Protein AF-0000000084469486 (afdb_homodimer)

Nearest PDB structures (foldseek):
  6xfi-assembly1_A-2  TM=5.204E-01  e=1.294E-11  Homo sapiens
  3rpe-assembly1_B  TM=4.777E-01  e=3.610E-02  Yersinia pestis
  2b3d-assembly1_B  TM=4.548E-01  e=1.950E-01  Escherichia coli
  2b3d-assembly1_A  TM=4.695E-01  e=5.114E-01  Escherichia coli
  2yv9-assembly1_A  TM=3.597E-01  e=1.341E+00  Caenorhabditis elegans

Solvent-accessible surface area (backbone atoms only — not comparable to full-atom values): 50622 Å² total; per-residue (Å²): 135,86,76,80,78,75,83,77,78,76,76,76,74,76,73,74,74,72,72,70,74,71,71,78,64,79,74,72,64,74,75,65,77,67,75,57,82,61,76,72,52,87,58,62,38,79,34,49,42,68,82,29,52,46,33,41,79,71,34,70,34,32,8,26,32,34,30,32,28,37,28,39,40,60,83,29,36,37,42,39,24,76,50,52,62,39,53,53,63,51,62,32,41,35,46,26,63,62,80,68,64,73,84,54,67,49,89,57,72,31,60,43,42,39,18,38,32,51,71,66,74,36,67,53,54,43,65,90,65,44,68,51,46,77,34,46,64,71,55,46,31,54,53,52,68,68,35,45,76,48,76,56,35,24,37,33,40,52,43,38,63,56,39,27,33,62,51,47,27,56,61,36,50,46,42,30,39,50,41,44,53,40,22,41,23,28,40,69,27,35,57,79,74,64,49,42,27,41,31,32,52,56,16,25,43,84,90,70,47,55,87,90,54,60,71,61,43,18,46,58,24,91,87,41,54,51,56,51,51,50,45,47,62,19,76,82,44,42,78,39,32,19,67,60,47,47,54,48,30,73,67,59,48,48,32,28,29,54,32,31,36,42,27,12,56,70,6,3,51,66,29,44,32,8,68,92,34,35,38,29,43,33,71,14,47,69,56,56,90,54,65,58,54,55,48,47,46,48,58,48,72,80,62,80,68,87,66,72,71,68,86,55,67,41,55,26,36,34,37,44,59,40,78,89,51,67,44,19,50,27,70,68,33,46,51,49,34,52,50,52,46,48,50,42,27,73,71,64,63,33,43,64,45,85,40,70,89,49,96,80,65,49,68,57,51,55,46,42,48,28,45,45,33,29,30,41,35,34,54,72,52,73,77,52,49,51,39,42,40,28,54,58,45,77,53,27,33,36,41,36,37,35,38,75,64,38,37,75,64,81,51,43,54,35,22,46,74,24,44,21,49,39,32,46,32,26,38,88,49,73,34,38,52,61,68,42,68,74,73,39,31,80,78,46,89,57,54,74,64,36,54,68,25,51,53,49,44,60,66,55,54,52,49,51,49,52,38,40,70,64,11,47,53,96,48,36,78,40,129,143,81,79,82,74,74,83,76,77,75,74,75,74,77,74,74,73,73,73,71,76,69,72,78,65,76,74,72,63,73,72,63,74,68,75,57,82,60,75,70,53,88,59,62,38,79,33,49,43,69,81,28,52,45,32,42,81,71,36,71,33,31,7,26,32,34,31,33,29,38,29,39,41,60,85,29,36,35,42,39,24,75,51,52,62,40,54,52,63,54,62,32,42,36,48,27,64,62,79,68,63,74,85,54,68,48,90,56,71,31,58,44,45,38,18,38,33,51,73,65,72,35,66,52,54,43,66,91,65,44,68,51,45,77,34,45,65,71,57,45,31,55,53,51,68,67,34,46,77,48,74,55,34,24,39,33,40,51,45,42,62,57,38,27,32,62,52,46,26,56,61,35,50,46,43,29,39,51,40,44,53,39,23,43,23,28,40,70,28,35,56,79,74,64,49,42,27,40,31,31,51,55,17,25,44,83,90,70,48,56,88,90,55,60,72,61,43,20,45,58,22,91,86,42,54,51,57,51,49,51,44,47,62,19,76,82,45,41,78,39,31,19,68,61,48,49,54,46,30,73,67,59,50,48,32,28,30,54,32,31,37,41,27,11,56,71,6,2,51,68,29,44,32,9,67,92,35,34,36,30,43,34,71,16,48,68,56,56,91,54,65,59,53,54,49,47,45,49,58,48,71,81,62,79,68,86,67,71,69,68,88,55,65,39,53,27,35,34,37,45,58,40,77,89,51,68,44,20,49,26,70,68,34,47,51,49,35,50,51,53,46,49,50,42,26,71,71,63,63,33,45,65,45,84,40,68,89,50,96,78,64,49,69,57,52,55,46,42,48,27,45,47,32,28,30,41,34,33,54,74,52,74,78,51,49,50,39,42,41,27,54,57,44,78,54,27,34,36,41,36,38,37,40,75,63,38,35,76,65,81,52,43,53,36,21,46,74,24,44,21,48,38,33,47,31,28,39,88,49,73,34,38,54,62,68,41,68,73,73,40,32,81,79,46,88,57,54,75,64,36,54,67,26,52,52,51,46,59,67,54,54,52,50,52,50,52,38,38,70,65,12,47,54,97,47,37,80,42,128

pLDDT: mean 86.16, std 20.12, range [18.64, 98.81]

Secondary structure (DSSP, 8-state):
-----------------------------------------S--PPPSHHHHT--EEEEEETTEEEEEEEEEETTEEEEEES-GGGSPPHHHH-B---SSSSS---SSBSEEEEEE-PPPSSS---GGG-SSEEE-HHHHHHHHHTPEEPPSSEEEE---SSTTSHHHIIIIIIHHHHHHHHHHHHHHT---PPPSEEE-TT-B-TTT--TTS-GGGBSS-TTSHHHHHHHHHSTT-EEE-HHHHHHHHHHT--EEEEEEEEE-HHHHTTSTT-TTSTTTTGGGS---TTHHHHHHHHHHTT--SS---SPPSS-EEEEE--TTSSS-B-HHHHHHHHHHHHHHHHTTS-EEEEE---TT--HHHHHHHHHT-SEEEEESSGGGGGGGGSPPSTT-EEEEEE-TT----SSHHHHHHTT-EEEEEEBTEEE-TTTS-SS--TT-TTTT--S-B-B-HHHHHHHHHHHHHHHEETTEE--/-----------------------------------------S--PPPSHHHHT--EEEEEETTEEEEEEEEEETTEEEEEES-GGGSPPHHHH-B---SSSSS---SSBSEEEEEE-PPPSSS---GGG-SSEEE-HHHHHHHHHTPEEPPSSEEEE---SSTTSHHHIIIIIIHHHHHHHHHHHHHHT---PPPSEEE-TT-B-TTT--TTS-GGGBSS-TTSHHHHHHHHHSTT-EEE-HHHHHHHHHHT--EEEEEEEEE-HHHHTTSTT-TTSTTTTGGGS---TTHHHHHHHHHHTT--SS---SPPSS-EEEEE--TTSSS-B-HHHHHHHHHHHHHHHHTTS-EEEEE---TT--HHHHHHHHHT-SEEEEESSGGGGGGGGSPPSTT-EEEEEE-TT----SSHHHHHHTT-EEEEEEBTEEE-TTTS-SS--TT-TTTT--S-B-B-HHHHHHHHHHHHHHHEETTEE--

Radius of gyration: 36.8 Å; Cα contacts (8 Å, |Δi|>4): 2001; chains: 2; bounding box: 169×109×74 Å

Foldseek 3Di:
DDCPVPDPPPPPPPPPVPPPPPVPPDPPDPPPPPPPVPPPDVDDDDDCCVLLQAKDFLFDDQQKTKIAWWKDFLQAIEHEEQCLVPDPDQLSHAFAPPLPQPPDTDPDGRYAYAHADDDDPDPDDDPVPDRGHYDHSVVSSVVSVQAAEDDPPEEEERDQFDLQPPCCNVVAQVLLHLLRLQLSCVVVVHDRDAGQEYEDQSADDPVPDDPVDDPGRHNHYPLRVRVVLSCLQHPNHHYHYNVNNVVRNVVRGMHIYRIYMGGYFSRLCVGPQCLVGSRRGSLPRDGDLCSLVSSLCSLCVPPPDDQDLDAWLAAAEEEAADLVDQQHADPVQVVQLVVVVVVCVVVVRYHYDYDYDDRPDDPSVLLSVQCRHQEYEYEDDPSLLSLLSYAADQLHEYEYEFEPPADACSNQSSNVSNNGWYWYFAAEDIDGPVGRDRGFRVPDPCTRRHNHGHHDSCVVVVVSVVSCVVAPDSSDGHD/DDDCVPDPPPPPPPPPVPPPPPVPPDPPDPPPPPPPVPPPDVDDDDDCCVLLQAKDFLFDDQQKTKIAWWKDFLQAIEHEEQCLVPDPDQLSHAFAPPLPQPPDTDPDGRYAYAHADDDDPDPDDDPVPDRGHYDHSVVSSVVSVQAAEDDPPEEEERDQFDLQPCCCNVVAQVLLHLLRLQLSCVVVVHDRDAGQEYEDQSADDPVPDDPVDDPGRHNHYPLRVVVVLSCLQHPNHHYHYNVNNVVRNVVRGMHIYRIYMGGHFSRLCVGPQCLVGSRRGSLPRDGDLCSLVSSLCSLCVPPPDDQDLDAWLAAEEEEAADLVDQQHADPVQVVQLVVVVVVCVVVVRYHYDYDYDDRPDDPSVLLSVQCRHQEYEYEDDDSLLSLLSYAADQLHEYEYEFEPPADACSNQSSNVSNNGWYWYFAAEDIDGPVGRDRGFRVPDPCTRRHNHGHHDSCVVVVVSVVSCVVAPDSSDGHD

Structure (mmCIF, N/CA/C/O backbone):
data_AF-0000000084469486-model_v1
#
loop_
_entity.id
_entity.type
_entity.pdbx_description
1 polymer 'Glycosyltransferase 61 catalytic domain-containing protein'
#
loop_
_atom_site.group_PDB
_atom_site.id
_atom_site.type_symbol
_atom_site.label_atom_id
_atom_site.label_alt_id
_atom_site.label_comp_id
_atom_site.label_asym_id
_atom_site.label_entity_id
_atom_site.label_seq_id
_atom_site.pdbx_PDB_ins_code
_atom_site.Cartn_x
_atom_site.Cartn_y
_atom_site.Cartn_z
_atom_site.occupancy
_atom_site.B_iso_or_equiv
_atom_site.auth_seq_id
_atom_site.auth_comp_id
_atom_site.auth_asym_id
_atom_site.auth_atom_id
_atom_site.pdbx_PDB_model_num
ATOM 1 N N . MET A 1 1 ? 83.688 1.933 -2.605 1 21.02 1 MET A N 1
ATOM 2 C CA . MET A 1 1 ? 83.625 2.994 -1.604 1 21.02 1 MET A CA 1
ATOM 3 C C . MET A 1 1 ? 82.812 4.164 -2.076 1 21.02 1 MET A C 1
ATOM 5 O O . MET A 1 1 ? 82.125 4.84 -1.268 1 21.02 1 MET A O 1
ATOM 9 N N . THR A 1 2 ? 83.125 4.688 -3.246 1 20.38 2 THR A N 1
ATOM 10 C CA . THR A 1 2 ? 83 5.965 -3.939 1 20.38 2 THR A CA 1
ATOM 11 C C . THR A 1 2 ? 81.562 6.266 -4.281 1 20.38 2 THR A C 1
ATOM 13 O O . THR A 1 2 ? 80.938 5.527 -5.043 1 20.38 2 THR A O 1
ATOM 16 N N . ARG A 1 3 ? 80.938 7.043 -3.34 1 19.44 3 ARG A N 1
ATOM 17 C CA . ARG A 1 3 ? 79.625 7.492 -2.824 1 19.44 3 ARG A CA 1
ATOM 18 C C . ARG A 1 3 ? 79 8.5 -3.77 1 19.44 3 ARG A C 1
ATOM 20 O O . ARG A 1 3 ? 79.375 9.664 -3.809 1 19.44 3 ARG A O 1
ATOM 27 N N . ARG A 1 4 ? 78.75 8.078 -5.039 1 19.72 4 ARG A N 1
ATOM 28 C CA . ARG A 1 4 ? 78.375 8.773 -6.266 1 19.72 4 ARG A CA 1
ATOM 29 C C . ARG A 1 4 ? 77.125 9.602 -6.062 1 19.72 4 ARG A C 1
ATOM 31 O O . ARG A 1 4 ? 76 9.055 -5.945 1 19.72 4 ARG A O 1
ATOM 38 N N . LEU A 1 5 ? 77.25 10.695 -5.188 1 20.83 5 LEU A N 1
ATOM 39 C CA . LEU A 1 5 ? 76.25 11.602 -4.578 1 20.83 5 LEU A CA 1
ATOM 40 C C . LEU A 1 5 ? 75.5 12.375 -5.645 1 20.83 5 LEU A C 1
ATOM 42 O O . LEU A 1 5 ? 76.062 13.133 -6.418 1 20.83 5 LEU A O 1
ATOM 46 N N . SER A 1 6 ? 74.625 11.602 -6.379 1 20.61 6 SER A N 1
ATOM 47 C CA . SER A 1 6 ? 73.812 12.031 -7.496 1 20.61 6 SER A CA 1
ATOM 48 C C . SER A 1 6 ? 73.125 13.344 -7.18 1 20.61 6 SER A C 1
ATOM 50 O O . SER A 1 6 ? 72.75 13.602 -6.027 1 20.61 6 SER A O 1
ATOM 52 N N . ARG A 1 7 ? 73.375 14.328 -8.141 1 18.64 7 ARG A N 1
ATOM 53 C CA . ARG A 1 7 ? 73.062 15.742 -8.391 1 18.64 7 ARG A CA 1
ATOM 54 C C . ARG A 1 7 ? 71.625 16.062 -8.18 1 18.64 7 ARG A C 1
ATOM 56 O O . ARG A 1 7 ? 70.75 15.375 -8.719 1 18.64 7 ARG A O 1
ATOM 63 N N . ARG A 1 8 ? 71.25 16.859 -7.141 1 20.81 8 ARG A N 1
ATOM 64 C CA . ARG A 1 8 ? 70.188 17.484 -6.348 1 20.81 8 ARG A CA 1
ATOM 65 C C . ARG A 1 8 ? 69.438 18.469 -7.191 1 20.81 8 ARG A C 1
ATOM 67 O O . ARG A 1 8 ? 69.812 19.641 -7.312 1 20.81 8 ARG A O 1
ATOM 74 N N . GLN A 1 9 ? 69.312 18.141 -8.625 1 18.92 9 GLN A N 1
ATOM 75 C CA . GLN A 1 9 ? 68.75 19.297 -9.359 1 18.92 9 GLN A CA 1
ATOM 76 C C . GLN A 1 9 ? 67.562 19.859 -8.688 1 18.92 9 GLN A C 1
ATOM 78 O O . GLN A 1 9 ? 66.688 19.125 -8.227 1 18.92 9 GLN A O 1
ATOM 83 N N . PHE A 1 10 ? 67.625 21.078 -8.109 1 20.77 10 PHE A N 1
ATOM 84 C CA . PHE A 1 10 ? 66.812 22.094 -7.43 1 20.77 10 PHE A CA 1
ATOM 85 C C . PHE A 1 10 ? 65.625 22.5 -8.289 1 20.77 10 PHE A C 1
ATOM 87 O O . PHE A 1 10 ? 65.812 23.188 -9.297 1 20.77 10 PHE A O 1
ATOM 94 N N . CYS A 1 11 ? 64.75 21.516 -8.773 1 19.42 11 CYS A N 1
ATOM 95 C CA . CYS A 1 11 ? 63.656 21.922 -9.617 1 19.42 11 CYS A CA 1
ATOM 96 C C . CYS A 1 11 ? 62.844 23.016 -8.961 1 19.42 11 CYS A C 1
ATOM 98 O O . CYS A 1 11 ? 62.406 22.875 -7.82 1 19.42 11 CYS A O 1
ATOM 100 N N . TYR A 1 12 ? 63.219 24.312 -9.281 1 19.83 12 TYR A N 1
ATOM 101 C CA . TYR A 1 12 ? 62.594 25.578 -8.922 1 19.83 12 TYR A CA 1
ATOM 102 C C . TYR A 1 12 ? 61.094 25.547 -9.203 1 19.83 12 TYR A C 1
ATOM 104 O O . TYR A 1 12 ? 60.688 25.312 -10.336 1 19.83 12 TYR A O 1
ATOM 112 N N . VAL A 1 13 ? 60.344 24.844 -8.406 1 20.67 13 VAL A N 1
ATOM 113 C CA . VAL A 1 13 ? 58.906 24.75 -8.5 1 20.67 13 VAL A CA 1
ATOM 114 C C . VAL A 1 13 ? 58.281 26.141 -8.445 1 20.67 13 VAL A C 1
ATOM 116 O O . VAL A 1 13 ? 58.438 26.859 -7.445 1 20.67 13 VAL A O 1
ATOM 119 N N . PHE A 1 14 ? 58.469 26.922 -9.625 1 20.75 14 PHE A N 1
ATOM 120 C CA . PHE A 1 14 ? 57.812 28.219 -9.758 1 20.75 14 PHE A CA 1
ATOM 121 C C . PHE A 1 14 ? 56.344 28.141 -9.32 1 20.75 14 PHE A C 1
ATOM 123 O O . PHE A 1 14 ? 55.594 27.281 -9.797 1 20.75 14 PHE A O 1
ATOM 130 N N . VAL A 1 15 ? 56.094 28.406 -8.062 1 21.11 15 VAL A N 1
ATOM 131 C CA . VAL A 1 15 ? 54.812 28.531 -7.379 1 21.11 15 VAL A CA 1
ATOM 132 C C . VAL A 1 15 ? 53.969 29.609 -8.047 1 21.11 15 VAL A C 1
ATOM 134 O O . VAL A 1 15 ? 54.281 30.797 -7.949 1 21.11 15 VAL A O 1
ATOM 137 N N . VAL A 1 16 ? 53.812 29.531 -9.414 1 21.81 16 VAL A N 1
ATOM 138 C CA . VAL A 1 16 ? 52.938 30.562 -9.961 1 21.81 16 VAL A CA 1
ATOM 139 C C . VAL A 1 16 ? 51.656 30.641 -9.133 1 21.81 16 VAL A C 1
ATOM 141 O O . VAL A 1 16 ? 50.906 29.656 -9.023 1 21.81 16 VAL A O 1
ATOM 144 N N . VAL A 1 17 ? 51.719 31.406 -8.055 1 21.36 17 VAL A N 1
ATOM 145 C CA . VAL A 1 17 ? 50.594 31.781 -7.234 1 21.36 17 VAL A CA 1
ATOM 146 C C . VAL A 1 17 ? 49.5 32.406 -8.109 1 21.36 17 VAL A C 1
ATOM 148 O O . VAL A 1 17 ? 49.688 33.5 -8.633 1 21.36 17 VAL A O 1
ATOM 151 N N . LEU A 1 18 ? 49.094 31.672 -9.156 1 21.58 18 LEU A N 1
ATOM 152 C CA . LEU A 1 18 ? 47.938 32.219 -9.883 1 21.58 18 LEU A CA 1
ATOM 153 C C . LEU A 1 18 ? 46.875 32.719 -8.906 1 21.58 18 LEU A C 1
ATOM 155 O O . LEU A 1 18 ? 46.312 31.922 -8.148 1 21.58 18 LEU A O 1
ATOM 159 N N . VAL A 1 19 ? 47.094 33.938 -8.391 1 22.92 19 VAL A N 1
ATOM 160 C CA . VAL A 1 19 ? 46.094 34.719 -7.676 1 22.92 19 VAL A CA 1
ATOM 161 C C . VAL A 1 19 ? 44.781 34.719 -8.484 1 22.92 19 VAL A C 1
ATOM 163 O O . VAL A 1 19 ? 44.719 35.312 -9.555 1 22.92 19 VAL A O 1
ATOM 166 N N . LEU A 1 20 ? 44.281 33.531 -8.742 1 22.45 20 LEU A N 1
ATOM 167 C CA . LEU A 1 20 ? 42.938 33.531 -9.32 1 22.45 20 LEU A CA 1
ATOM 168 C C . LEU A 1 20 ? 42.062 34.562 -8.609 1 22.45 20 LEU A C 1
ATOM 170 O O . LEU A 1 20 ? 41.906 34.5 -7.387 1 22.45 20 LEU A O 1
ATOM 174 N N . PHE A 1 21 ? 42.156 35.844 -9.109 1 24.22 21 PHE A N 1
ATOM 175 C CA . PHE A 1 21 ? 41.156 36.844 -8.836 1 24.22 21 PHE A CA 1
ATOM 176 C C . PHE A 1 21 ? 39.75 36.25 -8.852 1 24.22 21 PHE A C 1
ATOM 178 O O . PHE A 1 21 ? 39.25 35.844 -9.906 1 24.22 21 PHE A O 1
ATOM 185 N N . LEU A 1 22 ? 39.469 35.438 -7.844 1 23.91 22 LEU A N 1
ATOM 186 C CA . LEU A 1 22 ? 38.062 35.094 -7.648 1 23.91 22 LEU A CA 1
ATOM 187 C C . LEU A 1 22 ? 37.188 36.375 -7.707 1 23.91 22 LEU A C 1
ATOM 189 O O . LEU A 1 22 ? 37.344 37.281 -6.879 1 23.91 22 LEU A O 1
ATOM 193 N N . THR A 1 23 ? 37.125 36.938 -8.938 1 25.34 23 THR A N 1
ATOM 194 C CA . THR A 1 23 ? 36.094 37.969 -9.047 1 25.34 23 THR A CA 1
ATOM 195 C C . THR A 1 23 ? 34.844 37.594 -8.258 1 25.34 23 THR A C 1
ATOM 197 O O . THR A 1 23 ? 34.312 36.5 -8.453 1 25.34 23 THR A O 1
ATOM 200 N N . PHE A 1 24 ? 34.875 38 -6.984 1 26.05 24 PHE A N 1
ATOM 201 C CA . PHE A 1 24 ? 33.688 38 -6.148 1 26.05 24 PHE A CA 1
ATOM 202 C C . PHE A 1 24 ? 32.469 38.531 -6.926 1 26.05 24 PHE A C 1
ATOM 204 O O . PHE A 1 24 ? 32.344 39.719 -7.188 1 26.05 24 PHE A O 1
ATOM 211 N N . GLU A 1 25 ? 32.188 37.938 -8.109 1 24.92 25 GLU A N 1
ATOM 212 C CA . GLU A 1 25 ? 30.938 38.375 -8.758 1 24.92 25 GLU A CA 1
ATOM 213 C C . GLU A 1 25 ? 29.875 38.719 -7.723 1 24.92 25 GLU A C 1
ATOM 215 O O . GLU A 1 25 ? 29.953 38.312 -6.566 1 24.92 25 GLU A O 1
ATOM 220 N N . THR A 1 26 ? 28.781 39.344 -8.375 1 26.55 26 THR A N 1
ATOM 221 C CA . THR A 1 26 ? 27.625 40.156 -7.977 1 26.55 26 THR A CA 1
ATOM 222 C C . THR A 1 26 ? 26.812 39.438 -6.898 1 26.55 26 THR A C 1
ATOM 224 O O . THR A 1 26 ? 26.516 38.25 -7.023 1 26.55 26 THR A O 1
ATOM 227 N N . LEU A 1 27 ? 27.109 39.812 -5.707 1 26.25 27 LEU A N 1
ATOM 228 C CA . LEU A 1 27 ? 26.156 39.625 -4.617 1 26.25 27 LEU A CA 1
ATOM 229 C C . LEU A 1 27 ? 24.719 39.656 -5.137 1 26.25 27 LEU A C 1
ATOM 231 O O . LEU A 1 27 ? 24.297 40.625 -5.766 1 26.25 27 LEU A O 1
ATOM 235 N N . ALA A 1 28 ? 24.297 38.5 -5.602 1 29.25 28 ALA A N 1
ATOM 236 C CA . ALA A 1 28 ? 22.891 38.344 -5.914 1 29.25 28 ALA A CA 1
ATOM 237 C C . ALA A 1 28 ? 22.016 39.188 -4.957 1 29.25 28 ALA A C 1
ATOM 239 O O . ALA A 1 28 ? 22.203 39.094 -3.738 1 29.25 28 ALA A O 1
ATOM 240 N N . THR A 1 29 ? 21.734 40.344 -5.438 1 28.62 29 THR A N 1
ATOM 241 C CA . THR A 1 29 ? 20.688 41.125 -4.797 1 28.62 29 THR A CA 1
ATOM 242 C C . THR A 1 29 ? 19.641 40.219 -4.156 1 28.62 29 THR A C 1
ATOM 244 O O . THR A 1 29 ? 19.297 39.188 -4.703 1 28.62 29 THR A O 1
ATOM 247 N N . PRO A 1 30 ? 19.562 40.469 -2.891 1 26.59 30 PRO A N 1
ATOM 248 C CA . PRO A 1 30 ? 18.547 39.656 -2.209 1 26.59 30 PRO A CA 1
ATOM 249 C C . PRO A 1 30 ? 17.266 39.531 -3.021 1 26.59 30 PRO A C 1
ATOM 251 O O . PRO A 1 30 ? 16.75 40.5 -3.535 1 26.59 30 PRO A O 1
ATOM 254 N N . ARG A 1 31 ? 17.188 38.469 -3.793 1 32.09 31 ARG A N 1
ATOM 255 C CA . ARG A 1 31 ? 15.883 38.219 -4.406 1 32.09 31 ARG A CA 1
ATOM 256 C C . ARG A 1 31 ? 14.75 38.625 -3.477 1 32.09 31 ARG A C 1
ATOM 258 O O . ARG A 1 31 ? 14.57 38.062 -2.406 1 32.09 31 ARG A O 1
ATOM 265 N N . THR A 1 32 ? 14.617 39.969 -3.441 1 25.72 32 THR A N 1
ATOM 266 C CA . THR A 1 32 ? 13.359 40.375 -2.84 1 25.72 32 THR A CA 1
ATOM 267 C C . THR A 1 32 ? 12.234 39.438 -3.217 1 25.72 32 THR A C 1
ATOM 269 O O . THR A 1 32 ? 12.039 39.125 -4.395 1 25.72 32 THR A O 1
ATOM 272 N N . LEU A 1 33 ? 12.062 38.594 -2.33 1 28.5 33 LEU A N 1
ATOM 273 C CA . LEU A 1 33 ? 10.812 37.875 -2.533 1 28.5 33 LEU A CA 1
ATOM 274 C C . LEU A 1 33 ? 9.688 38.844 -2.902 1 28.5 33 LEU A C 1
ATOM 276 O O . LEU A 1 33 ? 9.266 39.656 -2.08 1 28.5 33 LEU A O 1
ATOM 280 N N . ASP A 1 34 ? 9.805 39.562 -4.047 1 29.48 34 ASP A N 1
ATOM 281 C CA . ASP A 1 34 ? 8.617 40.25 -4.551 1 29.48 34 ASP A CA 1
ATOM 282 C C . ASP A 1 34 ? 7.363 39.406 -4.344 1 29.48 34 ASP A C 1
ATOM 284 O O . ASP A 1 34 ? 7.223 38.344 -4.941 1 29.48 34 ASP A O 1
ATOM 288 N N . VAL A 1 35 ? 6.898 39.531 -3.184 1 28.77 35 VAL A N 1
ATOM 289 C CA . VAL A 1 35 ? 5.555 39 -2.961 1 28.77 35 VAL A CA 1
ATOM 290 C C . VAL A 1 35 ? 4.59 39.594 -3.979 1 28.77 35 VAL A C 1
ATOM 292 O O . VAL A 1 35 ? 3.887 40.562 -3.678 1 28.77 35 VAL A O 1
ATOM 295 N N . ARG A 1 36 ? 5.082 40.312 -5.133 1 36.56 36 ARG A N 1
ATOM 296 C CA . ARG A 1 36 ? 4.07 40.5 -6.168 1 36.56 36 ARG A CA 1
ATOM 297 C C . ARG A 1 36 ? 3.029 39.406 -6.141 1 36.56 36 ARG A C 1
ATOM 299 O O . ARG A 1 36 ? 3.352 38.25 -5.836 1 36.56 36 ARG A O 1
ATOM 306 N N . PHE A 1 37 ? 1.698 39.906 -5.879 1 34.34 37 PHE A N 1
ATOM 307 C CA . PHE A 1 37 ? 0.485 39.125 -6.074 1 34.34 37 PHE A CA 1
ATOM 308 C C . PHE A 1 37 ? 0.713 38 -7.102 1 34.34 37 PHE A C 1
ATOM 310 O O . PHE A 1 37 ? 0.821 38.281 -8.297 1 34.34 37 PHE A O 1
ATOM 317 N N . LEU A 1 38 ? 1.526 37.281 -6.754 1 33.5 38 LEU A N 1
ATOM 318 C CA . LEU A 1 38 ? 1.678 36.094 -7.609 1 33.5 38 LEU A CA 1
ATOM 319 C C . LEU A 1 38 ? 0.32 35.594 -8.094 1 33.5 38 LEU A C 1
ATOM 321 O O . LEU A 1 38 ? -0.535 35.25 -7.285 1 33.5 38 LEU A O 1
ATOM 325 N N . ARG A 1 39 ? -0.292 36.312 -9.055 1 36.72 39 ARG A N 1
ATOM 326 C CA . ARG A 1 39 ? -1.325 35.531 -9.742 1 36.72 39 ARG A CA 1
ATOM 327 C C . ARG A 1 39 ? -1.043 34.031 -9.656 1 36.72 39 ARG A C 1
ATOM 329 O O . ARG A 1 39 ? -0.2 33.531 -10.391 1 36.72 39 ARG A O 1
ATOM 336 N N . LEU A 1 40 ? -1.128 33.594 -8.484 1 40.16 40 LEU A N 1
ATOM 337 C CA .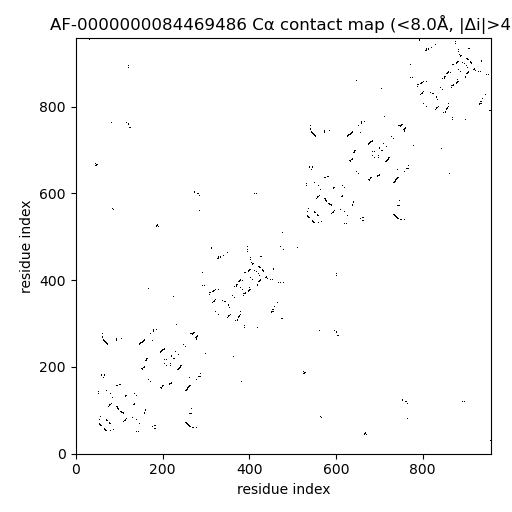 LEU A 1 40 ? -0.973 32.156 -8.367 1 40.16 40 LEU A CA 1
ATOM 338 C C . LEU A 1 40 ? -1.84 31.422 -9.391 1 40.16 40 LEU A C 1
ATOM 340 O O . LEU A 1 40 ? -3.062 31.359 -9.234 1 40.16 40 LEU A O 1
ATOM 344 N N . ARG A 1 41 ? -1.636 31.734 -10.602 1 42.12 41 ARG A N 1
ATOM 345 C CA . ARG A 1 41 ? -2.104 30.734 -11.555 1 42.12 41 ARG A CA 1
ATOM 346 C C . ARG A 1 41 ? -2.08 29.344 -10.945 1 42.12 41 ARG A C 1
ATOM 348 O O . ARG A 1 41 ? -1.251 29.047 -10.078 1 42.12 41 ARG A O 1
ATOM 355 N N . GLU A 1 42 ? -3.15 28.656 -11.055 1 52.53 42 GLU A N 1
ATOM 356 C CA . GLU A 1 42 ? -3.203 27.234 -10.758 1 52.53 42 GLU A CA 1
ATOM 357 C C . GLU A 1 42 ? -1.864 26.562 -11.039 1 52.53 42 GLU A C 1
ATOM 359 O O . GLU A 1 42 ? -1.512 26.328 -12.195 1 52.53 42 GLU A O 1
ATOM 364 N N . THR A 1 43 ? -0.856 27.031 -10.258 1 53.78 43 THR A N 1
ATOM 365 C CA . THR A 1 43 ? 0.54 26.656 -10.469 1 53.78 43 THR A CA 1
ATOM 366 C C . THR A 1 43 ? 0.712 25.141 -10.453 1 53.78 43 THR A C 1
ATOM 368 O O . THR A 1 43 ? 0.25 24.469 -9.531 1 53.78 43 THR A O 1
ATOM 371 N N . GLN A 1 44 ? 0.724 24.625 -11.609 1 67.5 44 GLN A N 1
ATOM 372 C CA . GLN A 1 44 ? 1.206 23.266 -11.727 1 67.5 44 GLN A CA 1
ATOM 373 C C . GLN A 1 44 ? 2.551 23.078 -11.023 1 67.5 44 GLN A C 1
ATOM 375 O O . GLN A 1 44 ? 3.518 23.781 -11.344 1 67.5 44 GLN A O 1
ATOM 380 N N . TRP A 1 45 ? 2.42 22.438 -9.875 1 75.44 45 TRP A N 1
ATOM 381 C CA . TRP A 1 45 ? 3.656 22.141 -9.164 1 75.44 45 TRP A CA 1
ATOM 382 C C . TRP A 1 45 ? 4.488 21.109 -9.93 1 75.44 45 TRP A C 1
ATOM 384 O O . TRP A 1 45 ? 3.947 20.297 -10.688 1 75.44 45 TRP A O 1
ATOM 394 N N . THR A 1 46 ? 5.762 21.281 -9.883 1 72.56 46 THR A N 1
ATOM 395 C CA . THR A 1 46 ? 6.625 20.203 -10.352 1 72.56 46 THR A CA 1
ATOM 396 C C . THR A 1 46 ? 6.652 19.062 -9.336 1 72.56 46 THR A C 1
ATOM 398 O O . THR A 1 46 ? 6.988 19.266 -8.172 1 72.56 46 THR A O 1
ATOM 401 N N . GLY A 1 47 ? 6.211 17.922 -9.797 1 78.56 47 GLY A N 1
ATOM 402 C CA . GLY A 1 47 ? 6.199 16.766 -8.914 1 78.56 47 GLY A CA 1
ATOM 403 C C . GLY A 1 47 ? 7.59 16.297 -8.539 1 78.56 47 GLY A C 1
ATOM 404 O O . GLY A 1 47 ? 8.508 16.328 -9.359 1 78.56 47 GLY A O 1
ATOM 405 N N . TYR A 1 48 ? 7.723 15.906 -7.27 1 80.19 48 TYR A N 1
ATOM 406 C CA . TYR A 1 48 ? 9.062 15.492 -6.852 1 80.19 48 TYR A CA 1
ATOM 407 C C . TYR A 1 48 ? 9.242 13.984 -6.992 1 80.19 48 TYR A C 1
ATOM 409 O O . TYR A 1 48 ? 10.359 13.484 -6.934 1 80.19 48 TYR A O 1
ATOM 417 N N . ALA A 1 49 ? 8.117 13.227 -7.117 1 75.44 49 ALA A N 1
ATOM 418 C CA . ALA A 1 49 ? 8.234 11.773 -7.031 1 75.44 49 ALA A CA 1
ATOM 419 C C . ALA A 1 49 ? 9.078 11.227 -8.18 1 75.44 49 ALA A C 1
ATOM 421 O O . ALA A 1 49 ? 9.891 10.312 -7.984 1 75.44 49 ALA A O 1
ATOM 422 N N . GLY A 1 50 ? 8.859 11.711 -9.367 1 70.94 50 GLY A N 1
ATOM 423 C CA . GLY A 1 50 ? 9.625 11.281 -10.523 1 70.94 50 GLY A CA 1
ATOM 424 C C . GLY A 1 50 ? 11.117 11.555 -10.391 1 70.94 50 GLY A C 1
ATOM 425 O O . GLY A 1 50 ? 11.906 10.625 -10.219 1 70.94 50 GLY A O 1
ATOM 426 N N . PRO A 1 51 ? 11.391 12.758 -10.109 1 76.38 51 PRO A N 1
ATOM 427 C CA . PRO A 1 51 ? 12.797 13.117 -9.961 1 76.38 51 PRO A CA 1
ATOM 428 C C . PRO A 1 51 ? 13.453 12.445 -8.758 1 76.38 51 PRO A C 1
ATOM 430 O O . PRO A 1 51 ? 14.648 12.148 -8.781 1 76.38 51 PRO A O 1
ATOM 433 N N . ALA A 1 52 ? 12.633 12.102 -7.855 1 89.38 52 ALA A N 1
ATOM 434 C CA . ALA A 1 52 ? 13.188 11.477 -6.656 1 89.38 52 ALA A CA 1
ATOM 435 C C . ALA A 1 52 ? 13.328 9.969 -6.832 1 89.38 52 ALA A C 1
ATOM 437 O O . ALA A 1 52 ? 13.922 9.289 -5.988 1 89.38 52 ALA A O 1
ATOM 438 N N . ARG A 1 53 ? 12.789 9.375 -7.902 1 94.88 53 ARG A N 1
ATOM 439 C CA . ARG A 1 53 ? 12.906 7.945 -8.195 1 94.88 53 ARG A CA 1
ATOM 440 C C . ARG A 1 53 ? 12.523 7.105 -6.98 1 94.88 53 ARG A C 1
ATOM 442 O O . ARG A 1 53 ? 13.273 6.215 -6.574 1 94.88 53 ARG A O 1
ATOM 449 N N . LEU A 1 54 ? 11.391 7.41 -6.406 1 96.5 54 LEU A N 1
ATOM 450 C CA . LEU A 1 54 ? 10.938 6.746 -5.188 1 96.5 54 LEU A CA 1
ATOM 451 C C . LEU A 1 54 ? 10.523 5.309 -5.477 1 96.5 54 LEU A C 1
ATOM 453 O O . LEU A 1 54 ? 10.094 4.992 -6.586 1 96.5 54 LEU A O 1
ATOM 457 N N . THR A 1 55 ? 10.703 4.453 -4.484 1 97.81 55 THR A N 1
ATOM 458 C CA . THR A 1 55 ? 10.305 3.055 -4.594 1 97.81 55 THR A CA 1
ATOM 459 C C . THR A 1 55 ? 8.781 2.928 -4.59 1 97.81 55 THR A C 1
ATOM 461 O O . THR A 1 55 ? 8.102 3.572 -3.787 1 97.81 55 THR A O 1
ATOM 464 N N . THR A 1 56 ? 8.266 2.174 -5.5 1 95.81 56 THR A N 1
ATOM 465 C CA . THR A 1 56 ? 6.844 1.851 -5.562 1 95.81 56 THR A CA 1
ATOM 466 C C . THR A 1 56 ? 6.637 0.341 -5.656 1 95.81 56 THR A C 1
ATOM 468 O O . THR A 1 56 ? 7.352 -0.346 -6.387 1 95.81 56 THR A O 1
ATOM 471 N N . VAL A 1 57 ? 5.746 -0.174 -4.836 1 97.31 57 VAL A N 1
ATOM 472 C CA . VAL A 1 57 ? 5.32 -1.563 -4.969 1 97.31 57 VAL A CA 1
ATOM 473 C C . VAL A 1 57 ? 4.238 -1.673 -6.039 1 97.31 57 VAL A C 1
ATOM 475 O O . VAL A 1 57 ? 3.113 -1.209 -5.844 1 97.31 57 VAL A O 1
ATOM 478 N N . LEU A 1 58 ? 4.543 -2.271 -7.109 1 95.81 58 LEU A N 1
ATOM 479 C CA . LEU A 1 58 ? 3.637 -2.328 -8.25 1 95.81 58 LEU A CA 1
ATOM 480 C C . LEU A 1 58 ? 2.67 -3.5 -8.117 1 95.81 58 LEU A C 1
ATOM 482 O O . LEU A 1 58 ? 1.511 -3.404 -8.523 1 95.81 58 LEU A O 1
ATOM 486 N N . ALA A 1 59 ? 3.121 -4.59 -7.562 1 96.94 59 ALA A N 1
ATOM 487 C CA . ALA A 1 59 ? 2.332 -5.781 -7.266 1 96.94 59 ALA A CA 1
ATOM 488 C C . ALA A 1 59 ? 2.998 -6.621 -6.18 1 96.94 59 ALA A C 1
ATOM 490 O O . ALA A 1 59 ? 4.227 -6.68 -6.098 1 96.94 59 ALA A O 1
ATOM 491 N N . HIS A 1 60 ? 2.15 -7.23 -5.344 1 98 60 HIS A N 1
ATOM 492 C CA . HIS A 1 60 ? 2.732 -7.992 -4.246 1 98 60 HIS A CA 1
ATOM 493 C C . HIS A 1 60 ? 1.811 -9.133 -3.818 1 98 60 HIS A C 1
ATOM 495 O O . HIS A 1 60 ? 0.594 -8.945 -3.729 1 98 60 HIS A O 1
ATOM 501 N N . GLN A 1 61 ? 2.318 -10.219 -3.658 1 97.56 61 GLN A N 1
ATOM 502 C CA . GLN A 1 61 ? 1.858 -11.352 -2.865 1 97.56 61 GLN A CA 1
ATOM 503 C C . GLN A 1 61 ? 2.996 -11.945 -2.037 1 97.56 61 GLN A C 1
ATOM 505 O O . GLN A 1 61 ? 4.168 -11.797 -2.393 1 97.56 61 GLN A O 1
ATOM 510 N N . PRO A 1 62 ? 2.701 -12.555 -0.947 1 96.88 62 PRO A N 1
ATOM 511 C CA . PRO A 1 62 ? 3.791 -13.109 -0.135 1 96.88 62 PRO A CA 1
ATOM 512 C C . PRO A 1 62 ? 4.801 -13.898 -0.961 1 96.88 62 PRO A C 1
ATOM 514 O O . PRO A 1 62 ? 4.418 -14.828 -1.68 1 96.88 62 PRO A O 1
ATOM 517 N N . GLY A 1 63 ? 6.043 -13.414 -0.901 1 97.06 63 GLY A N 1
ATOM 518 C CA . GLY A 1 63 ? 7.148 -14.102 -1.545 1 97.06 63 GLY A CA 1
ATOM 519 C C . GLY A 1 63 ? 7.438 -13.594 -2.945 1 97.06 63 GLY A C 1
ATOM 520 O O . GLY A 1 63 ? 8.492 -13.891 -3.516 1 97.06 63 GLY A O 1
ATOM 521 N N . PHE A 1 64 ? 6.508 -12.852 -3.518 1 98.44 64 PHE A N 1
ATOM 522 C CA . PHE A 1 64 ? 6.656 -12.383 -4.887 1 98.44 64 PHE A CA 1
ATOM 523 C C . PHE A 1 64 ? 6.23 -10.922 -5.008 1 98.44 64 PHE A C 1
ATOM 525 O O . PHE A 1 64 ? 5.059 -10.594 -4.809 1 98.44 64 PHE A O 1
ATOM 532 N N . THR A 1 65 ? 7.164 -10.047 -5.344 1 98.69 65 THR A N 1
ATOM 533 C CA . THR A 1 65 ? 6.891 -8.617 -5.352 1 98.69 65 THR A CA 1
ATOM 534 C C . THR A 1 65 ? 7.504 -7.957 -6.586 1 98.69 65 THR A C 1
ATOM 536 O O . THR A 1 65 ? 8.648 -8.25 -6.949 1 98.69 65 THR A O 1
ATOM 539 N N . VAL A 1 66 ? 6.77 -7.141 -7.262 1 98.44 66 VAL A N 1
ATOM 540 C CA . VAL A 1 66 ? 7.262 -6.281 -8.336 1 98.44 66 VAL A CA 1
ATOM 541 C C . VAL A 1 66 ? 7.5 -4.871 -7.801 1 98.44 66 VAL A C 1
ATOM 543 O O . VAL A 1 66 ? 6.578 -4.23 -7.289 1 98.44 66 VAL A O 1
ATOM 546 N N . PHE A 1 67 ? 8.742 -4.41 -7.906 1 98.25 67 PHE A N 1
ATOM 547 C CA . PHE A 1 67 ? 9.094 -3.068 -7.465 1 98.25 67 PHE A CA 1
ATOM 548 C C . PHE A 1 67 ? 9.469 -2.189 -8.656 1 98.25 67 PHE A C 1
ATOM 550 O O . PHE A 1 67 ? 10.008 -2.676 -9.648 1 98.25 67 PHE A O 1
ATOM 557 N N . GLU A 1 68 ? 9.18 -0.971 -8.516 1 97.25 68 GLU A N 1
ATOM 558 C CA . GLU A 1 68 ? 9.836 0.089 -9.273 1 97.25 68 GLU A CA 1
ATOM 559 C C . GLU A 1 68 ? 10.836 0.852 -8.406 1 97.25 68 GLU A C 1
ATOM 561 O O . GLU A 1 68 ? 10.516 1.249 -7.285 1 97.25 68 GLU A O 1
ATOM 566 N N . ASN A 1 69 ? 12.055 0.974 -8.82 1 98.19 69 ASN A N 1
ATOM 567 C CA . ASN A 1 69 ? 13.125 1.702 -8.148 1 98.19 69 ASN A CA 1
ATOM 568 C C . ASN A 1 69 ? 13.43 1.106 -6.777 1 98.19 69 ASN A C 1
ATOM 570 O O . ASN A 1 69 ? 13.391 1.812 -5.766 1 98.19 69 ASN A O 1
ATOM 574 N N . LEU A 1 70 ? 13.766 -0.142 -6.703 1 98.75 70 LEU A N 1
ATOM 575 C CA . LEU A 1 70 ? 14.281 -0.749 -5.48 1 98.75 70 LEU A CA 1
ATOM 576 C C . LEU A 1 70 ? 15.789 -0.563 -5.375 1 98.75 70 LEU A C 1
ATOM 578 O O . LEU A 1 70 ? 16.516 -0.721 -6.367 1 98.75 70 LEU A O 1
ATOM 582 N N . TYR A 1 71 ? 16.234 -0.211 -4.246 1 98.81 71 TYR A N 1
ATOM 583 C CA . TYR A 1 71 ? 17.656 0.058 -4.066 1 98.81 71 TYR A CA 1
ATOM 584 C C . TYR A 1 71 ? 18.312 -1.054 -3.266 1 98.81 71 TYR A C 1
ATOM 586 O O . TYR A 1 71 ? 17.672 -1.713 -2.447 1 98.81 71 TYR A O 1
ATOM 594 N N . TRP A 1 72 ? 19.578 -1.297 -3.564 1 98.44 72 TRP A N 1
ATOM 595 C CA . TRP A 1 72 ? 20.312 -2.391 -2.932 1 98.44 72 TRP A CA 1
ATOM 596 C C . TRP A 1 72 ? 21.75 -1.994 -2.66 1 98.44 72 TRP A C 1
ATOM 598 O O . TRP A 1 72 ? 22.422 -1.415 -3.523 1 98.44 72 TRP A O 1
ATOM 608 N N . GLN A 1 73 ? 22.156 -2.211 -1.446 1 97.88 73 GLN A N 1
ATOM 609 C CA . GLN A 1 73 ? 23.531 -1.945 -1.034 1 97.88 73 GLN A CA 1
ATOM 610 C C . GLN A 1 73 ? 23.969 -2.916 0.054 1 97.88 73 GLN A C 1
ATOM 612 O O . GLN A 1 73 ? 23.281 -3.088 1.062 1 97.88 73 GLN A O 1
ATOM 617 N N . ASN A 1 74 ? 25.109 -3.611 -0.18 1 94.44 74 ASN A N 1
ATOM 618 C CA . ASN A 1 74 ? 25.719 -4.492 0.812 1 94.44 74 ASN A CA 1
ATOM 619 C C . ASN A 1 74 ? 24.703 -5.508 1.352 1 94.44 74 ASN A C 1
ATOM 621 O O . ASN A 1 74 ? 24.516 -5.605 2.562 1 94.44 74 ASN A O 1
ATOM 625 N N . ASP A 1 75 ? 23.953 -6.102 0.462 1 91.25 75 ASP A N 1
ATOM 626 C CA . ASP A 1 75 ? 23.031 -7.211 0.698 1 91.25 75 ASP A CA 1
ATOM 627 C C . ASP A 1 75 ? 21.797 -6.746 1.477 1 91.25 75 ASP A C 1
ATOM 629 O O . ASP A 1 75 ? 21.203 -7.527 2.221 1 91.25 75 ASP A O 1
ATOM 633 N N . THR A 1 76 ? 21.516 -5.508 1.363 1 95.62 76 THR A N 1
ATOM 634 C CA . THR A 1 76 ? 20.312 -4.945 1.963 1 95.62 76 THR A CA 1
ATOM 635 C C . THR A 1 76 ? 19.484 -4.195 0.92 1 95.62 76 THR A C 1
ATOM 637 O O . THR A 1 76 ? 20.031 -3.424 0.127 1 95.62 76 THR A O 1
ATOM 640 N N . PHE A 1 77 ? 18.25 -4.535 0.904 1 98.19 77 PHE A N 1
ATOM 641 C CA . PHE A 1 77 ? 17.328 -3.779 0.056 1 98.19 77 PHE A CA 1
ATOM 642 C C . PHE A 1 77 ? 16.828 -2.537 0.779 1 98.19 77 PHE A C 1
ATOM 644 O O . PHE A 1 77 ? 16.547 -2.582 1.979 1 98.19 77 PHE A O 1
ATOM 651 N N . TYR A 1 78 ? 16.688 -1.426 0.073 1 98.38 78 TYR A N 1
ATOM 652 C CA . TYR A 1 78 ? 16.141 -0.192 0.621 1 98.38 78 TYR A CA 1
ATOM 653 C C . TYR A 1 78 ? 14.906 0.248 -0.163 1 98.38 78 TYR A C 1
ATOM 655 O O . TYR A 1 78 ? 14.977 0.425 -1.382 1 98.38 78 TYR A O 1
ATOM 663 N N . VAL A 1 79 ? 13.828 0.34 0.52 1 98.5 79 VAL A N 1
ATOM 664 C CA . VAL A 1 79 ? 12.617 0.98 0.009 1 98.5 79 VAL A CA 1
ATOM 665 C C . VAL A 1 79 ? 12.625 2.463 0.376 1 98.5 79 VAL A C 1
ATOM 667 O O . VAL A 1 79 ? 12.531 2.816 1.554 1 98.5 79 VAL A O 1
ATOM 670 N N . VAL A 1 80 ? 12.82 3.311 -0.585 1 98.12 80 VAL A N 1
ATOM 671 C CA . VAL A 1 80 ? 12.789 4.754 -0.371 1 98.12 80 VAL A CA 1
ATOM 672 C C . VAL A 1 80 ? 11.445 5.316 -0.822 1 98.12 80 VAL A C 1
ATOM 674 O O . VAL A 1 80 ? 11.148 5.352 -2.02 1 98.12 80 VAL A O 1
ATOM 677 N N . THR A 1 81 ? 10.633 5.762 0.153 1 97.44 81 THR A N 1
ATOM 678 C CA . THR A 1 81 ? 9.266 6.082 -0.235 1 97.44 81 THR A CA 1
ATOM 679 C C . THR A 1 81 ? 8.672 7.141 0.693 1 97.44 81 THR A C 1
ATOM 681 O O . THR A 1 81 ? 9.109 7.281 1.838 1 97.44 81 THR A O 1
ATOM 684 N N . ASP A 1 82 ? 7.738 7.918 0.171 1 96.12 82 ASP A N 1
ATOM 685 C CA . ASP A 1 82 ? 6.926 8.828 0.967 1 96.12 82 ASP A CA 1
ATOM 686 C C . ASP A 1 82 ? 5.594 8.188 1.351 1 96.12 82 ASP A C 1
ATOM 688 O O . ASP A 1 82 ? 4.711 8.852 1.896 1 96.12 82 ASP A O 1
ATOM 692 N N . GLN A 1 83 ? 5.43 6.93 1.036 1 94.75 83 GLN A N 1
ATOM 693 C CA . GLN A 1 83 ? 4.203 6.191 1.331 1 94.75 83 GLN A CA 1
ATOM 694 C C . GLN A 1 83 ? 4.508 4.887 2.061 1 94.75 83 GLN A C 1
ATOM 696 O O . GLN A 1 83 ? 4.133 3.809 1.599 1 94.75 83 GLN A O 1
ATOM 701 N N . PRO A 1 84 ? 5.09 5.02 3.207 1 96.19 84 PRO A N 1
ATOM 702 C CA . PRO A 1 84 ? 5.508 3.799 3.9 1 96.19 84 PRO A CA 1
ATOM 703 C C . PRO A 1 84 ? 4.328 2.922 4.32 1 96.19 84 PRO A C 1
ATOM 705 O O . PRO A 1 84 ? 4.477 1.704 4.449 1 96.19 84 PRO A O 1
ATOM 708 N N . TRP A 1 85 ? 3.162 3.5 4.465 1 95.31 85 TRP A N 1
ATOM 709 C CA . TRP A 1 85 ? 1.983 2.781 4.934 1 95.31 85 TRP A CA 1
ATOM 710 C C . TRP A 1 85 ? 1.445 1.849 3.855 1 95.31 85 TRP A C 1
ATOM 712 O O . TRP A 1 85 ? 0.605 0.988 4.129 1 95.31 85 TRP A O 1
ATOM 722 N N . THR A 1 86 ? 1.886 1.994 2.623 1 94.31 86 THR A N 1
ATOM 723 C CA . THR A 1 86 ? 1.408 1.159 1.526 1 94.31 86 THR A CA 1
ATOM 724 C C . THR A 1 86 ? 2.418 0.063 1.202 1 94.31 86 THR A C 1
ATOM 726 O O . THR A 1 86 ? 2.203 -0.735 0.288 1 94.31 86 THR A O 1
ATOM 729 N N . VAL A 1 87 ? 3.518 0.014 1.903 1 96.81 87 VAL A N 1
ATOM 730 C CA . VAL A 1 87 ? 4.504 -1.048 1.732 1 96.81 87 VAL A CA 1
ATOM 731 C C . VAL A 1 87 ? 4.074 -2.283 2.523 1 96.81 87 VAL A C 1
ATOM 733 O O . VAL A 1 87 ? 3.844 -2.205 3.732 1 96.81 87 VAL A O 1
ATOM 736 N N . PRO A 1 88 ? 3.924 -3.383 1.853 1 96.06 88 PRO A N 1
ATOM 737 C CA . PRO A 1 88 ? 3.588 -4.602 2.594 1 96.06 88 PRO A CA 1
ATOM 738 C C . PRO A 1 88 ? 4.613 -4.934 3.674 1 96.06 88 PRO A C 1
ATOM 740 O O . PRO A 1 88 ? 5.73 -4.418 3.65 1 96.06 88 PRO A O 1
ATOM 743 N N . ASN A 1 89 ? 4.184 -5.738 4.66 1 94.25 89 ASN A N 1
ATOM 744 C CA . ASN A 1 89 ? 5.141 -6.258 5.633 1 94.25 89 ASN A CA 1
ATOM 745 C C . ASN A 1 89 ? 6.379 -6.824 4.949 1 94.25 89 ASN A C 1
ATOM 747 O O . ASN A 1 89 ? 6.273 -7.691 4.082 1 94.25 89 ASN A O 1
ATOM 751 N N . VAL A 1 90 ? 7.469 -6.418 5.375 1 95.75 90 VAL A N 1
ATOM 752 C CA . VAL A 1 90 ? 8.719 -6.723 4.68 1 95.75 90 VAL A CA 1
ATOM 753 C C . VAL A 1 90 ? 9.016 -8.219 4.789 1 95.75 90 VAL A C 1
ATOM 755 O O . VAL A 1 90 ? 9.656 -8.797 3.906 1 95.75 90 VAL A O 1
ATOM 758 N N . ASP A 1 91 ? 8.5 -8.875 5.832 1 93.31 91 ASP A N 1
ATOM 759 C CA . ASP A 1 91 ? 8.719 -10.312 6.012 1 93.31 91 ASP A CA 1
ATOM 760 C C . ASP A 1 91 ? 7.906 -11.125 5.008 1 93.31 91 ASP A C 1
ATOM 762 O O . ASP A 1 91 ? 8.156 -12.312 4.816 1 93.31 91 ASP A O 1
ATOM 766 N N . HIS A 1 92 ? 6.91 -10.508 4.406 1 95.25 92 HIS A N 1
ATOM 767 C CA . HIS A 1 92 ? 6.152 -11.164 3.344 1 95.25 92 HIS A CA 1
ATOM 768 C C . HIS A 1 92 ? 6.762 -10.875 1.976 1 95.25 92 HIS A C 1
ATOM 770 O O . HIS A 1 92 ? 6.375 -11.492 0.979 1 95.25 92 HIS A O 1
ATOM 776 N N . ILE A 1 93 ? 7.688 -9.93 1.959 1 97.06 93 ILE A N 1
ATOM 777 C CA . ILE A 1 93 ? 8.375 -9.641 0.708 1 97.06 93 ILE A CA 1
ATOM 778 C C . ILE A 1 93 ? 9.586 -10.562 0.562 1 97.06 93 ILE A C 1
ATOM 780 O O . ILE A 1 93 ? 9.688 -11.312 -0.407 1 97.06 93 ILE A O 1
ATOM 784 N N . ALA A 1 94 ? 10.438 -10.492 1.565 1 96.06 94 ALA A N 1
ATOM 785 C CA . ALA A 1 94 ? 11.641 -11.32 1.513 1 96.06 94 ALA A CA 1
ATOM 786 C C . ALA A 1 94 ? 12.203 -11.555 2.912 1 96.06 94 ALA A C 1
ATOM 788 O O . ALA A 1 94 ? 12.227 -10.641 3.74 1 96.06 94 ALA A O 1
ATOM 789 N N . ILE A 1 95 ? 12.57 -12.695 3.123 1 92.75 95 ILE A N 1
ATOM 790 C CA . ILE A 1 95 ? 13.32 -13.109 4.305 1 92.75 95 ILE A CA 1
ATOM 791 C C . ILE A 1 95 ? 14.758 -13.453 3.912 1 92.75 95 ILE A C 1
ATOM 793 O O . ILE A 1 95 ? 14.977 -14.211 2.959 1 92.75 95 ILE A O 1
ATOM 797 N N . LYS A 1 96 ? 15.672 -12.906 4.594 1 89.56 96 LYS A N 1
ATOM 798 C CA . LYS A 1 96 ? 17.078 -13.086 4.258 1 89.56 96 LYS A CA 1
ATOM 799 C C . LYS A 1 96 ? 17.516 -14.523 4.496 1 89.56 96 LYS A C 1
ATOM 801 O O . LYS A 1 96 ? 17.344 -15.062 5.594 1 89.56 96 LYS A O 1
ATOM 806 N N . PRO A 1 97 ? 18.109 -15.117 3.48 1 85.06 97 PRO A N 1
ATOM 807 C CA . PRO A 1 97 ? 18.625 -16.484 3.67 1 85.06 97 PRO A CA 1
ATOM 808 C C . PRO A 1 97 ? 19.906 -16.531 4.492 1 85.06 97 PRO A C 1
ATOM 810 O O . PRO A 1 97 ? 20.594 -15.516 4.609 1 85.06 97 PRO A O 1
ATOM 813 N N . THR A 1 98 ? 20.25 -17.594 5.262 1 75.44 98 THR A N 1
ATOM 814 C CA . THR A 1 98 ? 21.453 -17.734 6.09 1 75.44 98 THR A CA 1
ATOM 815 C C . THR A 1 98 ? 22.656 -18.109 5.238 1 75.44 98 THR A C 1
ATOM 817 O O . THR A 1 98 ? 23.797 -18.047 5.703 1 75.44 98 THR A O 1
ATOM 820 N N . ASP A 1 99 ? 22.484 -18.406 3.975 1 65.12 99 ASP A N 1
ATOM 821 C CA . ASP A 1 99 ? 23.516 -18.906 3.066 1 65.12 99 ASP A CA 1
ATOM 822 C C . ASP A 1 99 ? 24.062 -20.25 3.545 1 65.12 99 ASP A C 1
ATOM 824 O O . ASP A 1 99 ? 25.109 -20.703 3.082 1 65.12 99 ASP A O 1
ATOM 828 N N . LYS A 1 100 ? 23.438 -20.812 4.641 1 62.31 100 LYS A N 1
ATOM 829 C CA . LYS A 1 100 ? 23.875 -22.109 5.125 1 62.31 100 LYS A CA 1
ATOM 830 C C . LYS A 1 100 ? 23.109 -23.234 4.438 1 62.31 100 LYS A C 1
ATOM 832 O O . LYS A 1 100 ? 23.438 -24.406 4.602 1 62.31 100 LYS A O 1
ATOM 837 N N . HIS A 1 101 ? 22.25 -22.797 3.658 1 57.44 101 HIS A N 1
ATOM 838 C CA . HIS A 1 101 ? 21.453 -23.75 2.898 1 57.44 101 HIS A CA 1
ATOM 839 C C . HIS A 1 101 ? 20.734 -24.734 3.824 1 57.44 101 HIS A C 1
ATOM 841 O O . HIS A 1 101 ? 20.641 -25.922 3.521 1 57.44 101 HIS A O 1
ATOM 847 N N . ASP A 1 102 ? 20.391 -24.219 5.102 1 56.81 102 ASP A N 1
ATOM 848 C CA . ASP A 1 102 ? 19.797 -25.109 6.098 1 56.81 102 ASP A CA 1
ATOM 849 C C . ASP A 1 102 ? 18.328 -24.781 6.301 1 56.81 102 ASP A C 1
ATOM 851 O O . ASP A 1 102 ? 17.656 -25.406 7.133 1 56.81 102 ASP A O 1
ATOM 855 N N . GLY A 1 103 ? 17.828 -23.891 5.566 1 58.62 103 GLY A N 1
ATOM 856 C CA . GLY A 1 103 ? 16.406 -23.562 5.582 1 58.62 103 GLY A CA 1
ATOM 857 C C . GLY A 1 103 ? 16.016 -22.656 6.734 1 58.62 103 GLY A C 1
ATOM 858 O O . GLY A 1 103 ? 14.828 -22.5 7.035 1 58.62 103 GLY A O 1
ATOM 859 N N . VAL A 1 104 ? 16.984 -22.078 7.496 1 63.38 104 VAL A N 1
ATOM 860 C CA . VAL A 1 104 ? 16.641 -21.234 8.633 1 63.38 104 VAL A CA 1
ATOM 861 C C . VAL A 1 104 ? 16.922 -19.766 8.289 1 63.38 104 VAL A C 1
ATOM 863 O O . VAL A 1 104 ? 18.062 -19.406 7.992 1 63.38 104 VAL A O 1
ATOM 866 N N . PRO A 1 105 ? 15.852 -18.969 8.312 1 66.5 105 PRO A N 1
ATOM 867 C CA . PRO A 1 105 ? 16.094 -17.562 8 1 66.5 105 PRO A CA 1
ATOM 868 C C . PRO A 1 105 ? 16.781 -16.812 9.141 1 66.5 105 PRO A C 1
ATOM 870 O O . PRO A 1 105 ? 16.75 -17.25 10.289 1 66.5 105 PRO A O 1
ATOM 873 N N . THR A 1 106 ? 17.562 -15.734 8.688 1 70.44 106 THR A N 1
ATOM 874 C CA . THR A 1 106 ? 18.203 -14.867 9.664 1 70.44 106 THR A CA 1
ATOM 875 C C . THR A 1 106 ? 17.188 -13.938 10.328 1 70.44 106 THR A C 1
ATOM 877 O O . THR A 1 106 ? 16.062 -13.797 9.844 1 70.44 106 THR A O 1
ATOM 880 N N . ALA A 1 107 ? 17.625 -13.43 11.383 1 67.06 107 ALA A N 1
ATOM 881 C CA . ALA A 1 107 ? 16.828 -12.43 12.086 1 67.06 107 ALA A CA 1
ATOM 882 C C . ALA A 1 107 ? 16.922 -11.07 11.398 1 67.06 107 ALA A C 1
ATOM 884 O O . ALA A 1 107 ? 16.047 -10.219 11.578 1 67.06 107 ALA A O 1
ATOM 885 N N . ASP A 1 108 ? 17.984 -10.961 10.594 1 77.25 108 ASP A N 1
ATOM 886 C CA . ASP A 1 108 ? 18.188 -9.68 9.93 1 77.25 108 ASP A CA 1
ATOM 887 C C . ASP A 1 108 ? 17.156 -9.453 8.836 1 77.25 108 ASP A C 1
ATOM 889 O O . ASP A 1 108 ? 16.828 -10.375 8.086 1 77.25 108 ASP A O 1
ATOM 893 N N . LYS A 1 109 ? 16.703 -8.25 8.828 1 85.94 109 LYS A N 1
ATOM 894 C CA . LYS A 1 109 ? 15.734 -7.918 7.789 1 85.94 109 LYS A CA 1
ATOM 895 C C . LYS A 1 109 ? 16.422 -7.75 6.438 1 85.94 109 LYS A C 1
ATOM 897 O O . LYS A 1 109 ? 17.516 -7.18 6.348 1 85.94 109 LYS A O 1
ATOM 902 N N . ALA A 1 110 ? 15.883 -8.328 5.488 1 92.38 110 ALA A N 1
ATOM 903 C CA . ALA A 1 110 ? 16.375 -8.203 4.117 1 92.38 110 ALA A CA 1
ATOM 904 C C . ALA A 1 110 ? 16.094 -6.809 3.559 1 92.38 110 ALA A C 1
ATOM 906 O O . ALA A 1 110 ? 16.828 -6.32 2.691 1 92.38 110 ALA A O 1
ATOM 907 N N . ILE A 1 111 ? 15.086 -6.148 4.125 1 96.75 111 ILE A N 1
ATOM 908 C CA . ILE A 1 111 ? 14.594 -4.902 3.549 1 96.75 111 ILE A CA 1
ATOM 909 C C . ILE A 1 111 ? 14.5 -3.834 4.637 1 96.75 111 ILE A C 1
ATOM 911 O O . ILE A 1 111 ? 13.961 -4.086 5.719 1 96.75 111 ILE A O 1
ATOM 915 N N . LYS A 1 112 ? 15.023 -2.707 4.379 1 97.12 112 LYS A N 1
ATOM 916 C CA . LYS A 1 112 ? 14.875 -1.515 5.207 1 97.12 112 LYS A CA 1
ATOM 917 C C . LYS A 1 112 ? 14.062 -0.444 4.488 1 97.12 112 LYS A C 1
ATOM 919 O O . LYS A 1 112 ? 14.227 -0.239 3.283 1 97.12 112 LYS A O 1
ATOM 924 N N . ILE A 1 113 ? 13.172 0.182 5.207 1 97.81 113 ILE A N 1
ATOM 925 C CA . ILE A 1 113 ? 12.352 1.251 4.645 1 97.81 113 ILE A CA 1
ATOM 926 C C . ILE A 1 113 ? 12.914 2.607 5.062 1 97.81 113 ILE A C 1
ATOM 928 O O . ILE A 1 113 ? 13.109 2.863 6.254 1 97.81 113 ILE A O 1
ATOM 932 N N . LEU A 1 114 ? 13.297 3.404 4.164 1 97.94 114 LEU A N 1
ATOM 933 C CA . LEU A 1 114 ? 13.562 4.824 4.363 1 97.94 114 LEU A CA 1
ATOM 934 C C . LEU A 1 114 ? 12.336 5.66 4.02 1 97.94 114 LEU A C 1
ATOM 936 O O . LEU A 1 114 ? 11.992 5.824 2.848 1 97.94 114 LEU A O 1
ATOM 940 N N . ALA A 1 115 ? 11.648 6.113 5.035 1 97.44 115 ALA A N 1
ATOM 941 C CA . ALA A 1 115 ? 10.383 6.828 4.887 1 97.44 115 ALA A CA 1
ATOM 942 C C . ALA A 1 115 ? 10.602 8.336 4.852 1 97.44 115 ALA A C 1
ATOM 944 O O . ALA A 1 115 ? 11.18 8.906 5.781 1 97.44 115 ALA A O 1
ATOM 945 N N . ILE A 1 116 ? 10.156 8.945 3.838 1 96.81 116 ILE A N 1
ATOM 946 C CA . ILE A 1 116 ? 10.305 10.383 3.682 1 96.81 116 ILE A CA 1
ATOM 947 C C . ILE A 1 116 ? 9.281 11.102 4.555 1 96.81 116 ILE A C 1
ATOM 949 O O . ILE A 1 116 ? 8.07 11.016 4.309 1 96.81 116 ILE A O 1
ATOM 953 N N . ARG A 1 117 ? 9.703 11.781 5.531 1 95 117 ARG A N 1
ATOM 954 C CA . ARG A 1 117 ? 8.859 12.602 6.391 1 95 117 ARG A CA 1
ATOM 955 C C . ARG A 1 117 ? 9.68 13.656 7.121 1 95 117 ARG A C 1
ATOM 957 O O . ARG A 1 117 ? 10.859 13.445 7.41 1 95 117 ARG A O 1
ATOM 964 N N . GLU A 1 118 ? 9.102 14.734 7.406 1 92.12 118 GLU A N 1
ATOM 965 C CA . GLU A 1 118 ? 9.688 15.812 8.203 1 92.12 118 GLU A CA 1
ATOM 966 C C . GLU A 1 118 ? 9.758 15.422 9.68 1 92.12 118 GLU A C 1
ATOM 968 O O . GLU A 1 118 ? 9.109 14.469 10.109 1 92.12 118 GLU A O 1
ATOM 973 N N . PRO A 1 119 ? 10.578 16.188 10.406 1 89.06 119 PRO A N 1
ATOM 974 C CA . PRO A 1 119 ? 10.625 15.922 11.844 1 89.06 119 PRO A CA 1
ATOM 975 C C . PRO A 1 119 ? 9.258 16.078 12.516 1 89.06 119 PRO A C 1
ATOM 977 O O . PRO A 1 119 ? 8.359 16.703 11.953 1 89.06 119 PRO A O 1
ATOM 980 N N . GLY A 1 120 ? 9.188 15.438 13.633 1 87.88 120 GLY A N 1
ATOM 981 C CA . GLY A 1 120 ? 7.965 15.602 14.398 1 87.88 120 GLY A CA 1
ATOM 982 C C . GLY A 1 120 ? 7.66 17.047 14.734 1 87.88 120 GLY A C 1
ATOM 983 O O . GLY A 1 120 ? 8.57 17.875 14.836 1 87.88 120 GLY A O 1
ATOM 984 N N . ILE A 1 121 ? 6.398 17.328 14.891 1 83.81 121 ILE A N 1
ATOM 985 C CA . ILE A 1 121 ? 5.957 18.688 15.227 1 83.81 121 ILE A CA 1
ATOM 986 C C . ILE A 1 121 ? 6.395 19.031 16.641 1 83.81 121 ILE A C 1
ATOM 988 O O . ILE A 1 121 ? 6.621 20.188 16.969 1 83.81 121 ILE A O 1
ATOM 992 N N . ASN A 1 122 ? 6.465 18.031 17.406 1 84.94 122 ASN A N 1
ATOM 993 C CA . ASN A 1 122 ? 6.996 18.125 18.766 1 84.94 122 ASN A CA 1
ATOM 994 C C . ASN A 1 122 ? 7.785 16.875 19.141 1 84.94 122 ASN A C 1
ATOM 996 O O . ASN A 1 122 ? 8.039 16.016 18.297 1 84.94 122 ASN A O 1
ATOM 1000 N N . GLY A 1 123 ? 8.227 16.875 20.375 1 81.06 123 GLY A N 1
ATOM 1001 C CA . GLY A 1 123 ? 9.109 15.789 20.781 1 81.06 123 GLY A CA 1
ATOM 1002 C C . GLY A 1 123 ? 8.383 14.5 21.078 1 81.06 123 GLY A C 1
ATOM 1003 O O . GLY A 1 123 ? 9.008 13.477 21.359 1 81.06 123 GLY A O 1
ATOM 1004 N N . PHE A 1 124 ? 7.082 14.516 20.922 1 83.94 124 PHE A N 1
ATOM 1005 C CA . PHE A 1 124 ? 6.316 13.328 21.266 1 83.94 124 PHE A CA 1
ATOM 1006 C C . PHE A 1 124 ? 6.055 12.461 20.047 1 83.94 124 PHE A C 1
ATOM 1008 O O . PHE A 1 124 ? 4.996 12.562 19.422 1 83.94 124 PHE A O 1
ATOM 1015 N N . VAL A 1 125 ? 7.008 11.695 19.688 1 87 125 VAL A N 1
ATOM 1016 C CA . VAL A 1 125 ? 6.949 10.773 18.562 1 87 125 VAL A CA 1
ATOM 1017 C C . VAL A 1 125 ? 7.23 9.352 19.031 1 87 125 VAL A C 1
ATOM 1019 O O . VAL A 1 125 ? 8.219 9.109 19.734 1 87 125 VAL A O 1
ATOM 1022 N N . ARG A 1 126 ? 6.297 8.5 18.75 1 88.19 126 ARG A N 1
ATOM 1023 C CA . ARG A 1 126 ? 6.52 7.086 19.062 1 88.19 126 ARG A CA 1
ATOM 1024 C C . ARG A 1 126 ? 7.375 6.422 17.984 1 88.19 126 ARG A C 1
ATOM 1026 O O . ARG A 1 126 ? 6.852 5.844 17.031 1 88.19 126 ARG A O 1
ATOM 1033 N N . GLU A 1 127 ? 8.578 6.402 18.203 1 82.56 127 GLU A N 1
ATOM 1034 C CA . GLU A 1 127 ? 9.547 5.914 17.234 1 82.56 127 GLU A CA 1
ATOM 1035 C C . GLU A 1 127 ? 9.375 4.418 16.984 1 82.56 127 GLU A C 1
ATOM 1037 O O . GLU A 1 127 ? 9.578 3.939 15.867 1 82.56 127 GLU A O 1
ATOM 1042 N N . ASP A 1 128 ? 9.023 3.744 18 1 85.75 128 ASP A N 1
ATOM 1043 C CA . ASP A 1 128 ? 8.891 2.291 17.922 1 85.75 128 ASP A CA 1
ATOM 1044 C C . ASP A 1 128 ? 7.73 1.888 17.016 1 85.75 128 ASP A C 1
ATOM 1046 O O . ASP A 1 128 ? 7.672 0.752 16.547 1 85.75 128 ASP A O 1
ATOM 1050 N N . ARG A 1 129 ? 6.891 2.834 16.703 1 87.5 129 ARG A N 1
ATOM 1051 C CA . ARG A 1 129 ? 5.703 2.525 15.922 1 87.5 129 ARG A CA 1
ATOM 1052 C C . ARG A 1 129 ? 5.801 3.137 14.523 1 87.5 129 ARG A C 1
ATOM 1054 O O . ARG A 1 129 ? 4.863 3.033 13.727 1 87.5 129 ARG A O 1
ATOM 1061 N N . GLN A 1 130 ? 7 3.715 14.352 1 88.75 130 GLN A N 1
ATOM 1062 C CA . GLN A 1 130 ? 7.191 4.309 13.031 1 88.75 130 GLN A CA 1
ATOM 1063 C C . GLN A 1 130 ? 7.496 3.24 11.984 1 88.75 130 GLN A C 1
ATOM 1065 O O . GLN A 1 130 ? 8.219 2.279 12.266 1 88.75 130 GLN A O 1
ATOM 1070 N N . LEU A 1 131 ? 6.91 3.396 10.891 1 93.06 131 LEU A N 1
ATOM 1071 C CA . LEU A 1 131 ? 7.27 2.537 9.766 1 93.06 131 LEU A CA 1
ATOM 1072 C C . LEU A 1 131 ? 8.531 3.041 9.078 1 93.06 131 LEU A C 1
ATOM 1074 O O . LEU A 1 131 ? 8.523 4.102 8.445 1 93.06 131 LEU A O 1
ATOM 1078 N N . GLY A 1 132 ? 9.578 2.24 9.273 1 94.62 132 GLY A N 1
ATOM 1079 C CA . GLY A 1 132 ? 10.844 2.607 8.656 1 94.62 132 GLY A CA 1
ATOM 1080 C C . GLY A 1 132 ? 11.57 3.715 9.391 1 94.62 132 GLY A C 1
ATOM 1081 O O . GLY A 1 132 ? 11.102 4.188 10.43 1 94.62 132 GLY A O 1
ATOM 1082 N N . THR A 1 133 ? 12.688 4.117 8.844 1 95.44 133 THR A N 1
ATOM 1083 C CA . THR A 1 133 ? 13.492 5.219 9.359 1 95.44 133 THR A CA 1
ATOM 1084 C C . THR A 1 133 ? 13.234 6.492 8.555 1 95.44 133 THR A C 1
ATOM 1086 O O . THR A 1 133 ? 13.148 6.453 7.328 1 95.44 133 THR A O 1
ATOM 1089 N N . SER A 1 134 ? 13.156 7.609 9.258 1 95.38 134 SER A N 1
ATOM 1090 C CA . SER A 1 134 ? 12.836 8.883 8.617 1 95.38 134 SER A CA 1
ATOM 1091 C C . SER A 1 134 ? 14.023 9.414 7.82 1 95.38 134 SER A C 1
ATOM 1093 O O . SER A 1 134 ? 15.172 9.32 8.266 1 95.38 134 SER A O 1
ATOM 1095 N N . ILE A 1 135 ? 13.781 9.898 6.656 1 96.12 135 ILE A N 1
ATOM 1096 C CA . ILE A 1 135 ? 14.75 10.602 5.824 1 96.12 135 ILE A CA 1
ATOM 1097 C C . ILE A 1 135 ? 14.102 11.852 5.223 1 96.12 135 ILE A C 1
ATOM 1099 O O . ILE A 1 135 ? 12.922 11.82 4.844 1 96.12 135 ILE A O 1
ATOM 1103 N N . LEU A 1 136 ? 14.781 12.953 5.105 1 95.38 136 LEU A N 1
ATOM 1104 C CA . LEU A 1 136 ? 14.25 14.164 4.488 1 95.38 136 LEU A CA 1
ATOM 1105 C C . LEU A 1 136 ? 14.172 14.008 2.973 1 95.38 136 LEU A C 1
ATOM 1107 O O . LEU A 1 136 ? 14.945 13.25 2.381 1 95.38 136 LEU A O 1
ATOM 1111 N N . LEU A 1 137 ? 13.25 14.68 2.389 1 94.62 137 LEU A N 1
ATOM 1112 C CA . LEU A 1 137 ? 13.055 14.609 0.944 1 94.62 137 LEU A CA 1
ATOM 1113 C C . LEU A 1 137 ? 14.352 14.945 0.207 1 94.62 137 LEU A C 1
ATOM 1115 O O . LEU A 1 137 ? 14.734 14.234 -0.727 1 94.62 137 LEU A O 1
ATOM 1119 N N . GLU A 1 138 ? 15.07 15.992 0.635 1 93 138 GLU A N 1
ATOM 1120 C CA . GLU A 1 138 ? 16.297 16.406 -0.032 1 93 138 GLU A CA 1
ATOM 1121 C C . GLU A 1 138 ? 17.359 15.32 0.054 1 93 138 GLU A C 1
ATOM 1123 O O . GLU A 1 138 ? 18.094 15.078 -0.913 1 93 138 GLU A O 1
ATOM 1128 N N . ASP A 1 139 ? 17.438 14.664 1.2 1 95.88 139 ASP A N 1
ATOM 1129 C CA . ASP A 1 139 ? 18.406 13.586 1.391 1 95.88 139 ASP A CA 1
ATOM 1130 C C . ASP A 1 139 ? 18.031 12.367 0.552 1 95.88 139 ASP A C 1
ATOM 1132 O O . ASP A 1 139 ? 18.906 11.688 0.014 1 95.88 139 ASP A O 1
ATOM 1136 N N . ALA A 1 140 ? 16.75 12.086 0.494 1 96.38 140 ALA A N 1
ATOM 1137 C CA . ALA A 1 140 ? 16.281 10.969 -0.325 1 96.38 140 ALA A CA 1
ATOM 1138 C C . ALA A 1 140 ? 16.641 11.18 -1.795 1 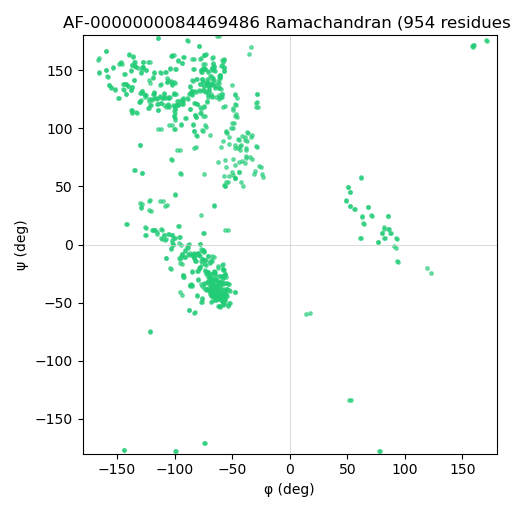96.38 140 ALA A C 1
ATOM 1140 O O . ALA A 1 140 ? 17.109 10.258 -2.469 1 96.38 140 ALA A O 1
ATOM 1141 N N . VAL A 1 141 ? 16.406 12.391 -2.279 1 95.12 141 VAL A N 1
ATOM 1142 C CA . VAL A 1 141 ? 16.719 12.727 -3.666 1 95.12 141 VAL A CA 1
ATOM 1143 C C . VAL A 1 141 ? 18.219 12.562 -3.922 1 95.12 141 VAL A C 1
ATOM 1145 O O . VAL A 1 141 ? 18.609 12 -4.945 1 95.12 141 VAL A O 1
ATOM 1148 N N . GLU A 1 142 ? 18.984 13.055 -3.014 1 95.62 142 GLU A N 1
ATOM 1149 C CA . GLU A 1 142 ? 20.422 12.906 -3.139 1 95.62 142 GLU A CA 1
ATOM 1150 C C . GLU A 1 142 ? 20.828 11.43 -3.162 1 95.62 142 GLU A C 1
ATOM 1152 O O . GLU A 1 142 ? 21.625 11.016 -3.996 1 95.62 142 GLU A O 1
ATOM 1157 N N . LEU A 1 143 ? 20.25 10.695 -2.285 1 96.44 143 LEU A N 1
ATOM 1158 C CA . LEU A 1 143 ? 20.547 9.266 -2.182 1 96.44 143 LEU A CA 1
ATOM 1159 C C . LEU A 1 143 ? 20.172 8.539 -3.473 1 96.44 143 LEU A C 1
ATOM 1161 O O . LEU A 1 143 ? 21 7.836 -4.051 1 96.44 143 LEU A O 1
ATOM 1165 N N . THR A 1 144 ? 18.953 8.703 -3.926 1 97.06 144 THR A N 1
ATOM 1166 C CA . THR A 1 144 ? 18.453 7.965 -5.086 1 97.06 144 THR A CA 1
ATOM 1167 C C . THR A 1 144 ? 19.188 8.391 -6.352 1 97.06 144 THR A C 1
ATOM 1169 O O . THR A 1 144 ? 19.422 7.574 -7.25 1 97.06 144 THR A O 1
ATOM 1172 N N . SER A 1 145 ? 19.625 9.617 -6.422 1 95.25 145 SER A N 1
ATOM 1173 C CA . SER A 1 145 ? 20.328 10.125 -7.594 1 95.25 145 SER A CA 1
ATOM 1174 C C . SER A 1 145 ? 21.75 9.555 -7.68 1 95.25 145 SER A C 1
ATOM 1176 O O . SER A 1 145 ? 22.328 9.508 -8.758 1 95.25 145 SER A O 1
ATOM 1178 N N . SER A 1 146 ? 22.297 9.18 -6.613 1 96.31 146 SER A N 1
ATOM 1179 C CA . SER A 1 146 ? 23.672 8.688 -6.57 1 96.31 146 SER A CA 1
ATOM 1180 C C . SER A 1 146 ? 23.75 7.211 -6.938 1 96.31 146 SER A C 1
ATOM 1182 O O . SER A 1 146 ? 24.828 6.676 -7.152 1 96.31 146 SER A O 1
ATOM 1184 N N . ALA A 1 147 ? 22.641 6.551 -7.055 1 98.19 147 ALA A N 1
ATOM 1185 C CA . ALA A 1 147 ? 22.609 5.105 -7.25 1 98.19 147 ALA A CA 1
ATOM 1186 C C . ALA A 1 147 ? 22.969 4.738 -8.688 1 98.19 147 ALA A C 1
ATOM 1188 O O . ALA A 1 147 ? 22.578 5.43 -9.633 1 98.19 147 ALA A O 1
ATOM 1189 N N . GLU A 1 148 ? 23.703 3.646 -8.891 1 98.31 148 GLU A N 1
ATOM 1190 C CA . GLU A 1 148 ? 24 3.088 -10.203 1 98.31 148 GLU A CA 1
ATOM 1191 C C . GLU A 1 148 ? 22.875 2.174 -10.68 1 98.31 148 GLU A C 1
ATOM 1193 O O . GLU A 1 148 ? 22.438 1.287 -9.945 1 98.31 148 GLU A O 1
ATOM 1198 N N . ASP A 1 149 ? 22.406 2.311 -11.875 1 98.19 149 ASP A N 1
ATOM 1199 C CA . ASP A 1 149 ? 21.281 1.542 -12.406 1 98.19 149 ASP A CA 1
ATOM 1200 C C . ASP A 1 149 ? 21.719 0.138 -12.812 1 98.19 149 ASP A C 1
ATOM 1202 O O . ASP A 1 149 ? 22.75 -0.027 -13.477 1 98.19 149 ASP A O 1
ATOM 1206 N N . LEU A 1 150 ? 21.016 -0.83 -12.43 1 98.31 150 LEU A N 1
ATOM 1207 C CA . LEU A 1 150 ? 21.172 -2.189 -12.938 1 98.31 150 LEU A CA 1
ATOM 1208 C C . LEU A 1 150 ? 20.266 -2.439 -14.133 1 98.31 150 LEU A C 1
ATOM 1210 O O . LEU A 1 150 ? 19.281 -1.715 -14.336 1 98.31 150 LEU A O 1
ATOM 1214 N N . PRO A 1 151 ? 20.594 -3.475 -14.906 1 96.69 151 PRO A N 1
ATOM 1215 C CA . PRO A 1 151 ? 19.703 -3.812 -16.016 1 96.69 151 PRO A CA 1
ATOM 1216 C C . PRO A 1 151 ? 18.297 -4.172 -15.555 1 96.69 151 PRO A C 1
ATOM 1218 O O . PRO A 1 151 ? 18.125 -4.766 -14.492 1 96.69 151 PRO A O 1
ATOM 1221 N N . SER A 1 152 ? 17.344 -3.857 -16.281 1 96.06 152 SER A N 1
ATOM 1222 C CA . SER A 1 152 ? 15.93 -3.975 -15.945 1 96.06 152 SER A CA 1
ATOM 1223 C C . SER A 1 152 ? 15.102 -4.363 -17.172 1 96.06 152 SER A C 1
ATOM 1225 O O . SER A 1 152 ? 15.414 -3.965 -18.297 1 96.06 152 SER A O 1
ATOM 1227 N N . PRO A 1 153 ? 14.008 -5.148 -17 1 97.56 153 PRO A N 1
ATOM 1228 C CA . PRO A 1 153 ? 13.508 -5.746 -15.758 1 97.56 153 PRO A CA 1
ATOM 1229 C C . PRO A 1 153 ? 14.398 -6.875 -15.242 1 97.56 153 PRO A C 1
ATOM 1231 O O . PRO A 1 153 ? 14.938 -7.645 -16.031 1 97.56 153 PRO A O 1
ATOM 1234 N N . LEU A 1 154 ? 14.547 -6.941 -13.961 1 98.62 154 LEU A N 1
ATOM 1235 C CA . LEU A 1 154 ? 15.367 -7.934 -13.273 1 98.62 154 LEU A CA 1
ATOM 1236 C C . LEU A 1 154 ? 14.5 -8.914 -12.5 1 98.62 154 LEU A C 1
ATOM 1238 O O . LEU A 1 154 ? 13.57 -8.516 -11.797 1 98.62 154 LEU A O 1
ATOM 1242 N N . LEU A 1 155 ? 14.664 -10.219 -12.727 1 98.69 155 LEU A N 1
ATOM 1243 C CA . LEU A 1 155 ? 14.109 -11.25 -11.859 1 98.69 155 LEU A CA 1
ATOM 1244 C C . LEU A 1 155 ? 15.156 -11.75 -10.867 1 98.69 155 LEU A C 1
ATOM 1246 O O . LEU A 1 155 ? 16.188 -12.297 -11.266 1 98.69 155 LEU A O 1
ATOM 1250 N N . MET A 1 156 ? 14.867 -11.594 -9.625 1 98.31 156 MET A N 1
ATOM 1251 C CA . MET A 1 156 ? 15.844 -12.023 -8.625 1 98.31 156 MET A CA 1
ATOM 1252 C C . MET A 1 156 ? 15.305 -13.188 -7.809 1 98.31 156 MET A C 1
ATOM 1254 O O . MET A 1 156 ? 14.312 -13.039 -7.094 1 98.31 156 MET A O 1
ATOM 1258 N N . ASN A 1 157 ? 15.938 -14.289 -7.934 1 97.19 157 ASN A N 1
ATOM 1259 C CA . ASN A 1 157 ? 15.781 -15.352 -6.945 1 97.19 157 ASN A CA 1
ATOM 1260 C C . ASN A 1 157 ? 16.531 -15.039 -5.656 1 97.19 157 ASN A C 1
ATOM 1262 O O . ASN A 1 157 ? 17.75 -15.25 -5.582 1 97.19 157 ASN A O 1
ATOM 1266 N N . TYR A 1 158 ? 15.836 -14.547 -4.715 1 95.06 158 TYR A N 1
ATOM 1267 C CA . TYR A 1 158 ? 16.438 -14.227 -3.43 1 95.06 158 TYR A CA 1
ATOM 1268 C C . TYR A 1 158 ? 16.266 -15.375 -2.443 1 95.06 158 TYR A C 1
ATOM 1270 O O . TYR A 1 158 ? 15.578 -15.234 -1.43 1 95.06 158 TYR A O 1
ATOM 1278 N N . ASP A 1 159 ? 16.797 -16.484 -2.771 1 89.62 159 ASP A N 1
ATOM 1279 C CA . ASP A 1 159 ? 16.734 -17.75 -2.035 1 89.62 159 ASP A CA 1
ATOM 1280 C C . ASP A 1 159 ? 18.031 -18.547 -2.215 1 89.62 159 ASP A C 1
ATOM 1282 O O . ASP A 1 159 ? 18.734 -18.391 -3.211 1 89.62 159 ASP A O 1
ATOM 1286 N N . ASP A 1 160 ? 18.297 -19.453 -1.231 1 86 160 ASP A N 1
ATOM 1287 C CA . ASP A 1 160 ? 19.562 -20.188 -1.305 1 86 160 ASP A CA 1
ATOM 1288 C C . ASP A 1 160 ? 19.328 -21.688 -1.404 1 86 160 ASP A C 1
ATOM 1290 O O . ASP A 1 160 ? 20.25 -22.484 -1.233 1 86 160 ASP A O 1
ATOM 1294 N N . MET A 1 161 ? 18.016 -22 -1.683 1 80.81 161 MET A N 1
ATOM 1295 C CA . MET A 1 161 ? 17.781 -23.438 -1.651 1 80.81 161 MET A CA 1
ATOM 1296 C C . MET A 1 161 ? 16.891 -23.875 -2.812 1 80.81 161 MET A C 1
ATOM 1298 O O . MET A 1 161 ? 16.156 -23.062 -3.369 1 80.81 161 MET A O 1
ATOM 1302 N N . PHE A 1 162 ? 17.125 -25.109 -3.262 1 83.31 162 PHE A N 1
ATOM 1303 C CA . PHE A 1 162 ? 16.219 -25.953 -4.043 1 83.31 162 PHE A CA 1
ATOM 1304 C C . PHE A 1 162 ? 16.188 -25.5 -5.496 1 83.31 162 PHE A C 1
ATOM 1306 O O . PHE A 1 162 ? 15.539 -26.141 -6.332 1 83.31 162 PHE A O 1
ATOM 1313 N N . VAL A 1 163 ? 16.953 -24.516 -5.867 1 89.62 163 VAL A N 1
ATOM 1314 C CA . VAL A 1 163 ? 16.875 -23.953 -7.211 1 89.62 163 VAL A CA 1
ATOM 1315 C C . VAL A 1 163 ? 17.406 -24.969 -8.227 1 89.62 163 VAL A C 1
ATOM 1317 O O . VAL A 1 163 ? 16.984 -24.984 -9.375 1 89.62 163 VAL A O 1
ATOM 1320 N N . SER A 1 164 ? 18.312 -25.797 -7.789 1 90 164 SER A N 1
ATOM 1321 C CA . SER A 1 164 ? 18.984 -26.734 -8.688 1 90 164 SER A CA 1
ATOM 1322 C C . SER A 1 164 ? 18.062 -27.891 -9.086 1 90 164 SER A C 1
ATOM 1324 O O . SER A 1 164 ? 18.531 -28.875 -9.641 1 90 164 SER A O 1
ATOM 1326 N N . HIS A 1 165 ? 16.875 -27.797 -8.781 1 90.5 165 HIS A N 1
ATOM 1327 C CA . HIS A 1 165 ? 15.844 -28.766 -9.156 1 90.5 165 HIS A CA 1
ATOM 1328 C C . HIS A 1 165 ? 14.773 -28.125 -10.031 1 90.5 165 HIS A C 1
ATOM 1330 O O . HIS A 1 165 ? 14.227 -27.078 -9.688 1 90.5 165 HIS A O 1
ATOM 1336 N N . TYR A 1 166 ? 14.492 -28.781 -11.109 1 90.44 166 TYR A N 1
ATOM 1337 C CA . TYR A 1 166 ? 13.578 -28.281 -12.125 1 90.44 166 TYR A CA 1
ATOM 1338 C C . TYR A 1 166 ? 12.25 -27.875 -11.508 1 90.44 166 TYR A C 1
ATOM 1340 O O . TYR A 1 166 ? 11.781 -26.75 -11.703 1 90.44 166 TYR A O 1
ATOM 1348 N N . TYR A 1 167 ? 11.664 -28.719 -10.727 1 93 167 TYR A N 1
ATOM 1349 C CA . TYR A 1 167 ? 10.375 -28.453 -10.094 1 93 167 TYR A CA 1
ATOM 1350 C C . TYR A 1 167 ? 10.453 -27.219 -9.195 1 93 167 TYR A C 1
ATOM 1352 O O . TYR A 1 167 ? 9.578 -26.359 -9.242 1 93 167 TYR A O 1
ATOM 1360 N N . HIS A 1 168 ? 11.516 -27.109 -8.484 1 93.81 168 HIS A N 1
ATOM 1361 C CA . HIS A 1 168 ? 11.594 -26.031 -7.492 1 93.81 168 HIS A CA 1
ATOM 1362 C C . HIS A 1 168 ? 11.875 -24.688 -8.148 1 93.81 168 HIS A C 1
ATOM 1364 O O . HIS A 1 168 ? 11.367 -23.656 -7.699 1 93.81 168 HIS A O 1
ATOM 1370 N N . TRP A 1 169 ? 12.641 -24.672 -9.203 1 95.19 169 TRP A N 1
ATOM 1371 C CA . TRP A 1 169 ? 12.883 -23.391 -9.875 1 95.19 169 TRP A CA 1
ATOM 1372 C C . TRP A 1 169 ? 11.734 -23.062 -10.828 1 95.19 169 TRP A C 1
ATOM 1374 O O . TRP A 1 169 ? 11.008 -22.094 -10.617 1 95.19 169 TRP A O 1
ATOM 1384 N N . ILE A 1 170 ? 11.461 -23.922 -11.805 1 95.25 170 ILE A N 1
ATOM 1385 C CA . ILE A 1 170 ? 10.484 -23.609 -12.844 1 95.25 170 ILE A CA 1
ATOM 1386 C C . ILE A 1 170 ? 9.07 -23.75 -12.281 1 95.25 170 ILE A C 1
ATOM 1388 O O . ILE A 1 170 ? 8.234 -22.859 -12.469 1 95.25 170 ILE A O 1
ATOM 1392 N N . GLY A 1 171 ? 8.812 -24.797 -11.586 1 94.5 171 GLY A N 1
ATOM 1393 C CA . GLY A 1 171 ? 7.457 -25.109 -11.148 1 94.5 171 GLY A CA 1
ATOM 1394 C C . GLY A 1 171 ? 7.043 -24.359 -9.898 1 94.5 171 GLY A C 1
ATOM 1395 O O . GLY A 1 171 ? 5.863 -24.328 -9.555 1 94.5 171 GLY A O 1
ATOM 1396 N N . GLU A 1 172 ? 8.016 -23.781 -9.242 1 94.69 172 GLU A N 1
ATOM 1397 C CA . GLU A 1 172 ? 7.676 -23.109 -7.992 1 94.69 172 GLU A CA 1
ATOM 1398 C C . GLU A 1 172 ? 8.062 -21.641 -8.039 1 94.69 172 GLU A C 1
ATOM 1400 O O . GLU A 1 172 ? 7.215 -20.766 -8.25 1 94.69 172 GLU A O 1
ATOM 1405 N N . THR A 1 173 ? 9.383 -21.328 -7.922 1 96 173 THR A N 1
ATOM 1406 C CA . THR A 1 173 ? 9.844 -19.969 -7.75 1 96 173 THR A CA 1
ATOM 1407 C C . THR A 1 173 ? 9.594 -19.141 -9.016 1 96 173 THR A C 1
ATOM 1409 O O . THR A 1 173 ? 9.008 -18.062 -8.953 1 96 173 THR A O 1
ATOM 1412 N N . PHE A 1 174 ? 9.992 -19.688 -10.172 1 97.19 174 PHE A N 1
ATOM 1413 C CA . PHE A 1 174 ? 9.797 -18.953 -11.414 1 97.19 174 PHE A CA 1
ATOM 1414 C C . PHE A 1 174 ? 8.312 -18.797 -11.727 1 97.19 174 PHE A C 1
ATOM 1416 O O . PHE A 1 174 ? 7.863 -17.734 -12.141 1 97.19 174 PHE A O 1
ATOM 1423 N N . LEU A 1 175 ? 7.566 -19.875 -11.523 1 96.94 175 LEU A N 1
ATOM 1424 C CA . LEU A 1 175 ? 6.129 -19.797 -11.766 1 96.94 175 LEU A CA 1
ATOM 1425 C C . LEU A 1 175 ? 5.496 -18.672 -10.953 1 96.94 175 LEU A C 1
ATOM 1427 O O . LEU A 1 175 ? 4.699 -17.891 -11.477 1 96.94 175 LEU A O 1
ATOM 1431 N N . GLY A 1 176 ? 5.816 -18.609 -9.68 1 97.25 176 GLY A N 1
ATOM 1432 C CA . GLY A 1 176 ? 5.312 -17.531 -8.836 1 97.25 176 GLY A CA 1
ATOM 1433 C C . GLY A 1 176 ? 5.727 -16.156 -9.32 1 97.25 176 GLY A C 1
ATOM 1434 O O . GLY A 1 176 ? 4.91 -15.234 -9.359 1 97.25 176 GLY A O 1
ATOM 1435 N N . ALA A 1 177 ? 6.98 -16.016 -9.695 1 98.06 177 ALA A N 1
ATOM 1436 C CA . ALA A 1 177 ? 7.504 -14.75 -10.195 1 98.06 177 ALA A CA 1
ATOM 1437 C C . ALA A 1 177 ? 6.812 -14.352 -11.5 1 98.06 177 ALA A C 1
ATOM 1439 O O . ALA A 1 177 ? 6.434 -13.195 -11.68 1 98.06 177 ALA A O 1
ATOM 1440 N N . TRP A 1 178 ? 6.656 -15.344 -12.344 1 97.19 178 TRP A N 1
ATOM 1441 C CA . TRP A 1 178 ? 6.016 -15.086 -13.633 1 97.19 178 TRP A CA 1
ATOM 1442 C C . TRP A 1 178 ? 4.547 -14.719 -13.438 1 97.19 178 TRP A C 1
ATOM 1444 O O . TRP A 1 178 ? 4.008 -13.883 -14.172 1 97.19 178 TRP A O 1
ATOM 1454 N N . ARG A 1 179 ? 3.932 -15.344 -12.445 1 96.69 179 ARG A N 1
ATOM 1455 C CA . ARG A 1 179 ? 2.533 -15.055 -12.148 1 96.69 179 ARG A CA 1
ATOM 1456 C C . ARG A 1 179 ? 2.355 -13.609 -11.688 1 96.69 179 ARG A C 1
ATOM 1458 O O . ARG A 1 179 ? 1.502 -12.891 -12.211 1 96.69 179 ARG A O 1
ATOM 1465 N N . ILE A 1 180 ? 3.164 -13.156 -10.781 1 97.69 180 ILE A N 1
ATOM 1466 C CA . ILE A 1 180 ? 3.014 -11.805 -10.258 1 97.69 180 ILE A CA 1
ATOM 1467 C C . ILE A 1 180 ? 3.383 -10.789 -11.336 1 97.69 180 ILE A C 1
ATOM 1469 O O . ILE A 1 180 ? 2.758 -9.727 -11.438 1 97.69 180 ILE A O 1
ATOM 1473 N N . TRP A 1 181 ? 4.402 -11.078 -12.117 1 97 181 TRP A N 1
ATOM 1474 C CA . TRP A 1 181 ? 4.801 -10.227 -13.234 1 97 181 TRP A CA 1
ATOM 1475 C C . TRP A 1 181 ? 3.674 -10.109 -14.25 1 97 181 TRP A C 1
ATOM 1477 O O . TRP A 1 181 ? 3.334 -9 -14.68 1 97 181 TRP A O 1
ATOM 1487 N N . SER A 1 182 ? 3.039 -11.242 -14.562 1 95.12 182 SER A N 1
ATOM 1488 C CA . SER A 1 182 ? 1.928 -11.273 -15.508 1 95.12 182 SER A CA 1
ATOM 1489 C C . SER A 1 182 ? 0.714 -10.531 -14.953 1 95.12 182 SER A C 1
ATOM 1491 O O . SER A 1 182 ? 0.009 -9.844 -15.695 1 95.12 182 SER A O 1
ATOM 1493 N N . HIS A 1 183 ? 0.514 -10.75 -13.703 1 95.69 183 HIS A N 1
ATOM 1494 C CA . HIS A 1 183 ? -0.579 -10.039 -13.055 1 95.69 183 HIS A CA 1
ATOM 1495 C C . HIS A 1 183 ? -0.39 -8.523 -13.164 1 95.69 183 HIS A C 1
ATOM 1497 O O . HIS A 1 183 ? -1.309 -7.809 -13.562 1 95.69 183 HIS A O 1
ATOM 1503 N N . TYR A 1 184 ? 0.781 -8.023 -12.844 1 95.5 184 TYR A N 1
ATOM 1504 C CA . TYR A 1 184 ? 1.094 -6.602 -12.906 1 95.5 184 TYR A CA 1
ATOM 1505 C C . TYR A 1 184 ? 0.871 -6.059 -14.312 1 95.5 184 TYR A C 1
ATOM 1507 O O . TYR A 1 184 ? 0.219 -5.027 -14.492 1 95.5 184 TYR A O 1
ATOM 1515 N N . ARG A 1 185 ? 1.364 -6.734 -15.242 1 91.94 185 ARG A N 1
ATOM 1516 C CA . ARG A 1 185 ? 1.27 -6.277 -16.625 1 91.94 185 ARG A CA 1
ATOM 1517 C C . ARG A 1 185 ? -0.17 -6.332 -17.125 1 91.94 185 ARG A C 1
ATOM 1519 O O . ARG A 1 185 ? -0.614 -5.449 -17.859 1 91.94 185 ARG A O 1
ATOM 1526 N N . TYR A 1 186 ? -0.904 -7.391 -16.75 1 91.06 186 TYR A N 1
ATOM 1527 C CA . TYR A 1 186 ? -2.305 -7.539 -17.125 1 91.06 186 TYR A CA 1
ATOM 1528 C C . TYR A 1 186 ? -3.154 -6.426 -16.531 1 91.06 186 TYR A C 1
ATOM 1530 O O . TYR A 1 186 ? -3.977 -5.82 -17.219 1 91.06 186 TYR A O 1
ATOM 1538 N N . ARG A 1 187 ? -2.928 -6.121 -15.305 1 90.44 187 ARG A N 1
ATOM 1539 C CA . ARG A 1 187 ? -3.639 -5.059 -14.609 1 90.44 187 ARG A CA 1
ATOM 1540 C C . ARG A 1 187 ? -3.459 -3.721 -15.312 1 90.44 187 ARG A C 1
ATOM 1542 O O . ARG A 1 187 ? -4.418 -2.965 -15.477 1 90.44 187 ARG A O 1
ATOM 1549 N N . ALA A 1 188 ? -2.268 -3.457 -15.727 1 83 188 ALA A N 1
ATOM 1550 C CA . ALA A 1 188 ? -1.896 -2.17 -16.312 1 83 188 ALA A CA 1
ATOM 1551 C C . ALA A 1 188 ? -2.25 -2.117 -17.797 1 83 188 ALA A C 1
ATOM 1553 O O . ALA A 1 188 ? -2.254 -1.044 -18.391 1 83 188 ALA A O 1
ATOM 1554 N N . GLY A 1 189 ? -2.592 -3.275 -18.344 1 81.88 189 GLY A N 1
ATOM 1555 C CA . GLY A 1 189 ? -2.793 -3.348 -19.781 1 81.88 189 GLY A CA 1
ATOM 1556 C C . GLY A 1 189 ? -1.514 -3.164 -20.578 1 81.88 189 GLY A C 1
ATOM 1557 O O . GLY A 1 189 ? -1.517 -2.521 -21.625 1 81.88 189 GLY A O 1
ATOM 1558 N N . ALA A 1 190 ? -0.443 -3.621 -20 1 77.25 190 ALA A N 1
ATOM 1559 C CA . ALA A 1 190 ? 0.87 -3.432 -20.609 1 77.25 190 ALA A CA 1
ATOM 1560 C C . ALA A 1 190 ? 1.354 -4.719 -21.281 1 77.25 190 ALA A C 1
ATOM 1562 O O . ALA A 1 190 ? 0.78 -5.789 -21.062 1 77.25 190 ALA A O 1
ATOM 1563 N N . VAL A 1 191 ? 2.287 -4.5 -22.094 1 77.25 191 VAL A N 1
ATOM 1564 C CA . VAL A 1 191 ? 2.953 -5.637 -22.719 1 77.25 191 VAL A CA 1
ATOM 1565 C C . VAL A 1 191 ? 3.824 -6.359 -21.703 1 77.25 191 VAL A C 1
ATOM 1567 O O . VAL A 1 191 ? 4.457 -5.723 -20.859 1 77.25 191 VAL A O 1
ATOM 1570 N N . LEU A 1 192 ? 3.773 -7.594 -21.781 1 79.88 192 LEU A N 1
ATOM 1571 C CA . LEU A 1 192 ? 4.633 -8.406 -20.938 1 79.88 192 LEU A CA 1
ATOM 1572 C C . LEU A 1 192 ? 6.082 -8.344 -21.406 1 79.88 192 LEU A C 1
ATOM 1574 O O . LEU A 1 192 ? 6.473 -9.055 -22.328 1 79.88 192 LEU A O 1
ATOM 1578 N N . ASP A 1 193 ? 6.895 -7.562 -20.734 1 84.19 193 ASP A N 1
ATOM 1579 C CA . ASP A 1 193 ? 8.297 -7.387 -21.094 1 84.19 193 ASP A CA 1
ATOM 1580 C C . ASP A 1 193 ? 9.133 -8.602 -20.672 1 84.19 193 ASP A C 1
ATOM 1582 O O . ASP A 1 193 ? 8.82 -9.258 -19.672 1 84.19 193 ASP A O 1
ATOM 1586 N N . ASP A 1 194 ? 10.148 -8.812 -21.484 1 92.31 194 ASP A N 1
ATOM 1587 C CA . ASP A 1 194 ? 11.102 -9.859 -21.141 1 92.31 194 ASP A CA 1
ATOM 1588 C C . ASP A 1 194 ? 12.031 -9.406 -20.016 1 92.31 194 ASP A C 1
ATOM 1590 O O . ASP A 1 194 ? 12.469 -8.25 -20 1 92.31 194 ASP A O 1
ATOM 1594 N N . PHE A 1 195 ? 12.297 -10.352 -19.156 1 97.31 195 PHE A N 1
ATOM 1595 C CA . PHE A 1 195 ? 13.375 -10.078 -18.219 1 97.31 195 PHE A CA 1
ATOM 1596 C C . PHE A 1 195 ? 14.711 -9.961 -18.953 1 97.31 195 PHE A C 1
ATOM 1598 O O . PHE A 1 195 ? 14.984 -10.719 -19.875 1 97.31 195 PHE A O 1
ATOM 1605 N N . LYS A 1 196 ? 15.508 -8.992 -18.594 1 97.81 196 LYS A N 1
ATOM 1606 C CA . LYS A 1 196 ? 16.828 -8.805 -19.172 1 97.81 196 LYS A CA 1
ATOM 1607 C C . LYS A 1 196 ? 17.906 -9.516 -18.359 1 97.81 196 LYS A C 1
ATOM 1609 O O . LYS A 1 196 ? 18.969 -9.867 -18.875 1 97.81 196 LYS A O 1
ATOM 1614 N N . VAL A 1 197 ? 17.594 -9.672 -17.109 1 98.31 197 VAL A N 1
ATOM 1615 C CA . VAL A 1 197 ? 18.531 -10.305 -16.203 1 98.31 197 VAL A CA 1
ATOM 1616 C C . VAL A 1 197 ? 17.781 -11.219 -15.234 1 98.31 197 VAL A C 1
ATOM 1618 O O . VAL A 1 197 ? 16.688 -10.875 -14.773 1 98.31 197 VAL A O 1
ATOM 1621 N N . VAL A 1 198 ? 18.281 -12.367 -15 1 98.31 198 VAL A N 1
ATOM 1622 C CA . VAL A 1 198 ? 17.875 -13.211 -13.875 1 98.31 198 VAL A CA 1
ATOM 1623 C C . VAL A 1 198 ? 19.047 -13.383 -12.906 1 98.31 198 VAL A C 1
ATOM 1625 O O . VAL A 1 198 ? 20.156 -13.719 -13.32 1 98.31 198 VAL A O 1
ATOM 1628 N N . SER A 1 199 ? 18.781 -13.055 -11.68 1 97.81 199 SER A N 1
ATOM 1629 C CA . SER A 1 199 ? 19.812 -13.148 -10.648 1 97.81 199 SER A CA 1
ATOM 1630 C C . SER A 1 199 ? 19.531 -14.305 -9.695 1 97.81 199 SER A C 1
ATOM 1632 O O . SER A 1 199 ? 18.422 -14.445 -9.188 1 97.81 199 SER A O 1
ATOM 1634 N N . PHE A 1 200 ? 20.516 -15.141 -9.57 1 96.25 200 PHE A N 1
ATOM 1635 C CA . PHE A 1 200 ? 20.531 -16.141 -8.508 1 96.25 200 PHE A CA 1
ATOM 1636 C C . PHE A 1 200 ? 21.469 -15.719 -7.387 1 96.25 200 PHE A C 1
ATOM 1638 O O . PHE A 1 200 ? 22.516 -16.344 -7.164 1 96.25 200 PHE A O 1
ATOM 1645 N N . ARG A 1 201 ? 21.031 -14.766 -6.652 1 94.12 201 ARG A N 1
ATOM 1646 C CA . ARG A 1 201 ? 21.828 -13.961 -5.734 1 94.12 201 ARG A CA 1
ATOM 1647 C C . ARG A 1 201 ? 22.609 -14.852 -4.77 1 94.12 201 ARG A C 1
ATOM 1649 O O . ARG A 1 201 ? 23.734 -14.531 -4.395 1 94.12 201 ARG A O 1
ATOM 1656 N N . HIS A 1 202 ? 22.062 -15.977 -4.375 1 91.62 202 HIS A N 1
ATOM 1657 C CA . HIS A 1 202 ? 22.672 -16.781 -3.324 1 91.62 202 HIS A CA 1
ATOM 1658 C C . HIS A 1 202 ? 23.094 -18.156 -3.85 1 91.62 202 HIS A C 1
ATOM 1660 O O . HIS A 1 202 ? 23.328 -19.078 -3.068 1 91.62 202 HIS A O 1
ATOM 1666 N N . MET A 1 203 ? 23.078 -18.281 -5.172 1 92.62 203 MET A N 1
ATOM 1667 C CA . MET A 1 203 ? 23.438 -19.547 -5.789 1 92.62 203 MET A CA 1
ATOM 1668 C C . MET A 1 203 ? 24.672 -19.375 -6.676 1 92.62 203 MET A C 1
ATOM 1670 O O . MET A 1 203 ? 24.828 -18.375 -7.359 1 92.62 203 MET A O 1
ATOM 1674 N N . TYR A 1 204 ? 25.484 -20.406 -6.762 1 91.44 204 TYR A N 1
ATOM 1675 C CA . TYR A 1 204 ? 26.719 -20.375 -7.539 1 91.44 204 TYR A CA 1
ATOM 1676 C C . TYR A 1 204 ? 26.484 -20.906 -8.953 1 91.44 204 TYR A C 1
ATOM 1678 O O . TYR A 1 204 ? 25.531 -21.656 -9.195 1 91.44 204 TYR A O 1
ATOM 1686 N N . ASP A 1 205 ? 27.375 -20.469 -9.844 1 90.06 205 ASP A N 1
ATOM 1687 C CA . ASP A 1 205 ? 27.516 -21.141 -11.133 1 90.06 205 ASP A CA 1
ATOM 1688 C C . ASP A 1 205 ? 28.312 -22.438 -10.984 1 90.06 205 ASP A C 1
ATOM 1690 O O . ASP A 1 205 ? 29.062 -22.609 -10.023 1 90.06 205 ASP A O 1
ATOM 1694 N N . LEU A 1 206 ? 28.125 -23.25 -11.945 1 82.62 206 LEU A N 1
ATOM 1695 C CA . LEU A 1 206 ? 28.812 -24.531 -11.93 1 82.62 206 LEU A CA 1
ATOM 1696 C C . LEU A 1 206 ? 30.312 -24.328 -11.797 1 82.62 206 LEU A C 1
ATOM 1698 O O . LEU A 1 206 ? 30.969 -25.016 -11 1 82.62 206 LEU A O 1
ATOM 1702 N N . ASP A 1 207 ? 30.875 -23.375 -12.5 1 80.88 207 ASP A N 1
ATOM 1703 C CA . ASP A 1 207 ? 32.312 -23.188 -12.578 1 80.88 207 ASP A CA 1
ATOM 1704 C C . ASP A 1 207 ? 32.844 -22.484 -11.336 1 80.88 207 ASP A C 1
ATOM 1706 O O . ASP A 1 207 ? 34.031 -22.609 -11.008 1 80.88 207 ASP A O 1
ATOM 1710 N N . ASP A 1 208 ? 31.969 -21.812 -10.641 1 82.19 208 ASP A N 1
ATOM 1711 C CA . ASP A 1 208 ? 32.469 -21 -9.531 1 82.19 208 ASP A CA 1
ATOM 1712 C C . ASP A 1 208 ? 32.062 -21.609 -8.188 1 82.19 208 ASP A C 1
ATOM 1714 O O . ASP A 1 208 ? 32.219 -20.969 -7.141 1 82.19 208 ASP A O 1
ATOM 1718 N N . THR A 1 209 ? 31.516 -22.766 -8.203 1 82.31 209 THR A N 1
ATOM 1719 C CA . THR A 1 209 ? 31.094 -23.406 -6.961 1 82.31 209 THR A CA 1
ATOM 1720 C C . THR A 1 209 ? 32.312 -23.875 -6.152 1 82.31 209 THR A C 1
ATOM 1722 O O . THR A 1 209 ? 33.125 -24.625 -6.652 1 82.31 209 THR A O 1
ATOM 1725 N N . PRO A 1 210 ? 32.344 -23.375 -4.977 1 80.75 210 PRO A N 1
ATOM 1726 C CA . PRO A 1 210 ? 33.438 -23.859 -4.133 1 80.75 210 PRO A CA 1
ATOM 1727 C C . PRO A 1 210 ? 33.438 -25.375 -3.973 1 80.75 210 PRO A C 1
ATOM 1729 O O . PRO A 1 210 ? 32.375 -25.984 -3.908 1 80.75 210 PRO A O 1
ATOM 1732 N N . ALA A 1 211 ? 34.594 -25.906 -3.822 1 77.81 211 ALA A N 1
ATOM 1733 C CA . ALA A 1 211 ? 34.781 -27.359 -3.826 1 77.81 211 ALA A CA 1
ATOM 1734 C C . ALA A 1 211 ? 34.094 -28.016 -2.641 1 77.81 211 ALA A C 1
ATOM 1736 O O . ALA A 1 211 ? 33.688 -29.172 -2.721 1 77.81 211 ALA A O 1
ATOM 1737 N N . HIS A 1 212 ? 33.938 -27.188 -1.587 1 78.44 212 HIS A N 1
ATOM 1738 C CA . HIS A 1 212 ? 33.375 -27.781 -0.375 1 78.44 212 HIS A CA 1
ATOM 1739 C C . HIS A 1 212 ? 31.859 -27.812 -0.409 1 78.44 212 HIS A C 1
ATOM 1741 O O . HIS A 1 212 ? 31.219 -28.406 0.462 1 78.44 212 HIS A O 1
ATOM 1747 N N . LEU A 1 213 ? 31.312 -27.156 -1.419 1 77.06 213 LEU A N 1
ATOM 1748 C CA . LEU A 1 213 ? 29.859 -27.094 -1.496 1 77.06 213 LEU A CA 1
ATOM 1749 C C . LEU A 1 213 ? 29.312 -28.109 -2.48 1 77.06 213 LEU A C 1
ATOM 1751 O O . LEU A 1 213 ? 30.031 -28.594 -3.35 1 77.06 213 LEU A O 1
ATOM 1755 N N . ASN A 1 214 ? 28.047 -28.516 -2.117 1 75.75 214 ASN A N 1
ATOM 1756 C CA . ASN A 1 214 ? 27.406 -29.531 -2.936 1 75.75 214 ASN A CA 1
ATOM 1757 C C . ASN A 1 214 ? 26.625 -28.922 -4.094 1 75.75 214 ASN A C 1
ATOM 1759 O O . ASN A 1 214 ? 26.594 -27.703 -4.254 1 75.75 214 ASN A O 1
ATOM 1763 N N . TYR A 1 215 ? 26.141 -29.812 -4.875 1 75.06 215 TYR A N 1
ATOM 1764 C CA . TYR A 1 215 ? 25.391 -29.484 -6.086 1 75.06 215 TYR A CA 1
ATOM 1765 C C . TYR A 1 215 ? 24.188 -28.609 -5.762 1 75.06 215 TYR A C 1
ATOM 1767 O O . TYR A 1 215 ? 23.797 -27.75 -6.555 1 75.06 215 TYR A O 1
ATOM 1775 N N . ASP A 1 216 ? 23.781 -28.656 -4.574 1 80.06 216 ASP A N 1
ATOM 1776 C CA . ASP A 1 216 ? 22.578 -27.953 -4.168 1 80.06 216 ASP A CA 1
ATOM 1777 C C . ASP A 1 216 ? 22.828 -26.453 -4.023 1 80.06 216 ASP A C 1
ATOM 1779 O O . ASP A 1 216 ? 21.875 -25.672 -3.926 1 80.06 216 ASP A O 1
ATOM 1783 N N . SER A 1 217 ? 24.109 -26.078 -4.184 1 83.88 217 SER A N 1
ATOM 1784 C CA . SER A 1 217 ? 24.469 -24.672 -4.051 1 83.88 217 SER A CA 1
ATOM 1785 C C . SER A 1 217 ? 24.484 -23.984 -5.406 1 83.88 217 SER A C 1
ATOM 1787 O O . SER A 1 217 ? 24.703 -22.766 -5.488 1 83.88 217 SER A O 1
ATOM 1789 N N . GLN A 1 218 ? 24.188 -24.734 -6.422 1 89.5 218 GLN A N 1
ATOM 1790 C CA . GLN A 1 218 ? 24.219 -24.203 -7.781 1 89.5 218 GLN A CA 1
ATOM 1791 C C . GLN A 1 218 ? 22.812 -23.938 -8.305 1 89.5 218 GLN A C 1
ATOM 1793 O O . GLN A 1 218 ? 21.859 -24.609 -7.902 1 89.5 218 GLN A O 1
ATOM 1798 N N . TRP A 1 219 ? 22.75 -22.938 -9.234 1 92.94 219 TRP A N 1
ATOM 1799 C CA . TRP A 1 219 ? 21.422 -22.625 -9.758 1 92.94 219 TRP A CA 1
ATOM 1800 C C . TRP A 1 219 ? 21.062 -23.547 -10.914 1 92.94 219 TRP A C 1
ATOM 1802 O O . TRP A 1 219 ? 19.875 -23.75 -11.211 1 92.94 219 TRP A O 1
ATOM 1812 N N . GLU A 1 220 ? 22.047 -24.141 -11.602 1 92.12 220 GLU A N 1
ATOM 1813 C CA . GLU A 1 220 ? 21.766 -25.031 -12.727 1 92.12 220 GLU A CA 1
ATOM 1814 C C . GLU A 1 220 ? 21.422 -26.438 -12.242 1 92.12 220 GLU A C 1
ATOM 1816 O O . GLU A 1 220 ? 22.047 -26.953 -11.312 1 92.12 220 GLU A O 1
ATOM 1821 N N . ASP A 1 221 ? 20.391 -26.953 -12.75 1 88.5 221 ASP A N 1
ATOM 1822 C CA . ASP A 1 221 ? 20.031 -28.328 -12.445 1 88.5 221 ASP A CA 1
ATOM 1823 C C . ASP A 1 221 ? 20.875 -29.312 -13.273 1 88.5 221 ASP A C 1
ATOM 1825 O O . ASP A 1 221 ? 21.547 -28.906 -14.227 1 88.5 221 ASP A O 1
ATOM 1829 N N . HIS A 1 222 ? 20.781 -30.547 -12.961 1 84.19 222 HIS A N 1
ATOM 1830 C CA . HIS A 1 222 ? 21.594 -31.578 -13.586 1 84.19 222 HIS A CA 1
ATOM 1831 C C . HIS A 1 222 ? 21.219 -31.75 -15.055 1 84.19 222 HIS A C 1
ATOM 1833 O O . HIS A 1 222 ? 22.109 -31.969 -15.898 1 84.19 222 HIS A O 1
ATOM 1839 N N . ALA A 1 223 ? 20 -31.641 -15.375 1 86.69 223 ALA A N 1
ATOM 1840 C CA . ALA A 1 223 ? 19.516 -31.906 -16.734 1 86.69 223 ALA A CA 1
ATOM 1841 C C . ALA A 1 223 ? 19.703 -30.688 -17.625 1 86.69 223 ALA A C 1
ATOM 1843 O O . ALA A 1 223 ? 19.547 -30.781 -18.844 1 86.69 223 ALA A O 1
ATOM 1844 N N . GLY A 1 224 ? 20.047 -29.5 -17.016 1 90.56 224 GLY A N 1
ATOM 1845 C CA . GLY A 1 224 ? 20.234 -28.281 -17.781 1 90.56 224 GLY A CA 1
ATOM 1846 C C . GLY A 1 224 ? 18.938 -27.562 -18.109 1 90.56 224 GLY A C 1
ATOM 1847 O O . GLY A 1 224 ? 18.906 -26.719 -19.016 1 90.56 224 GLY A O 1
ATOM 1848 N N . ALA A 1 225 ? 17.859 -27.938 -17.469 1 92.81 225 ALA A N 1
ATOM 1849 C CA . ALA A 1 225 ? 16.547 -27.375 -17.75 1 92.81 225 ALA A CA 1
ATOM 1850 C C . ALA A 1 225 ? 16.484 -25.891 -17.391 1 92.81 225 ALA A C 1
ATOM 1852 O O . ALA A 1 225 ? 15.953 -25.078 -18.141 1 92.81 225 ALA A O 1
ATOM 1853 N N . ASN A 1 226 ? 17.078 -25.516 -16.266 1 94.88 226 ASN A N 1
ATOM 1854 C CA . ASN A 1 226 ? 17.016 -24.141 -15.812 1 94.88 226 ASN A CA 1
ATOM 1855 C C . ASN A 1 226 ? 17.594 -23.172 -16.859 1 94.88 226 ASN A C 1
ATOM 1857 O O . ASN A 1 226 ? 16.938 -22.203 -17.25 1 94.88 226 ASN A O 1
ATOM 1861 N N . ARG A 1 227 ? 18.781 -23.484 -17.297 1 94.75 227 ARG A N 1
ATOM 1862 C CA . ARG A 1 227 ? 19.422 -22.641 -18.312 1 94.75 227 ARG A CA 1
ATOM 1863 C C . ARG A 1 227 ? 18.641 -22.672 -19.625 1 94.75 227 ARG A C 1
ATOM 1865 O O . ARG A 1 227 ? 18.406 -21.625 -20.219 1 94.75 227 ARG A O 1
ATOM 1872 N N . PHE A 1 228 ? 18.266 -23.844 -20.047 1 95.38 228 PHE A N 1
ATOM 1873 C CA . PHE A 1 228 ? 17.531 -23.984 -21.312 1 95.38 228 PHE A CA 1
ATOM 1874 C C . PHE A 1 228 ? 16.297 -23.094 -21.328 1 95.38 228 PHE A C 1
ATOM 1876 O O . PHE A 1 228 ? 16.109 -22.312 -22.25 1 95.38 228 PHE A O 1
ATOM 1883 N N . PHE A 1 229 ? 15.477 -23.188 -20.328 1 96.62 229 PHE A N 1
ATOM 1884 C CA . PHE A 1 229 ? 14.211 -22.453 -20.312 1 96.62 229 PHE A CA 1
ATOM 1885 C C . PHE A 1 229 ? 14.445 -20.953 -20.172 1 96.62 229 PHE A C 1
ATOM 1887 O O . PHE A 1 229 ? 13.789 -20.156 -20.844 1 96.62 229 PHE A O 1
ATOM 1894 N N . MET A 1 230 ? 15.383 -20.531 -19.297 1 96.62 230 MET A N 1
ATOM 1895 C CA . MET A 1 230 ? 15.664 -19.094 -19.156 1 96.62 230 MET A CA 1
ATOM 1896 C C . MET A 1 230 ? 16.078 -18.5 -20.5 1 96.62 230 MET A C 1
ATOM 1898 O O . MET A 1 230 ? 15.578 -17.438 -20.891 1 96.62 230 MET A O 1
ATOM 1902 N N . GLU A 1 231 ? 16.922 -19.172 -21.203 1 96.25 231 GLU A N 1
ATOM 1903 C CA . GLU A 1 231 ? 17.453 -18.656 -22.453 1 96.25 231 GLU A CA 1
ATOM 1904 C C . GLU A 1 231 ? 16.422 -18.719 -23.562 1 96.25 231 GLU A C 1
ATOM 1906 O O . GLU A 1 231 ? 16.391 -17.859 -24.453 1 96.25 231 GLU A O 1
ATOM 1911 N N . LYS A 1 232 ? 15.586 -19.766 -23.516 1 96.06 232 LYS A N 1
ATOM 1912 C CA . LYS A 1 232 ? 14.531 -19.875 -24.516 1 96.06 232 LYS A CA 1
ATOM 1913 C C . LYS A 1 232 ? 13.422 -18.859 -24.281 1 96.06 232 LYS A C 1
ATOM 1915 O O . LYS A 1 232 ? 12.883 -18.281 -25.219 1 96.06 232 LYS A O 1
ATOM 1920 N N . TRP A 1 233 ? 13.102 -18.625 -23.047 1 96.56 233 TRP A N 1
ATOM 1921 C CA . TRP A 1 233 ? 12.031 -17.703 -22.688 1 96.56 233 TRP A CA 1
ATOM 1922 C C . TRP A 1 233 ? 12.461 -16.266 -22.891 1 96.56 233 TRP A C 1
ATOM 1924 O O . TRP A 1 233 ? 11.664 -15.414 -23.312 1 96.56 233 TRP A O 1
ATOM 1934 N N . PHE A 1 234 ? 13.711 -16 -22.594 1 96.81 234 PHE A N 1
ATOM 1935 C CA . PHE A 1 234 ? 14.234 -14.641 -22.656 1 96.81 234 PHE A CA 1
ATOM 1936 C C . PHE A 1 234 ? 15.531 -14.594 -23.453 1 96.81 234 PHE A C 1
ATOM 1938 O O . PHE A 1 234 ? 16.625 -14.562 -22.875 1 96.81 234 PHE A O 1
ATOM 1945 N N . PRO A 1 235 ? 15.406 -14.469 -24.766 1 94.38 235 PRO A N 1
ATOM 1946 C CA . PRO A 1 235 ? 16.625 -14.461 -25.578 1 94.38 235 PRO A CA 1
ATOM 1947 C C . PRO A 1 235 ? 17.578 -13.328 -25.203 1 94.38 235 PRO A C 1
ATOM 1949 O O . PRO A 1 235 ? 17.172 -12.164 -25.141 1 94.38 235 PRO A O 1
ATOM 1952 N N . GLY A 1 236 ? 18.812 -13.648 -24.922 1 95.19 236 GLY A N 1
ATOM 1953 C CA . GLY A 1 236 ? 19.828 -12.664 -24.562 1 95.19 236 GLY A CA 1
ATOM 1954 C C . GLY A 1 236 ? 19.859 -12.367 -23.078 1 95.19 236 GLY A C 1
ATOM 1955 O O . GLY A 1 236 ? 20.547 -11.445 -22.641 1 95.19 236 GLY A O 1
ATOM 1956 N N . ILE A 1 237 ? 19.141 -13.141 -22.312 1 97.44 237 ILE A N 1
ATOM 1957 C CA . ILE A 1 237 ? 19.078 -12.898 -20.875 1 97.44 237 ILE A CA 1
ATOM 1958 C C . ILE A 1 237 ? 20.469 -13.031 -20.266 1 97.44 237 ILE A C 1
ATOM 1960 O O . ILE A 1 237 ? 21.234 -13.914 -20.641 1 97.44 237 ILE A O 1
ATOM 1964 N N . ALA A 1 238 ? 20.766 -12.07 -19.406 1 97.88 238 ALA A N 1
ATOM 1965 C CA . ALA A 1 238 ? 21.953 -12.219 -18.562 1 97.88 238 ALA A CA 1
ATOM 1966 C C . ALA A 1 238 ? 21.641 -13.031 -17.312 1 97.88 238 ALA A C 1
ATOM 1968 O O . ALA A 1 238 ? 20.641 -12.789 -16.641 1 97.88 238 ALA A O 1
ATOM 1969 N N . ILE A 1 239 ? 22.438 -14.039 -17.047 1 96.94 239 ILE A N 1
ATOM 1970 C CA . ILE A 1 239 ? 22.297 -14.828 -15.836 1 96.94 239 ILE A CA 1
ATOM 1971 C C . ILE A 1 239 ? 23.391 -14.469 -14.844 1 96.94 239 ILE A C 1
ATOM 1973 O O . ILE A 1 239 ? 24.578 -14.648 -15.141 1 96.94 239 ILE A O 1
ATOM 1977 N N . GLU A 1 240 ? 22.984 -13.977 -13.695 1 97.06 240 GLU A N 1
ATOM 1978 C CA . GLU A 1 240 ? 23.953 -13.516 -12.703 1 97.06 240 GLU A CA 1
ATOM 1979 C C . GLU A 1 240 ? 23.953 -14.406 -11.469 1 97.06 240 GLU A C 1
ATOM 1981 O O . GLU A 1 240 ? 22.906 -14.609 -10.852 1 97.06 240 GLU A O 1
ATOM 1986 N N . SER A 1 241 ? 25.109 -14.883 -11.109 1 95.06 241 SER A N 1
ATOM 1987 C CA . SER A 1 241 ? 25.25 -15.797 -9.977 1 95.06 241 SER A CA 1
ATOM 1988 C C . SER A 1 241 ? 25.703 -15.055 -8.727 1 95.06 241 SER A C 1
ATOM 1990 O O . SER A 1 241 ? 25.844 -13.836 -8.742 1 95.06 241 SER A O 1
ATOM 1992 N N . ARG A 1 242 ? 25.891 -15.805 -7.691 1 94.12 242 ARG A N 1
ATOM 1993 C CA . ARG A 1 242 ? 26.344 -15.305 -6.395 1 94.12 242 ARG A CA 1
ATOM 1994 C C . ARG A 1 242 ? 27.641 -14.539 -6.516 1 94.12 242 ARG A C 1
ATOM 1996 O O . ARG A 1 242 ? 27.828 -13.508 -5.863 1 94.12 242 ARG A O 1
ATOM 2003 N N . ALA A 1 243 ? 28.547 -15 -7.34 1 93.56 243 ALA A N 1
ATOM 2004 C CA . ALA A 1 243 ? 29.859 -14.383 -7.473 1 93.56 243 ALA A CA 1
ATOM 2005 C C . ALA A 1 243 ? 29.734 -12.93 -7.934 1 93.56 243 ALA A C 1
ATOM 2007 O O . ALA A 1 243 ? 30.406 -12.047 -7.398 1 93.56 243 ALA A O 1
ATOM 2008 N N . ILE A 1 244 ? 28.906 -12.688 -8.867 1 95.75 244 ILE A N 1
ATOM 2009 C CA . ILE A 1 244 ? 28.703 -11.344 -9.398 1 95.75 244 ILE A CA 1
ATOM 2010 C C . ILE A 1 244 ? 28.109 -10.445 -8.32 1 95.75 244 ILE A C 1
ATOM 2012 O O . ILE A 1 244 ? 28.562 -9.32 -8.125 1 95.75 244 ILE A O 1
ATOM 2016 N N . TRP A 1 245 ? 27.234 -10.906 -7.586 1 96.06 245 TRP A N 1
ATOM 2017 C CA . TRP A 1 245 ? 26.531 -10.094 -6.598 1 96.06 245 TRP A CA 1
ATOM 2018 C C . TRP A 1 245 ? 27.375 -9.914 -5.34 1 96.06 245 TRP A C 1
ATOM 2020 O O . TRP A 1 245 ? 27.266 -8.891 -4.66 1 96.06 245 TRP A O 1
ATOM 2030 N N . ASP A 1 246 ? 28.188 -10.922 -5.066 1 95 246 ASP A N 1
ATOM 2031 C CA . ASP A 1 246 ? 29.156 -10.734 -3.992 1 95 246 ASP A CA 1
ATOM 2032 C C . ASP A 1 246 ? 30.125 -9.602 -4.32 1 95 246 ASP A C 1
ATOM 2034 O O . ASP A 1 246 ? 30.484 -8.805 -3.445 1 95 246 ASP A O 1
ATOM 2038 N N . ALA A 1 247 ? 30.594 -9.602 -5.516 1 96.44 247 ALA A N 1
ATOM 2039 C CA . ALA A 1 247 ? 31.484 -8.516 -5.941 1 96.44 247 ALA A CA 1
ATOM 2040 C C . ALA A 1 247 ? 30.781 -7.164 -5.824 1 96.44 247 ALA A C 1
ATOM 2042 O O . ALA A 1 247 ? 31.391 -6.184 -5.379 1 96.44 247 ALA A O 1
ATOM 2043 N N . ARG A 1 248 ? 29.531 -7.078 -6.195 1 97.12 248 ARG A N 1
ATOM 2044 C CA . ARG A 1 248 ? 28.75 -5.852 -6.047 1 97.12 248 ARG A CA 1
ATOM 2045 C C . ARG A 1 248 ? 28.625 -5.457 -4.578 1 97.12 248 ARG A C 1
ATOM 2047 O O . ARG A 1 248 ? 28.75 -4.285 -4.23 1 97.12 248 ARG A O 1
ATOM 2054 N N . ALA A 1 249 ? 28.344 -6.398 -3.762 1 96.06 249 ALA A N 1
ATOM 2055 C CA . ALA A 1 249 ? 28.234 -6.133 -2.328 1 96.06 249 ALA A CA 1
ATOM 2056 C C . ALA A 1 249 ? 29.531 -5.57 -1.776 1 96.06 249 ALA A C 1
ATOM 2058 O O . ALA A 1 249 ? 29.531 -4.625 -0.984 1 96.06 249 ALA A O 1
ATOM 2059 N N . ALA A 1 250 ? 30.641 -6.16 -2.207 1 96.5 250 ALA A N 1
ATOM 2060 C CA . ALA A 1 250 ? 31.953 -5.77 -1.725 1 96.5 250 ALA A CA 1
ATOM 2061 C C . ALA A 1 250 ? 32.281 -4.336 -2.129 1 96.5 250 ALA A C 1
ATOM 2063 O O . ALA A 1 250 ? 33.031 -3.639 -1.419 1 96.5 250 ALA A O 1
ATOM 2064 N N . SER A 1 251 ? 31.781 -3.881 -3.23 1 96.69 251 SER A N 1
ATOM 2065 C CA . SER A 1 251 ? 32.062 -2.531 -3.707 1 96.69 251 SER A CA 1
ATOM 2066 C C . SER A 1 251 ? 31.359 -1.485 -2.838 1 96.69 251 SER A C 1
ATOM 2068 O O . SER A 1 251 ? 31.688 -0.301 -2.898 1 96.69 251 SER A O 1
ATOM 2070 N N . ASN A 1 252 ? 30.297 -1.82 -2.141 1 96.44 252 ASN A N 1
ATOM 2071 C CA . ASN A 1 252 ? 29.484 -0.955 -1.297 1 96.44 252 ASN A CA 1
ATOM 2072 C C . ASN A 1 252 ? 28.781 0.125 -2.115 1 96.44 252 ASN A C 1
ATOM 2074 O O . ASN A 1 252 ? 28.391 1.164 -1.579 1 96.44 252 ASN A O 1
ATOM 2078 N N . THR A 1 253 ? 28.703 -0.092 -3.389 1 98 253 THR A N 1
ATOM 2079 C CA . THR A 1 253 ? 27.969 0.787 -4.289 1 98 253 THR A CA 1
ATOM 2080 C C . THR A 1 253 ? 26.469 0.644 -4.078 1 98 253 THR A C 1
ATOM 2082 O O . THR A 1 253 ? 25.969 -0.462 -3.855 1 98 253 THR A O 1
ATOM 2085 N N . LEU A 1 254 ? 25.75 1.795 -4.078 1 98.44 254 LEU A N 1
ATOM 2086 C CA . LEU A 1 254 ? 24.281 1.761 -4.082 1 98.44 254 LEU A CA 1
ATOM 2087 C C . LEU A 1 254 ? 23.75 1.519 -5.488 1 98.44 254 LEU A C 1
ATOM 2089 O O . LEU A 1 254 ? 24.047 2.281 -6.41 1 98.44 254 LEU A O 1
ATOM 2093 N N . TYR A 1 255 ? 23.016 0.466 -5.676 1 98.75 255 TYR A N 1
ATOM 2094 C CA . TYR A 1 255 ? 22.422 0.133 -6.973 1 98.75 255 TYR A CA 1
ATOM 2095 C C . TYR A 1 255 ? 20.922 0.387 -6.977 1 98.75 255 TYR A C 1
ATOM 2097 O O . TYR A 1 255 ? 20.25 0.167 -5.969 1 98.75 255 TYR A O 1
ATOM 2105 N N . ARG A 1 256 ? 20.438 0.9 -8.031 1 98.69 256 ARG A N 1
ATOM 2106 C CA . ARG A 1 256 ? 19 0.999 -8.273 1 98.69 256 ARG A CA 1
ATOM 2107 C C . ARG A 1 256 ? 18.531 -0.102 -9.219 1 98.69 256 ARG A C 1
ATOM 2109 O O . ARG A 1 256 ? 19.172 -0.364 -10.242 1 98.69 256 ARG A O 1
ATOM 2116 N N . MET A 1 257 ? 17.547 -0.771 -8.867 1 98.5 257 MET A N 1
ATOM 2117 C CA . MET A 1 257 ? 16.797 -1.673 -9.75 1 98.5 257 MET A CA 1
ATOM 2118 C C . MET A 1 257 ? 15.523 -1.015 -10.25 1 98.5 257 MET A C 1
ATOM 2120 O O . MET A 1 257 ? 14.516 -0.975 -9.531 1 98.5 257 MET A O 1
ATOM 2124 N N . PRO A 1 258 ? 15.539 -0.492 -11.453 1 97.81 258 PRO A N 1
ATOM 2125 C CA . PRO A 1 258 ? 14.391 0.281 -11.93 1 97.81 258 PRO A CA 1
ATOM 2126 C C . PRO A 1 258 ? 13.086 -0.514 -11.906 1 97.81 258 PRO A C 1
ATOM 2128 O O . PRO A 1 258 ? 12.055 0 -11.469 1 97.81 258 PRO A O 1
ATOM 2131 N N . ILE A 1 259 ? 13.07 -1.72 -12.445 1 98 259 ILE A N 1
ATOM 2132 C CA . ILE A 1 259 ? 11.984 -2.684 -12.336 1 98 259 ILE A CA 1
ATOM 2133 C C . ILE A 1 259 ? 12.539 -4.047 -11.93 1 98 259 ILE A C 1
ATOM 2135 O O . ILE A 1 259 ? 13.438 -4.578 -12.594 1 98 259 ILE A O 1
ATOM 2139 N N . VAL A 1 260 ? 12.062 -4.598 -10.82 1 98.56 260 VAL A N 1
ATOM 2140 C CA . VAL A 1 260 ? 12.602 -5.871 -10.352 1 98.56 260 VAL A CA 1
ATOM 2141 C C . VAL A 1 260 ? 11.477 -6.727 -9.773 1 98.56 260 VAL A C 1
ATOM 2143 O O . VAL A 1 260 ? 10.562 -6.207 -9.125 1 98.56 260 VAL A O 1
ATOM 2146 N N . VAL A 1 261 ? 11.477 -7.992 -10.062 1 98.75 261 VAL A N 1
ATOM 2147 C CA . VAL A 1 261 ? 10.672 -8.992 -9.367 1 98.75 261 VAL A CA 1
ATOM 2148 C C . VAL A 1 261 ? 11.523 -9.734 -8.344 1 98.75 261 VAL A C 1
ATOM 2150 O O . VAL A 1 261 ? 12.516 -10.375 -8.695 1 98.75 261 VAL A O 1
ATOM 2153 N N . ILE A 1 262 ? 11.188 -9.602 -7.086 1 98.56 262 ILE A N 1
ATOM 2154 C CA . ILE A 1 262 ? 11.828 -10.359 -6.02 1 98.56 262 ILE A CA 1
ATOM 2155 C C . ILE A 1 262 ? 11.031 -11.633 -5.742 1 98.56 262 ILE A C 1
ATOM 2157 O O . ILE A 1 262 ? 9.836 -11.578 -5.457 1 98.56 262 ILE A O 1
ATOM 2161 N N . ALA A 1 263 ? 11.656 -12.727 -5.883 1 98 263 ALA A N 1
ATOM 2162 C CA . ALA A 1 263 ? 11.07 -14.016 -5.547 1 98 263 ALA A CA 1
ATOM 2163 C C . ALA A 1 263 ? 11.758 -14.641 -4.34 1 98 263 ALA A C 1
ATOM 2165 O O . ALA A 1 263 ? 12.977 -14.844 -4.352 1 98 263 ALA A O 1
ATOM 2166 N N . ASN A 1 264 ? 11.023 -14.906 -3.332 1 95.94 264 ASN A N 1
ATOM 2167 C CA . ASN A 1 264 ? 11.531 -15.469 -2.084 1 95.94 264 ASN A CA 1
ATOM 2168 C C . ASN A 1 264 ? 10.625 -16.562 -1.553 1 95.94 264 ASN A C 1
ATOM 2170 O O . ASN A 1 264 ? 9.492 -16.297 -1.139 1 95.94 264 ASN A O 1
ATOM 2174 N N . ARG A 1 265 ? 11.102 -17.781 -1.527 1 93.31 265 ARG A N 1
ATOM 2175 C CA . ARG A 1 265 ? 10.297 -18.938 -1.151 1 93.31 265 ARG A CA 1
ATOM 2176 C C . ARG A 1 265 ? 9.891 -18.875 0.317 1 93.31 265 ARG A C 1
ATOM 2178 O O . ARG A 1 265 ? 8.766 -19.234 0.673 1 93.31 265 ARG A O 1
ATOM 2185 N N . TRP A 1 266 ? 10.781 -18.438 1.16 1 91.56 266 TRP A N 1
ATOM 2186 C CA . TRP A 1 266 ? 10.492 -18.375 2.59 1 91.56 266 TRP A CA 1
ATOM 2187 C C . TRP A 1 266 ? 9.32 -17.438 2.877 1 91.56 266 TRP A C 1
ATOM 2189 O O . TRP A 1 266 ? 8.406 -17.797 3.617 1 91.56 266 TRP A O 1
ATOM 2199 N N . ALA A 1 267 ? 9.391 -16.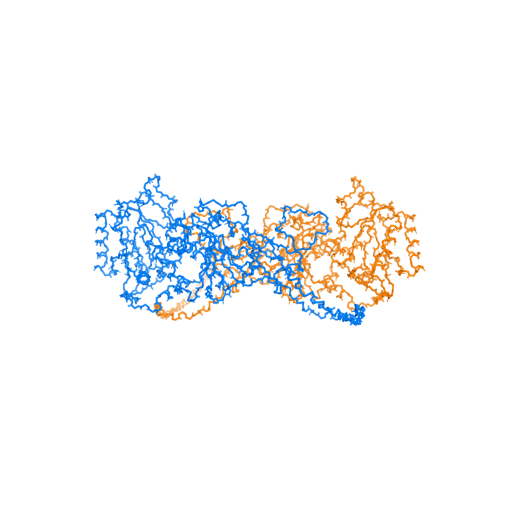297 2.275 1 94.38 267 ALA A N 1
ATOM 2200 C CA . ALA A 1 267 ? 8.305 -15.336 2.457 1 94.38 267 ALA A CA 1
ATOM 2201 C C . ALA A 1 267 ? 7 -15.867 1.861 1 94.38 267 ALA A C 1
ATOM 2203 O O . ALA A 1 267 ? 5.918 -15.617 2.4 1 94.38 267 ALA A O 1
ATOM 2204 N N . GLY A 1 268 ? 7.113 -16.594 0.738 1 94.38 268 GLY A N 1
ATOM 2205 C CA . GLY A 1 268 ? 5.934 -17.188 0.143 1 94.38 268 GLY A CA 1
ATOM 2206 C C . GLY A 1 268 ? 5.23 -18.172 1.072 1 94.38 268 GLY A C 1
ATOM 2207 O O . GLY A 1 268 ? 4 -18.203 1.131 1 94.38 268 GLY A O 1
ATOM 2208 N N . HIS A 1 269 ? 5.988 -18.891 1.812 1 92.56 269 HIS A N 1
ATOM 2209 C CA . HIS A 1 269 ? 5.441 -19.891 2.725 1 92.56 269 HIS A CA 1
ATOM 2210 C C . HIS A 1 269 ? 4.742 -19.234 3.91 1 92.56 269 HIS A C 1
ATOM 2212 O O . HIS A 1 269 ? 3.996 -19.891 4.637 1 92.56 269 HIS A O 1
ATOM 2218 N N . ARG A 1 270 ? 4.891 -18 4.051 1 91.44 270 ARG A N 1
ATOM 2219 C CA . ARG A 1 270 ? 4.297 -17.297 5.188 1 91.44 270 ARG A CA 1
ATOM 2220 C C . ARG A 1 270 ? 2.93 -16.734 4.82 1 91.44 270 ARG A C 1
ATOM 2222 O O . ARG A 1 270 ? 2.225 -16.203 5.68 1 91.44 270 ARG A O 1
ATOM 2229 N N . GLY A 1 271 ? 2.578 -16.797 3.574 1 93.06 271 GLY A N 1
ATOM 2230 C CA . GLY A 1 271 ? 1.282 -16.297 3.152 1 93.06 271 GLY A CA 1
ATOM 2231 C C . GLY A 1 271 ? 0.119 -17.094 3.701 1 93.06 271 GLY A C 1
ATOM 2232 O O . GLY A 1 271 ? 0.265 -18.281 4.008 1 93.06 271 GLY A O 1
ATOM 2233 N N . PRO A 1 272 ? -0.996 -16.5 3.799 1 93.5 272 PRO A N 1
ATOM 2234 C CA . PRO A 1 272 ? -2.168 -17.172 4.379 1 93.5 272 PRO A CA 1
ATOM 2235 C C . PRO A 1 272 ? -2.705 -18.297 3.5 1 93.5 272 PRO A C 1
ATOM 2237 O O . PRO A 1 272 ? -3.488 -19.125 3.967 1 93.5 272 PRO A O 1
ATOM 2240 N N . SER A 1 273 ? -2.266 -18.312 2.219 1 89.06 273 SER A N 1
ATOM 2241 C CA . SER A 1 273 ? -2.762 -19.344 1.319 1 89.06 273 SER A CA 1
ATOM 2242 C C . SER A 1 273 ? -1.636 -20.281 0.866 1 89.06 273 SER A C 1
ATOM 2244 O O . SER A 1 273 ? -1.771 -20.984 -0.134 1 89.06 273 SER A O 1
ATOM 2246 N N . ALA A 1 274 ? -0.51 -20.234 1.385 1 82.19 274 ALA A N 1
ATOM 2247 C CA . ALA A 1 274 ? 0.664 -20.969 0.932 1 82.19 274 ALA A CA 1
ATOM 2248 C C . ALA A 1 274 ? 0.352 -22.469 0.793 1 82.19 274 ALA A C 1
ATOM 2250 O O . ALA A 1 274 ? 0.594 -23.062 -0.26 1 82.19 274 ALA A O 1
ATOM 2251 N N . ALA A 1 275 ? -0.38 -23.078 1.665 1 75.62 275 ALA A N 1
ATOM 2252 C CA . ALA A 1 275 ? -0.737 -24.484 1.648 1 75.62 275 ALA A CA 1
ATOM 2253 C C . ALA A 1 275 ? 0.493 -25.359 1.416 1 75.62 275 ALA A C 1
ATOM 2255 O O . ALA A 1 275 ? 0.497 -26.219 0.526 1 75.62 275 ALA A O 1
ATOM 2256 N N . TRP A 1 276 ? 1.603 -25.047 1.961 1 80.19 276 TRP A N 1
ATOM 2257 C CA . TRP A 1 276 ? 2.842 -25.828 1.989 1 80.19 276 TRP A CA 1
ATOM 2258 C C . TRP A 1 276 ? 3.742 -25.453 0.815 1 80.19 276 TRP A C 1
ATOM 2260 O O . TRP A 1 276 ? 4.797 -26.062 0.616 1 80.19 276 TRP A O 1
ATOM 2270 N N . LYS A 1 277 ? 3.293 -24.609 -0.015 1 88.69 277 LYS A N 1
ATOM 2271 C CA . LYS A 1 277 ? 4.09 -24.156 -1.148 1 88.69 277 LYS A CA 1
ATOM 2272 C C . LYS A 1 277 ? 4.16 -22.625 -1.186 1 88.69 277 LYS A C 1
ATOM 2274 O O . LYS A 1 277 ? 3.207 -21.953 -0.796 1 88.69 277 LYS A O 1
ATOM 2279 N N . PRO A 1 278 ? 5.23 -22.078 -1.764 1 91.5 278 PRO A N 1
ATOM 2280 C CA . PRO A 1 278 ? 5.434 -20.625 -1.673 1 91.5 278 PRO A CA 1
ATOM 2281 C C . PRO A 1 278 ? 4.512 -19.844 -2.605 1 91.5 278 PRO A C 1
ATOM 2283 O O . PRO A 1 278 ? 4.375 -18.625 -2.463 1 91.5 278 PRO A O 1
ATOM 2286 N N . TRP A 1 279 ? 3.857 -20.484 -3.553 1 90.31 279 TRP A N 1
ATOM 2287 C CA . TRP A 1 279 ? 3.131 -19.719 -4.559 1 90.31 279 TRP A CA 1
ATOM 2288 C C . TRP A 1 279 ? 1.628 -19.766 -4.309 1 90.31 279 TRP A C 1
ATOM 2290 O O . TRP A 1 279 ? 0.834 -19.375 -5.164 1 90.31 279 TRP A O 1
ATOM 2300 N N . GLY A 1 280 ? 1.167 -20.297 -3.191 1 91.94 280 GLY A N 1
ATOM 2301 C CA . GLY A 1 280 ? -0.253 -20.438 -2.914 1 91.94 280 GLY A CA 1
ATOM 2302 C C . GLY A 1 280 ? -1.017 -19.125 -3.023 1 91.94 280 GLY A C 1
ATOM 2303 O O . GLY A 1 280 ? -2.125 -19.094 -3.564 1 91.94 280 GLY A O 1
ATOM 2304 N N . ASP A 1 281 ? -0.415 -18.062 -2.594 1 95 281 ASP A N 1
ATOM 2305 C CA . ASP A 1 281 ? -1.082 -16.766 -2.609 1 95 281 ASP A CA 1
ATOM 2306 C C . ASP A 1 281 ? -1.021 -16.125 -3.998 1 95 281 ASP A C 1
ATOM 2308 O O . ASP A 1 281 ? -2.027 -15.625 -4.5 1 95 281 ASP A O 1
ATOM 2312 N N . VAL A 1 282 ? 0.112 -16.203 -4.598 1 96.69 282 VAL A N 1
ATOM 2313 C CA . VAL A 1 282 ? 0.305 -15.492 -5.855 1 96.69 282 VAL A CA 1
ATOM 2314 C C . VAL A 1 282 ? -0.504 -16.156 -6.961 1 96.69 282 VAL A C 1
ATOM 2316 O O . VAL A 1 282 ? -0.972 -15.492 -7.887 1 96.69 282 VAL A O 1
ATOM 2319 N N . LEU A 1 283 ? -0.765 -17.406 -6.883 1 95.19 283 LEU A N 1
ATOM 2320 C CA . LEU A 1 283 ? -1.505 -18.109 -7.922 1 95.19 283 LEU A CA 1
ATOM 2321 C C . LEU A 1 283 ? -2.992 -17.781 -7.852 1 95.19 283 LEU A C 1
ATOM 2323 O O . LEU A 1 283 ? -3.758 -18.156 -8.75 1 95.19 283 LEU A O 1
ATOM 2327 N N . ARG A 1 284 ? -3.381 -17.031 -6.863 1 94.56 284 ARG A N 1
ATOM 2328 C CA . ARG A 1 284 ? -4.773 -16.625 -6.742 1 94.56 284 ARG A CA 1
ATOM 2329 C C . ARG A 1 284 ? -5.016 -15.289 -7.449 1 94.56 284 ARG A C 1
ATOM 2331 O O . ARG A 1 284 ? -6.156 -14.836 -7.559 1 94.56 284 ARG A O 1
ATOM 2338 N N . MET A 1 285 ? -3.961 -14.695 -7.938 1 95.19 285 MET A N 1
ATOM 2339 C CA . MET A 1 285 ? -4.098 -13.391 -8.586 1 95.19 285 MET A CA 1
ATOM 2340 C C . MET A 1 285 ? -4.582 -13.547 -10.023 1 95.19 285 MET A C 1
ATOM 2342 O O . MET A 1 285 ? -4.172 -14.477 -10.719 1 95.19 285 MET A O 1
ATOM 2346 N N . PRO A 1 286 ? -5.414 -12.648 -10.453 1 93.31 286 PRO A N 1
ATOM 2347 C CA . PRO A 1 286 ? -5.859 -12.711 -11.844 1 93.31 286 PRO A CA 1
ATOM 2348 C C . PRO A 1 286 ? -4.723 -12.477 -12.836 1 93.31 286 PRO A C 1
ATOM 2350 O O . PRO A 1 286 ? -3.861 -11.625 -12.602 1 93.31 286 PRO A O 1
ATOM 2353 N N . VAL A 1 287 ? -4.699 -13.258 -13.789 1 92.62 287 VAL A N 1
ATOM 2354 C CA . VAL A 1 287 ? -3.775 -13.094 -14.906 1 92.62 287 VAL A CA 1
ATOM 2355 C C . VAL A 1 287 ? -4.508 -13.328 -16.219 1 92.62 287 VAL A C 1
ATOM 2357 O O . VAL A 1 287 ? -5.621 -13.867 -16.234 1 92.62 287 VAL A O 1
ATOM 2360 N N . HIS A 1 288 ? -3.914 -12.852 -17.266 1 88.31 288 HIS A N 1
ATOM 2361 C CA . HIS A 1 288 ? -4.43 -13.211 -18.594 1 88.31 288 HIS A CA 1
ATOM 2362 C C . HIS A 1 288 ? -4.344 -14.719 -18.828 1 88.31 288 HIS A C 1
ATOM 2364 O O . HIS A 1 288 ? -3.344 -15.344 -18.469 1 88.31 288 HIS A O 1
ATOM 2370 N N . PRO A 1 289 ? -5.344 -15.289 -19.422 1 82 289 PRO A N 1
ATOM 2371 C CA . PRO A 1 289 ? -5.344 -16.734 -19.641 1 82 289 PRO A CA 1
ATOM 2372 C C . PRO A 1 289 ? -4.145 -17.219 -20.453 1 82 289 PRO A C 1
ATOM 2374 O O . PRO A 1 289 ? -3.752 -18.375 -20.359 1 82 289 PRO A O 1
ATOM 2377 N N . GLY A 1 290 ? -3.537 -16.391 -21.172 1 84.25 290 GLY A N 1
ATOM 2378 C CA . GLY A 1 290 ? -2.439 -16.797 -22.031 1 84.25 290 GLY A CA 1
ATOM 2379 C C . GLY A 1 290 ? -1.075 -16.562 -21.422 1 84.25 290 GLY A C 1
ATOM 2380 O O . GLY A 1 290 ? -0.053 -16.656 -22.094 1 84.25 290 GLY A O 1
ATOM 2381 N N . TYR A 1 291 ? -0.993 -16.344 -20.125 1 90.62 291 TYR A N 1
ATOM 2382 C CA . TYR A 1 291 ? 0.266 -15.914 -19.531 1 90.62 291 TYR A CA 1
ATOM 2383 C C . TYR A 1 291 ? 1.314 -17.016 -19.594 1 90.62 291 TYR A C 1
ATOM 2385 O O . TYR A 1 291 ? 2.498 -16.75 -19.812 1 90.62 291 TYR A O 1
ATOM 2393 N N . LEU A 1 292 ? 0.905 -18.344 -19.547 1 93.94 292 LEU A N 1
ATOM 2394 C CA . LEU A 1 292 ? 1.844 -19.453 -19.672 1 93.94 292 LEU A CA 1
ATOM 2395 C C . LEU A 1 292 ? 1.99 -19.891 -21.125 1 93.94 292 LEU A C 1
ATOM 2397 O O . LEU A 1 292 ? 3.047 -20.391 -21.516 1 93.94 292 LEU A O 1
ATOM 2401 N N . LEU A 1 293 ? 0.954 -19.688 -21.891 1 90.94 293 LEU A N 1
ATOM 2402 C CA . LEU A 1 293 ? 0.997 -20.047 -23.312 1 90.94 293 LEU A CA 1
ATOM 2403 C C . LEU A 1 293 ? 2.07 -19.25 -24.047 1 90.94 293 LEU A C 1
ATOM 2405 O O . LEU A 1 293 ? 2.695 -19.75 -24.984 1 90.94 293 LEU A O 1
ATOM 2409 N N . ASN A 1 294 ? 2.205 -18.062 -23.516 1 87.88 294 ASN A N 1
ATOM 2410 C CA . ASN A 1 294 ? 3.262 -17.234 -24.078 1 87.88 294 ASN A CA 1
ATOM 2411 C C . ASN A 1 294 ? 4.633 -17.891 -23.938 1 87.88 294 ASN A C 1
ATOM 2413 O O . ASN A 1 294 ? 5.41 -17.922 -24.891 1 87.88 294 ASN A O 1
ATOM 2417 N N . LEU A 1 295 ? 4.941 -18.422 -22.859 1 94.19 295 LEU A N 1
ATOM 2418 C CA . LEU A 1 295 ? 6.207 -19.094 -22.594 1 94.19 295 LEU A CA 1
ATOM 2419 C C . LEU A 1 295 ? 6.32 -20.375 -23.422 1 94.19 295 LEU A C 1
ATOM 2421 O O . LEU A 1 295 ? 7.375 -20.656 -24 1 94.19 295 LEU A O 1
ATOM 2425 N N . ARG A 1 296 ? 5.258 -21.078 -23.422 1 94.94 296 ARG A N 1
ATOM 2426 C CA . ARG A 1 296 ? 5.246 -22.312 -24.203 1 94.94 296 ARG A CA 1
ATOM 2427 C C . ARG A 1 296 ? 5.547 -22.047 -25.672 1 94.94 296 ARG A C 1
ATOM 2429 O O . ARG A 1 296 ? 6.332 -22.766 -26.297 1 94.94 296 ARG A O 1
ATOM 2436 N N . GLN A 1 297 ? 4.926 -21.078 -26.203 1 92.25 297 GLN A N 1
ATOM 2437 C CA . GLN A 1 297 ? 5.102 -20.734 -27.609 1 92.25 297 GLN A CA 1
ATOM 2438 C C . GLN A 1 297 ? 6.555 -20.375 -27.906 1 92.25 297 GLN A C 1
ATOM 2440 O O . GLN A 1 297 ? 7.062 -20.688 -28.984 1 92.25 297 GLN A O 1
ATOM 2445 N N . ARG A 1 298 ? 7.172 -19.797 -27.016 1 93.69 298 ARG A N 1
ATOM 2446 C CA . ARG A 1 298 ? 8.57 -19.438 -27.203 1 93.69 298 ARG A CA 1
ATOM 2447 C C . ARG A 1 298 ? 9.445 -20.688 -27.312 1 93.69 298 ARG A C 1
ATOM 2449 O O . ARG A 1 298 ? 10.438 -20.688 -28.047 1 93.69 298 ARG A O 1
ATOM 2456 N N . VAL A 1 299 ? 9.055 -21.672 -26.562 1 95.88 299 VAL A N 1
ATOM 2457 C CA . VAL A 1 299 ? 9.797 -22.922 -26.609 1 95.88 299 VAL A CA 1
ATOM 2458 C C . VAL A 1 299 ? 9.523 -23.641 -27.938 1 95.88 299 VAL A C 1
ATOM 2460 O O . VAL A 1 299 ? 10.43 -24.219 -28.531 1 95.88 299 VAL A O 1
ATOM 2463 N N . LEU A 1 300 ? 8.312 -23.484 -28.484 1 95 300 LEU A N 1
ATOM 2464 C CA . LEU A 1 300 ? 7.879 -24.312 -29.609 1 95 300 LEU A CA 1
ATOM 2465 C C . LEU A 1 300 ? 7.941 -23.547 -30.922 1 95 300 LEU A C 1
ATOM 2467 O O . LEU A 1 300 ? 7.598 -24.078 -31.969 1 95 300 LEU A O 1
ATOM 2471 N N . ARG A 1 301 ? 8.266 -22.297 -30.938 1 90.5 301 ARG A N 1
ATOM 2472 C CA . ARG A 1 301 ? 8.258 -21.422 -32.125 1 90.5 301 ARG A CA 1
ATOM 2473 C C . ARG A 1 301 ? 8.945 -22.094 -33.281 1 90.5 301 ARG A C 1
ATOM 2475 O O . ARG A 1 301 ? 8.461 -22.016 -34.438 1 90.5 301 ARG A O 1
ATOM 2482 N N . ASN A 1 302 ? 10.031 -22.797 -33.219 1 88.31 302 ASN A N 1
ATOM 2483 C CA . ASN A 1 302 ? 10.75 -23.453 -34.281 1 88.31 302 ASN A CA 1
ATOM 2484 C C . ASN A 1 302 ? 10.875 -24.953 -34.031 1 88.31 302 ASN A C 1
ATOM 2486 O O . ASN A 1 302 ? 11.914 -25.562 -34.344 1 88.31 302 ASN A O 1
ATOM 2490 N N . TYR A 1 303 ? 9.75 -25.359 -33.5 1 93.06 303 TYR A N 1
ATOM 2491 C CA . TYR A 1 303 ? 9.797 -26.781 -33.156 1 93.06 303 TYR A CA 1
ATOM 2492 C C . TYR A 1 303 ? 9.789 -27.641 -34.438 1 93.06 303 TYR A C 1
ATOM 2494 O O . TYR A 1 303 ? 8.922 -27.469 -35.281 1 93.06 303 TYR A O 1
ATOM 2502 N N . ARG A 1 304 ? 10.727 -28.609 -34.562 1 90.56 304 ARG A N 1
ATOM 2503 C CA . ARG A 1 304 ? 10.859 -29.5 -35.719 1 90.56 304 ARG A CA 1
ATOM 2504 C C . ARG A 1 304 ? 10.836 -30.953 -35.312 1 90.56 304 ARG A C 1
ATOM 2506 O O . ARG A 1 304 ? 11.266 -31.828 -36.062 1 90.56 304 ARG A O 1
ATOM 2513 N N . GLY A 1 305 ? 10.406 -31.141 -34.094 1 90.25 305 GLY A N 1
ATOM 2514 C CA . GLY A 1 305 ? 10.367 -32.531 -33.594 1 90.25 305 GLY A CA 1
ATOM 2515 C C . GLY A 1 305 ? 9.234 -33.344 -34.188 1 90.25 305 GLY A C 1
ATOM 2516 O O . GLY A 1 305 ? 8.539 -32.875 -35.094 1 90.25 305 GLY A O 1
ATOM 2517 N N . SER A 1 306 ? 9.016 -34.531 -33.656 1 88.38 306 SER A N 1
ATOM 2518 C CA . SER A 1 306 ? 8.102 -35.5 -34.25 1 88.38 306 SER A CA 1
ATOM 2519 C C . SER A 1 306 ? 6.711 -35.406 -33.656 1 88.38 306 SER A C 1
ATOM 2521 O O . SER A 1 306 ? 5.762 -36 -34.156 1 88.38 306 SER A O 1
ATOM 2523 N N . VAL A 1 307 ? 6.594 -34.656 -32.594 1 91 307 VAL A N 1
ATOM 2524 C CA . VAL A 1 307 ? 5.301 -34.562 -31.906 1 91 307 VAL A CA 1
ATOM 2525 C C . VAL A 1 307 ? 4.316 -33.781 -32.75 1 91 307 VAL A C 1
ATOM 2527 O O . VAL A 1 307 ? 4.641 -32.688 -33.219 1 91 307 VAL A O 1
ATOM 2530 N N . LYS A 1 308 ? 3.15 -34.344 -33 1 87.81 308 LYS A N 1
ATOM 2531 C CA . LYS A 1 308 ? 2.098 -33.656 -33.75 1 87.81 308 LYS A CA 1
ATOM 2532 C C . LYS A 1 308 ? 1.387 -32.656 -32.844 1 87.81 308 LYS A C 1
ATOM 2534 O O . LYS A 1 308 ? 0.699 -33 -31.906 1 87.81 308 LYS A O 1
ATOM 2539 N N . LEU A 1 309 ? 1.495 -31.375 -33.25 1 90.5 309 LEU A N 1
ATOM 2540 C CA . LEU A 1 309 ? 0.94 -30.297 -32.438 1 90.5 309 LEU A CA 1
ATOM 2541 C C . LEU A 1 309 ? -0.449 -29.906 -32.906 1 90.5 309 LEU A C 1
ATOM 2543 O O . LEU A 1 309 ? -1.203 -29.25 -32.188 1 90.5 309 LEU A O 1
ATOM 2547 N N . ARG A 1 310 ? -0.839 -30.344 -34 1 85.12 310 ARG A N 1
ATOM 2548 C CA . ARG A 1 310 ? -2.16 -30.016 -34.531 1 85.12 310 ARG A CA 1
ATOM 2549 C C . ARG A 1 310 ? -3.256 -30.688 -33.719 1 85.12 310 ARG A C 1
ATOM 2551 O O . ARG A 1 310 ? -3.094 -31.828 -33.25 1 85.12 310 ARG A O 1
ATOM 2558 N N . PRO A 1 311 ? -4.355 -29.969 -33.594 1 83.44 311 PRO A N 1
ATOM 2559 C CA . PRO A 1 311 ? -5.453 -30.594 -32.844 1 83.44 311 PRO A CA 1
ATOM 2560 C C . PRO A 1 311 ? -5.949 -31.891 -33.469 1 83.44 311 PRO A C 1
ATOM 2562 O O . PRO A 1 311 ? -5.918 -32.031 -34.688 1 83.44 311 PRO A O 1
ATOM 2565 N N . SER A 1 312 ? -6.27 -32.75 -32.594 1 89.12 312 SER A N 1
ATOM 2566 C CA . SER A 1 312 ? -6.82 -34.062 -33 1 89.12 312 SER A CA 1
ATOM 2567 C C . SER A 1 312 ? -8.344 -34.031 -32.938 1 89.12 312 SER A C 1
ATOM 2569 O O . SER A 1 312 ? -8.938 -33.188 -32.25 1 89.12 312 SER A O 1
ATOM 2571 N N . ARG A 1 313 ? -8.93 -34.969 -33.688 1 92.31 313 ARG A N 1
ATOM 2572 C CA . ARG A 1 313 ? -10.383 -35.094 -33.688 1 92.31 313 ARG A CA 1
ATOM 2573 C C . ARG A 1 313 ? -10.875 -35.781 -32.406 1 92.31 313 ARG A C 1
ATOM 2575 O O . ARG A 1 313 ? -12.078 -35.781 -32.125 1 92.31 313 ARG A O 1
ATOM 2582 N N . ARG A 1 314 ? -10.008 -36.375 -31.781 1 95.44 314 ARG A N 1
ATOM 2583 C CA . ARG A 1 314 ? -10.289 -37 -30.469 1 95.44 314 ARG A CA 1
ATOM 2584 C C . ARG A 1 314 ? -9.32 -36.469 -29.406 1 95.44 314 ARG A C 1
ATOM 2586 O O . ARG A 1 314 ? -8.18 -36.125 -29.719 1 95.44 314 ARG A O 1
ATOM 2593 N N . PRO A 1 315 ? -9.82 -36.438 -28.156 1 96.94 315 PRO A N 1
ATOM 2594 C CA . PRO A 1 315 ? -8.883 -36.031 -27.109 1 96.94 315 PRO A CA 1
ATOM 2595 C C . PRO A 1 315 ? -7.691 -36.969 -26.984 1 96.94 315 PRO A C 1
ATOM 2597 O O . PRO A 1 315 ? -7.848 -38.188 -27.125 1 96.94 315 PRO A O 1
ATOM 2600 N N . ARG A 1 316 ? -6.578 -36.438 -26.672 1 97.38 316 ARG A N 1
ATOM 2601 C CA . ARG A 1 316 ? -5.359 -37.219 -26.516 1 97.38 316 ARG A CA 1
ATOM 2602 C C . ARG A 1 316 ? -5.086 -37.562 -25.062 1 97.38 316 ARG A C 1
ATOM 2604 O O . ARG A 1 316 ? -5.023 -36.656 -24.219 1 97.38 316 ARG A O 1
ATOM 2611 N N . VAL A 1 317 ? -4.961 -38.812 -24.75 1 98.19 317 VAL A N 1
ATOM 2612 C CA . VAL A 1 317 ? -4.598 -39.312 -23.422 1 98.19 317 VAL A CA 1
ATOM 2613 C C . VAL A 1 317 ? -3.156 -39.812 -23.422 1 98.19 317 VAL A C 1
ATOM 2615 O O . VAL A 1 317 ? -2.791 -40.656 -24.234 1 98.19 317 VAL A O 1
ATOM 2618 N N . LYS A 1 318 ? -2.357 -39.25 -22.625 1 97.5 318 LYS A N 1
ATOM 2619 C CA . LYS A 1 318 ? -0.985 -39.719 -22.484 1 97.5 318 LYS A CA 1
ATOM 2620 C C . LYS A 1 318 ? -0.711 -40.219 -21.078 1 97.5 318 LYS A C 1
ATOM 2622 O O . LYS A 1 318 ? -1.03 -39.531 -20.094 1 97.5 318 LYS A O 1
ATOM 2627 N N . TYR A 1 319 ? -0.245 -41.406 -20.969 1 98.19 319 TYR A N 1
ATOM 2628 C CA . TYR A 1 319 ? 0.217 -41.969 -19.719 1 98.19 319 TYR A CA 1
ATOM 2629 C C . TYR A 1 319 ? 1.736 -41.906 -19.609 1 98.19 319 TYR A C 1
ATOM 2631 O O . TYR A 1 319 ? 2.447 -42.594 -20.359 1 98.19 319 TYR A O 1
ATOM 2639 N N . LEU A 1 320 ? 2.234 -41.031 -18.734 1 95.81 320 LEU A N 1
ATOM 2640 C CA . LEU A 1 320 ? 3.662 -40.906 -18.469 1 95.81 320 LEU A CA 1
ATOM 2641 C C . LEU A 1 320 ? 4.125 -41.938 -17.453 1 95.81 320 LEU A C 1
ATOM 2643 O O . LEU A 1 320 ? 4.031 -41.719 -16.25 1 95.81 320 LEU A O 1
ATOM 2647 N N . THR A 1 321 ? 4.66 -43 -17.906 1 94 321 THR A N 1
ATOM 2648 C CA . THR A 1 321 ? 5.004 -44.156 -17.062 1 94 321 THR A CA 1
ATOM 2649 C C . THR A 1 321 ? 6.359 -43.938 -16.406 1 94 321 THR A C 1
ATOM 2651 O O . THR A 1 321 ? 7.211 -43.219 -16.922 1 94 321 THR A O 1
ATOM 2654 N N . ARG A 1 322 ? 6.555 -44.5 -15.258 1 90.56 322 ARG A N 1
ATOM 2655 C CA . ARG A 1 322 ? 7.793 -44.438 -14.492 1 90.56 322 ARG A CA 1
ATOM 2656 C C . ARG A 1 322 ? 8.25 -45.844 -14.07 1 90.56 322 ARG A C 1
ATOM 2658 O O . ARG A 1 322 ? 8.812 -46 -12.992 1 90.56 322 ARG A O 1
ATOM 2665 N N . GLN A 1 323 ? 7.961 -46.844 -14.898 1 92.31 323 GLN A N 1
ATOM 2666 C CA . GLN A 1 323 ? 8.164 -48.219 -14.523 1 92.31 323 GLN A CA 1
ATOM 2667 C C . GLN A 1 323 ? 9.648 -48.531 -14.336 1 92.31 323 GLN A C 1
ATOM 2669 O O . GLN A 1 323 ? 10.008 -49.562 -13.734 1 92.31 323 GLN A O 1
ATOM 2674 N N . GLU A 1 324 ? 10.492 -47.656 -14.727 1 87.44 324 GLU A N 1
ATOM 2675 C CA . GLU A 1 324 ? 11.93 -47.906 -14.602 1 87.44 324 GLU A CA 1
ATOM 2676 C C . GLU A 1 324 ? 12.508 -47.188 -13.375 1 87.44 324 GLU A C 1
ATOM 2678 O O . GLU A 1 324 ? 13.727 -47.156 -13.188 1 87.44 324 GLU A O 1
ATOM 2683 N N . THR A 1 325 ? 11.688 -46.594 -12.586 1 88.31 325 THR A N 1
ATOM 2684 C CA . THR A 1 325 ? 12.141 -45.844 -11.414 1 88.31 325 THR A CA 1
ATOM 2685 C C . THR A 1 325 ? 11.656 -46.531 -10.133 1 88.31 325 THR A C 1
ATOM 2687 O O . THR A 1 325 ? 10.984 -47.562 -10.172 1 88.31 325 THR A O 1
ATOM 2690 N N . ASN A 1 326 ? 12.062 -45.938 -8.945 1 88 326 ASN A N 1
ATOM 2691 C CA . ASN A 1 326 ? 11.695 -46.469 -7.645 1 88 326 ASN A CA 1
ATOM 2692 C C . ASN A 1 326 ? 10.305 -46 -7.219 1 88 326 ASN A C 1
ATOM 2694 O O . ASN A 1 326 ? 9.766 -46.5 -6.223 1 88 326 ASN A O 1
ATOM 2698 N N . ARG A 1 327 ? 9.695 -45.188 -7.828 1 92.88 327 ARG A N 1
ATOM 2699 C CA . ARG A 1 327 ? 8.312 -44.75 -7.641 1 92.88 327 ARG A CA 1
ATOM 2700 C C . ARG A 1 327 ? 7.453 -45.125 -8.844 1 92.88 327 ARG A C 1
ATOM 2702 O O . ARG A 1 327 ? 7.41 -44.406 -9.836 1 92.88 327 ARG A O 1
ATOM 2709 N N . ARG A 1 328 ? 6.715 -46.219 -8.695 1 95 328 ARG A N 1
ATOM 2710 C CA . ARG A 1 328 ? 6.031 -46.781 -9.852 1 95 328 ARG A CA 1
ATOM 2711 C C . ARG A 1 328 ? 4.871 -47.688 -9.414 1 95 328 ARG A C 1
ATOM 2713 O O . ARG A 1 328 ? 4.789 -48.062 -8.25 1 95 328 ARG A O 1
ATOM 2720 N N . LEU A 1 329 ? 4.047 -48 -10.359 1 97.12 329 LEU A N 1
ATOM 2721 C CA . LEU A 1 329 ? 2.992 -49 -10.164 1 97.12 329 LEU A CA 1
ATOM 2722 C C . LEU A 1 329 ? 3.57 -50.406 -10.133 1 97.12 329 LEU A C 1
ATOM 2724 O O . LEU A 1 329 ? 4.648 -50.656 -10.68 1 97.12 329 LEU A O 1
ATOM 2728 N N . THR A 1 330 ? 2.83 -51.281 -9.469 1 97.12 330 THR A N 1
ATOM 2729 C CA . THR A 1 330 ? 3.141 -52.688 -9.703 1 97.12 330 THR A CA 1
ATOM 2730 C C . THR A 1 330 ? 2.979 -53.031 -11.172 1 97.12 330 THR A C 1
ATOM 2732 O O . THR A 1 330 ? 2.211 -52.406 -11.891 1 97.12 330 THR A O 1
ATOM 2735 N N . ASP A 1 331 ? 3.697 -54.031 -11.594 1 96.88 331 ASP A N 1
ATOM 2736 C CA . ASP A 1 331 ? 3.604 -54.438 -12.992 1 96.88 331 ASP A CA 1
ATOM 2737 C C . ASP A 1 331 ? 2.164 -54.781 -13.367 1 96.88 331 ASP A C 1
ATOM 2739 O O . ASP A 1 331 ? 1.693 -54.406 -14.445 1 96.88 331 ASP A O 1
ATOM 2743 N N . ALA A 1 332 ? 1.491 -55.438 -12.484 1 97.56 332 ALA A N 1
ATOM 2744 C CA . ALA A 1 332 ? 0.103 -55.844 -12.727 1 97.56 332 ALA A CA 1
ATOM 2745 C C . ALA A 1 332 ? -0.789 -54.594 -12.867 1 97.56 332 ALA A C 1
ATOM 2747 O O . ALA A 1 332 ? -1.638 -54.531 -13.758 1 97.56 332 ALA A O 1
ATOM 2748 N N . ALA A 1 333 ? -0.598 -53.688 -12.016 1 97.5 333 ALA A N 1
ATOM 2749 C CA . ALA A 1 333 ? -1.406 -52.469 -12.047 1 97.5 333 ALA A CA 1
ATOM 2750 C C . ALA A 1 333 ? -1.109 -51.625 -13.289 1 97.5 333 ALA A C 1
ATOM 2752 O O . ALA A 1 333 ? -2.02 -51.062 -13.898 1 97.5 333 ALA A O 1
ATOM 2753 N N . HIS A 1 334 ? 0.124 -51.531 -13.617 1 97.81 334 HIS A N 1
ATOM 2754 C CA . HIS A 1 334 ? 0.539 -50.844 -14.836 1 97.81 334 HIS A CA 1
ATOM 2755 C C . HIS A 1 334 ? -0.129 -51.469 -16.062 1 97.81 334 HIS A C 1
ATOM 2757 O O . HIS A 1 334 ? -0.708 -50.75 -16.891 1 97.81 334 HIS A O 1
ATOM 2763 N N . ASP A 1 335 ? -0.047 -52.75 -16.141 1 98.19 335 ASP A N 1
ATOM 2764 C CA . ASP A 1 335 ? -0.607 -53.469 -17.297 1 98.19 335 ASP A CA 1
ATOM 2765 C C . ASP A 1 335 ? -2.119 -53.281 -17.375 1 98.19 335 ASP A C 1
ATOM 2767 O O . ASP A 1 335 ? -2.67 -53.094 -18.453 1 98.19 335 ASP A O 1
ATOM 2771 N N . ALA A 1 336 ? -2.707 -53.344 -16.234 1 98.25 336 ALA A N 1
ATOM 2772 C CA . ALA A 1 336 ? -4.152 -53.156 -16.188 1 98.25 336 ALA A CA 1
ATOM 2773 C C . ALA A 1 336 ? -4.539 -51.75 -16.656 1 98.25 336 ALA A C 1
ATOM 2775 O O . ALA A 1 336 ? -5.52 -51.562 -17.391 1 98.25 336 ALA A O 1
ATOM 2776 N N . LEU A 1 337 ? -3.836 -50.719 -16.25 1 98.38 337 LEU A N 1
ATOM 2777 C CA . LEU A 1 337 ? -4.098 -49.344 -16.656 1 98.38 337 LEU A CA 1
ATOM 2778 C C . LEU A 1 337 ? -3.908 -49.188 -18.156 1 98.38 337 LEU A C 1
ATOM 2780 O O . LEU A 1 337 ? -4.766 -48.625 -18.828 1 98.38 337 LEU A O 1
ATOM 2784 N N . VAL A 1 338 ? -2.832 -49.719 -18.672 1 98.5 338 VAL A N 1
ATOM 2785 C CA . VAL A 1 338 ? -2.541 -49.625 -20.094 1 98.5 338 VAL A CA 1
ATOM 2786 C C . VAL A 1 338 ? -3.652 -50.312 -20.891 1 98.5 338 VAL A C 1
ATOM 2788 O O . VAL A 1 338 ? -4.137 -49.75 -21.891 1 98.5 338 VAL A O 1
ATOM 2791 N N . ALA A 1 339 ? -4.02 -51.438 -20.422 1 98.56 339 ALA A N 1
ATOM 2792 C CA . ALA A 1 339 ? -5.066 -52.188 -21.109 1 98.56 339 ALA A CA 1
ATOM 2793 C C . ALA A 1 339 ? -6.367 -51.406 -21.156 1 98.56 339 ALA A C 1
ATOM 2795 O O . ALA A 1 339 ? -7.039 -51.375 -22.188 1 98.56 339 ALA A O 1
ATOM 2796 N N . GLU A 1 340 ? -6.719 -50.875 -20.078 1 98.38 340 GLU A N 1
ATOM 2797 C CA . GLU A 1 340 ? -7.957 -50.094 -20.016 1 98.38 340 GLU A CA 1
ATOM 2798 C C . GLU A 1 340 ? -7.879 -48.875 -20.906 1 98.38 340 GLU A C 1
ATOM 2800 O O . GLU A 1 340 ? -8.883 -48.469 -21.5 1 98.38 340 GLU A O 1
ATOM 2805 N N . LEU A 1 341 ? -6.793 -48.188 -21 1 98.56 341 LEU A N 1
ATOM 2806 C CA . LEU A 1 341 ? -6.613 -47 -21.844 1 98.56 341 LEU A CA 1
ATOM 2807 C C . LEU A 1 341 ? -6.633 -47.375 -23.328 1 98.56 341 LEU A C 1
ATOM 2809 O O . LEU A 1 341 ? -7.164 -46.625 -24.141 1 98.56 341 LEU A O 1
ATOM 2813 N N . ILE A 1 342 ? -6.062 -48.562 -23.594 1 98.44 342 ILE A N 1
ATOM 2814 C CA . ILE A 1 342 ? -6.133 -49.094 -24.953 1 98.44 342 ILE A CA 1
ATOM 2815 C C . ILE A 1 342 ? -7.59 -49.344 -25.328 1 98.44 342 ILE A C 1
ATOM 2817 O O . ILE A 1 342 ? -8.008 -49.062 -26.453 1 98.44 342 ILE A O 1
ATOM 2821 N N . ARG A 1 343 ? -8.312 -49.875 -24.438 1 98.06 343 ARG A N 1
ATOM 2822 C CA . ARG A 1 343 ? -9.734 -50.125 -24.672 1 98.06 343 ARG A CA 1
ATOM 2823 C C . ARG A 1 343 ? -10.453 -48.812 -25.016 1 98.06 343 ARG A C 1
ATOM 2825 O O . ARG A 1 343 ? -11.297 -48.781 -25.906 1 98.06 343 ARG A O 1
ATOM 2832 N N . LEU A 1 344 ? -10.188 -47.75 -24.266 1 97.25 344 LEU A N 1
ATOM 2833 C CA . LEU A 1 344 ? -10.773 -46.438 -24.531 1 97.25 344 LEU A CA 1
ATOM 2834 C C . LEU A 1 344 ? -10.414 -45.969 -25.938 1 97.25 344 LEU A C 1
ATOM 2836 O O . LEU A 1 344 ? -11.25 -45.344 -26.609 1 97.25 344 LEU A O 1
ATOM 2840 N N . ASP A 1 345 ? -9.219 -46.156 -26.312 1 97.62 345 ASP A N 1
ATOM 2841 C CA . ASP A 1 345 ? -8.734 -45.812 -27.641 1 97.62 345 ASP A CA 1
ATOM 2842 C C . ASP A 1 345 ? -9.461 -46.625 -28.719 1 97.62 345 ASP A C 1
ATOM 2844 O O . ASP A 1 345 ? -9.914 -46.094 -29.719 1 97.62 345 ASP A O 1
ATOM 2848 N N . ASP A 1 346 ? -9.633 -47.938 -28.484 1 97.81 346 ASP A N 1
ATOM 2849 C CA . ASP A 1 346 ? -10.281 -48.844 -29.422 1 97.81 346 ASP A CA 1
ATOM 2850 C C . ASP A 1 346 ? -11.75 -48.469 -29.625 1 97.81 346 ASP A C 1
ATOM 2852 O O . ASP A 1 346 ? -12.305 -48.688 -30.703 1 97.81 346 ASP A O 1
ATOM 2856 N N . GLU A 1 347 ? -12.273 -47.938 -28.625 1 96.75 347 GLU A N 1
ATOM 2857 C CA . GLU A 1 347 ? -13.664 -47.5 -28.703 1 96.75 347 GLU A CA 1
ATOM 2858 C C . GLU A 1 347 ? -13.805 -46.219 -29.516 1 96.75 347 GLU A C 1
ATOM 2860 O O . GLU A 1 347 ? -14.914 -45.781 -29.828 1 96.75 347 GLU A O 1
ATOM 2865 N N . GLY A 1 348 ? -12.656 -45.594 -29.781 1 95.56 348 GLY A N 1
ATOM 2866 C CA . GLY A 1 348 ? -12.672 -44.375 -30.578 1 95.56 348 GLY A CA 1
ATOM 2867 C C . GLY A 1 348 ? -12.914 -43.125 -29.75 1 95.56 348 GLY A C 1
ATOM 2868 O O . GLY A 1 348 ? -13.172 -42.062 -30.297 1 95.56 348 GLY A O 1
ATOM 2869 N N . LEU A 1 349 ? -12.805 -43.25 -28.469 1 96.06 349 LEU A N 1
ATOM 2870 C CA . LEU A 1 349 ? -13.133 -42.125 -27.594 1 96.06 349 LEU A CA 1
ATOM 2871 C C . LEU A 1 349 ? -11.93 -41.188 -27.438 1 96.06 349 LEU A C 1
ATOM 2873 O O . LEU A 1 349 ? -12.086 -39.969 -27.266 1 96.06 349 LEU A O 1
ATOM 2877 N N . VAL A 1 350 ? -10.75 -41.781 -27.438 1 97.69 350 VAL A N 1
ATOM 2878 C CA . VAL A 1 350 ? -9.531 -41.031 -27.219 1 97.69 350 VAL A CA 1
ATOM 2879 C C . VAL A 1 350 ? -8.43 -41.531 -28.156 1 97.69 350 VAL A C 1
ATOM 2881 O O . VAL A 1 350 ? -8.594 -42.562 -28.812 1 97.69 350 VAL A O 1
ATOM 2884 N N . GLU A 1 351 ? -7.422 -40.75 -28.297 1 97.31 351 GLU A N 1
ATOM 2885 C CA . GLU A 1 351 ? -6.129 -41.188 -28.812 1 97.31 351 GLU A CA 1
ATOM 2886 C C . GLU A 1 351 ? -5.141 -41.438 -27.672 1 97.31 351 GLU A C 1
ATOM 2888 O O . GLU A 1 351 ? -4.719 -40.5 -27 1 97.31 351 GLU A O 1
ATOM 2893 N N . PHE A 1 352 ? -4.738 -42.719 -27.469 1 97.62 352 PHE A N 1
ATOM 2894 C CA . PHE A 1 352 ? -3.898 -43.062 -26.328 1 97.62 352 PHE A CA 1
ATOM 2895 C C . PHE A 1 352 ? -2.447 -43.25 -26.766 1 97.62 352 PHE A C 1
ATOM 2897 O O . PHE A 1 352 ? -2.172 -43.812 -27.828 1 97.62 352 PHE A O 1
ATOM 2904 N N . SER A 1 353 ? -1.5 -42.719 -25.953 1 96.12 353 SER A N 1
ATOM 2905 C CA . SER A 1 353 ? -0.071 -42.969 -26.109 1 96.12 353 SER A CA 1
ATOM 2906 C C . SER A 1 353 ? 0.598 -43.219 -24.766 1 96.12 353 SER A C 1
ATOM 2908 O O . SER A 1 353 ? 0.274 -42.562 -23.766 1 96.12 353 SER A O 1
ATOM 2910 N N . LEU A 1 354 ? 1.417 -44.188 -24.703 1 96.12 354 LEU A N 1
ATOM 2911 C CA . LEU A 1 354 ? 2.291 -44.438 -23.562 1 96.12 354 LEU A CA 1
ATOM 2912 C C . LEU A 1 354 ? 3.594 -43.656 -23.703 1 96.12 354 LEU A C 1
ATOM 2914 O O . LEU A 1 354 ? 4.332 -43.844 -24.672 1 96.12 354 LEU A O 1
ATOM 2918 N N . LEU A 1 355 ? 3.818 -42.719 -22.766 1 92.62 355 LEU A N 1
ATOM 2919 C CA . LEU A 1 355 ? 4.969 -41.844 -22.844 1 92.62 355 LEU A CA 1
ATOM 2920 C C . LEU A 1 355 ? 6.02 -42.219 -21.812 1 92.62 355 LEU A C 1
ATOM 2922 O O . LEU A 1 355 ? 5.68 -42.594 -20.688 1 92.62 355 LEU A O 1
ATOM 2926 N N . HIS A 1 356 ? 7.27 -42.094 -22.203 1 87.62 356 HIS A N 1
ATOM 2927 C CA . HIS A 1 356 ? 8.445 -42.25 -21.344 1 87.62 356 HIS A CA 1
ATOM 2928 C C . HIS A 1 356 ? 9.43 -41.094 -21.578 1 87.62 356 HIS A C 1
ATOM 2930 O O . HIS A 1 356 ? 9.922 -40.906 -22.688 1 87.62 356 HIS A O 1
ATOM 2936 N N . PHE A 1 357 ? 9.555 -40.344 -20.578 1 80.81 357 PHE A N 1
ATOM 2937 C CA . PHE A 1 357 ? 10.617 -39.344 -20.703 1 80.81 357 PHE A CA 1
ATOM 2938 C C . PHE A 1 357 ? 11.961 -39.938 -20.312 1 80.81 357 PHE A C 1
ATOM 2940 O O . PHE A 1 357 ? 12.133 -40.438 -19.188 1 80.81 357 PHE A O 1
ATOM 2947 N N . VAL A 1 358 ? 12.68 -40.219 -21.172 1 67.81 358 VAL A N 1
ATOM 2948 C CA . VAL A 1 358 ? 13.992 -40.781 -20.938 1 67.81 358 VAL A CA 1
ATOM 2949 C C . VAL A 1 358 ? 15.07 -39.719 -21.078 1 67.81 358 VAL A C 1
ATOM 2951 O O . VAL A 1 358 ? 14.82 -38.656 -21.625 1 67.81 358 VAL A O 1
ATOM 2954 N N . ASP A 1 359 ? 16.188 -40.156 -20.516 1 67.81 359 ASP A N 1
ATOM 2955 C CA . ASP A 1 359 ? 17.359 -39.281 -20.688 1 67.81 359 ASP A CA 1
ATOM 2956 C C . ASP A 1 359 ? 17.641 -39.062 -22.172 1 67.81 359 ASP A C 1
ATOM 2958 O O . ASP A 1 359 ? 17.625 -40 -22.969 1 67.81 359 ASP A O 1
ATOM 2962 N N . GLY A 1 360 ? 17.578 -37.844 -22.672 1 69.06 360 GLY A N 1
ATOM 2963 C CA . GLY A 1 360 ? 17.891 -37.531 -24.047 1 69.06 360 GLY A CA 1
ATOM 2964 C C . GLY A 1 360 ? 16.719 -36.844 -24.766 1 69.06 360 GLY A C 1
ATOM 2965 O O . GLY A 1 360 ? 16.922 -36.219 -25.797 1 69.06 360 GLY A O 1
ATOM 2966 N N . ASP A 1 361 ? 15.609 -37.094 -24.266 1 83.25 361 ASP A N 1
ATOM 2967 C CA . ASP A 1 361 ? 14.508 -36.312 -24.875 1 83.25 361 ASP A CA 1
ATOM 2968 C C . ASP A 1 361 ? 14.711 -34.812 -24.688 1 83.25 361 ASP A C 1
ATOM 2970 O O . ASP A 1 361 ? 15.031 -34.375 -23.578 1 83.25 361 ASP A O 1
ATOM 2974 N N . SER A 1 362 ? 14.641 -34.125 -25.812 1 90.88 362 SER A N 1
ATOM 2975 C CA . SER A 1 362 ? 14.82 -32.656 -25.703 1 90.88 362 SER A CA 1
ATOM 2976 C C . SER A 1 362 ? 13.688 -32.031 -24.906 1 90.88 362 SER A C 1
ATOM 2978 O O . SER A 1 362 ? 12.57 -32.562 -24.859 1 90.88 362 SER A O 1
ATOM 2980 N N . PHE A 1 363 ? 14.008 -31.016 -24.266 1 93.06 363 PHE A N 1
ATOM 2981 C CA . PHE A 1 363 ? 12.977 -30.281 -23.531 1 93.06 363 PHE A CA 1
ATOM 2982 C C . PHE A 1 363 ? 11.891 -29.797 -24.484 1 93.06 363 PHE A C 1
ATOM 2984 O O . PHE A 1 363 ? 10.711 -29.719 -24.109 1 93.06 363 PHE A O 1
ATOM 2991 N N . GLU A 1 364 ? 12.203 -29.469 -25.719 1 94.94 364 GLU A N 1
ATOM 2992 C CA . GLU A 1 364 ? 11.219 -29.062 -26.719 1 94.94 364 GLU A CA 1
ATOM 2993 C C . GLU A 1 364 ? 10.211 -30.188 -26.984 1 94.94 364 GLU A 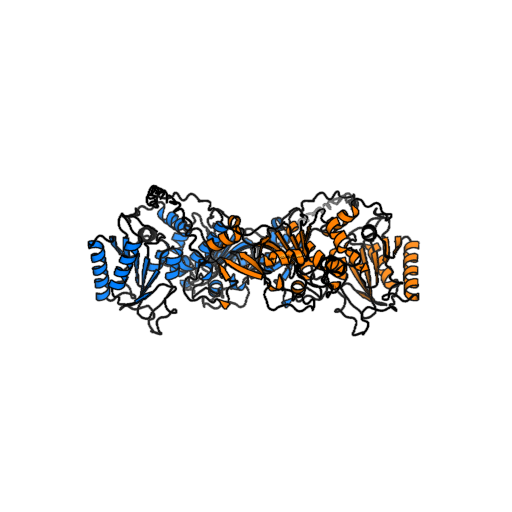C 1
ATOM 2995 O O . GLU A 1 364 ? 9.008 -29.922 -27.062 1 94.94 364 GLU A O 1
ATOM 3000 N N . ASP A 1 365 ? 10.75 -31.359 -27.094 1 94.38 365 ASP A N 1
ATOM 3001 C CA . ASP A 1 365 ? 9.867 -32.5 -27.312 1 94.38 365 ASP A CA 1
ATOM 3002 C C . ASP A 1 365 ? 8.93 -32.719 -26.125 1 94.38 365 ASP A C 1
ATOM 3004 O O . ASP A 1 365 ? 7.746 -33 -26.297 1 94.38 365 ASP A O 1
ATOM 3008 N N . GLN A 1 366 ? 9.484 -32.625 -24.953 1 94.12 366 GLN A N 1
ATOM 3009 C CA . GLN A 1 366 ? 8.68 -32.812 -23.75 1 94.12 366 GLN A CA 1
ATOM 3010 C C . GLN A 1 366 ? 7.559 -31.797 -23.672 1 94.12 366 GLN A C 1
ATOM 3012 O O . GLN A 1 366 ? 6.414 -32.125 -23.375 1 94.12 366 GLN A O 1
ATOM 3017 N N . VAL A 1 367 ? 7.914 -30.5 -23.953 1 95.69 367 VAL A N 1
ATOM 3018 C CA . VAL A 1 367 ? 6.926 -29.422 -23.953 1 95.69 367 VAL A CA 1
ATOM 3019 C C . VAL A 1 367 ? 5.895 -29.672 -25.047 1 95.69 367 VAL A C 1
ATOM 3021 O O . VAL A 1 367 ? 4.695 -29.484 -24.844 1 95.69 367 VAL A O 1
ATOM 3024 N N . ALA A 1 368 ? 6.324 -30.125 -26.219 1 95.75 368 ALA A N 1
ATOM 3025 C CA . ALA A 1 368 ? 5.434 -30.422 -27.344 1 95.75 368 ALA A CA 1
ATOM 3026 C C . ALA A 1 368 ? 4.441 -31.531 -26.984 1 95.75 368 ALA A C 1
ATOM 3028 O O . ALA A 1 368 ? 3.256 -31.438 -27.297 1 95.75 368 ALA A O 1
ATOM 3029 N N . HIS A 1 369 ? 4.957 -32.562 -26.328 1 94.88 369 HIS A N 1
ATOM 3030 C CA . HIS A 1 369 ? 4.082 -33.625 -25.875 1 94.88 369 HIS A CA 1
ATOM 3031 C C . HIS A 1 369 ? 2.984 -33.125 -24.953 1 94.88 369 HIS A C 1
ATOM 3033 O O . HIS A 1 369 ? 1.811 -33.438 -25.141 1 94.88 369 HIS A O 1
ATOM 3039 N N . MET A 1 370 ? 3.373 -32.312 -24.031 1 95.62 370 MET A N 1
ATOM 3040 C CA . MET A 1 370 ? 2.398 -31.812 -23.078 1 95.62 370 MET A CA 1
ATOM 3041 C C . MET A 1 370 ? 1.41 -30.859 -23.75 1 95.62 370 MET A C 1
ATOM 3043 O O . MET A 1 370 ? 0.217 -30.891 -23.438 1 95.62 370 MET A O 1
ATOM 3047 N N . ALA A 1 371 ? 1.913 -30.047 -24.625 1 95.31 371 ALA A N 1
ATOM 3048 C CA . ALA A 1 371 ? 1.07 -29.094 -25.359 1 95.31 371 ALA A CA 1
ATOM 3049 C C . ALA A 1 371 ? -0.033 -29.812 -26.125 1 95.31 371 ALA A C 1
ATOM 3051 O O . ALA A 1 371 ? -1.109 -29.266 -26.344 1 95.31 371 ALA A O 1
ATOM 3052 N N . SER A 1 372 ? 0.193 -31.047 -26.5 1 95.31 372 SER A N 1
ATOM 3053 C CA . SER A 1 372 ? -0.746 -31.797 -27.312 1 95.31 372 SER A CA 1
ATOM 3054 C C . SER A 1 372 ? -1.542 -32.781 -26.469 1 95.31 372 SER A C 1
ATOM 3056 O O . SER A 1 372 ? -2.238 -33.656 -27.016 1 95.31 372 SER A O 1
ATOM 3058 N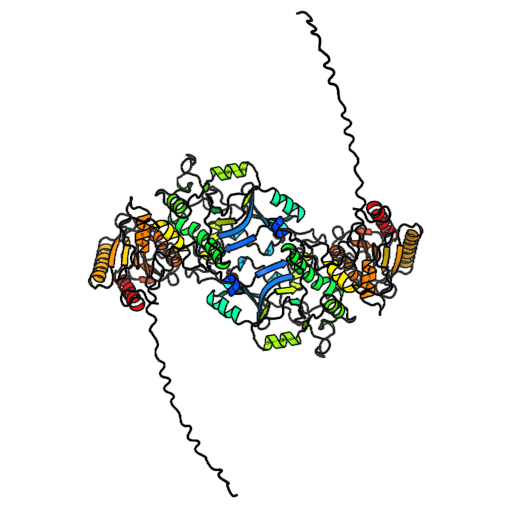 N . THR A 1 373 ? -1.422 -32.719 -25.172 1 96.38 373 THR A N 1
ATOM 3059 C CA . THR A 1 373 ? -2.072 -33.688 -24.281 1 96.38 373 THR A CA 1
ATOM 3060 C C . THR A 1 373 ? -3.342 -33.094 -23.688 1 96.38 373 THR A C 1
ATOM 3062 O O . THR A 1 373 ? -3.322 -31.969 -23.172 1 96.38 373 THR A O 1
ATOM 3065 N N . ASP A 1 374 ? -4.441 -33.812 -23.766 1 97.12 374 ASP A N 1
ATOM 3066 C CA . ASP A 1 374 ? -5.688 -33.375 -23.109 1 97.12 374 ASP A CA 1
ATOM 3067 C C . ASP A 1 374 ? -5.824 -34.031 -21.734 1 97.12 374 ASP A C 1
ATOM 3069 O O . ASP A 1 374 ? -6.23 -33.344 -20.781 1 97.12 374 ASP A O 1
ATOM 3073 N N . PHE A 1 375 ? -5.496 -35.25 -21.641 1 98.25 375 PHE A N 1
ATOM 3074 C CA . PHE A 1 375 ? -5.5 -35.969 -20.375 1 98.25 375 PHE A CA 1
ATOM 3075 C C . PHE A 1 375 ? -4.133 -36.562 -20.078 1 98.25 375 PHE A C 1
ATOM 3077 O O . PHE A 1 375 ? -3.625 -37.375 -20.859 1 98.25 375 PHE A O 1
ATOM 3084 N N . LEU A 1 376 ? -3.531 -36.125 -19.016 1 98.44 376 LEU A N 1
ATOM 3085 C CA . LEU A 1 376 ? -2.234 -36.625 -18.578 1 98.44 376 LEU A CA 1
ATOM 3086 C C . LEU A 1 376 ? -2.385 -37.531 -17.359 1 98.44 376 LEU A C 1
ATOM 3088 O O . LEU A 1 376 ? -3.045 -37.188 -16.391 1 98.44 376 LEU A O 1
ATOM 3092 N N . ILE A 1 377 ? -1.863 -38.719 -17.422 1 98.5 377 ILE A N 1
ATOM 3093 C CA . ILE A 1 377 ? -1.851 -39.656 -16.312 1 98.5 377 ILE A CA 1
ATOM 3094 C C . ILE A 1 377 ? -0.409 -39.969 -15.914 1 98.5 377 ILE A C 1
ATOM 3096 O O . ILE A 1 377 ? 0.445 -40.219 -16.781 1 98.5 377 ILE A O 1
ATOM 3100 N N . GLY A 1 378 ? -0.098 -39.906 -14.688 1 97.06 378 GLY A N 1
ATOM 3101 C CA . GLY A 1 378 ? 1.248 -40.219 -14.242 1 97.06 378 GLY A CA 1
ATOM 3102 C C . GLY A 1 378 ? 1.347 -40.406 -12.742 1 97.06 378 GLY A C 1
ATOM 3103 O O . GLY A 1 378 ? 0.481 -39.969 -11.992 1 97.06 378 GLY A O 1
ATOM 3104 N N . VAL A 1 379 ? 2.43 -41.125 -12.32 1 95.81 379 VAL A N 1
ATOM 3105 C CA . VAL A 1 379 ? 2.725 -41.281 -10.898 1 95.81 379 VAL A CA 1
ATOM 3106 C C . VAL A 1 379 ? 3.363 -40 -10.352 1 95.81 379 VAL A C 1
ATOM 3108 O O . VAL A 1 379 ? 4.059 -39.281 -11.07 1 95.81 379 VAL A O 1
ATOM 3111 N N . HIS A 1 380 ? 3.127 -39.75 -9.086 1 94.88 380 HIS A N 1
ATOM 3112 C CA . HIS A 1 380 ? 3.697 -38.594 -8.391 1 94.88 380 HIS A CA 1
ATOM 3113 C C . HIS A 1 380 ? 5.195 -38.5 -8.641 1 94.88 380 HIS A C 1
ATOM 3115 O O . HIS A 1 380 ? 5.957 -39.375 -8.297 1 94.88 380 HIS A O 1
ATOM 3121 N N . GLY A 1 381 ? 5.59 -37.375 -9.289 1 91.38 381 GLY A N 1
ATOM 3122 C CA . GLY A 1 381 ? 7 -37.156 -9.562 1 91.38 381 GLY A CA 1
ATOM 3123 C C . GLY A 1 381 ? 7.25 -35.969 -10.5 1 91.38 381 GLY A C 1
ATOM 3124 O O . GLY A 1 381 ? 6.309 -35.406 -11.047 1 91.38 381 GLY A O 1
ATOM 3125 N N . ASN A 1 382 ? 8.469 -35.688 -10.703 1 89.44 382 ASN A N 1
ATOM 3126 C CA . ASN A 1 382 ? 8.922 -34.469 -11.367 1 89.44 382 ASN A CA 1
ATOM 3127 C C . ASN A 1 382 ? 8.398 -34.406 -12.805 1 89.44 382 ASN A C 1
ATOM 3129 O O . ASN A 1 382 ? 8.273 -33.312 -13.359 1 89.44 382 ASN A O 1
ATOM 3133 N N . GLY A 1 383 ? 8.141 -35.531 -13.43 1 88.69 383 GLY A N 1
ATOM 3134 C CA . GLY A 1 383 ? 7.562 -35.531 -14.766 1 88.69 383 GLY A CA 1
ATOM 3135 C C . GLY A 1 383 ? 6.27 -34.75 -14.852 1 88.69 383 GLY A C 1
ATOM 3136 O O . GLY A 1 383 ? 5.957 -34.156 -15.898 1 88.69 383 GLY A O 1
ATOM 3137 N N . LEU A 1 384 ? 5.547 -34.656 -13.773 1 93.62 384 LEU A N 1
ATOM 3138 C CA . LEU A 1 384 ? 4.254 -33.969 -13.758 1 93.62 384 LEU A CA 1
ATOM 3139 C C . LEU A 1 384 ? 4.434 -32.469 -13.719 1 93.62 384 LEU A C 1
ATOM 3141 O O . LEU A 1 384 ? 3.469 -31.719 -13.898 1 93.62 384 LEU A O 1
ATOM 3145 N N . THR A 1 385 ? 5.66 -31.938 -13.5 1 93.5 385 THR A N 1
ATOM 3146 C CA . THR A 1 385 ? 5.926 -30.5 -13.594 1 93.5 385 THR A CA 1
ATOM 3147 C C . THR A 1 385 ? 5.551 -29.984 -14.977 1 93.5 385 THR A C 1
ATOM 3149 O O . THR A 1 385 ? 5.09 -28.844 -15.109 1 93.5 385 THR A O 1
ATOM 3152 N N . HIS A 1 386 ? 5.645 -30.828 -15.945 1 92.44 386 HIS A N 1
ATOM 3153 C CA . HIS A 1 386 ? 5.41 -30.422 -17.328 1 92.44 386 HIS A CA 1
ATOM 3154 C C . HIS A 1 386 ? 3.926 -30.219 -17.594 1 92.44 386 HIS A C 1
ATOM 3156 O O . HIS A 1 386 ? 3.551 -29.688 -18.641 1 92.44 386 HIS A O 1
ATOM 3162 N N . SER A 1 387 ? 3.068 -30.562 -16.609 1 95.81 387 SER A N 1
ATOM 3163 C CA . SER A 1 387 ? 1.656 -30.234 -16.781 1 95.81 387 SER A CA 1
ATOM 3164 C C . SER A 1 387 ? 1.456 -28.734 -16.984 1 95.81 387 SER A C 1
ATOM 3166 O O . SER A 1 387 ? 0.424 -28.312 -17.516 1 95.81 387 SER A O 1
ATOM 3168 N N . LEU A 1 388 ? 2.447 -27.938 -16.641 1 95.62 388 LEU A N 1
ATOM 3169 C CA . LEU A 1 388 ? 2.451 -26.5 -16.828 1 95.62 388 LEU A CA 1
ATOM 3170 C C . LEU A 1 388 ? 2.217 -26.141 -18.297 1 95.62 388 LEU A C 1
ATOM 3172 O O . LEU A 1 388 ? 1.717 -25.047 -18.594 1 95.62 388 LEU A O 1
ATOM 3176 N N . TRP A 1 389 ? 2.561 -27.031 -19.141 1 96.44 389 TRP A N 1
ATOM 3177 C CA . TRP A 1 389 ? 2.625 -26.688 -20.562 1 96.44 389 TRP A CA 1
ATOM 3178 C C . TRP A 1 389 ? 1.407 -27.219 -21.312 1 96.44 389 TRP A C 1
ATOM 3180 O O . TRP A 1 389 ? 1.34 -27.141 -22.531 1 96.44 389 TRP A O 1
ATOM 3190 N N . MET A 1 390 ? 0.502 -27.797 -20.594 1 95.75 390 MET A N 1
ATOM 3191 C CA . MET A 1 390 ? -0.735 -28.266 -21.203 1 95.75 390 MET A CA 1
ATOM 3192 C C . MET A 1 390 ? -1.592 -27.094 -21.672 1 95.75 390 MET A C 1
ATOM 3194 O O . MET A 1 390 ? -1.35 -25.953 -21.281 1 95.75 390 MET A O 1
ATOM 3198 N N . THR A 1 391 ? -2.48 -27.375 -22.531 1 93.56 391 THR A N 1
ATOM 3199 C CA . THR A 1 391 ? -3.418 -26.359 -23.016 1 93.56 391 THR A CA 1
ATOM 3200 C C . THR A 1 391 ? -4.621 -26.25 -22.094 1 93.56 391 THR A C 1
ATOM 3202 O O . THR A 1 391 ? -5.207 -27.266 -21.703 1 93.56 391 THR A O 1
ATOM 3205 N N . PRO A 1 392 ? -4.906 -25.031 -21.734 1 93.62 392 PRO A N 1
ATOM 3206 C CA . PRO A 1 392 ? -6.059 -24.875 -20.844 1 93.62 392 PRO A CA 1
ATOM 3207 C C . PRO A 1 392 ? -7.383 -25.219 -21.531 1 93.62 392 PRO A C 1
ATOM 3209 O O . PRO A 1 392 ? -7.512 -25.078 -22.75 1 93.62 392 PRO A O 1
ATOM 3212 N N . GLY A 1 393 ? -8.406 -25.688 -20.656 1 92.62 393 GLY A N 1
ATOM 3213 C CA . GLY A 1 393 ? -9.734 -25.984 -21.188 1 92.62 393 GLY A CA 1
ATOM 3214 C C . GLY A 1 393 ? -10.539 -26.906 -20.297 1 92.62 393 GLY A C 1
ATOM 3215 O O . GLY A 1 393 ? -9.992 -27.516 -19.375 1 92.62 393 GLY A O 1
ATOM 3216 N N . PRO A 1 394 ? -11.805 -27.016 -20.656 1 93.69 394 PRO A N 1
ATOM 3217 C CA . PRO A 1 394 ? -12.695 -27.812 -19.812 1 93.69 394 PRO A CA 1
ATOM 3218 C C . PRO A 1 394 ? -12.555 -29.312 -20.047 1 93.69 394 PRO A C 1
ATOM 3220 O O . PRO A 1 394 ? -12.938 -30.109 -19.203 1 93.69 394 PRO A O 1
ATOM 3223 N N . CYS A 1 395 ? -12.062 -29.672 -21.219 1 96.19 395 CYS A N 1
ATOM 3224 C CA . CYS A 1 395 ? -11.898 -31.078 -21.531 1 96.19 395 CYS A CA 1
ATOM 3225 C C . CYS A 1 395 ? -10.453 -31.516 -21.328 1 96.19 395 CYS A C 1
ATOM 3227 O O . CYS A 1 395 ? -9.859 -32.125 -22.219 1 96.19 395 CYS A O 1
ATOM 3229 N N . LYS A 1 396 ? -9.883 -31.109 -20.312 1 96.38 396 LYS A N 1
ATOM 3230 C CA . LYS A 1 396 ? -8.508 -31.391 -19.922 1 96.38 396 LYS A CA 1
ATOM 3231 C C . LYS A 1 396 ? -8.43 -31.922 -18.5 1 96.38 396 LYS A C 1
ATOM 3233 O O . LYS A 1 396 ? -9.281 -31.594 -17.672 1 96.38 396 LYS A O 1
ATOM 3238 N N . GLY A 1 397 ? -7.398 -32.75 -18.234 1 97.38 397 GLY A N 1
ATOM 3239 C CA . GLY A 1 397 ? -7.23 -33.219 -16.875 1 97.38 397 GLY A CA 1
ATOM 3240 C C . GLY A 1 397 ? -5.871 -33.844 -16.625 1 97.38 397 GLY A C 1
ATOM 3241 O O . GLY A 1 397 ? -5.266 -34.406 -17.547 1 97.38 397 GLY A O 1
ATOM 3242 N N . VAL A 1 398 ? -5.422 -33.688 -15.43 1 98.38 398 VAL A N 1
ATOM 3243 C CA . VAL A 1 398 ? -4.227 -34.406 -14.961 1 98.38 398 VAL A CA 1
ATOM 3244 C C . VAL A 1 398 ? -4.602 -35.375 -13.867 1 98.38 398 VAL A C 1
ATOM 3246 O O . VAL A 1 398 ? -5.195 -35 -12.852 1 98.38 398 VAL A O 1
ATOM 3249 N N . PHE A 1 399 ? -4.324 -36.656 -14.078 1 98.38 399 PHE A N 1
ATOM 3250 C CA . PHE A 1 399 ? -4.543 -37.688 -13.094 1 98.38 399 PHE A CA 1
ATOM 3251 C C . PHE A 1 399 ? -3.229 -38.125 -12.461 1 98.38 399 PHE A C 1
ATOM 3253 O O . PHE A 1 399 ? -2.438 -38.844 -13.078 1 98.38 399 PHE A O 1
ATOM 3260 N N . GLU A 1 400 ? -3.002 -37.656 -11.273 1 97.81 400 GLU A N 1
ATOM 3261 C CA . GLU A 1 400 ? -1.787 -38 -10.539 1 97.81 400 GLU A CA 1
ATOM 3262 C C . GLU A 1 400 ? -2.006 -39.219 -9.641 1 97.81 400 GLU A C 1
ATOM 3264 O O . GLU A 1 400 ? -2.834 -39.188 -8.727 1 97.81 400 GLU A O 1
ATOM 3269 N N . LEU A 1 401 ? -1.222 -40.25 -9.812 1 97.56 401 LEU A N 1
ATOM 3270 C CA . LEU A 1 401 ? -1.315 -41.469 -9.031 1 97.56 401 LEU A CA 1
ATOM 3271 C C . LEU A 1 401 ? -0.386 -41.438 -7.82 1 97.56 401 LEU A C 1
ATOM 3273 O O . LEU A 1 401 ? 0.811 -41.156 -7.965 1 97.56 401 LEU A O 1
ATOM 3277 N N . GLN A 1 402 ? -0.95 -41.656 -6.672 1 95.81 402 GLN A N 1
ATOM 3278 C CA . GLN A 1 402 ? -0.199 -41.688 -5.422 1 95.81 402 GLN A CA 1
ATOM 3279 C C . GLN A 1 402 ? -0.562 -42.906 -4.59 1 95.81 402 GLN A C 1
ATOM 3281 O O . GLN A 1 402 ? -1.653 -43.469 -4.734 1 95.81 402 GLN A O 1
ATOM 3286 N N . PRO A 1 403 ? 0.413 -43.406 -3.729 1 94.38 403 PRO A N 1
ATOM 3287 C CA . PRO A 1 403 ? 0.048 -44.531 -2.865 1 94.38 403 PRO A CA 1
ATOM 3288 C C . PRO A 1 403 ? -0.937 -44.125 -1.767 1 94.38 403 PRO A C 1
ATOM 3290 O O . PRO A 1 403 ? -0.804 -43.062 -1.169 1 94.38 403 PRO A O 1
ATOM 3293 N N . LYS A 1 404 ? -1.904 -44.938 -1.585 1 89.25 404 LYS A N 1
ATOM 3294 C CA . LYS A 1 404 ? -2.795 -44.719 -0.447 1 89.25 404 LYS A CA 1
ATOM 3295 C C . LYS A 1 404 ? -2.033 -44.812 0.872 1 89.25 404 LYS A C 1
ATOM 3297 O O . LYS A 1 404 ? -1.215 -45.719 1.061 1 89.25 404 LYS A O 1
ATOM 3302 N N . PRO A 1 405 ? -2.102 -43.938 1.73 1 89.75 405 PRO A N 1
ATOM 3303 C CA . PRO A 1 405 ? -3.09 -42.844 1.754 1 89.75 405 PRO A CA 1
ATOM 3304 C C . PRO A 1 405 ? -2.477 -41.469 1.458 1 89.75 405 PRO A C 1
ATOM 3306 O O . PRO A 1 405 ? -2.855 -40.469 2.076 1 89.75 405 PRO A O 1
ATOM 3309 N N . CYS A 1 406 ? -1.524 -41.438 0.561 1 91.75 406 CYS A N 1
ATOM 3310 C CA . CYS A 1 406 ? -0.841 -40.188 0.292 1 91.75 406 CYS A CA 1
ATOM 3311 C C . CYS A 1 406 ? -1.775 -39.188 -0.387 1 91.75 406 CYS A C 1
ATOM 3313 O O . CYS A 1 406 ? -2.598 -39.562 -1.222 1 91.75 406 CYS A O 1
ATOM 3315 N N . SER A 1 407 ? -1.687 -37.938 0.055 1 89.88 407 SER A N 1
ATOM 3316 C CA . SER A 1 407 ? -2.396 -36.812 -0.554 1 89.88 407 SER A CA 1
ATOM 3317 C C . SER A 1 407 ? -1.485 -35.594 -0.707 1 89.88 407 SER A C 1
ATOM 3319 O O . SER A 1 407 ? -1.737 -34.562 -0.112 1 89.88 407 SER A O 1
ATOM 3321 N N . LEU A 1 408 ? -0.494 -35.75 -1.511 1 90.38 408 LEU A N 1
ATOM 3322 C CA . LEU A 1 408 ? 0.458 -34.688 -1.741 1 90.38 408 LEU A CA 1
ATOM 3323 C C . LEU A 1 408 ? -0.027 -33.75 -2.855 1 90.38 408 LEU A C 1
ATOM 3325 O O . LEU A 1 408 ? -0.512 -34.219 -3.887 1 90.38 408 LEU A O 1
ATOM 3329 N N . ASN A 1 409 ? -0.008 -32.531 -2.639 1 87.19 409 ASN A N 1
ATOM 3330 C CA . ASN A 1 409 ? -0.524 -31.578 -3.619 1 87.19 409 ASN A CA 1
ATOM 3331 C C . ASN A 1 409 ? 0.601 -30.797 -4.285 1 87.19 409 ASN A C 1
ATOM 3333 O O . ASN A 1 409 ? 0.43 -29.625 -4.617 1 87.19 409 ASN A O 1
ATOM 3337 N N . ASP A 1 410 ? 1.699 -31.344 -4.473 1 90.69 410 ASP A N 1
ATOM 3338 C CA . ASP A 1 410 ? 2.873 -30.688 -5.047 1 90.69 410 ASP A CA 1
ATOM 3339 C C . ASP A 1 410 ? 2.617 -30.281 -6.492 1 90.69 410 ASP A C 1
ATOM 3341 O O . ASP A 1 410 ? 3.066 -29.219 -6.93 1 90.69 410 ASP A O 1
ATOM 3345 N N . PHE A 1 411 ? 1.885 -31.094 -7.195 1 94 411 PHE A N 1
ATOM 3346 C CA . PHE A 1 411 ? 1.803 -30.875 -8.633 1 94 411 PHE A CA 1
ATOM 3347 C C . PHE A 1 411 ? 0.431 -30.328 -9.016 1 94 411 PHE A C 1
ATOM 3349 O O . PHE A 1 411 ? 0.241 -29.844 -10.133 1 94 411 PHE A O 1
ATOM 3356 N N . SER A 1 412 ? -0.556 -30.344 -8.109 1 92.31 412 SER A N 1
ATOM 3357 C CA . SER A 1 412 ? -1.894 -29.828 -8.383 1 92.31 412 SER A CA 1
ATOM 3358 C C . SER A 1 412 ? -1.846 -28.359 -8.812 1 92.31 412 SER A C 1
ATOM 3360 O O . SER A 1 412 ? -2.473 -27.984 -9.797 1 92.31 412 SER A O 1
ATOM 3362 N N . PRO A 1 413 ? -1.043 -27.594 -8.156 1 91.44 413 PRO A N 1
ATOM 3363 C CA . PRO A 1 413 ? -1.03 -26.172 -8.523 1 91.44 413 PRO A CA 1
ATOM 3364 C C . PRO A 1 413 ? -0.488 -25.938 -9.93 1 91.44 413 PRO A C 1
ATOM 3366 O O . PRO A 1 413 ? -0.843 -24.953 -10.578 1 91.44 413 PRO A O 1
ATOM 3369 N N . LEU A 1 414 ? 0.371 -26.781 -10.359 1 95.12 414 LEU A N 1
ATOM 3370 C CA . LEU A 1 414 ? 0.928 -26.625 -11.703 1 95.12 414 LEU A CA 1
ATOM 3371 C C . LEU A 1 414 ? -0.145 -26.828 -12.766 1 95.12 414 LEU A C 1
ATOM 3373 O O . LEU A 1 414 ? -0.26 -26.047 -13.703 1 95.12 414 LEU A O 1
ATOM 3377 N N . ALA A 1 415 ? -0.926 -27.875 -12.57 1 94.75 415 ALA A N 1
ATOM 3378 C CA . ALA A 1 415 ? -2.051 -28.109 -13.469 1 94.75 415 ALA A CA 1
ATOM 3379 C C . ALA A 1 415 ? -3.053 -26.969 -13.422 1 94.75 415 ALA A C 1
ATOM 3381 O O . ALA A 1 415 ? -3.51 -26.484 -14.461 1 94.75 415 ALA A O 1
ATOM 3382 N N . ILE A 1 416 ? -3.289 -26.516 -12.266 1 92 416 ILE A N 1
ATOM 3383 C CA . ILE A 1 416 ? -4.25 -25.438 -12.062 1 92 416 ILE A CA 1
ATOM 3384 C C . ILE A 1 416 ? -3.736 -24.156 -12.719 1 92 416 ILE A C 1
ATOM 3386 O O . ILE A 1 416 ? -4.492 -23.438 -13.383 1 92 416 ILE A O 1
ATOM 3390 N N . ALA A 1 417 ? -2.479 -23.891 -12.508 1 94.31 417 ALA A N 1
ATOM 3391 C CA . ALA A 1 417 ? -1.87 -22.719 -13.148 1 94.31 417 ALA A CA 1
ATOM 3392 C C . ALA A 1 417 ? -2 -22.797 -14.664 1 94.31 417 ALA A C 1
ATOM 3394 O O . ALA A 1 417 ? -2.176 -21.781 -15.336 1 94.31 417 ALA A O 1
ATOM 3395 N N . ALA A 1 418 ? -1.962 -24 -15.172 1 95 418 ALA A N 1
ATOM 3396 C CA . ALA A 1 418 ? -2.061 -24.219 -16.609 1 95 418 ALA A CA 1
ATOM 3397 C C . ALA A 1 418 ? -3.51 -24.156 -17.078 1 95 418 ALA A C 1
ATOM 3399 O O . ALA A 1 418 ? -3.783 -24.188 -18.281 1 95 418 ALA A O 1
ATOM 3400 N N . GLY A 1 419 ? -4.457 -24.094 -16.156 1 92.94 419 GLY A N 1
ATOM 3401 C CA . GLY A 1 419 ? -5.871 -24.031 -16.5 1 92.94 419 GLY A CA 1
ATOM 3402 C C . GLY A 1 419 ? -6.488 -25.406 -16.734 1 92.94 419 GLY A C 1
ATOM 3403 O O . GLY A 1 419 ? -7.426 -25.531 -17.516 1 92.94 419 GLY A O 1
ATOM 3404 N N . VAL A 1 420 ? -5.891 -26.406 -16.141 1 95.12 420 VAL A N 1
ATOM 3405 C CA . VAL A 1 420 ? -6.34 -27.781 -16.312 1 95.12 420 VAL A CA 1
ATOM 3406 C C . VAL A 1 420 ? -6.754 -28.344 -14.953 1 95.12 420 VAL A C 1
ATOM 3408 O O . VAL A 1 420 ? -6.148 -28.031 -13.93 1 95.12 420 VAL A O 1
ATOM 3411 N N . GLN A 1 421 ? -7.805 -29.188 -14.977 1 95.31 421 GLN A N 1
ATOM 3412 C CA . GLN A 1 421 ? -8.266 -29.812 -13.742 1 95.31 421 GLN A CA 1
ATOM 3413 C C . GLN A 1 421 ? -7.301 -30.891 -13.289 1 95.31 421 GLN A C 1
ATOM 3415 O O . GLN A 1 421 ? -6.855 -31.719 -14.094 1 95.31 421 GLN A O 1
ATOM 3420 N N . HIS A 1 422 ? -6.957 -30.844 -12.07 1 96.69 422 HIS A N 1
ATOM 3421 C CA . HIS A 1 422 ? -6.098 -31.859 -11.477 1 96.69 422 HIS A CA 1
ATOM 3422 C C . HIS A 1 422 ? -6.91 -32.844 -10.625 1 96.69 422 HIS A C 1
ATOM 3424 O O . HIS A 1 422 ? -7.816 -32.438 -9.898 1 96.69 422 HIS A O 1
ATOM 3430 N N . TYR A 1 423 ? -6.598 -34.125 -10.688 1 97.19 423 TYR A N 1
ATOM 3431 C CA . TYR A 1 423 ? -7.172 -35.156 -9.859 1 97.19 423 TYR A CA 1
ATOM 3432 C C . TYR A 1 423 ? -6.082 -35.938 -9.133 1 97.19 423 TYR A C 1
ATOM 3434 O O . TYR A 1 423 ? -5.121 -36.406 -9.758 1 97.19 423 TYR A O 1
ATOM 3442 N N . LEU A 1 424 ? -6.258 -36.031 -7.852 1 96.19 424 LEU A N 1
ATOM 3443 C CA . LEU A 1 424 ? -5.441 -36.969 -7.082 1 96.19 424 LEU A CA 1
ATOM 3444 C C . LEU A 1 424 ? -6.094 -38.344 -7.023 1 96.19 424 LEU A C 1
ATOM 3446 O O . LEU A 1 424 ? -7.254 -38.469 -6.617 1 96.19 424 LEU A O 1
ATOM 3450 N N . VAL A 1 425 ? -5.328 -39.344 -7.418 1 97.06 425 VAL A N 1
ATOM 3451 C CA . VAL A 1 425 ? -5.887 -40.688 -7.512 1 97.06 425 VAL A CA 1
ATOM 3452 C C . VAL A 1 425 ? -5.105 -41.625 -6.602 1 97.06 425 VAL A C 1
ATOM 3454 O O . VAL A 1 425 ? -3.875 -41.688 -6.652 1 97.06 425 VAL A O 1
ATOM 3457 N N . THR A 1 426 ? -5.887 -42.281 -5.734 1 93.81 426 THR A N 1
ATOM 3458 C CA . THR A 1 426 ? -5.328 -43.344 -4.918 1 93.81 426 THR A CA 1
ATOM 3459 C C . THR A 1 426 ? -6.078 -44.656 -5.156 1 93.81 426 THR A C 1
ATOM 3461 O O . THR A 1 426 ? -7.309 -44.688 -5.242 1 93.81 426 THR A O 1
ATOM 3464 N N . GLU A 1 427 ? -5.465 -45.781 -5.195 1 93.75 427 GLU A N 1
ATOM 3465 C CA . GLU A 1 427 ? -5.898 -47.156 -5.406 1 93.75 427 GLU A CA 1
ATOM 3466 C C . GLU A 1 427 ? -7.32 -47.188 -5.965 1 93.75 427 GLU A C 1
ATOM 3468 O O . GLU A 1 427 ? -7.531 -47.625 -7.105 1 93.75 427 GLU A O 1
ATOM 3473 N N . ASP A 1 428 ? -8.312 -46.594 -5.152 1 93.94 428 ASP A N 1
ATOM 3474 C CA . ASP A 1 428 ? -9.703 -46.719 -5.582 1 93.94 428 ASP A CA 1
ATOM 3475 C C . ASP A 1 428 ? -10.477 -45.438 -5.324 1 93.94 428 ASP A C 1
ATOM 3477 O O . ASP A 1 428 ? -11.711 -45.438 -5.273 1 93.94 428 ASP A O 1
ATOM 3481 N N . THR A 1 429 ? -9.773 -44.375 -5.133 1 94.5 429 THR A N 1
ATOM 3482 C CA . THR A 1 429 ? -10.422 -43.094 -4.867 1 94.5 429 THR A CA 1
ATOM 3483 C C . THR A 1 429 ? -9.789 -41.969 -5.707 1 94.5 429 THR A C 1
ATOM 3485 O O . THR A 1 429 ? -8.68 -42.125 -6.223 1 94.5 429 THR A O 1
ATOM 3488 N N . MET A 1 430 ? -10.555 -40.938 -5.902 1 95.88 430 MET A N 1
ATOM 3489 C CA . MET A 1 430 ? -10.125 -39.75 -6.645 1 95.88 430 MET A CA 1
ATOM 3490 C C . MET A 1 430 ? -10.734 -38.5 -6.047 1 95.88 430 MET A C 1
ATOM 3492 O O . MET A 1 430 ? -11.891 -38.5 -5.617 1 95.88 430 MET A O 1
ATOM 3496 N N . CYS A 1 431 ? -9.953 -37.469 -5.953 1 94.62 431 CYS A N 1
ATOM 3497 C CA . CYS A 1 431 ? -10.477 -36.219 -5.457 1 94.62 431 CYS A CA 1
ATOM 3498 C C . CYS A 1 431 ? -9.781 -35.031 -6.133 1 94.62 431 CYS A C 1
ATOM 3500 O O . CYS A 1 431 ? -8.711 -35.188 -6.723 1 94.62 431 CYS A O 1
ATOM 3502 N N . THR A 1 432 ? -10.453 -33.906 -6.16 1 93.38 432 THR A N 1
ATOM 3503 C CA . THR A 1 432 ? -9.828 -32.688 -6.605 1 93.38 432 THR A CA 1
ATOM 3504 C C . THR A 1 432 ? -9.055 -32 -5.469 1 93.38 432 THR A C 1
ATOM 3506 O O . THR A 1 432 ? -9.281 -32.312 -4.297 1 93.38 432 THR A O 1
ATOM 3509 N N . PRO A 1 433 ? -8.148 -31.156 -5.859 1 89.62 433 PRO A N 1
ATOM 3510 C CA . PRO A 1 433 ? -7.316 -30.531 -4.82 1 89.62 433 PRO A CA 1
ATOM 3511 C C . PRO A 1 433 ? -8.141 -29.859 -3.73 1 89.62 433 PRO A C 1
ATOM 3513 O O . PRO A 1 433 ? -7.762 -29.891 -2.557 1 89.62 433 PRO A O 1
ATOM 3516 N N . LEU A 1 434 ? -9.242 -29.312 -4 1 87.19 434 LEU A N 1
ATOM 3517 C CA . LEU A 1 434 ? -10.086 -28.641 -3.027 1 87.19 434 LEU A CA 1
ATOM 3518 C C . LEU A 1 434 ? -10.789 -29.641 -2.121 1 87.19 434 LEU A C 1
ATOM 3520 O O . LEU A 1 434 ? -11.117 -29.328 -0.975 1 87.19 434 LEU A O 1
ATOM 3524 N N . GLU A 1 435 ? -10.906 -30.859 -2.578 1 89.06 435 GLU A N 1
ATOM 3525 C CA . GLU A 1 435 ? -11.688 -31.859 -1.874 1 89.06 435 GLU A CA 1
ATOM 3526 C C . GLU A 1 435 ? -10.789 -32.844 -1.133 1 89.06 435 GLU A C 1
ATOM 3528 O O . GLU A 1 435 ? -11.25 -33.562 -0.247 1 89.06 435 GLU A O 1
ATOM 3533 N N . CYS A 1 436 ? -9.578 -32.875 -1.585 1 88.25 436 CYS A N 1
ATOM 3534 C CA . CYS A 1 436 ? -8.656 -33.875 -1.03 1 88.25 436 CYS A CA 1
ATOM 3535 C C . CYS A 1 436 ? -8.352 -33.562 0.432 1 88.25 436 CYS A C 1
ATOM 3537 O O . CYS A 1 436 ? -8.398 -32.406 0.857 1 88.25 436 CYS A O 1
ATOM 3539 N N . PRO A 1 437 ? -8.094 -34.562 1.181 1 82.62 437 PRO A N 1
ATOM 3540 C CA . PRO A 1 437 ? -7.672 -34.344 2.566 1 82.62 437 PRO A CA 1
ATOM 3541 C C . PRO A 1 437 ? -6.359 -33.562 2.672 1 82.62 437 PRO A C 1
ATOM 3543 O O . PRO A 1 437 ? -5.73 -33.281 1.653 1 82.62 437 PRO A O 1
ATOM 3546 N N . ASP A 1 438 ? -5.977 -33.344 3.906 1 79.31 438 ASP A N 1
ATOM 3547 C CA . ASP A 1 438 ? -4.75 -32.594 4.164 1 79.31 438 ASP A CA 1
ATOM 3548 C C . ASP A 1 438 ? -3.523 -33.344 3.684 1 79.31 438 ASP A C 1
ATOM 3550 O O . ASP A 1 438 ? -3.533 -34.594 3.65 1 79.31 438 ASP A O 1
ATOM 3554 N N . ARG A 1 439 ? -2.619 -32.656 3.4 1 84.88 439 ARG A N 1
ATOM 3555 C CA . ARG A 1 439 ? -1.374 -33.188 2.857 1 84.88 439 ARG A CA 1
ATOM 3556 C C . ARG A 1 439 ? -0.745 -34.188 3.82 1 84.88 439 ARG A C 1
ATOM 3558 O O . ARG A 1 439 ? -0.565 -33.906 5.004 1 84.88 439 ARG A O 1
ATOM 3565 N N . GLY A 1 440 ? -0.418 -35.344 3.199 1 86 440 GLY A N 1
ATOM 3566 C CA . GLY A 1 440 ? 0.284 -36.375 3.986 1 86 440 GLY A CA 1
ATOM 3567 C C . GLY A 1 440 ? 0.165 -37.75 3.416 1 86 440 GLY A C 1
ATOM 3568 O O . GLY A 1 440 ? -0.477 -37.969 2.383 1 86 440 GLY A O 1
ATOM 3569 N N . CYS A 1 441 ? 0.937 -38.656 4.031 1 90.75 441 CYS A N 1
ATOM 3570 C CA . CYS A 1 441 ? 0.889 -40.062 3.627 1 90.75 441 CYS A CA 1
ATOM 3571 C C . CYS A 1 441 ? 0.526 -40.969 4.805 1 90.75 441 CYS A C 1
ATOM 3573 O O . CYS A 1 441 ? 1 -42.094 4.898 1 90.75 441 CYS A O 1
ATOM 3575 N N . GLY A 1 442 ? -0.231 -40.375 5.695 1 85.44 442 GLY A N 1
ATOM 3576 C CA . GLY A 1 442 ? -0.702 -41.156 6.832 1 85.44 442 GLY A CA 1
ATOM 3577 C C . GLY A 1 442 ? 0.423 -41.656 7.707 1 85.44 442 GLY A C 1
ATOM 3578 O O . GLY A 1 442 ? 0.323 -42.75 8.273 1 85.44 442 GLY A O 1
ATOM 3579 N N . GLY A 1 443 ? 1.515 -41.062 7.711 1 83.06 443 GLY A N 1
ATOM 3580 C CA . GLY A 1 443 ? 2.631 -41.469 8.562 1 83.06 443 GLY A CA 1
ATOM 3581 C C . GLY A 1 443 ? 3.445 -42.594 8 1 83.06 443 GLY A C 1
ATOM 3582 O O . GLY A 1 443 ? 4.336 -43.125 8.672 1 83.06 443 GLY A O 1
ATOM 3583 N N . HIS A 1 444 ? 3.164 -43 6.84 1 84.62 444 HIS A N 1
ATOM 3584 C CA . HIS A 1 444 ? 3.936 -44.094 6.23 1 84.62 444 HIS A CA 1
ATOM 3585 C C . HIS A 1 444 ? 5.402 -43.688 6.082 1 84.62 444 HIS A C 1
ATOM 3587 O O . HIS A 1 444 ? 5.719 -42.594 5.605 1 84.62 444 HIS A O 1
ATOM 3593 N N . PRO A 1 445 ? 6.266 -44.5 6.422 1 81.81 445 PRO A N 1
ATOM 3594 C CA . PRO A 1 445 ? 7.691 -44.188 6.473 1 81.81 445 PRO A CA 1
ATOM 3595 C C . PRO A 1 445 ? 8.273 -43.844 5.098 1 81.81 445 PRO A C 1
ATOM 3597 O O . PRO A 1 445 ? 9.203 -43.062 4.984 1 81.81 445 PRO A O 1
ATOM 3600 N N . SER A 1 446 ? 7.77 -44.531 4.043 1 85.06 446 SER A N 1
ATOM 3601 C CA . SER A 1 446 ? 8.344 -44.312 2.719 1 85.06 446 SER A CA 1
ATOM 3602 C C . SER A 1 446 ? 7.66 -43.156 2.008 1 85.06 446 SER A C 1
ATOM 3604 O O . SER A 1 446 ? 8.008 -42.812 0.872 1 85.06 446 SER A O 1
ATOM 3606 N N . GLY A 1 447 ? 6.711 -42.594 2.713 1 89.31 447 GLY A N 1
ATOM 3607 C CA . GLY A 1 447 ? 5.992 -41.531 2.062 1 89.31 447 GLY A CA 1
ATOM 3608 C C . GLY A 1 447 ? 5.461 -41.906 0.693 1 89.31 447 GLY A C 1
ATOM 3609 O O . GLY A 1 447 ? 4.895 -42.969 0.516 1 89.31 447 GLY A O 1
ATOM 3610 N N . PRO A 1 448 ? 5.66 -41.031 -0.261 1 90.19 448 PRO A N 1
ATOM 3611 C CA . PRO A 1 448 ? 5.152 -41.312 -1.606 1 90.19 448 PRO A CA 1
ATOM 3612 C C . PRO A 1 448 ? 6.098 -42.188 -2.428 1 90.19 448 PRO A C 1
ATOM 3614 O O . PRO A 1 448 ? 5.742 -42.625 -3.523 1 90.19 448 PRO A O 1
ATOM 3617 N N . ASN A 1 449 ? 7.316 -42.438 -1.922 1 92.06 449 ASN A N 1
ATOM 3618 C CA . ASN A 1 449 ? 8.32 -43.188 -2.654 1 92.06 449 ASN A CA 1
ATOM 3619 C C . ASN A 1 449 ? 8.102 -44.719 -2.498 1 92.06 449 ASN A C 1
ATOM 3621 O O . ASN A 1 449 ? 8.812 -45.375 -1.74 1 92.06 449 ASN A O 1
ATOM 3625 N N . ARG A 1 450 ? 7.211 -45.188 -3.332 1 93.44 450 ARG A N 1
ATOM 3626 C CA . ARG A 1 450 ? 6.84 -46.594 -3.295 1 93.44 450 ARG A CA 1
ATOM 3627 C C . ARG A 1 450 ? 6.918 -47.219 -4.688 1 93.44 450 ARG A C 1
ATOM 3629 O O . ARG A 1 450 ? 6.625 -46.531 -5.684 1 93.44 450 ARG A O 1
ATOM 3636 N N . ASP A 1 451 ? 7.238 -48.469 -4.711 1 93.06 451 ASP A N 1
ATOM 3637 C CA . ASP A 1 451 ? 7.355 -49.156 -5.992 1 93.06 451 ASP A CA 1
ATOM 3638 C C . ASP A 1 451 ? 6.242 -50.188 -6.164 1 93.06 451 ASP A C 1
ATOM 3640 O O . ASP A 1 451 ? 6.344 -51.094 -7 1 93.06 451 ASP A O 1
ATOM 3644 N N . ASN A 1 452 ? 5.309 -50.094 -5.359 1 94.12 452 ASN A N 1
ATOM 3645 C CA . ASN A 1 452 ? 4.188 -51.031 -5.395 1 94.12 452 ASN A CA 1
ATOM 3646 C C . ASN A 1 452 ? 2.848 -50.312 -5.395 1 94.12 452 ASN A C 1
ATOM 3648 O O . ASN A 1 452 ? 1.907 -50.719 -4.715 1 94.12 452 ASN A O 1
ATOM 3652 N N . ILE A 1 453 ? 2.836 -49.188 -6.074 1 96.31 453 ILE A N 1
ATOM 3653 C CA . ILE A 1 453 ? 1.607 -48.406 -6.164 1 96.31 453 ILE A CA 1
ATOM 3654 C C . ILE A 1 453 ? 0.574 -49.156 -6.996 1 96.31 453 ILE A C 1
ATOM 3656 O O . ILE A 1 453 ? 0.915 -49.781 -8.008 1 96.31 453 ILE A O 1
ATOM 3660 N N . VAL A 1 454 ? -0.673 -49.156 -6.531 1 96.81 454 VAL A N 1
ATOM 3661 C CA . VAL A 1 454 ? -1.752 -49.781 -7.273 1 96.81 454 VAL A CA 1
ATOM 3662 C C . VAL A 1 454 ? -2.846 -48.781 -7.586 1 96.81 454 VAL A C 1
ATOM 3664 O O . VAL A 1 454 ? -2.961 -47.75 -6.906 1 96.81 454 VAL A O 1
ATOM 3667 N N . VAL A 1 455 ? -3.66 -49.094 -8.68 1 97.44 455 VAL A N 1
ATOM 3668 C CA . VAL A 1 455 ? -4.766 -48.219 -9.07 1 97.44 455 VAL A CA 1
ATOM 3669 C C . VAL A 1 455 ? -5.816 -49.031 -9.828 1 97.44 455 VAL A C 1
ATOM 3671 O O . VAL A 1 455 ? -5.473 -49.906 -10.617 1 97.44 455 VAL A O 1
ATOM 3674 N N . ASP A 1 456 ? -7.035 -48.781 -9.461 1 97.69 456 ASP A N 1
ATOM 3675 C CA . ASP A 1 456 ? -8.125 -49.25 -10.312 1 97.69 456 ASP A CA 1
ATOM 3676 C C . ASP A 1 456 ? -8.258 -48.375 -11.562 1 97.69 456 ASP A C 1
ATOM 3678 O O . ASP A 1 456 ? -8.711 -47.219 -11.477 1 97.69 456 ASP A O 1
ATOM 3682 N N . PRO A 1 457 ? -7.926 -48.906 -12.719 1 97.81 457 PRO A N 1
ATOM 3683 C CA . PRO A 1 457 ? -7.918 -48.062 -13.922 1 97.81 457 PRO A CA 1
ATOM 3684 C C . PRO A 1 457 ? -9.297 -47.5 -14.258 1 97.81 457 PRO A C 1
ATOM 3686 O O . PRO A 1 457 ? -9.406 -46.469 -14.914 1 97.81 457 PRO A O 1
ATOM 3689 N N . LEU A 1 458 ? -10.344 -48.125 -13.75 1 97.62 458 LEU A N 1
ATOM 3690 C CA . LEU A 1 458 ? -11.703 -47.719 -14.102 1 97.62 458 LEU A CA 1
ATOM 3691 C C . LEU A 1 458 ? -12.031 -46.344 -13.516 1 97.62 458 LEU A C 1
ATOM 3693 O O . LEU A 1 458 ? -12.82 -45.594 -14.102 1 97.62 458 LEU A O 1
ATOM 3697 N N . ILE A 1 459 ? -11.484 -46.062 -12.445 1 97.44 459 ILE A N 1
ATOM 3698 C CA . ILE A 1 459 ? -11.773 -44.781 -11.82 1 97.44 459 ILE A CA 1
ATOM 3699 C C . ILE A 1 459 ? -11.281 -43.656 -12.719 1 97.44 459 ILE A C 1
ATOM 3701 O O . ILE A 1 459 ? -11.914 -42.594 -12.797 1 97.44 459 ILE A O 1
ATOM 3705 N N . ILE A 1 460 ? -10.234 -43.844 -13.383 1 98.25 460 ILE A N 1
ATOM 3706 C CA . ILE A 1 460 ? -9.648 -42.844 -14.273 1 98.25 460 ILE A CA 1
ATOM 3707 C C . ILE A 1 460 ? -10.438 -42.781 -15.578 1 98.25 460 ILE A C 1
ATOM 3709 O O . ILE A 1 460 ? -10.867 -41.719 -16 1 98.25 460 ILE A O 1
ATOM 3713 N N . THR A 1 461 ? -10.68 -43.969 -16.172 1 98.12 461 THR A N 1
ATOM 3714 C CA . THR A 1 461 ? -11.312 -44 -17.5 1 98.12 461 THR A CA 1
ATOM 3715 C C . THR A 1 461 ? -12.773 -43.562 -17.406 1 98.12 461 THR A C 1
ATOM 3717 O O . THR A 1 461 ? -13.297 -42.938 -18.328 1 98.12 461 THR A O 1
ATOM 3720 N N . HIS A 1 462 ? -13.438 -43.844 -16.312 1 97.88 462 HIS A N 1
ATOM 3721 C CA . HIS A 1 462 ? -14.805 -43.375 -16.125 1 97.88 462 HIS A CA 1
ATOM 3722 C C . HIS A 1 462 ? -14.844 -41.844 -16.047 1 97.88 462 HIS A C 1
ATOM 3724 O O . HIS A 1 462 ? -15.75 -41.219 -16.609 1 97.88 462 HIS A O 1
ATOM 3730 N N . GLN A 1 463 ? -13.891 -41.312 -15.352 1 98.06 463 GLN A N 1
ATOM 3731 C CA . GLN A 1 463 ? -13.844 -39.875 -15.234 1 98.06 463 GLN A CA 1
ATOM 3732 C C . GLN A 1 463 ? -13.539 -39.219 -16.594 1 98.06 463 GLN A C 1
ATOM 3734 O O . GLN A 1 463 ? -14.125 -38.188 -16.938 1 98.06 463 GLN A O 1
ATOM 3739 N N . ILE A 1 464 ? -12.617 -39.75 -17.328 1 98.19 464 ILE A N 1
ATOM 3740 C CA . ILE A 1 464 ? -12.289 -39.25 -18.656 1 98.19 464 ILE A CA 1
ATOM 3741 C C . ILE A 1 464 ? -13.539 -39.281 -19.547 1 98.19 464 ILE A C 1
ATOM 3743 O O . ILE A 1 464 ? -13.852 -38.312 -20.219 1 98.19 464 ILE A O 1
ATOM 3747 N N . ARG A 1 465 ? -14.305 -40.406 -19.5 1 97.81 465 ARG A N 1
ATOM 3748 C CA . ARG A 1 465 ? -15.547 -40.531 -20.25 1 97.81 465 ARG A CA 1
ATOM 3749 C C . ARG A 1 465 ? -16.516 -39.438 -19.891 1 97.81 465 ARG A C 1
ATOM 3751 O O . ARG A 1 465 ? -17.141 -38.812 -20.766 1 97.81 465 ARG A O 1
ATOM 3758 N N . ARG A 1 466 ? -16.656 -39.219 -18.672 1 97.56 466 ARG A N 1
ATOM 3759 C CA . ARG A 1 466 ? -17.578 -38.188 -18.203 1 97.56 466 ARG A CA 1
ATOM 3760 C C . ARG A 1 466 ? -17.188 -36.812 -18.719 1 97.56 466 ARG A C 1
ATOM 3762 O O . ARG A 1 466 ? -18.031 -36.062 -19.156 1 97.56 466 ARG A O 1
ATOM 3769 N N . ILE A 1 467 ? -15.891 -36.469 -18.656 1 97.81 467 ILE A N 1
ATOM 3770 C CA . ILE A 1 467 ? -15.398 -35.188 -19.094 1 97.81 467 ILE A CA 1
ATOM 3771 C C . ILE A 1 467 ? -15.617 -35.031 -20.594 1 97.81 467 ILE A C 1
ATOM 3773 O O . ILE A 1 467 ? -16.078 -33.969 -21.062 1 97.81 467 ILE A O 1
ATOM 3777 N N . ILE A 1 468 ? -15.312 -36.094 -21.312 1 97.12 468 ILE A N 1
ATOM 3778 C CA . ILE A 1 468 ? -15.453 -36.031 -22.766 1 97.12 468 ILE A CA 1
ATOM 3779 C C . ILE A 1 468 ? -16.922 -35.875 -23.125 1 97.12 468 ILE A C 1
ATOM 3781 O O . ILE A 1 468 ? -17.266 -35.062 -24 1 97.12 468 ILE A O 1
ATOM 3785 N N . GLU A 1 469 ? -17.797 -36.594 -22.484 1 96.38 469 GLU A N 1
ATOM 3786 C CA . GLU A 1 469 ? -19.234 -36.5 -22.75 1 96.38 469 GLU A CA 1
ATOM 3787 C C . GLU A 1 469 ? -19.75 -35.094 -22.547 1 96.38 469 GLU A C 1
ATOM 3789 O O . GLU A 1 469 ? -20.641 -34.656 -23.266 1 96.38 469 GLU A O 1
ATOM 3794 N N . ARG A 1 470 ? -19.188 -34.469 -21.641 1 96.44 470 ARG A N 1
ATOM 3795 C CA . ARG A 1 470 ? -19.656 -33.125 -21.281 1 96.44 470 ARG A CA 1
ATOM 3796 C C . ARG A 1 470 ? -19.031 -32.062 -22.172 1 96.44 470 ARG A C 1
ATOM 3798 O O . ARG A 1 470 ? -19.672 -31.047 -22.484 1 96.44 470 ARG A O 1
ATOM 3805 N N . HIS A 1 471 ? -17.719 -32.281 -22.562 1 96.06 471 HIS A N 1
ATOM 3806 C CA . HIS A 1 471 ? -16.969 -31.125 -23.062 1 96.06 471 HIS A CA 1
ATOM 3807 C C . HIS A 1 471 ? -16.391 -31.391 -24.453 1 96.06 471 HIS A C 1
ATOM 3809 O O . HIS A 1 471 ? -15.531 -30.656 -24.922 1 96.06 471 HIS A O 1
ATOM 3815 N N . TRP A 1 472 ? -16.781 -32.5 -25.031 1 93.25 472 TRP A N 1
ATOM 3816 C CA . TRP A 1 472 ? -16.281 -32.812 -26.359 1 93.25 472 TRP A CA 1
ATOM 3817 C C . TRP A 1 472 ? -17.438 -33.156 -27.297 1 93.25 472 TRP A C 1
ATOM 3819 O O . TRP A 1 472 ? -18.219 -34.062 -27 1 93.25 472 TRP A O 1
ATOM 3829 N N . ARG A 1 473 ? -17.547 -32.406 -28.484 1 91.12 473 ARG A N 1
ATOM 3830 C CA . ARG A 1 473 ? -18.594 -32.656 -29.453 1 91.12 473 ARG A CA 1
ATOM 3831 C C . ARG A 1 473 ? -18.094 -32.438 -30.875 1 91.12 473 ARG A C 1
ATOM 3833 O O . ARG A 1 473 ? -17.438 -31.422 -31.156 1 91.12 473 ARG A O 1
ATOM 3840 N N . ASN A 1 474 ? -18.375 -33.312 -31.719 1 88.44 474 ASN A N 1
ATOM 3841 C CA . ASN A 1 474 ? -18.062 -33.219 -33.125 1 88.44 474 ASN A CA 1
ATOM 3842 C C . ASN A 1 474 ? -16.578 -32.906 -33.375 1 88.44 474 ASN A C 1
ATOM 3844 O O . ASN A 1 474 ? -16.25 -32.031 -34.188 1 88.44 474 ASN A O 1
ATOM 3848 N N . GLY A 1 475 ? -15.758 -33.406 -32.5 1 85.62 475 GLY A N 1
ATOM 3849 C CA . GLY A 1 475 ? -14.328 -33.344 -32.75 1 85.62 475 GLY A CA 1
ATOM 3850 C C . GLY A 1 475 ? -13.672 -32.125 -32.156 1 85.62 475 GLY A C 1
ATOM 3851 O O . GLY A 1 475 ? -12.5 -31.844 -32.406 1 85.62 475 GLY A O 1
ATOM 3852 N N . VAL A 1 476 ? -14.57 -31.406 -31.391 1 86.81 476 VAL A N 1
ATOM 3853 C CA . VAL A 1 476 ? -13.977 -30.203 -30.812 1 86.81 476 VAL A CA 1
ATOM 3854 C C . VAL A 1 476 ? -14.414 -30.047 -29.359 1 86.81 476 VAL A C 1
ATOM 3856 O O . VAL A 1 476 ? -15.43 -30.625 -28.953 1 86.81 476 VAL A O 1
ATOM 3859 N N . GLU A 1 477 ? -13.523 -29.344 -28.641 1 90.38 477 GLU A N 1
ATOM 3860 C CA . GLU A 1 477 ? -13.836 -29.031 -27.25 1 90.38 477 GLU A CA 1
ATOM 3861 C C . GLU A 1 477 ? -14.961 -28.016 -27.156 1 90.38 477 GLU A C 1
ATOM 3863 O O . GLU A 1 477 ? -15.008 -27.047 -27.922 1 90.38 477 GLU A O 1
ATOM 3868 N N . VAL A 1 478 ? -15.891 -28.25 -26.219 1 87.75 478 VAL A N 1
ATOM 3869 C CA . VAL A 1 478 ? -17 -27.328 -26.016 1 87.75 478 VAL A CA 1
ATOM 3870 C C . VAL A 1 478 ? -17.078 -26.922 -24.531 1 87.75 478 VAL A C 1
ATOM 3872 O O . VAL A 1 478 ? -16.547 -27.625 -23.672 1 87.75 478 VAL A O 1
ATOM 3875 N N . GLU A 1 479 ? -17.719 -25.734 -24.281 1 85.88 479 GLU A N 1
ATOM 3876 C CA . GLU A 1 479 ? -17.844 -25.219 -22.922 1 85.88 479 GLU A CA 1
ATOM 3877 C C . GLU A 1 479 ? -18.906 -25.984 -22.141 1 85.88 479 GLU A C 1
ATOM 3879 O O . GLU A 1 479 ? -19.922 -26.422 -22.703 1 85.88 479 GLU A O 1
ATOM 3884 N N . MET B 1 1 ? -86.438 -8.891 -4.008 1 22.16 1 MET B N 1
ATOM 3885 C CA . MET B 1 1 ? -85.125 -9.422 -3.695 1 22.16 1 MET B CA 1
ATOM 3886 C C . MET B 1 1 ? -84.5 -10.18 -4.883 1 22.16 1 MET B C 1
ATOM 3888 O O . MET B 1 1 ? -83.625 -10.992 -4.719 1 22.16 1 MET B O 1
ATOM 3892 N N . THR B 1 2 ? -85.062 -9.992 -6.074 1 20.11 2 THR B N 1
ATOM 3893 C CA . THR B 1 2 ? -85.125 -10.461 -7.457 1 20.11 2 THR B CA 1
ATOM 3894 C C . THR B 1 2 ? -83.75 -10.336 -8.109 1 20.11 2 THR B C 1
ATOM 3896 O O . THR B 1 2 ? -83 -9.453 -7.762 1 20.11 2 THR B O 1
ATOM 3899 N N . ARG B 1 3 ? -83.438 -11.352 -9.016 1 18.81 3 ARG B N 1
ATOM 3900 C CA . ARG B 1 3 ? -82.438 -12.188 -9.672 1 18.81 3 ARG B CA 1
ATOM 3901 C C . ARG B 1 3 ? -81.688 -11.43 -10.789 1 18.81 3 ARG B C 1
ATOM 3903 O O . ARG B 1 3 ? -82.062 -11.555 -11.961 1 18.81 3 ARG B O 1
ATOM 3910 N N . ARG B 1 4 ? -81.625 -10.086 -10.688 1 19.23 4 ARG B N 1
ATOM 3911 C CA . ARG B 1 4 ? -81.312 -9.391 -11.922 1 19.23 4 ARG B CA 1
ATOM 3912 C C . ARG B 1 4 ? -79.938 -9.836 -12.469 1 19.23 4 ARG B C 1
ATOM 3914 O O . ARG B 1 4 ? -78.875 -9.633 -11.828 1 19.23 4 ARG B O 1
ATOM 3921 N N . LEU B 1 5 ? -79.875 -10.961 -13.219 1 20.09 5 LEU B N 1
ATOM 3922 C CA . LEU B 1 5 ? -78.938 -11.906 -13.789 1 20.09 5 LEU B CA 1
ATOM 3923 C C . LEU B 1 5 ? -78.062 -11.227 -14.859 1 20.09 5 LEU B C 1
ATOM 3925 O O . LEU B 1 5 ? -78.5 -10.992 -15.977 1 20.09 5 LEU B O 1
ATOM 3929 N N . SER B 1 6 ? -77.75 -9.938 -14.625 1 20.31 6 SER B N 1
ATOM 3930 C CA . SER B 1 6 ? -77.188 -9.227 -15.781 1 20.31 6 SER B CA 1
ATOM 3931 C C . SER B 1 6 ? -76.062 -9.992 -16.406 1 20.31 6 SER B C 1
ATOM 3933 O O . SER B 1 6 ? -75.312 -10.742 -15.719 1 20.31 6 SER B O 1
ATOM 3935 N N . ARG B 1 7 ? -76.062 -10.016 -17.812 1 18.75 7 ARG B N 1
ATOM 3936 C CA . ARG B 1 7 ? -75.438 -10.609 -18.984 1 18.75 7 ARG B CA 1
ATOM 3937 C C . ARG B 1 7 ? -73.938 -10.352 -19 1 18.75 7 ARG B C 1
ATOM 3939 O O . ARG B 1 7 ? -73.5 -9.195 -19.016 1 18.75 7 ARG B O 1
ATOM 3946 N N . ARG B 1 8 ? -73.125 -11.234 -18.391 1 20.42 8 ARG B N 1
ATOM 3947 C CA . ARG B 1 8 ? -71.75 -11.43 -18.172 1 20.42 8 ARG B CA 1
ATOM 3948 C C . ARG B 1 8 ? -70.938 -11.508 -19.5 1 20.42 8 ARG B C 1
ATOM 3950 O O . ARG B 1 8 ? -71.125 -12.453 -20.266 1 20.42 8 ARG B O 1
ATOM 3957 N N . GLN B 1 9 ? -71.062 -10.344 -20.297 1 18.83 9 GLN B N 1
ATOM 3958 C CA . GLN B 1 9 ? -70.5 -10.359 -21.625 1 18.83 9 GLN B CA 1
ATOM 3959 C C . GLN B 1 9 ? -69.062 -10.969 -21.594 1 18.83 9 GLN B C 1
ATOM 3961 O O . GLN B 1 9 ? -68.312 -10.664 -20.719 1 18.83 9 GLN B O 1
ATOM 3966 N N . PHE B 1 10 ? -68.875 -12.156 -22.125 1 20.7 10 PHE B N 1
ATOM 3967 C CA . PHE B 1 10 ? -67.812 -13.125 -22.406 1 20.7 10 PHE B CA 1
ATOM 3968 C C . PHE B 1 10 ? -66.75 -12.5 -23.234 1 20.7 10 PHE B C 1
ATOM 3970 O O . PHE B 1 10 ? -66.938 -12.234 -24.422 1 20.7 10 PHE B O 1
ATOM 3977 N N . CYS B 1 11 ? -66.188 -11.266 -22.844 1 19.42 11 CYS B N 1
ATOM 3978 C CA . CYS B 1 11 ? -65.188 -10.688 -23.734 1 19.42 11 CYS B CA 1
ATOM 3979 C C . CYS B 1 11 ? -64.125 -11.703 -24.062 1 19.42 11 CYS B C 1
ATOM 3981 O O . CYS B 1 11 ? -63.562 -12.328 -23.172 1 19.42 11 CYS B O 1
ATOM 3983 N N . TYR B 1 12 ? -64.25 -12.297 -25.25 1 19.66 12 TYR B N 1
ATOM 3984 C CA . TYR B 1 12 ? -63.375 -13.234 -25.984 1 19.66 12 TYR B CA 1
ATOM 3985 C C . TYR B 1 12 ? -61.938 -12.734 -26.062 1 19.66 12 TYR B C 1
ATOM 3987 O O . TYR B 1 12 ? -61.688 -11.664 -26.594 1 19.66 12 TYR B O 1
ATOM 3995 N N . VAL B 1 13 ? -61.281 -12.586 -24.938 1 20.56 13 VAL B N 1
ATOM 3996 C CA . VAL B 1 13 ? -59.906 -12.125 -24.984 1 20.56 13 VAL B CA 1
ATOM 3997 C C . VAL B 1 13 ? -59.094 -13.008 -25.938 1 20.56 13 VAL B C 1
ATOM 3999 O O . VAL B 1 13 ? -59.062 -14.234 -25.766 1 20.56 13 VAL B O 1
ATOM 4002 N N . PHE B 1 14 ? -59.125 -12.641 -27.266 1 20.66 14 PHE B N 1
ATOM 4003 C CA . PHE B 1 14 ? -58.344 -13.195 -28.359 1 20.66 14 PHE B CA 1
ATOM 4004 C C . PHE B 1 14 ? -56.875 -13.367 -27.938 1 20.66 14 PHE B C 1
ATOM 4006 O O . PHE B 1 14 ? -56.25 -12.43 -27.453 1 20.66 14 PHE B O 1
ATOM 4013 N N . VAL B 1 15 ? -56.562 -14.516 -27.391 1 21.11 15 VAL B N 1
ATOM 4014 C CA . VAL B 1 15 ? -55.219 -15.023 -27.016 1 21.11 15 VAL B CA 1
ATOM 4015 C C . VAL B 1 15 ? -54.312 -15.008 -28.234 1 21.11 15 VAL B C 1
ATOM 4017 O O . VAL B 1 15 ? -54.5 -15.805 -29.156 1 21.11 15 VAL B O 1
ATOM 4020 N N . VAL B 1 16 ? -54.25 -13.867 -28.938 1 21.78 16 VAL B N 1
ATOM 4021 C CA . VAL B 1 16 ? -53.312 -13.938 -30.062 1 21.78 16 VAL B CA 1
ATOM 4022 C C . VAL B 1 16 ? -52 -14.523 -29.594 1 21.78 16 VAL B C 1
ATOM 4024 O O . VAL B 1 16 ? -51.344 -13.961 -28.703 1 21.78 16 VAL B O 1
ATOM 4027 N N . VAL B 1 17 ? -51.938 -15.82 -29.531 1 21.42 17 VAL B N 1
ATOM 4028 C CA . VAL B 1 17 ? -50.719 -16.578 -29.312 1 21.42 17 VAL B CA 1
ATOM 4029 C C . VAL B 1 17 ? -49.656 -16.156 -30.328 1 21.42 17 VAL B C 1
ATOM 4031 O O . VAL B 1 17 ? -49.781 -16.406 -31.516 1 21.42 17 VAL B O 1
ATOM 4034 N N . LEU B 1 18 ? -49.312 -14.859 -30.312 1 21.78 18 LEU B N 1
ATOM 4035 C CA . LEU B 1 18 ? -48.188 -14.492 -31.156 1 21.78 18 LEU B CA 1
ATOM 4036 C C . LEU B 1 18 ? -47.031 -15.492 -31 1 21.78 18 LEU B C 1
ATOM 4038 O O . LEU B 1 18 ? -46.5 -15.641 -29.906 1 21.78 18 LEU B O 1
ATOM 4042 N N . VAL B 1 19 ? -47.125 -16.594 -31.734 1 22.97 19 VAL B N 1
ATOM 4043 C CA . VAL B 1 19 ? -46.062 -17.547 -31.953 1 22.97 19 VAL B CA 1
ATOM 4044 C C . VAL B 1 19 ? -44.781 -16.797 -32.375 1 22.97 19 VAL B C 1
ATOM 4046 O O . VAL B 1 19 ? -44.719 -16.219 -33.469 1 22.97 19 VAL B O 1
ATOM 4049 N N . LEU B 1 20 ? -44.312 -15.914 -31.5 1 22.95 20 LEU B N 1
ATOM 4050 C CA . LEU B 1 20 ? -43 -15.367 -31.766 1 22.95 20 LEU B CA 1
ATOM 4051 C C . LEU B 1 20 ? -42.031 -16.469 -32.219 1 22.95 20 LEU B C 1
ATOM 4053 O O . LEU B 1 20 ? -41.844 -17.453 -31.484 1 22.95 20 LEU B O 1
ATOM 4057 N N . PHE B 1 21 ? -42.062 -16.75 -33.531 1 24.36 21 PHE B N 1
ATOM 4058 C CA . PHE B 1 21 ? -41.031 -17.516 -34.188 1 24.36 21 PHE B CA 1
ATOM 4059 C C . PHE B 1 21 ? -39.656 -17.094 -33.688 1 24.36 21 PHE B C 1
ATOM 4061 O O . PHE B 1 21 ? -39.219 -15.969 -33.938 1 24.36 21 PHE B O 1
ATOM 4068 N N . LEU B 1 22 ? -39.344 -17.469 -32.438 1 23.97 22 LEU B N 1
ATOM 4069 C CA . LEU B 1 22 ? -37.938 -17.438 -32.031 1 23.97 22 LEU B CA 1
ATOM 4070 C C . LEU B 1 22 ? -37.031 -18.016 -33.094 1 23.97 22 LEU B C 1
ATOM 4072 O O . LEU B 1 22 ? -37.156 -19.188 -33.438 1 23.97 22 LEU B O 1
ATOM 4076 N N . THR B 1 23 ? -36.906 -17.25 -34.188 1 25.53 23 THR B N 1
ATOM 4077 C CA . THR B 1 23 ? -35.844 -17.656 -35.125 1 25.53 23 THR B CA 1
ATOM 4078 C C . THR B 1 23 ? -34.625 -18.125 -34.344 1 25.53 23 THR B C 1
ATOM 4080 O O . THR B 1 23 ? -34.125 -17.422 -33.469 1 25.53 23 THR B O 1
ATOM 4083 N N . PHE B 1 24 ? -34.625 -19.453 -34.062 1 25.95 24 PHE B N 1
ATOM 4084 C CA . PHE B 1 24 ? -33.438 -20.188 -33.625 1 25.95 24 PHE B CA 1
ATOM 4085 C C . PHE B 1 24 ? -32.219 -19.734 -34.406 1 25.95 24 PHE B C 1
ATOM 4087 O O . PHE B 1 24 ? -32.062 -20.109 -35.594 1 25.95 24 PHE B O 1
ATOM 4094 N N . GLU B 1 25 ? -31.969 -18.406 -34.5 1 25.02 25 GLU B N 1
ATOM 4095 C CA . GLU B 1 25 ? -30.703 -18.094 -35.188 1 25.02 25 GLU B CA 1
ATOM 4096 C C . GLU B 1 25 ? -29.625 -19.125 -34.875 1 25.02 25 GLU B C 1
ATOM 4098 O O . GLU B 1 25 ? -29.734 -19.859 -33.875 1 25.02 25 GLU B O 1
ATOM 4103 N N . THR B 1 26 ? -28.562 -19.031 -35.812 1 26.89 26 THR B N 1
ATOM 4104 C CA . THR B 1 26 ? -27.406 -19.844 -36.156 1 26.89 26 THR B CA 1
ATOM 4105 C C . THR B 1 26 ? -26.609 -20.234 -34.938 1 26.89 26 THR B C 1
ATOM 4107 O O . THR B 1 26 ? -26.359 -19.422 -34.062 1 26.89 26 THR B O 1
ATOM 4110 N N . LEU B 1 27 ? -26.875 -21.438 -34.562 1 25.47 27 LEU B N 1
ATOM 4111 C CA . LEU B 1 27 ? -25.906 -22.156 -33.719 1 25.47 27 LEU B CA 1
ATOM 4112 C C . LEU B 1 27 ? -24.484 -21.688 -34 1 25.47 27 LEU B C 1
ATOM 4114 O O . LEU B 1 27 ? -24.016 -21.75 -35.156 1 25.47 27 LEU B O 1
ATOM 4118 N N . ALA B 1 28 ? -24.141 -20.625 -33.344 1 29.08 28 ALA B N 1
ATOM 4119 C CA . ALA B 1 28 ? -22.734 -20.234 -33.375 1 29.08 28 ALA B CA 1
ATOM 4120 C C . ALA B 1 28 ? -21.812 -21.453 -33.438 1 29.08 28 ALA B C 1
ATOM 4122 O O . ALA B 1 28 ? -21.984 -22.391 -32.656 1 29.08 28 ALA B O 1
ATOM 4123 N N . THR B 1 29 ? -21.5 -21.781 -34.688 1 28.67 29 THR B N 1
ATOM 4124 C CA . THR B 1 29 ? -20.422 -22.734 -34.906 1 28.67 29 THR B CA 1
ATOM 4125 C C . THR B 1 29 ? -19.391 -22.656 -33.781 1 28.67 29 THR B C 1
ATOM 4127 O O . THR B 1 29 ? -19.078 -21.562 -33.281 1 28.67 29 THR B O 1
ATOM 4130 N N . PRO B 1 30 ? -19.312 -23.781 -33.156 1 26.77 30 PRO B N 1
ATOM 4131 C CA . PRO B 1 30 ? -18.297 -23.797 -32.094 1 26.77 30 PRO B CA 1
ATOM 4132 C C . PRO B 1 30 ? -17.031 -23.047 -32.5 1 26.77 30 PRO B C 1
ATOM 4134 O O . PRO B 1 30 ? -16.5 -23.25 -33.594 1 26.77 30 PRO B O 1
ATOM 4137 N N . ARG B 1 31 ? -17 -21.766 -32.156 1 31.69 31 ARG B N 1
ATOM 4138 C CA . ARG B 1 31 ? -15.695 -21.125 -32.312 1 31.69 31 ARG B CA 1
ATOM 4139 C C . ARG B 1 31 ? -14.555 -22.094 -32.062 1 31.69 31 ARG B C 1
ATOM 4141 O O . ARG B 1 31 ? -14.383 -22.562 -30.938 1 31.69 31 ARG B O 1
ATOM 4148 N N . THR B 1 32 ? -14.422 -22.969 -33.094 1 25.73 32 THR B N 1
ATOM 4149 C CA . THR B 1 32 ? -13.141 -23.672 -33.031 1 25.73 32 THR B CA 1
ATOM 4150 C C . THR B 1 32 ? -12.039 -22.75 -32.531 1 25.73 32 THR B C 1
ATOM 4152 O O . THR B 1 32 ? -11.859 -21.656 -33.031 1 25.73 32 THR B O 1
ATOM 4155 N N . LEU B 1 33 ? -11.883 -22.891 -31.328 1 28.48 33 LEU B N 1
ATOM 4156 C CA . LEU B 1 33 ? -10.641 -22.25 -30.891 1 28.48 33 LEU B CA 1
ATOM 4157 C C . LEU B 1 33 ? -9.5 -22.562 -31.859 1 28.48 33 LEU B C 1
ATOM 4159 O O . LEU B 1 33 ? -9.078 -23.719 -31.953 1 28.48 33 LEU B O 1
ATOM 4163 N N . ASP B 1 34 ? -9.609 -22.141 -33.125 1 29.77 34 ASP B N 1
ATOM 4164 C CA . ASP B 1 34 ? -8.414 -22.188 -34 1 29.77 34 ASP B CA 1
ATOM 4165 C C . ASP B 1 34 ? -7.164 -21.812 -33.188 1 29.77 34 ASP B C 1
ATOM 4167 O O . ASP B 1 34 ? -7.012 -20.672 -32.75 1 29.77 34 ASP B O 1
ATOM 4171 N N . VAL B 1 35 ? -6.734 -22.797 -32.531 1 29.12 35 VAL B N 1
ATOM 4172 C CA . VAL B 1 35 ? -5.398 -22.641 -31.953 1 29.12 35 VAL B CA 1
ATOM 4173 C C . VAL B 1 35 ? -4.402 -22.297 -33.062 1 29.12 35 VAL B C 1
ATOM 4175 O O . VAL B 1 35 ? -3.709 -23.172 -33.562 1 29.12 35 VAL B O 1
ATOM 4178 N N . ARG B 1 36 ? -4.844 -21.906 -34.375 1 36.44 36 ARG B N 1
ATOM 4179 C CA . ARG B 1 36 ? -3.82 -21.281 -35.188 1 36.44 36 ARG B CA 1
ATOM 4180 C C . ARG B 1 36 ? -2.785 -20.562 -34.344 1 36.44 36 ARG B C 1
ATOM 4182 O O . ARG B 1 36 ? -3.111 -20.047 -33.25 1 36.44 36 ARG B O 1
ATOM 4189 N N . PHE B 1 37 ? -1.46 -21.062 -34.594 1 34.59 37 PHE B N 1
ATOM 4190 C CA . PHE B 1 37 ? -0.247 -20.391 -34.156 1 34.59 37 PHE B CA 1
ATOM 4191 C C . PHE B 1 37 ? -0.502 -18.891 -33.938 1 34.59 37 PHE B C 1
ATOM 4193 O O . PHE B 1 37 ? -0.634 -18.141 -34.906 1 34.59 37 PHE B O 1
ATOM 4200 N N . LEU B 1 38 ? -1.332 -18.719 -33.156 1 33.56 38 LEU B N 1
ATOM 4201 C CA . LEU B 1 38 ? -1.498 -17.312 -32.812 1 33.56 38 LEU B CA 1
ATOM 4202 C C . LEU B 1 38 ? -0.148 -16.609 -32.75 1 33.56 38 LEU B C 1
ATOM 4204 O O . LEU B 1 38 ? 0.714 -16.984 -31.953 1 33.56 38 LEU B O 1
ATOM 4208 N N . ARG B 1 39 ? 0.45 -16.297 -33.906 1 36.81 39 ARG B N 1
ATOM 4209 C CA . ARG B 1 39 ? 1.48 -15.266 -33.75 1 36.81 39 ARG B CA 1
ATOM 4210 C C . ARG B 1 39 ? 1.211 -14.375 -32.562 1 36.81 39 ARG B C 1
ATOM 4212 O O . ARG B 1 39 ? 0.365 -13.484 -32.625 1 36.81 39 ARG B O 1
ATOM 4219 N N . LEU B 1 40 ? 1.319 -14.984 -31.453 1 40.16 40 LEU B N 1
ATOM 4220 C CA . LEU B 1 40 ? 1.187 -14.148 -30.266 1 40.16 40 LEU B CA 1
ATOM 4221 C C . LEU B 1 40 ? 2.049 -12.898 -30.391 1 40.16 40 LEU B C 1
ATOM 4223 O O . LEU B 1 40 ? 3.273 -12.969 -30.266 1 40.16 40 LEU B O 1
ATOM 4227 N N . ARG B 1 41 ? 1.836 -12.156 -31.406 1 41.97 41 ARG B N 1
ATOM 4228 C CA . ARG B 1 41 ? 2.318 -10.789 -31.25 1 41.97 41 ARG B CA 1
ATOM 4229 C C . ARG B 1 41 ? 2.32 -10.367 -29.781 1 41.97 41 ARG B C 1
ATOM 4231 O O . ARG B 1 41 ? 1.49 -10.836 -29 1 41.97 41 ARG B O 1
ATOM 4238 N N . GLU B 1 42 ? 3.389 -9.867 -29.359 1 52.38 42 GLU B N 1
ATOM 4239 C CA . GLU B 1 42 ? 3.467 -9.195 -28.062 1 52.38 42 GLU B CA 1
ATOM 4240 C C . GLU B 1 42 ? 2.141 -8.523 -27.703 1 52.38 42 GLU B C 1
ATOM 4242 O O . GLU B 1 42 ? 1.819 -7.457 -28.234 1 52.38 42 GLU B O 1
ATOM 4247 N N . THR B 1 43 ? 1.102 -9.398 -27.609 1 53.53 43 THR B N 1
ATOM 4248 C CA . THR B 1 43 ? -0.284 -8.969 -27.469 1 53.53 43 THR B CA 1
ATOM 4249 C C . THR B 1 43 ? -0.434 -8.039 -26.266 1 53.53 43 THR B C 1
ATOM 4251 O O . THR B 1 43 ? 0.009 -8.367 -25.156 1 53.53 43 THR B O 1
ATOM 4254 N N . GLN B 1 44 ? -0.417 -6.824 -26.562 1 67.38 44 GLN B N 1
ATOM 4255 C CA . GLN B 1 44 ? -0.882 -5.871 -25.562 1 67.38 44 GLN B CA 1
ATOM 4256 C C . GLN B 1 44 ? -2.219 -6.305 -24.969 1 67.38 44 GLN B C 1
ATOM 4258 O O . GLN B 1 44 ? -3.199 -6.48 -25.703 1 67.38 44 GLN B O 1
ATOM 4263 N N . TRP B 1 45 ? -2.082 -6.797 -23.766 1 75.38 45 TRP B N 1
ATOM 4264 C CA . TRP B 1 45 ? -3.309 -7.156 -23.062 1 75.38 45 TRP B CA 1
ATOM 4265 C C . TRP B 1 45 ? -4.141 -5.918 -22.75 1 75.38 45 TRP B C 1
ATOM 4267 O O . TRP B 1 45 ? -3.598 -4.82 -22.594 1 75.38 45 TRP B O 1
ATOM 4277 N N . THR B 1 46 ? -5.406 -6.059 -22.828 1 73.12 46 THR B N 1
ATOM 4278 C CA . THR B 1 46 ? -6.262 -5.016 -22.281 1 73.12 46 THR B CA 1
ATOM 4279 C C . THR B 1 46 ? -6.281 -5.078 -20.75 1 73.12 46 THR B C 1
ATOM 4281 O O . THR B 1 46 ? -6.605 -6.117 -20.172 1 73.12 46 THR B O 1
ATOM 4284 N N . GLY B 1 47 ? -5.828 -4.023 -20.172 1 78.62 47 GLY B N 1
ATOM 4285 C CA . GLY B 1 47 ? -5.809 -3.975 -18.719 1 78.62 47 GLY B CA 1
ATOM 4286 C C . GLY B 1 47 ? -7.195 -3.969 -18.109 1 78.62 47 GLY B C 1
ATOM 4287 O O . GLY B 1 47 ? -8.117 -3.361 -18.641 1 78.62 47 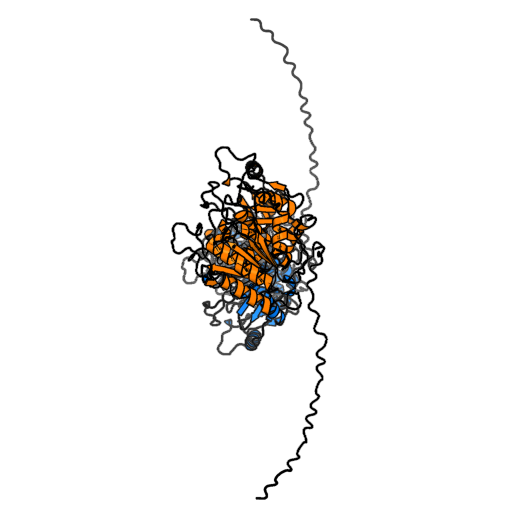GLY B O 1
ATOM 4288 N N . TYR B 1 48 ? -7.328 -4.691 -16.984 1 80.5 48 TYR B N 1
ATOM 4289 C CA . TYR B 1 48 ? -8.664 -4.766 -16.406 1 80.5 48 TYR B CA 1
ATOM 4290 C C . TYR B 1 48 ? -8.844 -3.709 -15.312 1 80.5 48 TYR B C 1
ATOM 4292 O O . TYR B 1 48 ? -9.961 -3.439 -14.883 1 80.5 48 TYR B O 1
ATOM 4300 N N . ALA B 1 49 ? -7.719 -3.131 -14.812 1 75.5 49 ALA B N 1
ATOM 4301 C CA . ALA B 1 49 ? -7.832 -2.285 -13.625 1 75.5 49 ALA B CA 1
ATOM 4302 C C . ALA B 1 49 ? -8.672 -1.046 -13.914 1 75.5 49 ALA B C 1
ATOM 4304 O O . ALA B 1 49 ? -9.484 -0.63 -13.086 1 75.5 49 ALA B O 1
ATOM 4305 N N . GLY B 1 50 ? -8.461 -0.428 -15.047 1 71.44 50 GLY B N 1
ATOM 4306 C CA . GLY B 1 50 ? -9.227 0.743 -15.438 1 71.44 50 GLY B CA 1
ATOM 4307 C C . GLY B 1 50 ? -10.711 0.464 -15.562 1 71.44 50 GLY B C 1
ATOM 4308 O O . GLY B 1 50 ? -11.508 0.918 -14.742 1 71.44 50 GLY B O 1
ATOM 4309 N N . PRO B 1 51 ? -10.992 -0.512 -16.328 1 76.5 51 PRO B N 1
ATOM 4310 C CA . PRO B 1 51 ? -12.406 -0.858 -16.516 1 76.5 51 PRO B CA 1
ATOM 4311 C C . PRO B 1 51 ? -13.055 -1.373 -15.234 1 76.5 51 PRO B C 1
ATOM 4313 O O . PRO B 1 51 ? -14.25 -1.165 -15.016 1 76.5 51 PRO B O 1
ATOM 4316 N N . ALA B 1 52 ? -12.227 -1.843 -14.391 1 89.38 52 ALA B N 1
ATOM 4317 C CA . ALA B 1 52 ? -12.781 -2.381 -13.148 1 89.38 52 ALA B CA 1
ATOM 4318 C C . ALA B 1 52 ? -12.914 -1.291 -12.094 1 89.38 52 ALA B C 1
ATOM 4320 O O . ALA B 1 52 ? -13.5 -1.52 -11.031 1 89.38 52 ALA B O 1
ATOM 4321 N N . ARG B 1 53 ? -12.391 -0.08 -12.305 1 95 53 ARG B N 1
ATOM 4322 C CA . ARG B 1 53 ? -12.508 1.047 -11.391 1 95 53 ARG B CA 1
ATOM 4323 C C . ARG B 1 53 ? -12.109 0.64 -9.969 1 95 53 ARG B C 1
ATOM 4325 O O . ARG B 1 53 ? -12.859 0.885 -9.023 1 95 53 ARG B O 1
ATOM 4332 N N . LEU B 1 54 ? -10.984 0.007 -9.852 1 96.56 54 LEU B N 1
ATOM 4333 C CA . LEU B 1 54 ? -10.516 -0.517 -8.57 1 96.56 54 LEU B CA 1
ATOM 4334 C C . LEU B 1 54 ? -10.094 0.615 -7.637 1 96.56 54 LEU B C 1
ATOM 4336 O O . LEU B 1 54 ? -9.672 1.678 -8.102 1 96.56 54 LEU B O 1
ATOM 4340 N N . THR B 1 55 ? -10.273 0.395 -6.344 1 97.88 55 THR B N 1
ATOM 4341 C CA . THR B 1 55 ? -9.867 1.365 -5.332 1 97.88 55 THR B CA 1
ATOM 4342 C C . THR B 1 55 ? -8.344 1.446 -5.238 1 97.88 55 THR B C 1
ATOM 4344 O O . THR B 1 55 ? -7.66 0.42 -5.238 1 97.88 55 THR B O 1
ATOM 4347 N N . THR B 1 56 ? -7.824 2.621 -5.227 1 95.88 56 THR B N 1
ATOM 4348 C CA . THR B 1 56 ? -6.402 2.879 -5.02 1 95.88 56 THR B CA 1
ATOM 4349 C C . THR B 1 56 ? -6.191 3.904 -3.908 1 95.88 56 THR B C 1
ATOM 4351 O O . THR B 1 56 ? -6.91 4.902 -3.836 1 95.88 56 THR B O 1
ATOM 4354 N N . VAL B 1 57 ? -5.305 3.602 -3.006 1 97.31 57 VAL B N 1
ATOM 4355 C CA . VAL B 1 57 ? -4.879 4.582 -2.016 1 97.31 57 VAL B CA 1
ATOM 4356 C C . VAL B 1 57 ? -3.803 5.488 -2.615 1 97.31 57 VAL B C 1
ATOM 4358 O O . VAL B 1 57 ? -2.678 5.047 -2.859 1 97.31 57 VAL B O 1
ATOM 4361 N N . LEU B 1 58 ? -4.109 6.695 -2.816 1 95.81 58 LEU B N 1
ATOM 4362 C CA . LEU B 1 58 ? -3.209 7.617 -3.498 1 95.81 58 LEU B CA 1
ATOM 4363 C C . LEU B 1 58 ? -2.238 8.258 -2.512 1 95.81 58 LEU B C 1
ATOM 4365 O O . LEU B 1 58 ? -1.082 8.516 -2.854 1 95.81 58 LEU B O 1
ATOM 4369 N N . ALA B 1 59 ? -2.678 8.523 -1.323 1 96.94 59 ALA B N 1
ATOM 4370 C CA . ALA B 1 59 ? -1.884 9.047 -0.216 1 96.94 59 ALA B CA 1
ATOM 4371 C C . ALA B 1 59 ? -2.539 8.734 1.126 1 96.94 59 ALA B C 1
ATOM 4373 O O . ALA B 1 59 ? -3.768 8.703 1.231 1 96.94 59 ALA B O 1
ATOM 4374 N N . HIS B 1 60 ? -1.684 8.469 2.115 1 98 60 HIS B N 1
ATOM 4375 C CA . HIS B 1 60 ? -2.254 8.094 3.406 1 98 60 HIS B CA 1
ATOM 4376 C C . HIS B 1 60 ? -1.329 8.484 4.551 1 98 60 HIS B C 1
ATOM 4378 O O . HIS B 1 60 ? -0.112 8.312 4.461 1 98 60 HIS B O 1
ATOM 4384 N N . GLN B 1 61 ? -1.831 9.047 5.496 1 97.56 61 GLN B N 1
ATOM 4385 C CA . GLN B 1 61 ? -1.364 9.148 6.875 1 97.56 61 GLN B CA 1
ATOM 4386 C C . GLN B 1 61 ? -2.496 8.875 7.863 1 97.56 61 GLN B C 1
ATOM 4388 O O . GLN B 1 61 ? -3.67 9.055 7.535 1 97.56 61 GLN B O 1
ATOM 4393 N N . PRO B 1 62 ? -2.193 8.422 9.031 1 96.88 62 PRO B N 1
ATOM 4394 C CA . PRO B 1 62 ? -3.277 8.133 9.969 1 96.88 62 PRO B CA 1
ATOM 4395 C C . PRO B 1 62 ? -4.293 9.273 10.07 1 96.88 62 PRO B C 1
ATOM 4397 O O . PRO B 1 62 ? -3.916 10.422 10.336 1 96.88 62 PRO B O 1
ATOM 4400 N N . GLY B 1 63 ? -5.535 8.922 9.742 1 97.06 63 GLY B N 1
ATOM 4401 C CA . GLY B 1 63 ? -6.648 9.844 9.875 1 97.06 63 GLY B CA 1
ATOM 4402 C C . GLY B 1 63 ? -6.938 10.617 8.602 1 97.06 63 GLY B C 1
ATOM 4403 O O . GLY B 1 63 ? -7.992 11.242 8.477 1 97.06 63 GLY B O 1
ATOM 4404 N N . PHE B 1 64 ? -6.023 10.586 7.66 1 98.44 64 PHE B N 1
ATOM 4405 C CA . PHE B 1 64 ? -6.18 11.352 6.426 1 98.44 64 PHE B CA 1
ATOM 4406 C C . PHE B 1 64 ? -5.758 10.523 5.219 1 98.44 64 PHE B C 1
ATOM 4408 O O . PHE B 1 64 ? -4.586 10.164 5.082 1 98.44 64 PHE B O 1
ATOM 4415 N N . THR B 1 65 ? -6.691 10.234 4.336 1 98.69 65 THR B N 1
ATOM 4416 C CA . THR B 1 65 ? -6.426 9.336 3.221 1 98.69 65 THR B CA 1
ATOM 4417 C C . THR B 1 65 ? -7.047 9.867 1.934 1 98.69 65 THR B C 1
ATOM 4419 O O . THR B 1 65 ? -8.188 10.328 1.937 1 98.69 65 THR B O 1
ATOM 4422 N N . VAL B 1 66 ? -6.32 9.883 0.869 1 98.5 66 VAL B N 1
ATOM 4423 C CA . VAL B 1 66 ? -6.82 10.172 -0.47 1 98.5 66 VAL B CA 1
ATOM 4424 C C . VAL B 1 66 ? -7.055 8.867 -1.228 1 98.5 66 VAL B C 1
ATOM 4426 O O . VAL B 1 66 ? -6.133 8.07 -1.404 1 98.5 66 VAL B O 1
ATOM 4429 N N . PHE B 1 67 ? -8.297 8.648 -1.646 1 98.25 67 PHE B N 1
ATOM 4430 C CA . PHE B 1 67 ? -8.656 7.453 -2.406 1 98.25 67 PHE B CA 1
ATOM 4431 C C . PHE B 1 67 ? -9.031 7.816 -3.838 1 98.25 67 PHE B C 1
ATOM 4433 O O . PHE B 1 67 ? -9.578 8.898 -4.086 1 98.25 67 PHE B O 1
ATOM 4440 N N . GLU B 1 68 ? -8.742 6.949 -4.695 1 97.25 68 GLU B N 1
ATOM 4441 C CA . GLU B 1 68 ? -9.406 6.867 -5.996 1 97.25 68 GLU B CA 1
ATOM 4442 C C . GLU B 1 68 ? -10.406 5.711 -6.031 1 97.25 68 GLU B C 1
ATOM 4444 O O . GLU B 1 68 ? -10.078 4.59 -5.637 1 97.25 68 GLU B O 1
ATOM 4449 N N . ASN B 1 69 ? -11.625 5.953 -6.387 1 98.25 69 ASN B N 1
ATOM 4450 C CA . ASN B 1 69 ? -12.688 4.965 -6.516 1 98.25 69 ASN B CA 1
ATOM 4451 C C . ASN B 1 69 ? -12.984 4.281 -5.188 1 98.25 69 ASN B C 1
ATOM 4453 O O . ASN B 1 69 ? -12.938 3.053 -5.09 1 98.25 69 ASN B O 1
ATOM 4457 N N . LEU B 1 70 ? -13.328 5 -4.176 1 98.75 70 LEU B N 1
ATOM 4458 C CA . LEU B 1 70 ? -13.836 4.434 -2.93 1 98.75 70 LEU B CA 1
ATOM 4459 C C . LEU B 1 70 ? -15.344 4.23 -3 1 98.75 70 LEU B C 1
ATOM 4461 O O . LEU B 1 70 ? -16.062 5.094 -3.504 1 98.75 70 LEU B O 1
ATOM 4465 N N . TYR B 1 71 ? -15.773 3.137 -2.541 1 98.81 71 TYR B N 1
ATOM 4466 C CA . TYR B 1 71 ? -17.188 2.822 -2.629 1 98.81 71 TYR B CA 1
ATOM 4467 C C . TYR B 1 71 ? -17.859 2.9 -1.258 1 98.81 71 TYR B C 1
ATOM 4469 O O . TYR B 1 71 ? -17.203 2.682 -0.234 1 98.81 71 TYR B O 1
ATOM 4477 N N . TRP B 1 72 ? -19.109 3.279 -1.266 1 98.44 72 TRP B N 1
ATOM 4478 C CA . TRP B 1 72 ? -19.844 3.477 -0.014 1 98.44 72 TRP B CA 1
ATOM 4479 C C . TRP B 1 72 ? -21.281 3.01 -0.141 1 98.44 72 TRP B C 1
ATOM 4481 O O . TRP B 1 72 ? -21.953 3.307 -1.133 1 98.44 72 TRP B O 1
ATOM 4491 N N . GLN B 1 73 ? -21.672 2.209 0.806 1 97.81 73 GLN B N 1
ATOM 4492 C CA . GLN B 1 73 ? -23.047 1.716 0.867 1 97.81 73 GLN B CA 1
ATOM 4493 C C . GLN B 1 73 ? -23.484 1.484 2.311 1 97.81 73 GLN B C 1
ATOM 4495 O O . GLN B 1 73 ? -22.797 0.81 3.074 1 97.81 73 GLN B O 1
ATOM 4500 N N . ASN B 1 74 ? -24.625 2.1 2.705 1 94.44 74 ASN B N 1
ATOM 4501 C CA . ASN B 1 74 ? -25.219 1.888 4.02 1 94.44 74 ASN B CA 1
ATOM 4502 C C . ASN B 1 74 ? -24.203 2.115 5.141 1 94.44 74 ASN B C 1
ATOM 4504 O O . ASN B 1 74 ? -24 1.241 5.98 1 94.44 74 ASN B O 1
ATOM 4508 N N . ASP B 1 75 ? -23.453 3.189 5.035 1 91.25 75 ASP B N 1
ATOM 4509 C CA . ASP B 1 75 ? -22.516 3.711 6.035 1 91.25 75 ASP B CA 1
ATOM 4510 C C . ASP B 1 75 ? -21.297 2.816 6.16 1 91.25 75 ASP B C 1
ATOM 4512 O O . ASP B 1 75 ? -20.688 2.732 7.234 1 91.25 75 ASP B O 1
ATOM 4516 N N . THR B 1 76 ? -21.016 2.119 5.129 1 95.62 76 THR B N 1
ATOM 4517 C CA . THR B 1 76 ? -19.812 1.301 5.066 1 95.62 76 THR B CA 1
ATOM 4518 C C . THR B 1 76 ? -18.984 1.636 3.82 1 95.62 76 THR B C 1
ATOM 4520 O O . THR B 1 76 ? -19.547 1.758 2.725 1 95.62 76 THR B O 1
ATOM 4523 N N . PHE B 1 77 ? -17.75 1.874 4.074 1 98.19 77 PHE B N 1
ATOM 4524 C CA . PHE B 1 77 ? -16.844 2.053 2.949 1 98.19 77 PHE B CA 1
ATOM 4525 C C . PHE B 1 77 ? -16.344 0.708 2.441 1 98.19 77 PHE B C 1
ATOM 4527 O O . PHE B 1 77 ? -16.047 -0.192 3.232 1 98.19 77 PHE B O 1
ATOM 4534 N N . TYR B 1 78 ? -16.219 0.548 1.137 1 98.38 78 TYR B N 1
ATOM 4535 C CA . TYR B 1 78 ? -15.664 -0.655 0.523 1 98.38 78 TYR B CA 1
ATOM 4536 C C . TYR B 1 78 ? -14.438 -0.324 -0.322 1 98.38 78 TYR B C 1
ATOM 4538 O O . TYR B 1 78 ? -14.508 0.5 -1.235 1 98.38 78 TYR B O 1
ATOM 4546 N N . VAL B 1 79 ? -13.352 -0.9 0.029 1 98.56 79 VAL B N 1
ATOM 4547 C CA . VAL B 1 79 ? -12.148 -0.905 -0.798 1 98.56 79 VAL B CA 1
ATOM 4548 C C . VAL B 1 79 ? -12.156 -2.127 -1.715 1 98.56 79 VAL B C 1
ATOM 4550 O O . VAL B 1 79 ? -12.062 -3.264 -1.246 1 98.56 79 VAL B O 1
ATOM 4553 N N . VAL B 1 80 ? -12.359 -1.925 -2.975 1 98.19 80 VAL B N 1
ATOM 4554 C CA . VAL B 1 80 ? -12.328 -3.004 -3.957 1 98.19 80 VAL B CA 1
ATOM 4555 C C . VAL B 1 80 ? -10.984 -3.006 -4.688 1 98.19 80 VAL B C 1
ATOM 4557 O O . VAL B 1 80 ? -10.695 -2.1 -5.469 1 98.19 80 VAL B O 1
ATOM 4560 N N . THR B 1 81 ? -10.18 -4.031 -4.43 1 97.5 81 THR B N 1
ATOM 4561 C CA . THR B 1 81 ? -8.82 -3.93 -4.934 1 97.5 81 THR B CA 1
ATOM 4562 C C . THR B 1 81 ? -8.219 -5.316 -5.168 1 97.5 81 THR B C 1
ATOM 4564 O O . THR B 1 81 ? -8.648 -6.293 -4.555 1 97.5 81 THR B O 1
ATOM 4567 N N . ASP B 1 82 ? -7.285 -5.398 -6.102 1 96.25 82 ASP B N 1
ATOM 4568 C CA . ASP B 1 82 ? -6.469 -6.594 -6.312 1 96.25 82 ASP B CA 1
ATOM 4569 C C . ASP B 1 82 ? -5.133 -6.48 -5.586 1 96.25 82 ASP B C 1
ATOM 4571 O O . ASP B 1 82 ? -4.25 -7.32 -5.762 1 96.25 82 ASP B O 1
ATOM 4575 N N . GLN B 1 83 ? -4.957 -5.449 -4.812 1 94.75 83 GLN B N 1
ATOM 4576 C CA . GLN B 1 83 ? -3.73 -5.207 -4.062 1 94.75 83 GLN B CA 1
ATOM 4577 C C . GLN B 1 83 ? -4.027 -4.949 -2.588 1 94.75 83 GLN B C 1
ATOM 4579 O O . GLN B 1 83 ? -3.654 -3.904 -2.047 1 94.75 83 GLN B O 1
ATOM 4584 N N . PRO B 1 84 ? -4.598 -5.914 -1.962 1 96.25 84 PRO B N 1
ATOM 4585 C CA . PRO B 1 84 ? -5.012 -5.68 -0.576 1 96.25 84 PRO B CA 1
ATOM 4586 C C . PRO B 1 84 ? -3.828 -5.449 0.362 1 96.25 84 PRO B C 1
ATOM 4588 O O . PRO B 1 84 ? -3.971 -4.781 1.389 1 96.25 84 PRO B O 1
ATOM 4591 N N . TRP B 1 85 ? -2.66 -5.93 0.003 1 95.38 85 TRP B N 1
ATOM 4592 C CA . TRP B 1 85 ? -1.477 -5.84 0.853 1 95.38 85 TRP B CA 1
ATOM 4593 C C . TRP B 1 85 ? -0.939 -4.41 0.891 1 95.38 85 TRP B C 1
ATOM 4595 O O . TRP B 1 85 ? -0.095 -4.082 1.727 1 95.38 85 TRP B O 1
ATOM 4605 N N . THR B 1 86 ? -1.395 -3.545 0.001 1 94.44 86 THR B N 1
ATOM 4606 C CA . THR B 1 86 ? -0.921 -2.166 -0.048 1 94.44 86 THR B CA 1
ATOM 4607 C C . THR B 1 86 ? -1.931 -1.223 0.6 1 94.44 86 THR B C 1
ATOM 4609 O O . THR B 1 86 ? -1.721 -0.009 0.637 1 94.44 86 THR B O 1
ATOM 4612 N N . VAL B 1 87 ? -3.02 -1.739 1.094 1 96.88 87 VAL B N 1
ATOM 4613 C CA . VAL B 1 87 ? -4.004 -0.938 1.814 1 96.88 87 VAL B CA 1
ATOM 4614 C C . VAL B 1 87 ? -3.57 -0.771 3.268 1 96.88 87 VAL B C 1
ATOM 4616 O O . VAL B 1 87 ? -3.33 -1.757 3.969 1 96.88 87 VAL B O 1
ATOM 4619 N N . PRO B 1 88 ? -3.412 0.445 3.697 1 96.12 88 PRO B N 1
ATOM 4620 C CA . PRO B 1 88 ? -3.068 0.639 5.105 1 96.12 88 PRO B CA 1
ATOM 4621 C C . PRO B 1 88 ? -4.086 0.009 6.055 1 96.12 88 PRO B C 1
ATOM 4623 O O . PRO B 1 88 ? -5.207 -0.302 5.645 1 96.12 88 PRO B O 1
ATOM 4626 N N . ASN B 1 89 ? -3.65 -0.238 7.305 1 94.31 89 ASN B N 1
ATOM 4627 C CA . ASN B 1 89 ? -4.602 -0.664 8.328 1 94.31 89 ASN B CA 1
ATOM 4628 C C . ASN B 1 89 ? -5.844 0.221 8.336 1 94.31 89 ASN B C 1
ATOM 4630 O O . ASN B 1 89 ? -5.738 1.442 8.461 1 94.31 89 ASN B O 1
ATOM 4634 N N . VAL B 1 90 ? -6.934 -0.373 8.289 1 95.75 90 VAL B N 1
ATOM 4635 C CA . VAL B 1 90 ? -8.188 0.355 8.094 1 95.75 90 VAL B CA 1
ATOM 4636 C C . VAL B 1 90 ? -8.484 1.211 9.328 1 95.75 90 VAL B C 1
ATOM 4638 O O . VAL B 1 90 ? -9.117 2.262 9.219 1 95.75 90 VAL B O 1
ATOM 4641 N N . ASP B 1 91 ? -7.957 0.824 10.492 1 93.31 91 ASP B N 1
ATOM 4642 C CA . ASP B 1 91 ? -8.172 1.586 11.719 1 93.31 91 ASP B CA 1
ATOM 4643 C C . ASP B 1 91 ? -7.363 2.879 11.711 1 93.31 91 ASP B C 1
ATOM 4645 O O . ASP B 1 91 ? -7.613 3.779 12.516 1 93.31 91 ASP B O 1
ATOM 4649 N N . HIS B 1 92 ? -6.375 2.961 10.844 1 95.31 92 HIS B N 1
ATOM 4650 C CA . HIS B 1 92 ? -5.625 4.199 10.68 1 95.31 92 HIS B CA 1
ATOM 4651 C C . HIS B 1 92 ? -6.238 5.074 9.594 1 95.31 92 HIS B C 1
ATOM 4653 O O . HIS B 1 92 ? -5.855 6.238 9.438 1 95.31 92 HIS B O 1
ATOM 4659 N N . ILE B 1 93 ? -7.16 4.488 8.859 1 97.06 93 ILE B N 1
ATOM 4660 C CA . ILE B 1 93 ? -7.859 5.273 7.848 1 97.06 93 ILE B CA 1
ATOM 4661 C C . ILE B 1 93 ? -9.07 5.965 8.477 1 97.06 93 ILE B C 1
ATOM 4663 O O . ILE B 1 93 ? -9.172 7.195 8.445 1 97.06 93 ILE B O 1
ATOM 4667 N N . ALA B 1 94 ? -9.914 5.145 9.062 1 96.06 94 ALA B N 1
ATOM 4668 C CA . ALA B 1 94 ? -11.117 5.707 9.68 1 96.06 94 ALA B CA 1
ATOM 4669 C C . ALA B 1 94 ? -11.672 4.766 10.75 1 96.06 94 ALA B C 1
ATOM 4671 O O . ALA B 1 94 ? -11.703 3.549 10.562 1 96.06 94 ALA B O 1
ATOM 4672 N N . ILE B 1 95 ? -12.031 5.316 11.773 1 92.81 95 ILE B N 1
ATOM 4673 C CA . ILE B 1 95 ? -12.773 4.652 12.836 1 92.81 95 ILE B CA 1
ATOM 4674 C C . ILE B 1 95 ? -14.211 5.176 12.859 1 92.81 95 ILE B C 1
ATOM 4676 O O . ILE B 1 95 ? -14.438 6.387 12.836 1 92.81 95 ILE B O 1
ATOM 4680 N N . LYS B 1 96 ? -15.133 4.301 12.875 1 89.69 96 LYS B N 1
ATOM 4681 C CA . LYS B 1 96 ? -16.547 4.668 12.812 1 89.69 96 LYS B CA 1
ATOM 4682 C C . LYS B 1 96 ? -16.984 5.387 14.078 1 89.69 96 LYS B C 1
ATOM 4684 O O . LYS B 1 96 ? -16.812 4.875 15.188 1 89.69 96 LYS B O 1
ATOM 4689 N N . PRO B 1 97 ? -17.578 6.547 13.898 1 85.19 97 PRO B N 1
ATOM 4690 C CA . PRO B 1 97 ? -18.078 7.258 15.078 1 85.19 97 PRO B CA 1
ATOM 4691 C C . PRO B 1 97 ? -19.359 6.645 15.633 1 85.19 97 PRO B C 1
ATOM 4693 O O . PRO B 1 97 ? -20.062 5.918 14.922 1 85.19 97 PRO B O 1
ATOM 4696 N N . THR B 1 98 ? -19.703 6.715 16.953 1 75.56 98 THR B N 1
ATOM 4697 C CA . THR B 1 98 ? -20.891 6.16 17.594 1 75.56 98 THR B CA 1
ATOM 4698 C C . THR B 1 98 ? -22.109 7.051 17.359 1 75.56 98 THR B C 1
ATOM 4700 O O . THR B 1 98 ? -23.25 6.637 17.594 1 75.56 98 THR B O 1
ATOM 4703 N N . ASP B 1 99 ? -21.953 8.227 16.781 1 65.31 99 ASP B N 1
ATOM 4704 C CA . ASP B 1 99 ? -22.984 9.242 16.609 1 65.31 99 ASP B CA 1
ATOM 4705 C C . ASP B 1 99 ? -23.531 9.719 17.953 1 65.31 99 ASP B C 1
ATOM 4707 O O . ASP B 1 99 ? -24.578 10.352 18 1 65.31 99 ASP B O 1
ATOM 4711 N N . LYS B 1 100 ? -22.906 9.227 19.062 1 62.78 100 LYS B N 1
ATOM 4712 C CA . LYS B 1 100 ? -23.328 9.68 20.375 1 62.78 100 LYS B CA 1
ATOM 4713 C C . LYS B 1 100 ? -22.562 10.93 20.797 1 62.78 100 LYS B C 1
ATOM 4715 O O . LYS B 1 100 ? -22.891 11.547 21.812 1 62.78 100 LYS B O 1
ATOM 4720 N N . HIS B 1 101 ? -21.719 11.258 19.969 1 57.75 101 HIS B N 1
ATOM 4721 C CA . HIS B 1 101 ? -20.922 12.453 20.219 1 57.75 101 HIS B CA 1
ATOM 4722 C C . HIS B 1 101 ? -20.203 12.367 21.562 1 57.75 101 HIS B C 1
ATOM 4724 O O . HIS B 1 101 ? -20.109 13.359 22.281 1 57.75 101 HIS B O 1
ATOM 4730 N N . ASP B 1 102 ? -19.859 11.062 21.969 1 56.66 102 ASP B N 1
ATOM 4731 C CA . ASP B 1 102 ? -19.25 10.852 23.281 1 56.66 102 ASP B CA 1
ATOM 4732 C C . ASP B 1 102 ? -17.766 10.5 23.156 1 56.66 102 ASP B C 1
ATOM 4734 O O . ASP B 1 102 ? -17.094 10.25 24.156 1 56.66 102 ASP B O 1
ATOM 4738 N N . GLY B 1 103 ? -17.266 10.523 22 1 58.81 103 GLY B N 1
ATOM 4739 C CA . GLY B 1 103 ? -15.852 10.312 21.766 1 58.81 103 GLY B CA 1
ATOM 4740 C C . GLY B 1 103 ? -15.453 8.852 21.781 1 58.81 103 GLY B C 1
ATOM 4741 O O . GLY B 1 103 ? -14.266 8.531 21.859 1 58.81 103 GLY B O 1
ATOM 4742 N N . VAL B 1 104 ? -16.422 7.891 21.797 1 63.34 104 VAL B N 1
ATOM 4743 C CA . VAL B 1 104 ? -16.062 6.477 21.859 1 63.34 104 VAL B CA 1
ATOM 4744 C C . VAL B 1 104 ? -16.359 5.816 20.516 1 63.34 104 VAL B C 1
ATOM 4746 O O . VAL B 1 104 ? -17.5 5.824 20.047 1 63.34 104 VAL B O 1
ATOM 4749 N N . PRO B 1 105 ? -15.289 5.273 19.922 1 66.94 105 PRO B N 1
ATOM 4750 C CA . PRO B 1 105 ? -15.531 4.617 18.625 1 66.94 105 PRO B CA 1
ATOM 4751 C C . PRO B 1 105 ? -16.219 3.264 18.781 1 66.94 105 PRO B C 1
ATOM 4753 O O . PRO B 1 105 ? -16.188 2.658 19.859 1 66.94 105 PRO B O 1
ATOM 4756 N N . THR B 1 106 ? -17 2.928 17.656 1 70.81 106 THR B N 1
ATOM 4757 C CA . THR B 1 106 ? -17.641 1.62 17.609 1 70.81 106 THR B CA 1
ATOM 4758 C C . THR B 1 106 ? -16.625 0.525 17.312 1 70.81 106 THR B C 1
ATOM 4760 O O . THR B 1 106 ? -15.5 0.814 16.891 1 70.81 106 THR B O 1
ATOM 4763 N N . ALA B 1 107 ? -17.062 -0.627 17.594 1 66.94 107 ALA B N 1
ATOM 4764 C CA . ALA B 1 107 ? -16.25 -1.799 17.266 1 66.94 107 ALA B CA 1
ATOM 4765 C C . ALA B 1 107 ? -16.344 -2.129 15.773 1 66.94 107 ALA B C 1
ATOM 4767 O O . ALA B 1 107 ? -15.477 -2.805 15.227 1 66.94 107 ALA B O 1
ATOM 4768 N N . ASP B 1 108 ? -17.422 -1.576 15.18 1 77.38 108 ASP B N 1
ATOM 4769 C CA . ASP B 1 108 ? -17.625 -1.88 13.766 1 77.38 108 ASP B CA 1
ATOM 4770 C C . ASP B 1 108 ? -16.594 -1.166 12.891 1 77.38 108 ASP B C 1
ATOM 4772 O O . ASP B 1 108 ? -16.266 -0.002 13.133 1 77.38 108 ASP B O 1
ATOM 4776 N N . LYS B 1 109 ? -16.156 -1.921 11.953 1 85.81 109 LYS B N 1
ATOM 4777 C CA . LYS B 1 109 ? -15.188 -1.32 11.031 1 85.81 109 LYS B CA 1
ATOM 4778 C C . LYS B 1 109 ? -15.883 -0.378 10.055 1 85.81 109 LYS B C 1
ATOM 4780 O O . LYS B 1 109 ? -16.969 -0.681 9.555 1 85.81 109 LYS B O 1
ATOM 4785 N N . ALA B 1 110 ? -15.359 0.722 9.898 1 92.31 110 ALA B N 1
ATOM 4786 C CA . ALA B 1 110 ? -15.859 1.702 8.938 1 92.31 110 ALA B CA 1
ATOM 4787 C C . ALA B 1 110 ? -15.586 1.255 7.5 1 92.31 110 ALA B C 1
ATOM 4789 O O . ALA B 1 110 ? -16.312 1.614 6.582 1 92.31 110 ALA B O 1
ATOM 4790 N N . ILE B 1 111 ? -14.562 0.413 7.344 1 96.81 111 ILE B N 1
ATOM 4791 C CA . ILE B 1 111 ? -14.078 0.069 6.012 1 96.81 111 ILE B CA 1
ATOM 4792 C C . ILE B 1 111 ? -13.977 -1.448 5.875 1 96.81 111 ILE B C 1
ATOM 4794 O O . ILE B 1 111 ? -13.43 -2.123 6.75 1 96.81 111 ILE B O 1
ATOM 4798 N N . LYS B 1 112 ? -14.516 -1.966 4.848 1 97.12 112 LYS B N 1
ATOM 4799 C CA . LYS B 1 112 ? -14.359 -3.361 4.445 1 97.12 112 LYS B CA 1
ATOM 4800 C C . LYS B 1 112 ? -13.555 -3.477 3.156 1 97.12 112 LYS B C 1
ATOM 4802 O O . LYS B 1 112 ? -13.727 -2.672 2.236 1 97.12 112 LYS B O 1
ATOM 4807 N N . ILE B 1 113 ? -12.672 -4.434 3.111 1 97.88 113 ILE B N 1
ATOM 4808 C CA . ILE B 1 113 ? -11.859 -4.672 1.924 1 97.88 113 ILE B CA 1
ATOM 4809 C C . ILE B 1 113 ? -12.422 -5.855 1.141 1 97.88 113 ILE B C 1
ATOM 4811 O O . ILE B 1 113 ? -12.617 -6.938 1.695 1 97.88 113 ILE B O 1
ATOM 4815 N N . LEU B 1 114 ? -12.805 -5.66 -0.045 1 97.94 114 LEU B N 1
ATOM 4816 C CA . LEU B 1 114 ? -13.07 -6.711 -1.019 1 97.94 114 LEU B CA 1
ATOM 4817 C C . LEU B 1 114 ? -11.844 -6.973 -1.888 1 97.94 114 LEU B C 1
ATOM 4819 O O . LEU B 1 114 ? -11.516 -6.168 -2.76 1 97.94 114 LEU B O 1
ATOM 4823 N N . ALA B 1 115 ? -11.156 -8.047 -1.606 1 97.5 115 ALA B N 1
ATOM 4824 C CA . ALA B 1 115 ? -9.898 -8.375 -2.262 1 97.5 115 ALA B CA 1
ATOM 4825 C C . ALA B 1 115 ? -10.125 -9.305 -3.447 1 97.5 115 ALA B C 1
ATOM 4827 O O . ALA B 1 115 ? -10.703 -10.391 -3.295 1 97.5 115 ALA B O 1
ATOM 4828 N N . ILE B 1 116 ? -9.68 -8.898 -4.562 1 96.81 116 ILE B N 1
ATOM 4829 C CA . ILE B 1 116 ? -9.828 -9.695 -5.773 1 96.81 116 ILE B CA 1
ATOM 4830 C C . ILE B 1 116 ? -8.805 -10.828 -5.781 1 96.81 116 ILE B C 1
ATOM 4832 O O . ILE B 1 116 ? -7.602 -10.578 -5.867 1 96.81 116 ILE B O 1
ATOM 4836 N N . ARG B 1 117 ? -9.227 -12.008 -5.695 1 94.94 117 ARG B N 1
ATOM 4837 C CA . ARG B 1 117 ? -8.383 -13.195 -5.785 1 94.94 117 ARG B CA 1
ATOM 4838 C C . ARG B 1 117 ? -9.203 -14.43 -6.145 1 94.94 117 ARG B C 1
ATOM 4840 O O . ARG B 1 117 ? -10.383 -14.523 -5.793 1 94.94 117 ARG B O 1
ATOM 4847 N N . GLU B 1 118 ? -8.617 -15.328 -6.797 1 92.19 118 GLU B N 1
ATOM 4848 C CA . GLU B 1 118 ? -9.195 -16.625 -7.129 1 92.19 118 GLU B CA 1
ATOM 4849 C C . GLU B 1 118 ? -9.258 -17.531 -5.898 1 92.19 118 GLU B C 1
ATOM 4851 O O . GLU B 1 118 ? -8.609 -17.25 -4.887 1 92.19 118 GLU B O 1
ATOM 4856 N N . PRO B 1 119 ? -10.07 -18.578 -6.027 1 89.19 119 PRO B N 1
ATOM 4857 C CA . PRO B 1 119 ? -10.109 -19.547 -4.922 1 89.19 119 PRO B CA 1
ATOM 4858 C C . PRO B 1 119 ? -8.734 -20.141 -4.621 1 89.19 119 PRO B C 1
ATOM 4860 O O . PRO B 1 119 ? -7.84 -20.109 -5.465 1 89.19 119 PRO B O 1
ATOM 4863 N N . GLY B 1 120 ? -8.664 -20.594 -3.416 1 88.06 120 GLY B N 1
ATOM 4864 C CA . GLY B 1 120 ? -7.434 -21.281 -3.061 1 88.06 120 GLY B CA 1
ATOM 4865 C C . GLY B 1 120 ? -7.117 -22.453 -3.973 1 88.06 120 GLY B C 1
ATOM 4866 O O . GLY B 1 120 ? -8.023 -23.047 -4.562 1 88.06 120 GLY B O 1
ATOM 4867 N N . ILE B 1 121 ? -5.852 -22.75 -4.098 1 84 121 ILE B N 1
ATOM 4868 C CA . ILE B 1 121 ? -5.398 -23.859 -4.93 1 84 121 ILE B CA 1
ATOM 4869 C C . ILE B 1 121 ? -5.828 -25.172 -4.297 1 84 121 ILE B C 1
ATOM 4871 O O . ILE B 1 121 ? -6.047 -26.172 -5.004 1 84 121 ILE B O 1
ATOM 4875 N N . ASN B 1 122 ? -5.902 -25.141 -3.055 1 85.12 122 ASN B N 1
ATOM 4876 C CA . ASN B 1 122 ? -6.43 -26.266 -2.275 1 85.12 122 ASN B CA 1
ATOM 4877 C C . ASN B 1 122 ? -7.219 -25.781 -1.062 1 85.12 122 ASN B C 1
ATOM 4879 O O . ASN B 1 122 ? -7.473 -24.578 -0.923 1 85.12 122 ASN B O 1
ATOM 4883 N N . GLY B 1 123 ? -7.664 -26.719 -0.285 1 81.31 123 GLY B N 1
ATOM 4884 C CA . GLY B 1 123 ? -8.555 -26.375 0.813 1 81.31 123 GLY B CA 1
ATOM 4885 C C . GLY B 1 123 ? -7.82 -25.781 2.006 1 81.31 123 GLY B C 1
ATOM 4886 O O . GLY B 1 123 ? -8.445 -25.359 2.979 1 81.31 123 GLY B O 1
ATOM 4887 N N . PHE B 1 124 ? -6.52 -25.656 1.889 1 84.19 124 PHE B N 1
ATOM 4888 C CA . PHE B 1 124 ? -5.754 -25.203 3.039 1 84.19 124 PHE B CA 1
ATOM 4889 C C . PHE B 1 124 ? -5.477 -23.703 2.938 1 84.19 124 PHE B C 1
ATOM 4891 O O . PHE B 1 124 ? -4.414 -23.297 2.469 1 84.19 124 PHE B O 1
ATOM 4898 N N . VAL B 1 125 ? -6.43 -22.938 3.303 1 87.31 125 VAL B N 1
ATOM 4899 C CA . VAL B 1 125 ? -6.363 -21.484 3.301 1 87.31 125 VAL B CA 1
ATOM 4900 C C . VAL B 1 125 ? -6.641 -20.953 4.707 1 87.31 125 VAL B C 1
ATOM 4902 O O . VAL B 1 125 ? -7.625 -21.344 5.34 1 87.31 125 VAL B O 1
ATOM 4905 N N . ARG B 1 126 ? -5.719 -20.172 5.18 1 88.44 126 ARG B N 1
ATOM 4906 C CA . ARG B 1 126 ? -5.941 -19.516 6.465 1 88.44 126 ARG B CA 1
ATOM 4907 C C . ARG B 1 126 ? -6.805 -18.266 6.301 1 88.44 126 ARG B C 1
ATOM 4909 O O . ARG B 1 126 ? -6.285 -17.156 6.125 1 88.44 126 ARG B O 1
ATOM 4916 N N . GLU B 1 127 ? -8.008 -18.422 6.469 1 82.81 127 GLU B N 1
ATOM 4917 C CA . GLU B 1 127 ? -8.977 -17.359 6.227 1 82.81 127 GLU B CA 1
ATOM 4918 C C . GLU B 1 127 ? -8.812 -16.234 7.234 1 82.81 127 GLU B C 1
ATOM 4920 O O . GLU B 1 127 ? -9.016 -15.055 6.898 1 82.81 127 GLU B O 1
ATOM 4925 N N . ASP B 1 128 ? -8.445 -16.578 8.406 1 86.06 128 ASP B N 1
ATOM 4926 C CA . ASP B 1 128 ? -8.32 -15.609 9.484 1 86.06 128 ASP B CA 1
ATOM 4927 C C . ASP B 1 128 ? -7.16 -14.648 9.219 1 86.06 128 ASP B C 1
ATOM 4929 O O . ASP B 1 128 ? -7.109 -13.555 9.797 1 86.06 128 ASP B O 1
ATOM 4933 N N . ARG B 1 129 ? -6.332 -15 8.273 1 88 129 ARG B N 1
ATOM 4934 C CA . ARG B 1 129 ? -5.152 -14.188 8.008 1 88 129 ARG B CA 1
ATOM 4935 C C . ARG B 1 129 ? -5.254 -13.5 6.652 1 88 129 ARG B C 1
ATOM 4937 O O . ARG B 1 129 ? -4.32 -12.812 6.227 1 88 129 ARG B O 1
ATOM 4944 N N . GLN B 1 130 ? -6.461 -13.734 6.109 1 89.06 130 GLN B N 1
ATOM 4945 C CA . GLN B 1 130 ? -6.652 -13.086 4.812 1 89.06 130 GLN B CA 1
ATOM 4946 C C . GLN B 1 130 ? -6.961 -11.602 4.98 1 89.06 130 GLN B C 1
ATOM 4948 O O . GLN B 1 130 ? -7.676 -11.211 5.902 1 89.06 130 GLN B O 1
ATOM 4953 N N . LEU B 1 131 ? -6.383 -10.852 4.164 1 93.25 131 LEU B N 1
ATOM 4954 C CA . LEU B 1 131 ? -6.742 -9.438 4.125 1 93.25 131 LEU B CA 1
ATOM 4955 C C . LEU B 1 131 ? -8.016 -9.227 3.305 1 93.25 131 LEU B C 1
ATOM 4957 O O . LEU B 1 131 ? -8.008 -9.406 2.086 1 93.25 131 LEU B O 1
ATOM 4961 N N . GLY B 1 132 ? -9.047 -8.883 4.059 1 94.69 132 GLY B N 1
ATOM 4962 C CA . GLY B 1 132 ? -10.312 -8.641 3.391 1 94.69 132 GLY B CA 1
ATOM 4963 C C . GLY B 1 132 ? -11.047 -9.906 3.004 1 94.69 132 GLY B C 1
ATOM 4964 O O . GLY B 1 132 ? -10.578 -11.016 3.291 1 94.69 132 GLY B O 1
ATOM 4965 N N . THR B 1 133 ? -12.164 -9.734 2.363 1 95.5 133 THR B N 1
ATOM 4966 C CA . THR B 1 133 ? -12.977 -10.828 1.836 1 95.5 133 THR B CA 1
ATOM 4967 C C . THR B 1 133 ? -12.727 -11.016 0.342 1 95.5 133 THR B C 1
ATOM 4969 O O . THR B 1 133 ? -12.641 -10.039 -0.404 1 95.5 133 THR B O 1
ATOM 4972 N N . SER B 1 134 ? -12.648 -12.266 -0.09 1 95.44 134 SER B N 1
ATOM 4973 C CA . SER B 1 134 ? -12.336 -12.57 -1.481 1 95.44 134 SER B CA 1
ATOM 4974 C C . SER B 1 134 ? -13.531 -12.297 -2.391 1 95.44 134 SER B C 1
ATOM 4976 O O . SER B 1 134 ? -14.672 -12.586 -2.033 1 95.44 134 SER B O 1
ATOM 4978 N N . ILE B 1 135 ? -13.297 -11.695 -3.494 1 96.19 135 ILE B N 1
ATOM 4979 C CA . ILE B 1 135 ? -14.273 -11.5 -4.562 1 96.19 135 ILE B CA 1
ATOM 4980 C C . ILE B 1 135 ? -13.633 -11.82 -5.91 1 96.19 135 ILE B C 1
ATOM 4982 O O . ILE B 1 135 ? -12.461 -11.5 -6.141 1 96.19 135 ILE B O 1
ATOM 4986 N N . LEU B 1 136 ? -14.305 -12.43 -6.836 1 95.5 136 LEU B N 1
ATOM 4987 C CA . LEU B 1 136 ? -13.781 -12.711 -8.172 1 95.5 136 LEU B CA 1
ATOM 4988 C C . LEU B 1 136 ? -13.719 -11.445 -9.008 1 95.5 136 LEU B C 1
ATOM 4990 O O . LEU B 1 136 ? -14.492 -10.508 -8.789 1 95.5 136 LEU B O 1
ATOM 4994 N N . LEU B 1 137 ? -12.797 -11.414 -9.906 1 94.69 137 LEU B N 1
ATOM 4995 C CA . LEU B 1 137 ? -12.609 -10.242 -10.766 1 94.69 137 LEU B CA 1
ATOM 4996 C C . LEU B 1 137 ? -13.906 -9.891 -11.484 1 94.69 137 LEU B C 1
ATOM 4998 O O . LEU B 1 137 ? -14.305 -8.719 -11.523 1 94.69 137 LEU B O 1
ATOM 5002 N N . GLU B 1 138 ? -14.625 -10.891 -12.023 1 93 138 GLU B N 1
ATOM 5003 C CA . GLU B 1 138 ? -15.859 -10.641 -12.758 1 93 138 GLU B CA 1
ATOM 5004 C C . GLU B 1 138 ? -16.922 -10.031 -11.859 1 93 138 GLU B C 1
ATOM 5006 O O . GLU B 1 138 ? -17.656 -9.133 -12.281 1 93 138 GLU B O 1
ATOM 5011 N N . ASP B 1 139 ? -16.984 -10.5 -10.625 1 95.94 139 ASP B N 1
ATOM 5012 C CA . ASP B 1 139 ? -17.953 -9.977 -9.664 1 95.94 139 ASP B CA 1
ATOM 5013 C C . ASP B 1 139 ? -17.594 -8.547 -9.25 1 95.94 139 ASP B C 1
ATOM 5015 O O . ASP B 1 139 ? -18.469 -7.707 -9.055 1 95.94 139 ASP B O 1
ATOM 5019 N N . ALA B 1 140 ? -16.297 -8.328 -9.078 1 96.44 140 ALA B N 1
ATOM 5020 C CA . ALA B 1 140 ? -15.836 -6.984 -8.734 1 96.44 140 ALA B CA 1
ATOM 5021 C C . ALA B 1 140 ? -16.203 -5.984 -9.828 1 96.44 140 ALA B C 1
ATOM 5023 O O . ALA B 1 140 ? -16.672 -4.883 -9.531 1 96.44 140 ALA B O 1
ATOM 5024 N N . VAL B 1 141 ? -15.984 -6.359 -11.07 1 95.19 141 VAL B N 1
ATOM 5025 C CA . VAL B 1 141 ? -16.297 -5.496 -12.203 1 95.19 141 VAL B CA 1
ATOM 5026 C C . VAL B 1 141 ? -17.797 -5.195 -12.227 1 95.19 141 VAL B C 1
ATOM 5028 O O . VAL B 1 141 ? -18.203 -4.051 -12.438 1 95.19 141 VAL B O 1
ATOM 5031 N N . GLU B 1 142 ? -18.547 -6.227 -12.023 1 95.69 142 GLU B N 1
ATOM 5032 C CA . GLU B 1 142 ? -20 -6.039 -11.977 1 95.69 142 GLU B CA 1
ATOM 5033 C C . GLU B 1 142 ? -20.391 -5.09 -10.844 1 95.69 142 GLU B C 1
ATOM 5035 O O . GLU B 1 142 ? -21.203 -4.184 -11.047 1 95.69 142 GLU B O 1
ATOM 5040 N N . LEU B 1 143 ? -19.812 -5.293 -9.734 1 96.5 143 LEU B N 1
ATOM 5041 C CA . LEU B 1 143 ? -20.109 -4.469 -8.562 1 96.5 143 LEU B CA 1
ATOM 5042 C C . LEU B 1 143 ? -19.734 -3.012 -8.82 1 96.5 143 LEU B C 1
ATOM 5044 O O . LEU B 1 143 ? -20.578 -2.119 -8.633 1 96.5 143 LEU B O 1
ATOM 5048 N N . THR B 1 144 ? -18.531 -2.762 -9.242 1 97.06 144 THR B N 1
ATOM 5049 C CA . THR B 1 144 ? -18.031 -1.397 -9.406 1 97.06 144 THR B CA 1
ATOM 5050 C C . THR B 1 144 ? -18.781 -0.688 -10.539 1 97.06 144 THR B C 1
ATOM 5052 O O . THR B 1 144 ? -19 0.521 -10.469 1 97.06 144 THR B O 1
ATOM 5055 N N . SER B 1 145 ? -19.203 -1.414 -11.523 1 95.31 145 SER B N 1
ATOM 5056 C CA . SER B 1 145 ? -19.922 -0.828 -12.656 1 95.31 145 SER B CA 1
ATOM 5057 C C . SER B 1 145 ? -21.328 -0.402 -12.266 1 95.31 145 SER B C 1
ATOM 5059 O O . SER B 1 145 ? -21.922 0.462 -12.906 1 95.31 145 SER B O 1
ATOM 5061 N N . SER B 1 146 ? -21.859 -0.983 -11.281 1 96.31 146 SER B N 1
ATOM 5062 C CA . SER B 1 146 ? -23.234 -0.712 -10.875 1 96.31 146 SER B CA 1
ATOM 5063 C C . SER B 1 146 ? -23.312 0.506 -9.961 1 96.31 146 SER B C 1
ATOM 5065 O O . SER B 1 146 ? -24.406 1.012 -9.672 1 96.31 146 SER B O 1
ATOM 5067 N N . ALA B 1 147 ? -22.219 1.013 -9.531 1 98.19 147 ALA B N 1
ATOM 5068 C CA . ALA B 1 147 ? -22.188 2.08 -8.539 1 98.19 147 ALA B CA 1
ATOM 5069 C C . ALA B 1 147 ? -22.547 3.424 -9.156 1 98.19 147 ALA B C 1
ATOM 5071 O O . ALA B 1 147 ? -22.156 3.717 -10.289 1 98.19 147 ALA B O 1
ATOM 5072 N N . GLU B 1 148 ? -23.281 4.27 -8.43 1 98.31 148 GLU B N 1
ATOM 5073 C CA . GLU B 1 148 ? -23.578 5.641 -8.828 1 98.31 148 GLU B CA 1
ATOM 5074 C C . GLU B 1 148 ? -22.453 6.594 -8.422 1 98.31 148 GLU B C 1
ATOM 5076 O O . GLU B 1 148 ? -22.016 6.59 -7.273 1 98.31 148 GLU B O 1
ATOM 5081 N N . ASP B 1 149 ? -22 7.438 -9.289 1 98.19 149 ASP B N 1
ATOM 5082 C CA . ASP B 1 149 ? -20.875 8.344 -9.031 1 98.19 149 ASP B CA 1
ATOM 5083 C C . ASP B 1 149 ? -21.328 9.547 -8.203 1 98.19 149 ASP B C 1
ATOM 5085 O O . ASP B 1 149 ? -22.359 10.156 -8.484 1 98.19 149 ASP B O 1
ATOM 5089 N N . LEU B 1 150 ? -20.609 9.867 -7.215 1 98.31 150 LEU B N 1
ATOM 5090 C CA . LEU B 1 150 ? -20.781 11.117 -6.48 1 98.31 150 LEU B CA 1
ATOM 5091 C C . LEU B 1 150 ? -19.875 12.203 -7.047 1 98.31 150 LEU B C 1
ATOM 5093 O O . LEU B 1 150 ? -18.891 11.898 -7.742 1 98.31 150 LEU B O 1
ATOM 5097 N N . PRO B 1 151 ? -20.203 13.461 -6.738 1 96.69 151 PRO B N 1
ATOM 5098 C CA . PRO B 1 151 ? -19.312 14.539 -7.184 1 96.69 151 PRO B CA 1
ATOM 5099 C C . PRO B 1 151 ? -17.906 14.414 -6.621 1 96.69 151 PRO B C 1
ATOM 5101 O O . PRO B 1 151 ? -17.734 13.969 -5.484 1 96.69 151 PRO B O 1
ATOM 5104 N N . SER B 1 152 ? -16.938 14.766 -7.328 1 96.12 152 SER B N 1
ATOM 5105 C CA . SER B 1 152 ? -15.523 14.578 -7.031 1 96.12 152 SER B CA 1
ATOM 5106 C C . SER B 1 152 ? -14.703 15.773 -7.504 1 96.12 152 SER B C 1
ATOM 5108 O O . SER B 1 152 ? -15.023 16.391 -8.516 1 96.12 152 SER B O 1
ATOM 5110 N N . PRO B 1 153 ? -13.617 16.141 -6.793 1 97.5 153 PRO B N 1
ATOM 5111 C CA . PRO B 1 153 ? -13.109 15.555 -5.547 1 97.5 153 PRO B CA 1
ATOM 5112 C C . PRO B 1 153 ? -13.992 15.875 -4.344 1 97.5 153 PRO B C 1
ATOM 5114 O O . PRO B 1 153 ? -14.539 16.969 -4.246 1 97.5 153 PRO B O 1
ATOM 5117 N N . LEU B 1 154 ? -14.133 14.922 -3.482 1 98.62 154 LEU B N 1
ATOM 5118 C CA . LEU B 1 154 ? -14.953 15.016 -2.275 1 98.62 154 LEU B CA 1
ATOM 5119 C C . LEU B 1 154 ? -14.07 15.039 -1.027 1 98.62 154 LEU B C 1
ATOM 5121 O O . LEU B 1 154 ? -13.141 14.242 -0.902 1 98.62 154 LEU B O 1
ATOM 5125 N N . LEU B 1 155 ? -14.234 16.031 -0.17 1 98.69 155 LEU B N 1
ATOM 5126 C CA . LEU B 1 155 ? -13.68 16.016 1.176 1 98.69 155 LEU B CA 1
ATOM 5127 C C . LEU B 1 155 ? -14.711 15.562 2.195 1 98.69 155 LEU B C 1
ATOM 5129 O O . LEU B 1 155 ? -15.75 16.203 2.367 1 98.69 155 LEU B O 1
ATOM 5133 N N . MET B 1 156 ? -14.422 14.5 2.869 1 98.31 156 MET B N 1
ATOM 5134 C CA . MET B 1 156 ? -15.391 13.992 3.84 1 98.31 156 MET B CA 1
ATOM 5135 C C . MET B 1 156 ? -14.844 14.102 5.258 1 98.31 156 MET B C 1
ATOM 5137 O O . MET B 1 156 ? -13.844 13.453 5.594 1 98.31 156 MET B O 1
ATOM 5141 N N . ASN B 1 157 ? -15.477 14.891 6.039 1 97.19 157 ASN B N 1
ATOM 5142 C CA . ASN B 1 157 ? -15.305 14.805 7.484 1 97.19 157 ASN B CA 1
ATOM 5143 C C . ASN B 1 157 ? -16.062 13.609 8.062 1 97.19 157 ASN B C 1
ATOM 5145 O O . ASN B 1 157 ? -17.266 13.672 8.281 1 97.19 157 ASN B O 1
ATOM 5149 N N . TYR B 1 158 ? -15.344 12.562 8.273 1 95 158 TYR B N 1
ATOM 5150 C CA . TYR B 1 158 ? -15.945 11.359 8.836 1 95 158 TYR B CA 1
ATOM 5151 C C . TYR B 1 158 ? -15.766 11.32 10.352 1 95 158 TYR B C 1
ATOM 5153 O O . TYR B 1 158 ? -15.062 10.453 10.875 1 95 158 TYR B O 1
ATOM 5161 N N . ASP B 1 159 ? -16.312 12.273 11.008 1 89.56 159 ASP B N 1
ATOM 5162 C CA . ASP B 1 159 ? -16.234 12.5 12.445 1 89.56 159 ASP B CA 1
ATOM 5163 C C . ASP B 1 159 ? -17.516 13.148 12.969 1 89.56 159 ASP B C 1
ATOM 5165 O O . ASP B 1 159 ? -18.234 13.82 12.219 1 89.56 159 ASP B O 1
ATOM 5169 N N . ASP B 1 160 ? -17.781 12.945 14.289 1 86 160 ASP B N 1
ATOM 5170 C CA . ASP B 1 160 ? -19.047 13.461 14.812 1 86 160 ASP B CA 1
ATOM 5171 C C . ASP B 1 160 ? -18.812 14.492 15.914 1 86 160 ASP B C 1
ATOM 5173 O O . ASP B 1 160 ? -19.734 14.859 16.641 1 86 160 ASP B O 1
ATOM 5177 N N . MET B 1 161 ? -17.516 14.906 15.977 1 81.12 161 MET B N 1
ATOM 5178 C CA . MET B 1 161 ? -17.281 15.797 17.109 1 81.12 161 MET B CA 1
ATOM 5179 C C . MET B 1 161 ? -16.391 16.969 16.703 1 81.12 161 MET B C 1
ATOM 5181 O O . MET B 1 161 ? -15.656 16.891 15.727 1 81.12 161 MET B O 1
ATOM 5185 N N . PHE B 1 162 ? -16.609 18.109 17.391 1 83.56 162 PHE B N 1
ATOM 5186 C CA . PHE B 1 162 ? -15.711 19.234 17.531 1 83.56 162 PHE B CA 1
ATOM 5187 C C . PHE B 1 162 ? -15.688 20.078 16.266 1 83.56 162 PHE B C 1
ATOM 5189 O O . PHE B 1 162 ? -15.039 21.125 16.219 1 83.56 162 PHE B O 1
ATOM 5196 N N . VAL B 1 163 ? -16.469 19.734 15.273 1 89.75 163 VAL B N 1
ATOM 5197 C CA . VAL B 1 163 ? -16.406 20.422 13.992 1 89.75 163 VAL B CA 1
ATOM 5198 C C . VAL B 1 163 ? -16.953 21.844 14.141 1 89.75 163 VAL B C 1
ATOM 5200 O O . VAL B 1 163 ? -16.516 22.766 13.43 1 89.75 163 VAL B O 1
ATOM 5203 N N . SER B 1 164 ? -17.828 22.031 15.07 1 90 164 SER B N 1
ATOM 5204 C CA . SER B 1 164 ? -18.516 23.312 15.242 1 90 164 SER B CA 1
ATOM 5205 C C . SER B 1 164 ? -17.594 24.359 15.875 1 90 164 SER B C 1
ATOM 5207 O O . SER B 1 164 ? -18.047 25.422 16.297 1 90 164 SER B O 1
ATOM 5209 N N . HIS B 1 165 ? -16.391 24.078 15.984 1 90.5 165 HIS B N 1
ATOM 5210 C CA . HIS B 1 165 ? -15.367 24.969 16.5 1 90.5 165 HIS B CA 1
ATOM 5211 C C . HIS B 1 165 ? -14.305 25.25 15.438 1 90.5 165 HIS B C 1
ATOM 5213 O O . HIS B 1 165 ? -13.75 24.328 14.852 1 90.5 165 HIS B O 1
ATOM 5219 N N . TYR B 1 166 ? -14.039 26.516 15.266 1 90.44 166 TYR B N 1
ATOM 5220 C CA . TYR B 1 166 ? -13.133 26.984 14.227 1 90.44 166 TYR B CA 1
ATOM 5221 C C . TYR B 1 166 ? -11.797 26.25 14.297 1 90.44 166 TYR B C 1
ATOM 5223 O O . TYR B 1 166 ? -11.328 25.703 13.289 1 90.44 166 TYR B O 1
ATOM 5231 N N . TYR B 1 167 ? -11.195 26.188 15.438 1 93 167 TYR B N 1
ATOM 5232 C CA . TYR B 1 167 ? -9.906 25.531 15.625 1 93 167 TYR B CA 1
ATOM 5233 C C . TYR B 1 167 ? -9.984 24.062 15.227 1 93 167 TYR B C 1
ATOM 5235 O O . TYR B 1 167 ? -9.102 23.547 14.531 1 93 167 TYR B O 1
ATOM 5243 N N . HIS B 1 168 ? -11.031 23.422 15.602 1 93.81 168 HIS B N 1
ATOM 5244 C CA . HIS B 1 168 ? -11.102 21.984 15.406 1 93.81 168 HIS B CA 1
ATOM 5245 C C . HIS B 1 168 ? -11.383 21.641 13.945 1 93.81 168 HIS B C 1
ATOM 5247 O O . HIS B 1 168 ? -10.875 20.641 13.43 1 93.81 168 HIS B O 1
ATOM 5253 N N . TRP B 1 169 ? -12.172 22.422 13.266 1 95.19 169 TRP B N 1
ATOM 5254 C CA . TRP B 1 169 ? -12.414 22.141 11.852 1 95.19 169 TRP B CA 1
ATOM 5255 C C . TRP B 1 169 ? -11.281 22.688 10.992 1 95.19 169 TRP B C 1
ATOM 5257 O O . TRP B 1 169 ? -10.547 21.906 10.359 1 95.19 169 TRP B O 1
ATOM 5267 N N . ILE B 1 170 ? -11 23.984 11.039 1 95.19 170 ILE B N 1
ATOM 5268 C CA . ILE B 1 170 ? -10.039 24.609 10.133 1 95.19 170 ILE B CA 1
ATOM 5269 C C . ILE B 1 170 ? -8.617 24.266 10.586 1 95.19 170 ILE B C 1
ATOM 5271 O O . ILE B 1 170 ? -7.789 23.844 9.773 1 95.19 170 ILE B O 1
ATOM 5275 N N . GLY B 1 171 ? -8.344 24.391 11.836 1 94.38 171 GLY B N 1
ATOM 5276 C CA . GLY B 1 171 ? -6.988 24.25 12.352 1 94.38 171 GLY B CA 1
ATOM 5277 C C . GLY B 1 171 ? -6.566 22.812 12.555 1 94.38 171 GLY B C 1
ATOM 5278 O O . GLY B 1 171 ? -5.383 22.531 12.742 1 94.38 171 GLY B O 1
ATOM 5279 N N . GLU B 1 172 ? -7.535 21.938 12.531 1 94.62 172 GLU B N 1
ATOM 5280 C CA . GLU B 1 172 ? -7.188 20.531 12.789 1 94.62 172 GLU B CA 1
ATOM 5281 C C . GLU B 1 172 ? -7.582 19.641 11.625 1 94.62 172 GLU B C 1
ATOM 5283 O O . GLU B 1 172 ? -6.734 19.25 10.812 1 94.62 172 GLU B O 1
ATOM 5288 N N . THR B 1 173 ? -8.891 19.359 11.469 1 96 173 THR B N 1
ATOM 5289 C CA . THR B 1 173 ? -9.359 18.359 10.523 1 96 173 THR B CA 1
ATOM 5290 C C . THR B 1 173 ? -9.117 18.828 9.086 1 96 173 THR B C 1
ATOM 5292 O O . THR B 1 173 ? -8.539 18.094 8.281 1 96 173 THR B O 1
ATOM 5295 N N . PHE B 1 174 ? -9.531 20.062 8.773 1 97.19 174 PHE B N 1
ATOM 5296 C CA . PHE B 1 174 ? -9.344 20.562 7.418 1 97.19 174 PHE B CA 1
ATOM 5297 C C . PHE B 1 174 ? -7.863 20.703 7.098 1 97.19 174 PHE B C 1
ATOM 5299 O O . PHE B 1 174 ? -7.422 20.344 6 1 97.19 174 PHE B O 1
ATOM 5306 N N . LEU B 1 175 ? -7.109 21.219 8.047 1 96.94 175 LEU B N 1
ATOM 5307 C CA . LEU B 1 175 ? -5.676 21.359 7.828 1 96.94 175 LEU B CA 1
ATOM 5308 C C . LEU B 1 175 ? -5.039 20.031 7.473 1 96.94 175 LEU B C 1
ATOM 5310 O O . LEU B 1 175 ? -4.246 19.938 6.531 1 96.94 175 LEU B O 1
ATOM 5314 N N . GLY B 1 176 ? -5.355 19 8.219 1 97.25 176 GLY B N 1
ATOM 5315 C CA . GLY B 1 176 ? -4.844 17.672 7.914 1 97.25 176 GLY B CA 1
ATOM 5316 C C . GLY B 1 176 ? -5.27 17.172 6.543 1 97.25 176 GLY B C 1
ATOM 5317 O O . GLY B 1 176 ? -4.453 16.625 5.797 1 97.25 176 GLY B O 1
ATOM 5318 N N . ALA B 1 177 ? -6.527 17.375 6.215 1 98.06 177 ALA B N 1
ATOM 5319 C CA . ALA B 1 177 ? -7.055 16.969 4.914 1 98.06 177 ALA B CA 1
ATOM 5320 C C . ALA B 1 177 ? -6.375 17.719 3.781 1 98.06 177 ALA B C 1
ATOM 5322 O O . ALA B 1 177 ? -6 17.141 2.768 1 98.06 177 ALA B O 1
ATOM 5323 N N . TRP B 1 178 ? -6.223 19.016 4.012 1 97.19 178 TRP B N 1
ATOM 5324 C CA . TRP B 1 178 ? -5.59 19.844 2.99 1 97.19 178 TRP B CA 1
ATOM 5325 C C . TRP B 1 178 ? -4.121 19.469 2.818 1 97.19 178 TRP B C 1
ATOM 5327 O O . TRP B 1 178 ? -3.59 19.516 1.706 1 97.19 178 TRP B O 1
ATOM 5337 N N . ARG B 1 179 ? -3.5 19.094 3.934 1 96.69 179 ARG B N 1
ATOM 5338 C CA . ARG B 1 179 ? -2.1 18.688 3.887 1 96.69 179 ARG B CA 1
ATOM 5339 C C . ARG B 1 179 ? -1.923 17.422 3.061 1 96.69 179 ARG B C 1
ATOM 5341 O O . ARG B 1 179 ? -1.076 17.375 2.168 1 96.69 179 ARG B O 1
ATOM 5348 N N . ILE B 1 180 ? -2.723 16.422 3.285 1 97.69 180 ILE B N 1
ATOM 5349 C CA . ILE B 1 180 ? -2.574 15.164 2.568 1 97.69 180 ILE B CA 1
ATOM 5350 C C . ILE B 1 180 ? -2.949 15.359 1.102 1 97.69 180 ILE B C 1
ATOM 5352 O O . ILE B 1 180 ? -2.328 14.766 0.213 1 97.69 180 ILE B O 1
ATOM 5356 N N . TRP B 1 181 ? -3.979 16.141 0.842 1 97 181 TRP B N 1
ATOM 5357 C CA . TRP B 1 181 ? -4.387 16.469 -0.52 1 97 181 TRP B CA 1
ATOM 5358 C C . TRP B 1 181 ? -3.266 17.188 -1.268 1 97 181 TRP B C 1
ATOM 5360 O O . TRP B 1 181 ? -2.934 16.828 -2.398 1 97 181 TRP B O 1
ATOM 5370 N N . SER B 1 182 ? -2.633 18.141 -0.587 1 95.12 182 SER B N 1
ATOM 5371 C CA . SER B 1 182 ? -1.527 18.906 -1.172 1 95.12 182 SER B CA 1
ATOM 5372 C C . SER B 1 182 ? -0.312 18.016 -1.404 1 95.12 182 SER B C 1
ATOM 5374 O O . SER B 1 182 ? 0.382 18.141 -2.414 1 95.12 182 SER B O 1
ATOM 5376 N N . HIS B 1 183 ? -0.096 17.172 -0.444 1 95.69 183 HIS B N 1
ATOM 5377 C CA . HIS B 1 183 ? 0.999 16.219 -0.594 1 95.69 183 HIS B CA 1
ATOM 5378 C C . HIS B 1 183 ? 0.805 15.352 -1.829 1 95.69 183 HIS B C 1
ATOM 5380 O O . HIS B 1 183 ? 1.718 15.219 -2.646 1 95.69 183 HIS B O 1
ATOM 5386 N N . TYR B 1 184 ? -0.364 14.789 -2.004 1 95.56 184 TYR B N 1
ATOM 5387 C CA . TYR B 1 184 ? -0.681 13.938 -3.146 1 95.56 184 TYR B CA 1
ATOM 5388 C C . TYR B 1 184 ? -0.467 14.688 -4.457 1 95.56 184 TYR B C 1
ATOM 5390 O O . TYR B 1 184 ? 0.181 14.172 -5.375 1 95.56 184 TYR B O 1
ATOM 5398 N N . ARG B 1 185 ? -0.974 15.828 -4.523 1 92.06 185 ARG B N 1
ATOM 5399 C CA . ARG B 1 185 ? -0.891 16.609 -5.75 1 92.06 185 ARG B CA 1
ATOM 5400 C C . ARG B 1 185 ? 0.545 17.031 -6.031 1 92.06 185 ARG B C 1
ATOM 5402 O O . ARG B 1 185 ? 0.982 17.047 -7.184 1 92.06 185 ARG B O 1
ATOM 5409 N N . TYR B 1 186 ? 1.283 17.422 -4.996 1 91.25 186 TYR B N 1
ATOM 5410 C CA . TYR B 1 186 ? 2.682 17.812 -5.133 1 91.25 186 TYR B CA 1
ATOM 5411 C C . TYR B 1 186 ? 3.533 16.656 -5.621 1 91.25 186 TYR B C 1
ATOM 5413 O O . TYR B 1 186 ? 4.344 16.812 -6.535 1 91.25 186 TYR B O 1
ATOM 5421 N N . ARG B 1 187 ? 3.303 15.516 -5.066 1 90.5 187 ARG B N 1
ATOM 5422 C CA . ARG B 1 187 ? 4.012 14.297 -5.445 1 90.5 187 ARG B CA 1
ATOM 5423 C C . ARG B 1 187 ? 3.824 13.992 -6.93 1 90.5 187 ARG B C 1
ATOM 5425 O O . ARG B 1 187 ? 4.781 13.641 -7.625 1 90.5 187 ARG B O 1
ATOM 5432 N N . ALA B 1 188 ? 2.639 14.141 -7.383 1 83.12 188 ALA B N 1
ATOM 5433 C CA . ALA B 1 188 ? 2.262 13.773 -8.75 1 83.12 188 ALA B CA 1
ATOM 5434 C C . ALA B 1 188 ? 2.605 14.883 -9.727 1 83.12 188 ALA B C 1
ATOM 5436 O O . ALA B 1 188 ? 2.6 14.672 -10.945 1 83.12 188 ALA B O 1
ATOM 5437 N N . GLY B 1 189 ? 2.959 16.047 -9.195 1 81.94 189 GLY B N 1
ATOM 5438 C CA . GLY B 1 189 ? 3.156 17.203 -10.055 1 81.94 189 GLY B CA 1
ATOM 5439 C C . GLY B 1 189 ? 1.871 17.703 -10.695 1 81.94 189 GLY B C 1
ATOM 5440 O O . GLY B 1 189 ? 1.868 18.109 -11.859 1 81.94 189 GLY B O 1
ATOM 5441 N N . ALA B 1 190 ? 0.805 17.531 -9.961 1 77.25 190 ALA B N 1
ATOM 5442 C CA . ALA B 1 190 ? -0.512 17.891 -10.492 1 77.25 190 ALA B CA 1
ATOM 5443 C C . ALA B 1 190 ? -1 19.219 -9.914 1 77.25 190 ALA B C 1
ATOM 5445 O O . ALA B 1 190 ? -0.428 19.719 -8.953 1 77.25 190 ALA B O 1
ATOM 5446 N N . VAL B 1 191 ? -1.936 19.703 -10.602 1 77.19 191 VAL B N 1
ATOM 5447 C CA . VAL B 1 191 ? -2.602 20.906 -10.117 1 77.19 191 VAL B CA 1
ATOM 5448 C C . VAL B 1 191 ? -3.465 20.578 -8.906 1 77.19 191 VAL B C 1
ATOM 5450 O O . VAL B 1 191 ? -4.102 19.516 -8.859 1 77.19 191 VAL B O 1
ATOM 5453 N N . LEU B 1 192 ? -3.41 21.422 -8.008 1 79.94 192 LEU B N 1
ATOM 5454 C CA . LEU B 1 192 ? -4.258 21.266 -6.832 1 79.94 192 LEU B CA 1
ATOM 5455 C C . LEU B 1 192 ? -5.711 21.594 -7.168 1 79.94 192 LEU B C 1
ATOM 5457 O O . LEU B 1 192 ? -6.102 22.766 -7.211 1 79.94 192 LEU B O 1
ATOM 5461 N N . ASP B 1 193 ? -6.535 20.609 -7.328 1 84.06 193 ASP B N 1
ATOM 5462 C CA . ASP B 1 193 ? -7.941 20.766 -7.684 1 84.06 193 ASP B CA 1
ATOM 5463 C C . ASP B 1 193 ? -8.766 21.203 -6.473 1 84.06 193 ASP B C 1
ATOM 5465 O O . ASP B 1 193 ? -8.445 20.844 -5.336 1 84.06 193 ASP B O 1
ATOM 5469 N N . ASP B 1 194 ? -9.789 21.969 -6.82 1 92.12 194 ASP B N 1
ATOM 5470 C CA . ASP B 1 194 ? -10.742 22.359 -5.785 1 92.12 194 ASP B CA 1
ATOM 5471 C C . ASP B 1 194 ? -11.672 21.203 -5.422 1 92.12 194 ASP B C 1
ATOM 5473 O O . ASP B 1 194 ? -12.102 20.438 -6.301 1 92.12 194 ASP B O 1
ATOM 5477 N N . PHE B 1 195 ? -11.914 21.109 -4.137 1 97.31 195 PHE B N 1
ATOM 5478 C CA . PHE B 1 195 ? -12.992 20.203 -3.75 1 97.31 195 PHE B CA 1
ATOM 5479 C C . PHE B 1 195 ? -14.328 20.688 -4.297 1 97.31 195 PHE B C 1
ATOM 5481 O O . PHE B 1 195 ? -14.609 21.891 -4.293 1 97.31 195 PHE B O 1
ATOM 5488 N N . LYS B 1 196 ? -15.117 19.812 -4.809 1 97.81 196 LYS B N 1
ATOM 5489 C CA . LYS B 1 196 ? -16.453 20.141 -5.316 1 97.81 196 LYS B CA 1
ATOM 5490 C C . LYS B 1 196 ? -17.516 19.953 -4.238 1 97.81 196 LYS B C 1
ATOM 5492 O O . LYS B 1 196 ? -18.578 20.562 -4.289 1 97.81 196 LYS B O 1
ATOM 5497 N N . VAL B 1 197 ? -17.203 19.094 -3.336 1 98.31 197 VAL B N 1
ATOM 5498 C CA . VAL B 1 197 ? -18.125 18.781 -2.258 1 98.31 197 VAL B CA 1
ATOM 5499 C C . VAL B 1 197 ? -17.375 18.609 -0.947 1 98.31 197 VAL B C 1
ATOM 5501 O O . VAL B 1 197 ? -16.281 18.047 -0.928 1 98.31 197 VAL B O 1
ATOM 5504 N N . VAL B 1 198 ? -17.875 19.141 0.088 1 98.31 198 VAL B N 1
ATOM 5505 C CA . VAL B 1 198 ? -17.453 18.812 1.446 1 98.31 198 VAL B CA 1
ATOM 5506 C C . VAL B 1 198 ? -18.609 18.156 2.199 1 98.31 198 VAL B C 1
ATOM 5508 O O . VAL B 1 198 ? -19.734 18.688 2.205 1 98.31 198 VAL B O 1
ATOM 5511 N N . SER B 1 199 ? -18.344 17.016 2.729 1 97.75 199 SER B N 1
ATOM 5512 C CA . SER B 1 199 ? -19.375 16.266 3.461 1 97.75 199 SER B CA 1
ATOM 5513 C C . SER B 1 199 ? -19.078 16.266 4.957 1 97.75 199 SER B C 1
ATOM 5515 O O . SER B 1 199 ? -17.953 15.961 5.379 1 97.75 199 SER B O 1
ATOM 5517 N N . PHE B 1 200 ? -20.047 16.672 5.688 1 96.19 200 PHE B N 1
ATOM 5518 C CA . PHE B 1 200 ? -20.078 16.484 7.133 1 96.19 200 PHE B CA 1
ATOM 5519 C C . PHE B 1 200 ? -21 15.344 7.516 1 96.19 200 PHE B C 1
ATOM 5521 O O . PHE B 1 200 ? -22.047 15.57 8.148 1 96.19 200 PHE B O 1
ATOM 5528 N N . ARG B 1 201 ? -20.562 14.18 7.25 1 94.12 201 ARG B N 1
ATOM 5529 C CA . ARG B 1 201 ? -21.359 12.961 7.211 1 94.12 201 ARG B CA 1
ATOM 5530 C C . ARG B 1 201 ? -22.125 12.766 8.516 1 94.12 201 ARG B C 1
ATOM 5532 O O . ARG B 1 201 ? -23.25 12.273 8.508 1 94.12 201 ARG B O 1
ATOM 5539 N N . HIS B 1 202 ? -21.578 13.18 9.633 1 91.69 202 HIS B N 1
ATOM 5540 C CA . HIS B 1 202 ? -22.188 12.867 10.922 1 91.69 202 HIS B CA 1
ATOM 5541 C C . HIS B 1 202 ? -22.609 14.141 11.656 1 91.69 202 HIS B C 1
ATOM 5543 O O . HIS B 1 202 ? -22.844 14.109 12.867 1 91.69 202 HIS B O 1
ATOM 5549 N N . MET B 1 203 ? -22.594 15.242 10.922 1 92.56 203 MET B N 1
ATOM 5550 C CA . MET B 1 203 ? -22.969 16.516 11.516 1 92.56 203 MET B CA 1
ATOM 5551 C C . MET B 1 203 ? -24.203 17.094 10.836 1 92.56 203 MET B C 1
ATOM 5553 O O . MET B 1 203 ? -24.359 16.984 9.617 1 92.56 203 MET B O 1
ATOM 5557 N N . TYR B 1 204 ? -25.016 17.812 11.578 1 91.31 204 TYR B N 1
ATOM 5558 C CA . TYR B 1 204 ? -26.25 18.391 11.07 1 91.31 204 TYR B CA 1
ATOM 5559 C C . TYR B 1 204 ? -26.031 19.828 10.586 1 91.31 204 TYR B C 1
ATOM 5561 O O . TYR B 1 204 ? -25.078 20.484 11.008 1 91.31 204 TYR B O 1
ATOM 5569 N N . ASP B 1 205 ? -26.922 20.234 9.68 1 90 205 ASP B N 1
ATOM 5570 C CA . ASP B 1 205 ? -27.062 21.656 9.398 1 90 205 ASP B CA 1
ATOM 5571 C C . ASP B 1 205 ? -27.859 22.359 10.5 1 90 205 ASP B C 1
ATOM 5573 O O . ASP B 1 205 ? -28.609 21.719 11.242 1 90 205 ASP B O 1
ATOM 5577 N N . LEU B 1 206 ? -27.672 23.625 10.516 1 82.75 206 LEU B N 1
ATOM 5578 C CA . LEU B 1 206 ? -28.375 24.422 11.523 1 82.75 206 LEU B CA 1
ATOM 5579 C C . LEU B 1 206 ? -29.875 24.188 11.461 1 82.75 206 LEU B C 1
ATOM 5581 O O . LEU B 1 206 ? -30.531 24 12.492 1 82.75 206 LEU B O 1
ATOM 5585 N N . ASP B 1 207 ? -30.438 24.125 10.273 1 81 207 ASP B N 1
ATOM 5586 C CA . ASP B 1 207 ? -31.875 24.062 10.094 1 81 207 ASP B CA 1
ATOM 5587 C C . ASP B 1 207 ? -32.406 22.656 10.344 1 81 207 ASP B C 1
ATOM 5589 O O . ASP B 1 207 ? -33.594 22.469 10.656 1 81 207 ASP B O 1
ATOM 5593 N N . ASP B 1 208 ? -31.516 21.688 10.25 1 82.5 208 ASP B N 1
ATOM 5594 C CA . ASP B 1 208 ? -32 20.312 10.32 1 82.5 208 ASP B CA 1
ATOM 5595 C C . ASP B 1 208 ? -31.578 19.656 11.633 1 82.5 208 ASP B C 1
ATOM 5597 O O . ASP B 1 208 ? -31.766 18.453 11.812 1 82.5 208 ASP B O 1
ATOM 5601 N N . THR B 1 209 ? -31.031 20.406 12.508 1 82.75 209 THR B N 1
ATOM 5602 C CA . THR B 1 209 ? -30.609 19.844 13.789 1 82.75 209 THR B CA 1
ATOM 5603 C C . THR B 1 209 ? -31.812 19.516 14.664 1 82.75 209 THR B C 1
ATOM 5605 O O . THR B 1 209 ? -32.656 20.375 14.945 1 82.75 209 THR B O 1
ATOM 5608 N N . PRO B 1 210 ? -31.844 18.297 15.031 1 81.06 210 PRO B N 1
ATOM 5609 C CA . PRO B 1 210 ? -32.938 17.938 15.938 1 81.06 210 PRO B CA 1
ATOM 5610 C C . PRO B 1 210 ? -32.938 18.781 17.219 1 81.06 210 PRO B C 1
ATOM 5612 O O . PRO B 1 210 ? -31.859 19.125 17.734 1 81.06 210 PRO B O 1
ATOM 5615 N N . ALA B 1 211 ? -34.094 18.984 17.734 1 78.38 211 ALA B N 1
ATOM 5616 C CA . ALA B 1 211 ? -34.312 19.891 18.844 1 78.38 211 ALA B CA 1
ATOM 5617 C C . ALA B 1 211 ? -33.594 19.391 20.109 1 78.38 211 ALA B C 1
ATOM 5619 O O . ALA B 1 211 ? -33.188 20.188 20.953 1 78.38 211 ALA B O 1
ATOM 5620 N N . HIS B 1 212 ? -33.406 18.062 20.141 1 79 212 HIS B N 1
ATOM 5621 C CA . HIS B 1 212 ? -32.875 17.5 21.375 1 79 212 HIS B CA 1
ATOM 5622 C C . HIS B 1 212 ? -31.344 17.547 21.359 1 79 212 HIS B C 1
ATOM 5624 O O . HIS B 1 212 ? -30.688 17.25 22.359 1 79 212 HIS B O 1
ATOM 5630 N N . LEU B 1 213 ? -30.797 17.922 20.219 1 77.62 213 LEU B N 1
ATOM 5631 C CA . LEU B 1 213 ? -29.344 17.938 20.094 1 77.62 213 LEU B CA 1
ATOM 5632 C C . LEU B 1 213 ? -28.797 19.344 20.281 1 77.62 213 LEU B C 1
ATOM 5634 O O . LEU B 1 213 ? -29.531 20.328 20.109 1 77.62 213 LEU B O 1
ATOM 5638 N N . ASN B 1 214 ? -27.531 19.312 20.797 1 75.94 214 ASN B N 1
ATOM 5639 C CA . ASN B 1 214 ? -26.891 20.609 21.062 1 75.94 214 ASN B CA 1
ATOM 5640 C C . ASN B 1 214 ? -26.125 21.125 19.859 1 75.94 214 ASN B C 1
ATOM 5642 O O . ASN B 1 214 ? -26.094 20.469 18.812 1 75.94 214 ASN B O 1
ATOM 5646 N N . TYR B 1 215 ? -25.641 22.281 20.047 1 75.5 215 TYR B N 1
ATOM 5647 C CA . TYR B 1 215 ? -24.906 23.016 19.031 1 75.5 215 TYR B CA 1
ATOM 5648 C C . TYR B 1 215 ? -23.688 22.219 18.562 1 75.5 215 TYR B C 1
ATOM 5650 O O . TYR B 1 215 ? -23.312 22.297 17.391 1 75.5 215 TYR B O 1
ATOM 5658 N N . ASP B 1 216 ? -23.281 21.328 19.344 1 80.44 216 ASP B N 1
ATOM 5659 C CA . ASP B 1 216 ? -22.062 20.578 19.047 1 80.44 216 ASP B CA 1
ATOM 5660 C C . ASP B 1 216 ? -22.328 19.516 17.984 1 80.44 216 ASP B C 1
ATOM 5662 O O . ASP B 1 216 ? -21.375 18.953 17.422 1 80.44 216 ASP B O 1
ATOM 5666 N N . SER B 1 217 ? -23.594 19.406 17.594 1 84.25 217 SER B N 1
ATOM 5667 C CA . SER B 1 217 ? -23.953 18.406 16.578 1 84.25 217 SER B CA 1
ATOM 5668 C C . SER B 1 217 ? -24 19.031 15.188 1 84.25 217 SER B C 1
ATOM 5670 O O . SER B 1 217 ? -24.219 18.328 14.203 1 84.25 217 SER B O 1
ATOM 5672 N N . GLN B 1 218 ? -23.688 20.297 15.141 1 89.56 218 GLN B N 1
ATOM 5673 C CA . GLN B 1 218 ? -23.734 21.016 13.875 1 89.56 218 GLN B CA 1
ATOM 5674 C C . GLN B 1 218 ? -22.328 21.25 13.32 1 89.56 218 GLN B C 1
ATOM 5676 O O . GLN B 1 218 ? -21.375 21.359 14.086 1 89.56 218 GLN B O 1
ATOM 5681 N N . TRP B 1 219 ? -22.281 21.328 11.945 1 92.94 219 TRP B N 1
ATOM 5682 C CA . TRP B 1 219 ? -20.953 21.547 11.367 1 92.94 219 TRP B CA 1
ATOM 5683 C C . TRP B 1 219 ? -20.609 23.031 11.352 1 92.94 219 TRP B C 1
ATOM 5685 O O . TRP B 1 219 ? -19.422 23.391 11.32 1 92.94 219 TRP B O 1
ATOM 5695 N N . GLU B 1 220 ? -21.578 23.938 11.375 1 92.12 220 GLU B N 1
ATOM 5696 C CA . GLU B 1 220 ? -21.312 25.375 11.359 1 92.12 220 GLU B CA 1
ATOM 5697 C C . GLU B 1 220 ? -20.969 25.875 12.75 1 92.12 220 GLU B C 1
ATOM 5699 O O . GLU B 1 220 ? -21.594 25.484 13.734 1 92.12 220 GLU B O 1
ATOM 5704 N N . ASP B 1 221 ? -19.938 26.594 12.836 1 88.5 221 ASP B N 1
ATOM 5705 C CA . ASP B 1 221 ? -19.578 27.234 14.094 1 88.5 221 ASP B CA 1
ATOM 5706 C C . ASP B 1 221 ? -20.422 28.484 14.336 1 88.5 221 ASP B C 1
ATOM 5708 O O . ASP B 1 221 ? -21.094 28.969 13.422 1 88.5 221 ASP B O 1
ATOM 5712 N N . HIS B 1 222 ? -20.312 29.031 15.5 1 84.12 222 HIS B N 1
ATOM 5713 C CA . HIS B 1 222 ? -21.141 30.156 15.906 1 84.12 222 HIS B CA 1
ATOM 5714 C C . HIS B 1 222 ? -20.781 31.406 15.109 1 84.12 222 HIS B C 1
ATOM 5716 O O . HIS B 1 222 ? -21.656 32.188 14.75 1 84.12 222 HIS B O 1
ATOM 5722 N N . ALA B 1 223 ? -19.562 31.609 14.812 1 86.75 223 ALA B N 1
ATOM 5723 C CA . ALA B 1 223 ? -19.078 32.812 14.156 1 86.75 223 ALA B CA 1
ATOM 5724 C C . ALA B 1 223 ? -19.281 32.75 12.648 1 86.75 223 ALA B C 1
ATOM 5726 O O . ALA B 1 223 ? -19.125 33.75 11.945 1 86.75 223 ALA B O 1
ATOM 5727 N N . GLY B 1 224 ? -19.609 31.516 12.117 1 90.62 224 GLY B N 1
ATOM 5728 C CA . GLY B 1 224 ? -19.812 31.328 10.688 1 90.62 224 GLY B CA 1
ATOM 5729 C C . GLY B 1 224 ? -18.516 31.156 9.922 1 90.62 224 GLY B C 1
ATOM 5730 O O . GLY B 1 224 ? -18.484 31.312 8.703 1 90.62 224 GLY B O 1
ATOM 5731 N N . ALA B 1 225 ? -17.438 30.891 10.609 1 92.75 225 ALA B N 1
ATOM 5732 C CA . ALA B 1 225 ? -16.125 30.75 10 1 92.75 225 ALA B CA 1
ATOM 5733 C C . ALA B 1 225 ? -16.062 29.547 9.07 1 92.75 225 ALA B C 1
ATOM 5735 O O . ALA B 1 225 ? -15.531 29.625 7.965 1 92.75 225 ALA B O 1
ATOM 5736 N N . ASN B 1 226 ? -16.641 28.438 9.484 1 94.88 226 ASN B N 1
ATOM 5737 C CA . ASN B 1 226 ? -16.578 27.219 8.695 1 94.88 226 ASN B CA 1
ATOM 5738 C C . ASN B 1 226 ? -17.156 27.422 7.297 1 94.88 226 ASN B C 1
ATOM 5740 O O . ASN B 1 226 ? -16.516 27.109 6.301 1 94.88 226 ASN B O 1
ATOM 5744 N N . ARG B 1 227 ? -18.359 27.953 7.266 1 94.75 227 ARG B N 1
ATOM 5745 C CA . ARG B 1 227 ? -19.016 28.203 5.98 1 94.75 227 ARG B CA 1
ATOM 5746 C C . ARG B 1 227 ? -18.234 29.234 5.164 1 94.75 227 ARG B C 1
ATOM 5748 O O . ARG B 1 227 ? -18.016 29.047 3.967 1 94.75 227 ARG B O 1
ATOM 5755 N N . PHE B 1 228 ? -17.859 30.312 5.801 1 95.38 228 PHE B N 1
ATOM 5756 C CA . PHE B 1 228 ? -17.141 31.375 5.121 1 95.38 228 PHE B CA 1
ATOM 5757 C C . PHE B 1 228 ? -15.906 30.828 4.41 1 95.38 228 PHE B C 1
ATOM 5759 O O . PHE B 1 228 ? -15.719 31.062 3.213 1 95.38 228 PHE B O 1
ATOM 5766 N N . PHE B 1 229 ? -15.07 30.125 5.102 1 96.62 229 PHE B N 1
ATOM 5767 C CA . PHE B 1 229 ? -13.805 29.656 4.547 1 96.62 229 PHE B CA 1
ATOM 5768 C C . PHE B 1 229 ? -14.039 28.594 3.471 1 96.62 229 PHE B C 1
ATOM 5770 O O . PHE B 1 229 ? -13.391 28.609 2.424 1 96.62 229 PHE B O 1
ATOM 5777 N N . MET B 1 230 ? -14.969 27.641 3.684 1 96.62 230 MET B N 1
ATOM 5778 C CA . MET B 1 230 ? -15.258 26.641 2.668 1 96.62 230 MET B CA 1
ATOM 5779 C C . MET B 1 230 ? -15.688 27.281 1.357 1 96.62 230 MET B C 1
ATOM 5781 O O . MET B 1 230 ? -15.18 26.938 0.289 1 96.62 230 MET B O 1
ATOM 5785 N N . GLU B 1 231 ? -16.547 28.266 1.446 1 96.25 231 GLU B N 1
ATOM 5786 C CA . GLU B 1 231 ? -17.078 28.906 0.25 1 96.25 231 GLU B CA 1
ATOM 5787 C C . GLU B 1 231 ? -16.047 29.812 -0.411 1 96.25 231 GLU B C 1
ATOM 5789 O O . GLU B 1 231 ? -16.031 29.953 -1.635 1 96.25 231 GLU B O 1
ATOM 5794 N N . LYS B 1 232 ? -15.211 30.422 0.434 1 96.06 232 LYS B N 1
ATOM 5795 C CA . LYS B 1 232 ? -14.164 31.281 -0.114 1 96.06 232 LYS B CA 1
ATOM 5796 C C . LYS B 1 232 ? -13.062 30.453 -0.763 1 96.06 232 LYS B C 1
ATOM 5798 O O . LYS B 1 232 ? -12.523 30.844 -1.803 1 96.06 232 LYS B O 1
ATOM 5803 N N . TRP B 1 233 ? -12.719 29.359 -0.17 1 96.56 233 TRP B N 1
ATOM 5804 C CA . TRP B 1 233 ? -11.648 28.5 -0.666 1 96.56 233 TRP B CA 1
ATOM 5805 C C . TRP B 1 233 ? -12.086 27.75 -1.919 1 96.56 233 TRP B C 1
ATOM 5807 O O . TRP B 1 233 ? -11.289 27.547 -2.838 1 96.56 233 TRP B O 1
ATOM 5817 N N . PHE B 1 234 ? -13.32 27.344 -1.92 1 96.75 234 PHE B N 1
ATOM 5818 C CA . PHE B 1 234 ? -13.844 26.531 -3.014 1 96.75 234 PHE B CA 1
ATOM 5819 C C . PHE B 1 234 ? -15.148 27.109 -3.543 1 96.75 234 PHE B C 1
ATOM 5821 O O . PHE B 1 234 ? -16.234 26.641 -3.189 1 96.75 234 PHE B O 1
ATOM 5828 N N . PRO B 1 235 ? -15.047 28.047 -4.469 1 94.31 235 PRO B N 1
ATOM 5829 C CA . PRO B 1 235 ? -16.266 28.672 -4.984 1 94.31 235 PRO B CA 1
ATOM 5830 C C . PRO B 1 235 ? -17.219 27.656 -5.613 1 94.31 235 PRO B C 1
ATOM 5832 O O . PRO B 1 235 ? -16.812 26.875 -6.473 1 94.31 235 PRO B O 1
ATOM 5835 N N . GLY B 1 236 ? -18.453 27.641 -5.18 1 95.12 236 GLY B N 1
ATOM 5836 C CA . GLY B 1 236 ? -19.469 26.734 -5.711 1 95.12 236 GLY B CA 1
ATOM 5837 C C . GLY B 1 236 ? -19.484 25.391 -5 1 95.12 236 GLY B C 1
ATOM 5838 O O . GLY B 1 236 ? -20.188 24.469 -5.43 1 95.12 236 GLY B O 1
ATOM 5839 N N . ILE B 1 237 ? -18.766 25.297 -3.926 1 97.38 237 ILE B N 1
ATOM 5840 C CA . ILE B 1 237 ? -18.688 24.031 -3.205 1 97.38 237 ILE B CA 1
ATOM 5841 C C . ILE B 1 237 ? -20.078 23.625 -2.705 1 97.38 237 ILE B C 1
ATOM 5843 O O . ILE B 1 237 ? -20.859 24.484 -2.258 1 97.38 237 ILE B O 1
ATOM 5847 N N . ALA B 1 238 ? -20.375 22.359 -2.906 1 97.88 238 ALA B N 1
ATOM 5848 C CA . ALA B 1 238 ? -21.547 21.812 -2.254 1 97.88 238 ALA B CA 1
ATOM 5849 C C . ALA B 1 238 ? -21.234 21.359 -0.833 1 97.88 238 ALA B C 1
ATOM 5851 O O . ALA B 1 238 ? -20.234 20.672 -0.604 1 97.88 238 ALA B O 1
ATOM 5852 N N . ILE B 1 239 ? -22.031 21.781 0.113 1 96.94 239 ILE B N 1
ATOM 5853 C CA . ILE B 1 239 ? -21.875 21.344 1.495 1 96.94 239 ILE B CA 1
ATOM 5854 C C . ILE B 1 239 ? -22.969 20.344 1.847 1 96.94 239 ILE B C 1
ATOM 5856 O O . ILE B 1 239 ? -24.156 20.672 1.807 1 96.94 239 ILE B O 1
ATOM 5860 N N . GLU B 1 240 ? -22.562 19.141 2.193 1 97.06 240 GLU B N 1
ATOM 5861 C CA . GLU B 1 240 ? -23.531 18.078 2.465 1 97.06 240 GLU B CA 1
ATOM 5862 C C . GLU B 1 240 ? -23.516 17.688 3.938 1 97.06 240 GLU B C 1
ATOM 5864 O O . GLU B 1 240 ? -22.453 17.344 4.48 1 97.06 240 GLU B O 1
ATOM 5869 N N . SER B 1 241 ? -24.672 17.688 4.535 1 95.12 241 SER B N 1
ATOM 5870 C CA . SER B 1 241 ? -24.812 17.391 5.957 1 95.12 241 SER B CA 1
ATOM 5871 C C . SER B 1 241 ? -25.25 15.945 6.176 1 95.12 241 SER B C 1
ATOM 5873 O O . SER B 1 241 ? -25.406 15.188 5.215 1 95.12 241 SER B O 1
ATOM 5875 N N . ARG B 1 242 ? -25.438 15.617 7.418 1 94.12 242 ARG B N 1
ATOM 5876 C CA . ARG B 1 242 ? -25.875 14.289 7.852 1 94.12 242 ARG B CA 1
ATOM 5877 C C . ARG B 1 242 ? -27.188 13.898 7.188 1 94.12 242 ARG B C 1
ATOM 5879 O O . ARG B 1 242 ? -27.375 12.742 6.809 1 94.12 242 ARG B O 1
ATOM 5886 N N . ALA B 1 243 ? -28.078 14.828 7.031 1 93.62 243 ALA B N 1
ATOM 5887 C CA . ALA B 1 243 ? -29.406 14.539 6.473 1 93.62 243 ALA B CA 1
ATOM 5888 C C . ALA B 1 243 ? -29.281 13.977 5.059 1 93.62 243 ALA B C 1
ATOM 5890 O O . ALA B 1 243 ? -29.953 13 4.715 1 93.62 243 ALA B O 1
ATOM 5891 N N . ILE B 1 244 ? -28.469 14.555 4.277 1 95.75 244 ILE B N 1
ATOM 5892 C CA . ILE B 1 244 ? -28.266 14.117 2.898 1 95.75 244 ILE B CA 1
ATOM 5893 C C . ILE B 1 244 ? -27.672 12.711 2.885 1 95.75 244 ILE B C 1
ATOM 5895 O O . ILE B 1 244 ? -28.125 11.844 2.135 1 95.75 244 ILE B O 1
ATOM 5899 N N . TRP B 1 245 ? -26.781 12.438 3.693 1 96.06 245 TRP B N 1
ATOM 5900 C CA . TRP B 1 245 ? -26.078 11.156 3.686 1 96.06 245 TRP B CA 1
ATOM 5901 C C . TRP B 1 245 ? -26.906 10.07 4.348 1 96.06 245 TRP B C 1
ATOM 5903 O O . TRP B 1 245 ? -26.797 8.891 3.986 1 96.06 245 TRP B O 1
ATOM 5913 N N . ASP B 1 246 ? -27.719 10.5 5.305 1 95 246 ASP B N 1
ATOM 5914 C CA . ASP B 1 246 ? -28.688 9.539 5.84 1 95 246 ASP B CA 1
ATOM 5915 C C . ASP B 1 246 ? -29.656 9.07 4.762 1 95 246 ASP B C 1
ATOM 5917 O O . ASP B 1 246 ? -30.016 7.895 4.703 1 95 246 ASP B O 1
ATOM 5921 N N . ALA B 1 247 ? -30.141 10 4.02 1 96.44 247 ALA B N 1
ATOM 5922 C CA . ALA B 1 247 ? -31.031 9.641 2.918 1 96.44 247 ALA B CA 1
ATOM 5923 C C . ALA B 1 247 ? -30.328 8.695 1.938 1 96.44 247 ALA B C 1
ATOM 5925 O O . ALA B 1 247 ? -30.938 7.734 1.461 1 96.44 247 ALA B O 1
ATOM 5926 N N . ARG B 1 248 ? -29.078 8.93 1.621 1 97.12 248 ARG B N 1
ATOM 5927 C CA . ARG B 1 248 ? -28.297 8.047 0.759 1 97.12 248 ARG B CA 1
ATOM 5928 C C . ARG B 1 248 ? -28.156 6.66 1.381 1 97.12 248 ARG B C 1
ATOM 5930 O O . ARG B 1 248 ? -28.297 5.645 0.691 1 97.12 248 ARG B O 1
ATOM 5937 N N . ALA B 1 249 ? -27.875 6.625 2.627 1 96.06 249 ALA B N 1
ATOM 5938 C CA . ALA B 1 249 ? -27.75 5.344 3.324 1 96.06 249 ALA B CA 1
ATOM 5939 C C . ALA B 1 249 ? -29.047 4.555 3.244 1 96.06 249 ALA B C 1
ATOM 5941 O O . ALA B 1 249 ? -29.031 3.344 3.014 1 96.06 249 ALA B O 1
ATOM 5942 N N . ALA B 1 250 ? -30.156 5.254 3.434 1 96.5 250 ALA B N 1
ATOM 5943 C CA . ALA B 1 250 ? -31.469 4.625 3.447 1 96.5 250 ALA B CA 1
ATOM 5944 C C . ALA B 1 250 ? -31.812 4.031 2.082 1 96.5 250 ALA B C 1
ATOM 5946 O O . ALA B 1 250 ? -32.531 3.035 1.994 1 96.5 250 ALA B O 1
ATOM 5947 N N . SER B 1 251 ? -31.312 4.59 1.03 1 96.75 251 SER B N 1
ATOM 5948 C CA . SER B 1 251 ? -31.594 4.105 -0.317 1 96.75 251 SER B CA 1
ATOM 5949 C C . SER B 1 251 ? -30.891 2.773 -0.582 1 96.75 251 SER B C 1
ATOM 5951 O O . SER B 1 251 ? -31.234 2.068 -1.535 1 96.75 251 SER B O 1
ATOM 5953 N N . ASN B 1 252 ? -29.828 2.453 0.118 1 96.5 252 ASN B N 1
ATOM 5954 C CA . ASN B 1 252 ? -29 1.256 -0.023 1 96.5 252 ASN B CA 1
ATOM 5955 C C . ASN B 1 252 ? -28.312 1.21 -1.382 1 96.5 252 ASN B C 1
ATOM 5957 O O . ASN B 1 252 ? -27.922 0.137 -1.849 1 96.5 252 ASN B O 1
ATOM 5961 N N . THR B 1 253 ? -28.25 2.34 -2.025 1 98 253 THR B N 1
ATOM 5962 C CA . THR B 1 253 ? -27.531 2.484 -3.281 1 98 253 THR B CA 1
ATOM 5963 C C . THR B 1 253 ? -26.016 2.418 -3.045 1 98 253 THR B C 1
ATOM 5965 O O . THR B 1 253 ? -25.516 2.945 -2.051 1 98 253 THR B O 1
ATOM 5968 N N . LEU B 1 254 ? -25.297 1.695 -3.943 1 98.44 254 LEU B N 1
ATOM 5969 C CA . LEU B 1 254 ? -23.828 1.727 -3.924 1 98.44 254 LEU B CA 1
ATOM 5970 C C . LEU B 1 254 ? -23.312 2.973 -4.629 1 98.44 254 LEU B C 1
ATOM 5972 O O . LEU B 1 254 ? -23.609 3.201 -5.805 1 98.44 254 LEU B O 1
ATOM 5976 N N . TYR B 1 255 ? -22.578 3.795 -3.938 1 98.75 255 TYR B N 1
ATOM 5977 C CA . TYR B 1 255 ? -22 5.008 -4.504 1 98.75 255 TYR B CA 1
ATOM 5978 C C . TYR B 1 255 ? -20.5 4.855 -4.715 1 98.75 255 TYR B C 1
ATOM 5980 O O . TYR B 1 255 ? -19.812 4.215 -3.914 1 98.75 255 TYR B O 1
ATOM 5988 N N . ARG B 1 256 ? -20.016 5.348 -5.777 1 98.69 256 ARG B N 1
ATOM 5989 C CA . ARG B 1 256 ? -18.578 5.477 -6.016 1 98.69 256 ARG B CA 1
ATOM 5990 C C . ARG B 1 256 ? -18.109 6.906 -5.762 1 98.69 256 ARG B C 1
ATOM 5992 O O . ARG B 1 256 ? -18.75 7.863 -6.199 1 98.69 256 ARG B O 1
ATOM 5999 N N . MET B 1 257 ? -17.125 7.074 -5.027 1 98.5 257 MET B N 1
ATOM 6000 C CA . MET B 1 257 ? -16.391 8.328 -4.887 1 98.5 257 MET B CA 1
ATOM 6001 C C . MET B 1 257 ? -15.109 8.305 -5.719 1 98.5 257 MET B C 1
ATOM 6003 O O . MET B 1 257 ? -14.102 7.727 -5.301 1 98.5 257 MET B O 1
ATOM 6007 N N . PRO B 1 258 ? -15.133 8.898 -6.883 1 97.81 258 PRO B N 1
ATOM 6008 C CA . PRO B 1 258 ? -13.992 8.789 -7.793 1 97.81 258 PRO B CA 1
ATOM 6009 C C . PRO B 1 258 ? -12.688 9.273 -7.168 1 97.81 258 PRO B C 1
ATOM 6011 O O . PRO B 1 258 ? -11.648 8.609 -7.297 1 97.81 258 PRO B O 1
ATOM 6014 N N . ILE B 1 259 ? -12.664 10.461 -6.59 1 98 259 ILE B N 1
ATOM 6015 C CA . ILE B 1 259 ? -11.578 10.984 -5.773 1 98 259 ILE B CA 1
ATOM 6016 C C . ILE B 1 259 ? -12.125 11.531 -4.461 1 98 259 ILE B C 1
ATOM 6018 O O . ILE B 1 259 ? -13.023 12.375 -4.461 1 98 259 ILE B O 1
ATOM 6022 N N . VAL B 1 260 ? -11.641 11.016 -3.328 1 98.56 260 VAL B N 1
ATOM 6023 C CA . VAL B 1 260 ? -12.172 11.453 -2.045 1 98.56 260 VAL B CA 1
ATOM 6024 C C . VAL B 1 260 ? -11.039 11.555 -1.021 1 98.56 260 VAL B C 1
ATOM 6026 O O . VAL B 1 260 ? -10.125 10.727 -1.02 1 98.56 260 VAL B O 1
ATOM 6029 N N . VAL B 1 261 ? -11.039 12.578 -0.219 1 98.75 261 VAL B N 1
ATOM 6030 C CA . VAL B 1 261 ? -10.227 12.68 0.987 1 98.75 261 VAL B CA 1
ATOM 6031 C C . VAL B 1 261 ? -11.07 12.344 2.213 1 98.75 261 VAL B C 1
ATOM 6033 O O . VAL B 1 261 ? -12.062 13.023 2.49 1 98.75 261 VAL B O 1
ATOM 6036 N N . ILE B 1 262 ? -10.727 11.297 2.904 1 98.56 262 ILE B N 1
ATOM 6037 C CA . ILE B 1 262 ? -11.359 10.945 4.168 1 98.56 262 ILE B CA 1
ATOM 6038 C C . ILE B 1 262 ? -10.562 11.531 5.332 1 98.56 262 ILE B C 1
ATOM 6040 O O . ILE B 1 262 ? -9.367 11.273 5.461 1 98.56 262 ILE B O 1
ATOM 6044 N N . ALA B 1 263 ? -11.18 12.328 6.09 1 98 263 ALA B N 1
ATOM 6045 C CA . ALA B 1 263 ? -10.586 12.883 7.301 1 98 263 ALA B CA 1
ATOM 6046 C C . ALA B 1 263 ? -11.273 12.336 8.555 1 98 263 ALA B C 1
ATOM 6048 O O . ALA B 1 263 ? -12.492 12.469 8.703 1 98 263 ALA B O 1
ATOM 6049 N N . ASN B 1 264 ? -10.539 11.727 9.398 1 95.94 264 ASN B N 1
ATOM 6050 C CA . ASN B 1 264 ? -11.039 11.109 10.617 1 95.94 264 ASN B CA 1
ATOM 6051 C C . ASN B 1 264 ? -10.125 11.398 11.805 1 95.94 264 ASN B C 1
ATOM 6053 O O . ASN B 1 264 ? -8.992 10.906 11.852 1 95.94 264 ASN B O 1
ATOM 6057 N N . ARG B 1 265 ? -10.594 12.148 12.758 1 93.31 265 ARG B N 1
ATOM 6058 C CA . ARG B 1 265 ? -9.781 12.586 13.891 1 93.31 265 ARG B CA 1
ATOM 6059 C C . ARG B 1 265 ? -9.367 11.406 14.758 1 93.31 265 ARG B C 1
ATOM 6061 O O . ARG B 1 265 ? -8.242 11.359 15.25 1 93.31 265 ARG B O 1
ATOM 6068 N N . TRP B 1 266 ? -10.258 10.484 14.953 1 91.56 266 TRP B N 1
ATOM 6069 C CA . TRP B 1 266 ? -9.961 9.344 15.812 1 91.56 266 TRP B CA 1
ATOM 6070 C C . TRP B 1 266 ? -8.789 8.531 15.266 1 91.56 266 TRP B C 1
ATOM 6072 O O . TRP B 1 266 ? -7.867 8.188 16.016 1 91.56 266 TRP B O 1
ATOM 6082 N N . ALA B 1 267 ? -8.859 8.273 14.008 1 94.44 267 ALA B N 1
ATOM 6083 C CA . ALA B 1 267 ? -7.777 7.527 13.367 1 94.44 267 ALA B CA 1
ATOM 6084 C C . ALA B 1 267 ? -6.477 8.328 13.391 1 94.44 267 ALA B C 1
ATOM 6086 O O . ALA B 1 267 ? -5.391 7.758 13.539 1 94.44 267 ALA B O 1
ATOM 6087 N N . GLY B 1 268 ? -6.586 9.656 13.234 1 94.38 268 GLY B N 1
ATOM 6088 C CA . GLY B 1 268 ? -5.41 10.508 13.32 1 94.38 268 GLY B CA 1
ATOM 6089 C C . GLY B 1 268 ? -4.699 10.406 14.656 1 94.38 268 GLY B C 1
ATOM 6090 O O . GLY B 1 268 ? -3.467 10.383 14.711 1 94.38 268 GLY B O 1
ATOM 6091 N N . HIS B 1 269 ? -5.453 10.289 15.703 1 92.56 269 HIS B N 1
ATOM 6092 C CA . HIS B 1 269 ? -4.898 10.219 17.047 1 92.56 269 HIS B CA 1
ATOM 6093 C C . HIS B 1 269 ? -4.195 8.891 17.281 1 92.56 269 HIS B C 1
ATOM 6095 O O . HIS B 1 269 ? -3.441 8.742 18.25 1 92.56 269 HIS B O 1
ATOM 6101 N N . ARG B 1 270 ? -4.344 8 16.422 1 91.44 270 ARG B N 1
ATOM 6102 C CA . ARG B 1 270 ? -3.744 6.68 16.594 1 91.44 270 ARG B CA 1
ATOM 6103 C C . ARG B 1 270 ? -2.381 6.609 15.914 1 91.44 270 ARG B C 1
ATOM 6105 O O . ARG B 1 270 ? -1.673 5.605 16.031 1 91.44 270 ARG B O 1
ATOM 6112 N N . GLY B 1 271 ? -2.037 7.609 15.172 1 93 271 GLY B N 1
ATOM 6113 C CA . GLY B 1 271 ? -0.746 7.621 14.508 1 93 271 GLY B CA 1
ATOM 6114 C C . GLY B 1 271 ? 0.423 7.703 15.469 1 93 271 GLY B C 1
ATOM 6115 O O . GLY B 1 271 ? 0.283 8.211 16.578 1 93 271 GLY B O 1
ATOM 6116 N N . PRO B 1 272 ? 1.542 7.258 15.062 1 93.38 272 PRO B N 1
ATOM 6117 C CA . PRO B 1 272 ? 2.719 7.227 15.938 1 93.38 272 PRO B CA 1
ATOM 6118 C C . PRO B 1 272 ? 3.252 8.625 16.25 1 93.38 272 PRO B C 1
ATOM 6120 O O . PRO B 1 272 ? 4.027 8.789 17.203 1 93.38 272 PRO B O 1
ATOM 6123 N N . SER B 1 273 ? 2.812 9.625 15.461 1 88.88 273 SER B N 1
ATOM 6124 C CA . SER B 1 273 ? 3.305 10.984 15.695 1 88.88 273 SER B CA 1
ATOM 6125 C C . SER B 1 273 ? 2.174 11.914 16.125 1 88.88 273 SER B C 1
ATOM 6127 O O . SER B 1 273 ? 2.297 13.133 16.016 1 88.88 273 SER B O 1
ATOM 6129 N N . ALA B 1 274 ? 1.06 11.477 16.438 1 81.88 274 ALA B N 1
ATOM 6130 C CA . ALA B 1 274 ? -0.118 12.297 16.719 1 81.88 274 ALA B CA 1
ATOM 6131 C C . ALA B 1 274 ? 0.195 13.359 17.766 1 81.88 274 ALA B C 1
ATOM 6133 O O . ALA B 1 274 ? -0.054 14.547 17.531 1 81.88 274 ALA B O 1
ATOM 6134 N N . ALA B 1 275 ? 0.941 13.109 18.781 1 75.94 275 ALA B N 1
ATOM 6135 C CA . ALA B 1 275 ? 1.296 14.039 19.859 1 75.94 275 ALA B CA 1
ATOM 6136 C C . ALA B 1 275 ? 0.058 14.742 20.406 1 75.94 275 ALA B C 1
ATOM 6138 O O . ALA B 1 275 ? 0.021 15.977 20.484 1 75.94 275 ALA B O 1
ATOM 6139 N N . TRP B 1 276 ? -1.034 14.102 20.516 1 80.19 276 TRP B N 1
ATOM 6140 C CA . TRP B 1 276 ? -2.279 14.539 21.141 1 80.19 276 TRP B CA 1
ATOM 6141 C C . TRP B 1 276 ? -3.188 15.219 20.125 1 80.19 276 TRP B C 1
ATOM 6143 O O . TRP B 1 276 ? -4.23 15.766 20.484 1 80.19 276 TRP B O 1
ATOM 6153 N N . LYS B 1 277 ? -2.75 15.32 18.953 1 88.69 277 LYS B N 1
ATOM 6154 C CA . LYS B 1 277 ? -3.559 15.906 17.875 1 88.69 277 LYS B CA 1
ATOM 6155 C C . LYS B 1 277 ? -3.635 14.969 16.672 1 88.69 277 LYS B C 1
ATOM 6157 O O . LYS B 1 277 ? -2.688 14.234 16.391 1 88.69 277 LYS B O 1
ATOM 6162 N N . PRO B 1 278 ? -4.715 15.062 15.898 1 91.56 278 PRO B N 1
ATOM 6163 C CA . PRO B 1 278 ? -4.922 14.07 14.836 1 91.56 278 PRO B CA 1
ATOM 6164 C C . PRO B 1 278 ? -4.012 14.305 13.633 1 91.56 278 PRO B C 1
ATOM 6166 O O . PRO B 1 278 ? -3.877 13.422 12.781 1 91.56 278 PRO B O 1
ATOM 6169 N N . TRP B 1 279 ? -3.359 15.438 13.523 1 90.31 279 TRP B N 1
ATOM 6170 C CA . TRP B 1 279 ? -2.645 15.734 12.281 1 90.31 279 TRP B CA 1
ATOM 6171 C C . TRP B 1 279 ? -1.139 15.586 12.477 1 90.31 279 TRP B C 1
ATOM 6173 O O . TRP B 1 279 ? -0.354 16 11.625 1 90.31 279 TRP B O 1
ATOM 6183 N N . GLY B 1 280 ? -0.665 15.062 13.594 1 91.88 280 GLY B N 1
ATOM 6184 C CA . GLY B 1 280 ? 0.758 14.945 13.875 1 91.88 280 GLY B CA 1
ATOM 6185 C C . GLY B 1 280 ? 1.521 14.211 12.789 1 91.88 280 GLY B C 1
ATOM 6186 O O . GLY B 1 280 ? 2.631 14.602 12.422 1 91.88 280 GLY B O 1
ATOM 6187 N N . ASP B 1 281 ? 0.921 13.195 12.227 1 94.94 281 ASP B N 1
ATOM 6188 C CA . ASP B 1 281 ? 1.586 12.391 11.211 1 94.94 281 ASP B CA 1
ATOM 6189 C C . ASP B 1 281 ? 1.519 13.07 9.844 1 94.94 281 ASP B C 1
ATOM 6191 O O . ASP B 1 281 ? 2.523 13.141 9.133 1 94.94 281 ASP B O 1
ATOM 6195 N N . VAL B 1 282 ? 0.376 13.57 9.523 1 96.62 282 VAL B N 1
ATOM 6196 C CA . VAL B 1 282 ? 0.176 14.094 8.18 1 96.62 282 VAL B CA 1
ATOM 6197 C C . VAL B 1 282 ? 0.98 15.375 7.992 1 96.62 282 VAL B C 1
ATOM 6199 O O . VAL B 1 282 ? 1.441 15.672 6.891 1 96.62 282 VAL B O 1
ATOM 6202 N N . LEU B 1 283 ? 1.244 16.109 9.023 1 95.19 283 LEU B N 1
ATOM 6203 C CA . LEU B 1 283 ? 1.979 17.359 8.914 1 95.19 283 LEU B CA 1
ATOM 6204 C C . LEU B 1 283 ? 3.467 17.094 8.688 1 95.19 283 LEU B C 1
ATOM 6206 O O . LEU B 1 283 ? 4.227 18.031 8.406 1 95.19 283 LEU B O 1
ATOM 6210 N N . ARG B 1 284 ? 3.859 15.859 8.727 1 94.5 284 ARG B N 1
ATOM 6211 C CA . ARG B 1 284 ? 5.254 15.508 8.477 1 94.5 284 ARG B CA 1
ATOM 6212 C C . ARG B 1 284 ? 5.488 15.219 6.992 1 94.5 284 ARG B C 1
ATOM 6214 O O . ARG B 1 284 ? 6.625 15.016 6.57 1 94.5 284 ARG B O 1
ATOM 6221 N N . MET B 1 285 ? 4.43 15.219 6.23 1 95.19 285 MET B N 1
ATOM 6222 C CA . MET B 1 285 ? 4.559 14.898 4.809 1 95.19 285 MET B CA 1
ATOM 6223 C C . MET B 1 285 ? 5.035 16.109 4.02 1 95.19 285 MET B C 1
ATOM 6225 O O . MET B 1 285 ? 4.629 17.25 4.305 1 95.19 285 MET B O 1
ATOM 6229 N N . PRO B 1 286 ? 5.867 15.883 3.049 1 93.31 286 PRO B N 1
ATOM 6230 C CA . PRO B 1 286 ? 6.305 17 2.213 1 93.31 286 PRO B CA 1
ATOM 6231 C C . PRO B 1 286 ? 5.164 17.625 1.406 1 93.31 286 PRO B C 1
ATOM 6233 O O . PRO B 1 286 ? 4.301 16.891 0.898 1 93.31 286 PRO B O 1
ATOM 6236 N N . VAL B 1 287 ? 5.133 18.844 1.413 1 92.62 287 VAL B N 1
ATOM 6237 C CA . VAL B 1 287 ? 4.199 19.594 0.584 1 92.62 287 VAL B CA 1
ATOM 6238 C C . VAL B 1 287 ? 4.922 20.766 -0.072 1 92.62 287 VAL B C 1
ATOM 6240 O O . VAL B 1 287 ? 6.035 21.125 0.326 1 92.62 287 VAL B O 1
ATOM 6243 N N . HIS B 1 288 ? 4.316 21.297 -1.111 1 88.44 288 HIS B N 1
ATOM 6244 C CA . HIS B 1 288 ? 4.824 22.547 -1.666 1 88.44 288 HIS B CA 1
ATOM 6245 C C . HIS B 1 288 ? 4.738 23.672 -0.646 1 88.44 288 HIS B C 1
ATOM 6247 O O . HIS B 1 288 ? 3.746 23.781 0.078 1 88.44 288 HIS B O 1
ATOM 6253 N N . PRO B 1 289 ? 5.73 24.5 -0.583 1 82.38 289 PRO B N 1
ATOM 6254 C CA . PRO B 1 289 ? 5.734 25.594 0.405 1 82.38 289 PRO B CA 1
ATOM 6255 C C . PRO B 1 289 ? 4.531 26.516 0.263 1 82.38 289 PRO B C 1
ATOM 6257 O O . PRO B 1 289 ? 4.141 27.188 1.228 1 82.38 289 PRO B O 1
ATOM 6260 N N . GLY B 1 290 ? 3.914 26.562 -0.826 1 84.62 290 GLY B N 1
ATOM 6261 C CA . GLY B 1 290 ? 2.811 27.469 -1.055 1 84.62 290 GLY B CA 1
ATOM 6262 C C . GLY B 1 290 ? 1.45 26.844 -0.832 1 84.62 290 GLY B C 1
ATOM 6263 O O . GLY B 1 290 ? 0.422 27.422 -1.181 1 84.62 290 GLY B O 1
ATOM 6264 N N . TYR B 1 291 ? 1.372 25.703 -0.165 1 90.69 291 TYR B N 1
ATOM 6265 C CA . TYR B 1 291 ? 0.117 24.953 -0.115 1 90.69 291 TYR B CA 1
ATOM 6266 C C . TYR B 1 291 ? -0.928 25.703 0.701 1 90.69 291 TYR B C 1
ATOM 6268 O O . TYR B 1 291 ? -2.115 25.688 0.368 1 90.69 291 TYR B O 1
ATOM 6276 N N . LEU B 1 292 ? -0.511 26.516 1.755 1 93.94 292 LEU B N 1
ATOM 6277 C CA . LEU B 1 292 ? -1.446 27.297 2.549 1 93.94 292 LEU B CA 1
ATOM 6278 C C . LEU B 1 292 ? -1.6 28.703 1.971 1 93.94 292 LEU B C 1
ATOM 6280 O O . LEU B 1 292 ? -2.656 29.328 2.107 1 93.94 292 LEU B O 1
ATOM 6284 N N . LEU B 1 293 ? -0.57 29.188 1.318 1 91 293 LEU B N 1
ATOM 6285 C CA . LEU B 1 293 ? -0.62 30.5 0.705 1 91 293 LEU B CA 1
ATOM 6286 C C . LEU B 1 293 ? -1.7 30.562 -0.37 1 91 293 LEU B C 1
ATOM 6288 O O . LEU B 1 293 ? -2.328 31.609 -0.567 1 91 293 LEU B O 1
ATOM 6292 N N . ASN B 1 294 ? -1.836 29.422 -0.958 1 88 294 ASN B N 1
ATOM 6293 C CA . ASN B 1 294 ? -2.896 29.312 -1.955 1 88 294 ASN B CA 1
ATOM 6294 C C . ASN B 1 294 ? -4.266 29.609 -1.348 1 88 294 ASN B C 1
ATOM 6296 O O . ASN B 1 294 ? -5.059 30.359 -1.921 1 88 294 ASN B O 1
ATOM 6300 N N . LEU B 1 295 ? -4.562 29.109 -0.249 1 94.25 295 LEU B N 1
ATOM 6301 C CA . LEU B 1 295 ? -5.828 29.328 0.441 1 94.25 295 LEU B CA 1
ATOM 6302 C C . LEU B 1 295 ? -5.945 30.781 0.917 1 94.25 295 LEU B C 1
ATOM 6304 O O . LEU B 1 295 ? -7.004 31.391 0.779 1 94.25 295 LEU B O 1
ATOM 6308 N N . ARG B 1 296 ? -4.883 31.234 1.457 1 94.94 296 ARG B N 1
ATOM 6309 C CA . ARG B 1 296 ? -4.879 32.625 1.932 1 94.94 296 ARG B CA 1
ATOM 6310 C C . ARG B 1 296 ? -5.188 33.594 0.797 1 94.94 296 ARG B C 1
ATOM 6312 O O . ARG B 1 296 ? -5.977 34.531 0.97 1 94.94 296 ARG B O 1
ATOM 6319 N N . GLN B 1 297 ? -4.582 33.375 -0.288 1 92.25 297 GLN B N 1
ATOM 6320 C CA . GLN B 1 297 ? -4.766 34.25 -1.445 1 92.25 297 GLN B CA 1
ATOM 6321 C C . GLN B 1 297 ? -6.219 34.25 -1.907 1 92.25 297 GLN B C 1
ATOM 6323 O O . GLN B 1 297 ? -6.73 35.281 -2.354 1 92.25 297 GLN B O 1
ATOM 6328 N N . ARG B 1 298 ? -6.816 33.188 -1.783 1 93.75 298 ARG B N 1
ATOM 6329 C CA . ARG B 1 298 ? -8.219 33.125 -2.174 1 93.75 298 ARG B CA 1
ATOM 6330 C C . ARG B 1 298 ? -9.094 33.969 -1.271 1 93.75 298 ARG B C 1
ATOM 6332 O O . ARG B 1 298 ? -10.094 34.531 -1.72 1 93.75 298 ARG B O 1
ATOM 6339 N N . VAL B 1 299 ? -8.703 34 -0.055 1 95.88 299 VAL B N 1
ATOM 6340 C CA . VAL B 1 299 ? -9.445 34.844 0.894 1 95.88 299 VAL B CA 1
ATOM 6341 C C . VAL B 1 299 ? -9.18 36.312 0.613 1 95.88 299 VAL B C 1
ATOM 6343 O O . VAL B 1 299 ? -10.086 37.156 0.693 1 95.88 299 VAL B O 1
ATOM 6346 N N . LEU B 1 300 ? -7.973 36.656 0.148 1 95.06 300 LEU B N 1
ATOM 6347 C CA . LEU B 1 300 ? -7.551 38.062 0.085 1 95.06 300 LEU B CA 1
ATOM 6348 C C . LEU B 1 300 ? -7.621 38.594 -1.345 1 95.06 300 LEU B C 1
ATOM 6350 O O . LEU B 1 300 ? -7.281 39.75 -1.603 1 95.06 300 LEU B O 1
ATOM 6354 N N . ARG B 1 301 ? -7.953 37.812 -2.324 1 90.5 301 ARG B N 1
ATOM 6355 C CA . ARG B 1 301 ? -7.953 38.156 -3.74 1 90.5 301 ARG B CA 1
ATOM 6356 C C . ARG B 1 301 ? -8.648 39.5 -3.971 1 90.5 301 ARG B C 1
ATOM 6358 O O . ARG B 1 301 ? -8.172 40.344 -4.742 1 90.5 301 ARG B O 1
ATOM 6365 N N . ASN B 1 302 ? -9.719 39.875 -3.371 1 88.38 302 ASN B N 1
ATOM 6366 C CA . ASN B 1 302 ? -10.445 41.125 -3.531 1 88.38 302 ASN B CA 1
ATOM 6367 C C . ASN B 1 302 ? -10.578 41.875 -2.207 1 88.38 302 ASN B C 1
ATOM 6369 O O . ASN B 1 302 ? -11.625 42.469 -1.922 1 88.38 302 ASN B O 1
ATOM 6373 N N . TYR B 1 303 ? -9.453 41.688 -1.556 1 93.06 303 TYR B N 1
ATOM 6374 C CA . TYR B 1 303 ? -9.492 42.344 -0.246 1 93.06 303 TYR B CA 1
ATOM 6375 C C . TYR B 1 303 ? -9.492 43.875 -0.382 1 93.06 303 TYR B C 1
ATOM 6377 O O . TYR B 1 303 ? -8.641 44.438 -1.066 1 93.06 303 TYR B O 1
ATOM 6385 N N . ARG B 1 304 ? -10.438 44.562 0.295 1 90.44 304 ARG B N 1
ATOM 6386 C CA . ARG B 1 304 ? -10.586 46.031 0.251 1 90.44 304 ARG B CA 1
ATOM 6387 C C . ARG B 1 304 ? -10.555 46.625 1.654 1 90.44 304 ARG B C 1
ATOM 6389 O O . ARG B 1 304 ? -10.984 47.75 1.862 1 90.44 304 ARG B O 1
ATOM 6396 N N . GLY B 1 305 ? -10.125 45.812 2.574 1 90.25 305 GLY B N 1
ATOM 6397 C CA . GLY B 1 305 ? -10.086 46.281 3.945 1 90.25 305 GLY B CA 1
ATOM 6398 C C . GLY B 1 305 ? -8.945 47.281 4.199 1 90.25 305 GLY B C 1
ATOM 6399 O O . GLY B 1 305 ? -8.266 47.688 3.264 1 90.25 305 GLY B O 1
ATOM 6400 N N . SER B 1 306 ? -8.719 47.625 5.465 1 88.25 306 SER B N 1
ATOM 6401 C CA . SER B 1 306 ? -7.812 48.688 5.82 1 88.25 306 SER B CA 1
ATOM 6402 C C . SER B 1 306 ? -6.414 48.188 6.129 1 88.25 306 SER B C 1
ATOM 6404 O O . SER B 1 306 ? -5.473 48.969 6.281 1 88.25 306 SER B O 1
ATOM 6406 N N . VAL B 1 307 ? -6.293 46.875 6.219 1 91 307 VAL B N 1
ATOM 6407 C CA . VAL B 1 307 ? -4.992 46.312 6.586 1 91 307 VAL B CA 1
ATOM 6408 C C . VAL B 1 307 ? -4.016 46.5 5.426 1 91 307 VAL B C 1
ATOM 6410 O O . VAL B 1 307 ? -4.336 46.156 4.281 1 91 307 VAL B O 1
ATOM 6413 N N . LYS B 1 308 ? -2.846 47.062 5.711 1 88 308 LYS B N 1
ATOM 6414 C CA . LYS B 1 308 ? -1.796 47.219 4.703 1 88 308 LYS B CA 1
ATOM 6415 C C . LYS B 1 308 ? -1.076 45.875 4.465 1 88 308 LYS B C 1
ATOM 6417 O O . LYS B 1 308 ? -0.373 45.375 5.344 1 88 308 LYS B O 1
ATOM 6422 N N . LEU B 1 309 ? -1.185 45.375 3.25 1 90.44 309 LEU B N 1
ATOM 6423 C CA . LEU B 1 309 ? -0.623 44.062 2.932 1 90.44 309 LEU B CA 1
ATOM 6424 C C . LEU B 1 309 ? 0.764 44.219 2.312 1 90.44 309 LEU B C 1
ATOM 6426 O O . LEU B 1 309 ? 1.523 43.25 2.254 1 90.44 309 LEU B O 1
ATOM 6430 N N . ARG B 1 310 ? 1.147 45.312 1.956 1 85.25 310 ARG B N 1
ATOM 6431 C CA . ARG B 1 310 ? 2.467 45.531 1.371 1 85.25 310 ARG B CA 1
ATOM 6432 C C . ARG B 1 310 ? 3.566 45.312 2.408 1 85.25 310 ARG B C 1
ATOM 6434 O O . ARG B 1 310 ? 3.404 45.688 3.574 1 85.25 310 ARG B O 1
ATOM 6441 N N . PRO B 1 311 ? 4.664 44.781 1.931 1 83.25 311 PRO B N 1
ATOM 6442 C CA . PRO B 1 311 ? 5.766 44.594 2.877 1 83.25 311 PRO B CA 1
ATOM 6443 C C . PRO B 1 311 ? 6.258 45.906 3.48 1 83.25 311 PRO B C 1
ATOM 6445 O O . PRO B 1 311 ? 6.23 46.938 2.816 1 83.25 311 PRO B O 1
ATOM 6448 N N . SER B 1 312 ? 6.582 45.781 4.699 1 89.25 312 SER B N 1
ATOM 6449 C CA . SER B 1 312 ? 7.137 46.906 5.441 1 89.25 312 SER B CA 1
ATOM 6450 C C . SER B 1 312 ? 8.656 46.844 5.473 1 89.25 312 SER B C 1
ATOM 6452 O O . SER B 1 312 ? 9.25 45.781 5.258 1 89.25 312 SER B O 1
ATOM 6454 N N . ARG B 1 313 ? 9.242 48.031 5.715 1 92.44 313 ARG B N 1
ATOM 6455 C CA . ARG B 1 313 ? 10.695 48.094 5.805 1 92.44 313 ARG B CA 1
ATOM 6456 C C . ARG B 1 313 ? 11.195 47.562 7.141 1 92.44 313 ARG B C 1
ATOM 6458 O O . ARG B 1 313 ? 12.391 47.312 7.309 1 92.44 313 ARG B O 1
ATOM 6465 N N . ARG B 1 314 ? 10.336 47.438 8 1 95.56 314 ARG B N 1
ATOM 6466 C CA . ARG B 1 314 ? 10.617 46.812 9.289 1 95.56 314 ARG B CA 1
ATOM 6467 C C . ARG B 1 314 ? 9.664 45.656 9.562 1 95.56 314 ARG B C 1
ATOM 6469 O O . ARG B 1 314 ? 8.516 45.688 9.102 1 95.56 314 ARG B O 1
ATOM 6476 N N . PRO B 1 315 ? 10.172 44.656 10.32 1 96.94 315 PRO B N 1
ATOM 6477 C CA . PRO B 1 315 ? 9.242 43.594 10.672 1 96.94 315 PRO B CA 1
ATOM 6478 C C . PRO B 1 315 ? 8.047 44.094 11.492 1 96.94 315 PRO B C 1
ATOM 6480 O O . PRO B 1 315 ? 8.203 44.938 12.352 1 96.94 315 PRO B O 1
ATOM 6483 N N . ARG B 1 316 ? 6.93 43.5 11.273 1 97.38 316 ARG B N 1
ATOM 6484 C CA . ARG B 1 316 ? 5.711 43.875 11.984 1 97.38 316 ARG B CA 1
ATOM 6485 C C . ARG B 1 316 ? 5.453 42.938 13.156 1 97.38 316 ARG B C 1
ATOM 6487 O O . ARG B 1 316 ? 5.395 41.719 12.977 1 97.38 316 ARG B O 1
ATOM 6494 N N . VAL B 1 317 ? 5.332 43.5 14.336 1 98.12 317 VAL B N 1
ATOM 6495 C CA . VAL B 1 317 ? 4.98 42.781 15.547 1 98.12 317 VAL B CA 1
ATOM 6496 C C . VAL B 1 317 ? 3.537 43.094 15.938 1 98.12 317 VAL B C 1
ATOM 6498 O O . VAL B 1 317 ? 3.168 44.25 16.094 1 98.12 317 VAL B O 1
ATOM 6501 N N . LYS B 1 318 ? 2.746 42.094 16.016 1 97.44 318 LYS B N 1
ATOM 6502 C CA . LYS B 1 318 ? 1.376 42.281 16.484 1 97.44 318 LYS B CA 1
ATOM 6503 C C . LYS B 1 318 ? 1.113 41.5 17.766 1 97.44 318 LYS B C 1
ATOM 6505 O O . LYS B 1 318 ? 1.445 40.312 17.844 1 97.44 318 LYS B O 1
ATOM 6510 N N . TYR B 1 319 ? 0.652 42.156 18.75 1 98.12 319 TYR B N 1
ATOM 6511 C CA . TYR B 1 319 ? 0.2 41.562 20 1 98.12 319 TYR B CA 1
ATOM 6512 C C . TYR B 1 319 ? -1.318 41.438 20.031 1 98.12 319 TYR B C 1
ATOM 6514 O O . TYR B 1 319 ? -2.031 42.438 20.078 1 98.12 319 TYR B O 1
ATOM 6522 N N . LEU B 1 320 ? -1.825 40.188 19.891 1 95.69 320 LEU B N 1
ATOM 6523 C CA . LEU B 1 320 ? -3.254 39.906 19.953 1 95.69 320 LEU B CA 1
ATOM 6524 C C . LEU B 1 320 ? -3.707 39.781 21.406 1 95.69 320 LEU B C 1
ATOM 6526 O O . LEU B 1 320 ? -3.607 38.688 22 1 95.69 320 LEU B O 1
ATOM 6530 N N . THR B 1 321 ? -4.242 40.812 21.953 1 93.81 321 THR B N 1
ATOM 6531 C CA . THR B 1 321 ? -4.582 40.875 23.359 1 93.81 321 THR B CA 1
ATOM 6532 C C . THR B 1 321 ? -5.934 40.219 23.625 1 93.81 321 THR B C 1
ATOM 6534 O O . THR B 1 321 ? -6.785 40.156 22.734 1 93.81 321 THR B O 1
ATOM 6537 N N . ARG B 1 322 ? -6.129 39.688 24.781 1 90.19 322 ARG B N 1
ATOM 6538 C CA . ARG B 1 322 ? -7.363 39.031 25.219 1 90.19 322 ARG B CA 1
ATOM 6539 C C . ARG B 1 322 ? -7.816 39.594 26.562 1 90.19 322 ARG B C 1
ATOM 6541 O O . ARG B 1 322 ? -8.383 38.844 27.391 1 90.19 322 ARG B O 1
ATOM 6548 N N . GLN B 1 323 ? -7.535 40.875 26.812 1 92.06 323 GLN B N 1
ATOM 6549 C CA . GLN B 1 323 ? -7.738 41.438 28.141 1 92.06 323 GLN B CA 1
ATOM 6550 C C . GLN B 1 323 ? -9.219 41.5 28.5 1 92.06 323 GLN B C 1
ATOM 6552 O O . GLN B 1 323 ? -9.57 41.656 29.672 1 92.06 323 GLN B O 1
ATOM 6557 N N . GLU B 1 324 ? -10.062 41.25 27.578 1 87.19 324 GLU B N 1
ATOM 6558 C CA . GLU B 1 324 ? -11.492 41.281 27.859 1 87.19 324 GLU B CA 1
ATOM 6559 C C . GLU B 1 324 ? -12.062 39.875 28.078 1 87.19 324 GLU B C 1
ATOM 6561 O O . GLU B 1 324 ? -13.273 39.719 28.203 1 87.19 324 GLU B O 1
ATOM 6566 N N . THR B 1 325 ? -11.242 38.906 28.109 1 88 325 THR B N 1
ATOM 6567 C CA . THR B 1 325 ? -11.688 37.531 28.281 1 88 325 THR B CA 1
ATOM 6568 C C . THR B 1 325 ? -11.195 36.938 29.609 1 88 325 THR B C 1
ATOM 6570 O O . THR B 1 325 ? -10.523 37.625 30.375 1 88 325 THR B O 1
ATOM 6573 N N . ASN B 1 326 ? -11.602 35.656 29.906 1 87.81 326 ASN B N 1
ATOM 6574 C CA . ASN B 1 326 ? -11.219 35 31.141 1 87.81 326 ASN B CA 1
ATOM 6575 C C . ASN B 1 326 ? -9.828 34.375 31.047 1 87.81 326 ASN B C 1
ATOM 6577 O O . ASN B 1 326 ? -9.281 33.906 32.062 1 87.81 326 ASN B O 1
ATOM 6581 N N . ARG B 1 327 ? -9.211 34.312 30.016 1 92.62 327 ARG B N 1
ATOM 6582 C CA . ARG B 1 327 ? -7.832 33.906 29.781 1 92.62 327 ARG B CA 1
ATOM 6583 C C . ARG B 1 327 ? -6.977 35.094 29.328 1 92.62 327 ARG B C 1
ATOM 6585 O O . ARG B 1 327 ? -6.934 35.406 28.125 1 92.62 327 ARG B O 1
ATOM 6592 N N . ARG B 1 328 ? -6.238 35.656 30.266 1 94.94 328 ARG B N 1
ATOM 6593 C CA . ARG B 1 328 ? -5.562 36.938 29.969 1 94.94 328 ARG B CA 1
ATOM 6594 C C . ARG B 1 328 ? -4.395 37.156 30.938 1 94.94 328 ARG B C 1
ATOM 6596 O O . ARG B 1 328 ? -4.305 36.5 31.969 1 94.94 328 ARG B O 1
ATOM 6603 N N . LEU B 1 329 ? -3.578 38.094 30.594 1 97.06 329 LEU B N 1
ATOM 6604 C CA . LEU B 1 329 ? -2.521 38.562 31.484 1 97.06 329 LEU B CA 1
ATOM 6605 C C . LEU B 1 329 ? -3.1 39.438 32.594 1 97.06 329 LEU B C 1
ATOM 6607 O O . LEU B 1 329 ? -4.18 40.031 32.438 1 97.06 329 LEU B O 1
ATOM 6611 N N . THR B 1 330 ? -2.361 39.469 33.688 1 97.12 330 THR B N 1
ATOM 6612 C CA . THR B 1 330 ? -2.674 40.531 34.625 1 97.12 330 THR B CA 1
ATOM 6613 C C . THR B 1 330 ? -2.521 41.906 33.969 1 97.12 330 THR B C 1
ATOM 6615 O O . THR B 1 330 ? -1.76 42.062 33.031 1 97.12 330 THR B O 1
ATOM 6618 N N . ASP B 1 331 ? -3.242 42.875 34.5 1 96.81 331 ASP B N 1
ATOM 6619 C CA . ASP B 1 331 ? -3.156 44.188 33.906 1 96.81 331 ASP B CA 1
ATOM 6620 C C . ASP B 1 331 ? -1.719 44.719 33.938 1 96.81 331 ASP B C 1
ATOM 6622 O O . ASP B 1 331 ? -1.256 45.344 32.969 1 96.81 331 ASP B O 1
ATOM 6626 N N . ALA B 1 332 ? -1.049 44.438 35 1 97.5 332 ALA B N 1
ATOM 6627 C CA . ALA B 1 332 ? 0.338 44.875 35.156 1 97.5 332 ALA B CA 1
ATOM 6628 C C . ALA B 1 332 ? 1.229 44.219 34.094 1 97.5 332 ALA B C 1
ATOM 6630 O O . ALA B 1 332 ? 2.082 44.875 33.5 1 97.5 332 ALA B O 1
ATOM 6631 N N . ALA B 1 333 ? 1.045 42.969 33.938 1 97.5 333 ALA B N 1
ATOM 6632 C CA . ALA B 1 333 ? 1.854 42.219 32.969 1 97.5 333 ALA B CA 1
ATOM 6633 C C . ALA B 1 333 ? 1.551 42.656 31.531 1 97.5 333 ALA B C 1
ATOM 6635 O O . ALA B 1 333 ? 2.457 42.781 30.703 1 97.5 333 ALA B O 1
ATOM 6636 N N . HIS B 1 334 ? 0.312 42.875 31.234 1 97.81 334 HIS B N 1
ATOM 6637 C CA . HIS B 1 334 ? -0.109 43.375 29.938 1 97.81 334 HIS B CA 1
ATOM 6638 C C . HIS B 1 334 ? 0.55 44.719 29.641 1 97.81 334 HIS B C 1
ATOM 6640 O O . HIS B 1 334 ? 1.124 44.906 28.562 1 97.81 334 HIS B O 1
ATOM 6646 N N . ASP B 1 335 ? 0.467 45.594 30.609 1 98.19 335 ASP B N 1
ATOM 6647 C CA . ASP B 1 335 ? 1.02 46.938 30.422 1 98.19 335 ASP B CA 1
ATOM 6648 C C . ASP B 1 335 ? 2.531 46.875 30.219 1 98.19 335 ASP B C 1
ATOM 6650 O O . ASP B 1 335 ? 3.076 47.625 29.391 1 98.19 335 ASP B O 1
ATOM 6654 N N . ALA B 1 336 ? 3.129 46.031 30.984 1 98.25 336 ALA B N 1
ATOM 6655 C CA . ALA B 1 336 ? 4.578 45.875 30.859 1 98.25 336 ALA B CA 1
ATOM 6656 C C . ALA B 1 336 ? 4.957 45.375 29.469 1 98.25 336 ALA B C 1
ATOM 6658 O O . ALA B 1 336 ? 5.945 45.812 28.891 1 98.25 336 ALA B O 1
ATOM 6659 N N . LEU B 1 337 ? 4.262 44.406 28.953 1 98.38 337 LEU B N 1
ATOM 6660 C CA . LEU B 1 337 ? 4.52 43.844 27.625 1 98.38 337 LEU B CA 1
ATOM 6661 C C . LEU B 1 337 ? 4.32 44.906 26.547 1 98.38 337 LEU B C 1
ATOM 6663 O O . LEU B 1 337 ? 5.172 45.062 25.672 1 98.38 337 LEU B O 1
ATOM 6667 N N . VAL B 1 338 ? 3.242 45.656 26.625 1 98.5 338 VAL B N 1
ATOM 6668 C CA . VAL B 1 338 ? 2.943 46.688 25.656 1 98.5 338 VAL B CA 1
ATOM 6669 C C . VAL B 1 338 ? 4.047 47.75 25.688 1 98.5 338 VAL B C 1
ATOM 6671 O O . VAL B 1 338 ? 4.52 48.188 24.625 1 98.5 338 VAL B O 1
ATOM 6674 N N . ALA B 1 339 ? 4.406 48.094 26.875 1 98.56 339 ALA B N 1
ATOM 6675 C CA . ALA B 1 339 ? 5.445 49.125 27.031 1 98.56 339 ALA B CA 1
ATOM 6676 C C . ALA B 1 339 ? 6.75 48.656 26.375 1 98.56 339 ALA B C 1
ATOM 6678 O O . ALA B 1 339 ? 7.418 49.438 25.703 1 98.56 339 ALA B O 1
ATOM 6679 N N . GLU B 1 340 ? 7.102 47.469 26.641 1 98.38 340 GLU B N 1
ATOM 6680 C CA . GLU B 1 340 ? 8.344 46.969 26.078 1 98.38 340 GLU B CA 1
ATOM 6681 C C . GLU B 1 340 ? 8.258 46.875 24.562 1 98.38 340 GLU B C 1
ATOM 6683 O O . GLU B 1 340 ? 9.258 47.062 23.859 1 98.38 340 GLU B O 1
ATOM 6688 N N . LEU B 1 341 ? 7.184 46.531 23.969 1 98.56 341 LEU B N 1
ATOM 6689 C CA . LEU B 1 341 ? 6.996 46.406 22.531 1 98.56 341 LEU B CA 1
ATOM 6690 C C . LEU B 1 341 ? 7.012 47.812 21.891 1 98.56 341 LEU B C 1
ATOM 6692 O O . LEU B 1 341 ? 7.527 47.969 20.781 1 98.56 341 LEU B O 1
ATOM 6696 N N . ILE B 1 342 ? 6.438 48.75 22.641 1 98.44 342 ILE B N 1
ATOM 6697 C CA . ILE B 1 342 ? 6.496 50.125 22.188 1 98.44 342 ILE B CA 1
ATOM 6698 C C . ILE B 1 342 ? 7.949 50.594 22.141 1 98.44 342 ILE B C 1
ATOM 6700 O O . ILE B 1 342 ? 8.359 51.312 21.203 1 98.44 342 ILE B O 1
ATOM 6704 N N . ARG B 1 343 ? 8.672 50.25 23.109 1 98.06 343 ARG B N 1
ATOM 6705 C CA . ARG B 1 343 ? 10.094 50.594 23.141 1 98.06 343 ARG B CA 1
ATOM 6706 C C . ARG B 1 343 ? 10.812 50.031 21.922 1 98.06 343 ARG B C 1
ATOM 6708 O O . ARG B 1 343 ? 11.656 50.719 21.328 1 98.06 343 ARG B O 1
ATOM 6715 N N . LEU B 1 344 ? 10.555 48.781 21.562 1 97.25 344 LEU B N 1
ATOM 6716 C CA . LEU B 1 344 ? 11.133 48.156 20.375 1 97.25 344 LEU B CA 1
ATOM 6717 C C . LEU B 1 344 ? 10.773 48.938 19.109 1 97.25 344 LEU B C 1
ATOM 6719 O O . LEU B 1 344 ? 11.602 49.094 18.219 1 97.25 344 LEU B O 1
ATOM 6723 N N . ASP B 1 345 ? 9.57 49.375 19.047 1 97.62 345 ASP B N 1
ATOM 6724 C CA . ASP B 1 345 ? 9.078 50.188 17.938 1 97.62 345 ASP B CA 1
ATOM 6725 C C . ASP B 1 345 ? 9.797 51.531 17.891 1 97.62 345 ASP B C 1
ATOM 6727 O O . ASP B 1 345 ? 10.242 51.969 16.828 1 97.62 345 ASP B O 1
ATOM 6731 N N . ASP B 1 346 ? 9.961 52.156 19.047 1 97.81 346 ASP B N 1
ATOM 6732 C CA . ASP B 1 346 ? 10.602 53.469 19.156 1 97.81 346 ASP B CA 1
ATOM 6733 C C . ASP B 1 346 ? 12.062 53.406 18.734 1 97.81 346 ASP B C 1
ATOM 6735 O O . ASP B 1 346 ? 12.617 54.375 18.219 1 97.81 346 ASP B O 1
ATOM 6739 N N . GLU B 1 347 ? 12.602 52.312 18.938 1 96.81 347 GLU B N 1
ATOM 6740 C CA . GLU B 1 347 ? 13.992 52.094 18.562 1 96.81 347 GLU B CA 1
ATOM 6741 C C . GLU B 1 347 ? 14.125 51.906 17.047 1 96.81 347 GLU B C 1
ATOM 6743 O O . GLU B 1 347 ? 15.234 51.906 16.516 1 96.81 347 GLU B O 1
ATOM 6748 N N . GLY B 1 348 ? 12.977 51.719 16.406 1 95.56 348 GLY B N 1
ATOM 6749 C CA . GLY B 1 348 ? 12.984 51.562 14.953 1 95.56 348 GLY B CA 1
ATOM 6750 C C . GLY B 1 348 ? 13.234 50.125 14.508 1 95.56 348 GLY B C 1
ATOM 6751 O O . GLY B 1 348 ? 13.492 49.875 13.328 1 95.56 348 GLY B O 1
ATOM 6752 N N . LEU B 1 349 ? 13.141 49.219 15.391 1 96.12 349 LEU B N 1
ATOM 6753 C CA . LEU B 1 349 ? 13.477 47.844 15.07 1 96.12 349 LEU B CA 1
ATOM 6754 C C . LEU B 1 349 ? 12.273 47.125 14.461 1 96.12 349 LEU B C 1
ATOM 6756 O O . LEU B 1 349 ? 12.438 46.219 13.633 1 96.12 349 LEU B O 1
ATOM 6760 N N . VAL B 1 350 ? 11.102 47.5 14.938 1 97.69 350 VAL B N 1
ATOM 6761 C CA . VAL B 1 350 ? 9.883 46.812 14.477 1 97.69 350 VAL B CA 1
ATOM 6762 C C . VAL B 1 350 ? 8.773 47.875 14.281 1 97.69 350 VAL B C 1
ATOM 6764 O O . VAL B 1 350 ? 8.93 49.031 14.664 1 97.69 350 VAL B O 1
ATOM 6767 N N . GLU B 1 351 ? 7.766 47.469 13.578 1 97.31 351 GLU B N 1
ATOM 6768 C CA . GLU B 1 351 ? 6.473 48.156 13.617 1 97.31 351 GLU B CA 1
ATOM 6769 C C . GLU B 1 351 ? 5.492 47.406 14.523 1 97.31 351 GLU B C 1
ATOM 6771 O O . GLU B 1 351 ? 5.09 46.281 14.227 1 97.31 351 GLU B O 1
ATOM 6776 N N . PHE B 1 352 ? 5.098 48.062 15.633 1 97.56 352 PHE B N 1
ATOM 6777 C CA . PHE B 1 352 ? 4.262 47.406 16.625 1 97.56 352 PHE B CA 1
ATOM 6778 C C . PHE B 1 352 ? 2.811 47.844 16.5 1 97.56 352 PHE B C 1
ATOM 6780 O O . PHE B 1 352 ? 2.531 49.031 16.25 1 97.56 352 PHE B O 1
ATOM 6787 N N . SER B 1 353 ? 1.862 46.875 16.609 1 96.06 353 SER B N 1
ATOM 6788 C CA . SER B 1 353 ? 0.433 47.156 16.719 1 96.06 353 SER B CA 1
ATOM 6789 C C . SER B 1 353 ? -0.227 46.281 17.766 1 96.06 353 SER B C 1
ATOM 6791 O O . SER B 1 353 ? 0.099 45.094 17.875 1 96.06 353 SER B O 1
ATOM 6793 N N . LEU B 1 354 ? -1.039 46.844 18.562 1 96 354 LEU B N 1
ATOM 6794 C CA . LEU B 1 354 ? -1.906 46.094 19.484 1 96 354 LEU B CA 1
ATOM 6795 C C . LEU B 1 354 ? -3.207 45.688 18.797 1 96 354 LEU B C 1
ATOM 6797 O O . LEU B 1 354 ? -3.951 46.562 18.312 1 96 354 LEU B O 1
ATOM 6801 N N . LEU B 1 355 ? -3.422 44.406 18.656 1 92.56 355 LEU B N 1
ATOM 6802 C CA . LEU B 1 355 ? -4.57 43.875 17.922 1 92.56 355 LEU B CA 1
ATOM 6803 C C . LEU B 1 355 ? -5.617 43.312 18.859 1 92.56 355 LEU B C 1
ATOM 6805 O O . LEU B 1 355 ? -5.27 42.688 19.859 1 92.56 355 LEU B O 1
ATOM 6809 N N . HIS B 1 356 ? -6.867 43.531 18.531 1 87.56 356 HIS B N 1
ATOM 6810 C CA . HIS B 1 356 ? -8.039 42.969 19.188 1 87.56 356 HIS B CA 1
ATOM 6811 C C . HIS B 1 356 ? -9.031 42.406 18.172 1 87.56 356 HIS B C 1
ATOM 6813 O O . HIS B 1 356 ? -9.531 43.156 17.328 1 87.56 356 HIS B O 1
ATOM 6819 N N . PHE B 1 357 ? -9.156 41.156 18.219 1 80.5 357 PHE B N 1
ATOM 6820 C CA . PHE B 1 357 ? -10.219 40.625 17.375 1 80.5 357 PHE B CA 1
ATOM 6821 C C . PHE B 1 357 ? -11.562 40.688 18.078 1 80.5 357 PHE B C 1
ATOM 6823 O O . PHE B 1 357 ? -11.719 40.125 19.172 1 80.5 357 PHE B O 1
ATOM 6830 N N . VAL B 1 358 ? -12.273 41.531 17.734 1 66.94 358 VAL B N 1
ATOM 6831 C CA . VAL B 1 358 ? -13.586 41.719 18.359 1 66.94 358 VAL B CA 1
ATOM 6832 C C . VAL B 1 358 ? -14.672 41.156 17.438 1 66.94 358 VAL B C 1
ATOM 6834 O O . VAL B 1 358 ? -14.422 40.906 16.25 1 66.94 358 VAL B O 1
ATOM 6837 N N . ASP B 1 359 ? -15.766 40.969 18.125 1 67.25 359 ASP B N 1
ATOM 6838 C CA . ASP B 1 359 ? -16.938 40.562 17.359 1 67.25 359 ASP B CA 1
ATOM 6839 C C . ASP B 1 359 ? -17.234 41.594 16.25 1 67.25 359 ASP B C 1
ATOM 6841 O O . ASP B 1 359 ? -17.203 42.781 16.469 1 67.25 359 ASP B O 1
ATOM 6845 N N . GLY B 1 360 ? -17.203 41.188 15.008 1 68.44 360 GLY B N 1
ATOM 6846 C CA . GLY B 1 360 ? -17.5 42.062 13.875 1 68.44 360 GLY B CA 1
ATOM 6847 C C . GLY B 1 360 ? -16.359 42.219 12.906 1 68.44 360 GLY B C 1
ATOM 6848 O O . GLY B 1 360 ? -16.547 42.594 11.75 1 68.44 360 GLY B O 1
ATOM 6849 N N . ASP B 1 361 ? -15.242 41.938 13.383 1 83 361 ASP B N 1
ATOM 6850 C CA . ASP B 1 361 ? -14.148 41.938 12.422 1 83 361 ASP B CA 1
ATOM 6851 C C . ASP B 1 361 ? -14.344 40.844 11.375 1 83 361 ASP B C 1
ATOM 6853 O O . ASP B 1 361 ? -14.664 39.719 11.711 1 83 361 ASP B O 1
ATOM 6857 N N . SER B 1 362 ? -14.273 41.281 10.125 1 90.69 362 SER B N 1
ATOM 6858 C CA . SER B 1 362 ? -14.453 40.281 9.07 1 90.69 362 SER B CA 1
ATOM 6859 C C . SER B 1 362 ? -13.312 39.25 9.07 1 90.69 362 SER B C 1
ATOM 6861 O O . SER B 1 362 ? -12.203 39.562 9.5 1 90.69 362 SER B O 1
ATOM 6863 N N . PHE B 1 363 ? -13.641 38.125 8.672 1 93 363 PHE B N 1
ATOM 6864 C CA . PHE B 1 363 ? -12.602 37.094 8.562 1 93 363 PHE B CA 1
ATOM 6865 C C . PHE B 1 363 ? -11.523 37.531 7.574 1 93 363 PHE B C 1
ATOM 6867 O O . PHE B 1 363 ? -10.344 37.188 7.754 1 93 363 PHE B O 1
ATOM 6874 N N . GLU B 1 364 ? -11.844 38.281 6.562 1 94.88 364 GLU B N 1
ATOM 6875 C CA . GLU B 1 364 ? -10.867 38.812 5.609 1 94.88 364 GLU B CA 1
ATOM 6876 C C . GLU B 1 364 ? -9.859 39.719 6.301 1 94.88 364 GLU B C 1
ATOM 6878 O O . GLU B 1 364 ? -8.656 39.625 6.039 1 94.88 364 GLU B O 1
ATOM 6883 N N . ASP B 1 365 ? -10.391 40.531 7.145 1 94.31 365 ASP B N 1
ATOM 6884 C CA . ASP B 1 365 ? -9.508 41.438 7.891 1 94.31 365 ASP B CA 1
ATOM 6885 C C . ASP B 1 365 ? -8.562 40.656 8.797 1 94.31 365 ASP B C 1
ATOM 6887 O O . ASP B 1 365 ? -7.383 40.969 8.906 1 94.31 365 ASP B O 1
ATOM 6891 N N . GLN B 1 366 ? -9.109 39.688 9.477 1 94.06 366 GLN B N 1
ATOM 6892 C CA . GLN B 1 366 ? -8.305 38.875 10.375 1 94.06 366 GLN B CA 1
ATOM 6893 C C . GLN B 1 366 ? -7.184 38.156 9.617 1 94.06 366 GLN B C 1
ATOM 6895 O O . GLN B 1 366 ? -6.035 38.156 10.07 1 94.06 366 GLN B O 1
ATOM 6900 N N . VAL B 1 367 ? -7.543 37.562 8.445 1 95.62 367 VAL B N 1
ATOM 6901 C CA . VAL B 1 367 ? -6.555 36.906 7.609 1 95.62 367 VAL B CA 1
ATOM 6902 C C . VAL B 1 367 ? -5.531 37.906 7.102 1 95.62 367 VAL B C 1
ATOM 6904 O O . VAL B 1 367 ? -4.328 37.625 7.082 1 95.62 367 VAL B O 1
ATOM 6907 N N . ALA B 1 368 ? -5.961 39.094 6.715 1 95.69 368 ALA B N 1
ATOM 6908 C CA . ALA B 1 368 ? -5.078 40.156 6.23 1 95.69 368 ALA B CA 1
ATOM 6909 C C . ALA B 1 368 ? -4.086 40.594 7.312 1 95.69 368 ALA B C 1
ATOM 6911 O O . ALA B 1 368 ? -2.902 40.781 7.031 1 95.69 368 ALA B O 1
ATOM 6912 N N . HIS B 1 369 ? -4.586 40.719 8.531 1 94.81 369 HIS B N 1
ATOM 6913 C CA . HIS B 1 369 ? -3.711 41.062 9.641 1 94.81 369 HIS B CA 1
ATOM 6914 C C . HIS B 1 369 ? -2.607 40.031 9.812 1 94.81 369 HIS B C 1
ATOM 6916 O O . HIS B 1 369 ? -1.434 40.375 9.953 1 94.81 369 HIS B O 1
ATOM 6922 N N . MET B 1 370 ? -2.996 38.812 9.773 1 95.56 370 MET B N 1
ATOM 6923 C CA . MET B 1 370 ? -2.016 37.75 9.992 1 95.56 370 MET B CA 1
ATOM 6924 C C . MET B 1 370 ? -1.032 37.656 8.828 1 95.56 370 MET B C 1
ATOM 6926 O O . MET B 1 370 ? 0.162 37.438 9.031 1 95.56 370 MET B O 1
ATOM 6930 N N . ALA B 1 371 ? -1.545 37.844 7.633 1 95.31 371 ALA B N 1
ATOM 6931 C CA . ALA B 1 371 ? -0.707 37.812 6.438 1 95.31 371 ALA B CA 1
ATOM 6932 C C . ALA B 1 371 ? 0.392 38.875 6.512 1 95.31 371 ALA B C 1
ATOM 6934 O O . ALA B 1 371 ? 1.467 38.688 5.93 1 95.31 371 ALA B O 1
ATOM 6935 N N . SER B 1 372 ? 0.171 39.938 7.23 1 95.31 372 SER B N 1
ATOM 6936 C CA . SER B 1 372 ? 1.105 41.031 7.297 1 95.31 372 SER B CA 1
ATOM 6937 C C . SER B 1 372 ? 1.904 41 8.594 1 95.31 372 SER B C 1
ATOM 6939 O O . SER B 1 372 ? 2.596 41.969 8.93 1 95.31 372 SER B O 1
ATOM 6941 N N . THR B 1 373 ? 1.786 39.969 9.375 1 96.38 373 THR B N 1
ATOM 6942 C CA . THR B 1 373 ? 2.441 39.875 10.672 1 96.38 373 THR B CA 1
ATOM 6943 C C . THR B 1 373 ? 3.713 39.062 10.586 1 96.38 373 THR B C 1
ATOM 6945 O O . THR B 1 373 ? 3.697 37.938 10.047 1 96.38 373 THR B O 1
ATOM 6948 N N . ASP B 1 374 ? 4.82 39.562 11.078 1 97.12 374 ASP B N 1
ATOM 6949 C CA . ASP B 1 374 ? 6.066 38.812 11.156 1 97.12 374 ASP B CA 1
ATOM 6950 C C . ASP B 1 374 ? 6.215 38.125 12.516 1 97.12 374 ASP B C 1
ATOM 6952 O O . ASP B 1 374 ? 6.629 36.969 12.594 1 97.12 374 ASP B O 1
ATOM 6956 N N . PHE B 1 375 ? 5.891 38.844 13.531 1 98.19 375 PHE B N 1
ATOM 6957 C CA . PHE B 1 375 ? 5.902 38.312 14.883 1 98.19 375 PHE B CA 1
ATOM 6958 C C . PHE B 1 375 ? 4.535 38.438 15.539 1 98.19 375 PHE B C 1
ATOM 6960 O O . PHE B 1 375 ? 4.027 39.562 15.68 1 98.19 375 PHE B O 1
ATOM 6967 N N . LEU B 1 376 ? 3.943 37.344 15.875 1 98.44 376 LEU B N 1
ATOM 6968 C CA . LEU B 1 376 ? 2.648 37.312 16.547 1 98.44 376 LEU B CA 1
ATOM 6969 C C . LEU B 1 376 ? 2.807 36.938 18.016 1 98.44 376 LEU B C 1
ATOM 6971 O O . LEU B 1 376 ? 3.469 35.969 18.344 1 98.44 376 LEU B O 1
ATOM 6975 N N . ILE B 1 377 ? 2.285 37.719 18.891 1 98.44 377 ILE B N 1
ATOM 6976 C CA . ILE B 1 377 ? 2.279 37.469 20.328 1 98.44 377 ILE B CA 1
ATOM 6977 C C . ILE B 1 377 ? 0.841 37.344 20.828 1 98.44 377 ILE B C 1
ATOM 6979 O O . ILE B 1 377 ? -0.018 38.156 20.469 1 98.44 377 ILE B O 1
ATOM 6983 N N . GLY B 1 378 ? 0.546 36.344 21.531 1 97 378 GLY B N 1
ATOM 6984 C CA . GLY B 1 378 ? -0.796 36.219 22.078 1 97 378 GLY B CA 1
ATOM 6985 C C . GLY B 1 378 ? -0.883 35.156 23.172 1 97 378 GLY B C 1
ATOM 6986 O O . GLY B 1 378 ? -0.008 34.312 23.297 1 97 378 GLY B O 1
ATOM 6987 N N . VAL B 1 379 ? -1.963 35.281 24 1 95.75 379 VAL B N 1
ATOM 6988 C CA . VAL B 1 379 ? -2.248 34.281 25.016 1 95.75 379 VAL B CA 1
ATOM 6989 C C . VAL B 1 379 ? -2.879 33.031 24.391 1 95.75 379 VAL B C 1
ATOM 6991 O O . VAL B 1 379 ? -3.561 33.125 23.359 1 95.75 379 VAL B O 1
ATOM 6994 N N . HIS B 1 380 ? -2.643 31.891 24.984 1 94.75 380 HIS B N 1
ATOM 6995 C CA . HIS B 1 380 ? -3.207 30.625 24.531 1 94.75 380 HIS B CA 1
ATOM 6996 C C . HIS B 1 380 ? -4.711 30.734 24.297 1 94.75 380 HIS B C 1
ATOM 6998 O O . HIS B 1 380 ? -5.469 31.031 25.219 1 94.75 380 HIS B O 1
ATOM 7004 N N . GLY B 1 381 ? -5.109 30.547 23.016 1 91.12 381 GLY B N 1
ATOM 7005 C CA . GLY B 1 381 ? -6.523 30.625 22.688 1 91.12 381 GLY B CA 1
ATOM 7006 C C . GLY B 1 381 ? -6.781 30.609 21.188 1 91.12 381 GLY B C 1
ATOM 7007 O O . GLY B 1 381 ? -5.844 30.672 20.391 1 91.12 381 GLY B O 1
ATOM 7008 N N . ASN B 1 382 ? -8.008 30.578 20.844 1 89.31 382 ASN B N 1
ATOM 7009 C CA . ASN B 1 382 ? -8.469 30.328 19.484 1 89.31 382 ASN B CA 1
ATOM 7010 C C . ASN B 1 382 ? -7.957 31.391 18.5 1 89.31 382 ASN B C 1
ATOM 7012 O O . ASN B 1 382 ? -7.836 31.125 17.312 1 89.31 382 ASN B O 1
ATOM 7016 N N . GLY B 1 383 ? -7.699 32.594 19 1 88.5 383 GLY B N 1
ATOM 7017 C CA . GLY B 1 383 ? -7.133 33.625 18.141 1 88.5 383 GLY B CA 1
ATOM 7018 C C . GLY B 1 383 ? -5.836 33.219 17.469 1 88.5 383 GLY B C 1
ATOM 7019 O O . GLY B 1 383 ? -5.531 33.656 16.375 1 88.5 383 GLY B O 1
ATOM 7020 N N . LEU B 1 384 ? -5.105 32.312 18.078 1 93.44 384 LEU B N 1
ATOM 7021 C CA . LEU B 1 384 ? -3.812 31.875 17.547 1 93.44 384 LEU B CA 1
ATOM 7022 C C . LEU B 1 384 ? -3.988 30.891 16.406 1 93.44 384 LEU B C 1
ATOM 7024 O O . LEU B 1 384 ? -3.025 30.562 15.711 1 93.44 384 LEU B O 1
ATOM 7028 N N . THR B 1 385 ? -5.215 30.391 16.141 1 93.44 385 THR B N 1
ATOM 7029 C CA . THR B 1 385 ? -5.477 29.562 14.977 1 93.44 385 THR B CA 1
ATOM 7030 C C . THR B 1 385 ? -5.109 30.297 13.695 1 93.44 385 THR B C 1
ATOM 7032 O O . THR B 1 385 ? -4.652 29.688 12.727 1 93.44 385 THR B O 1
ATOM 7035 N N . HIS B 1 386 ? -5.211 31.578 13.742 1 92.31 386 HIS B N 1
ATOM 7036 C CA . HIS B 1 386 ? -4.988 32.406 12.555 1 92.31 386 HIS B CA 1
ATOM 7037 C C . HIS B 1 386 ? -3.504 32.5 12.219 1 92.31 386 HIS B C 1
ATOM 7039 O O . HIS B 1 386 ? -3.135 32.969 11.141 1 92.31 386 HIS B O 1
ATOM 7045 N N . SER B 1 387 ? -2.637 31.938 13.102 1 95.81 387 SER B N 1
ATOM 7046 C CA . SER B 1 387 ? -1.228 31.875 12.734 1 95.81 387 SER B CA 1
ATOM 7047 C C . SER B 1 387 ? -1.029 31.094 11.445 1 95.81 387 SER B C 1
ATOM 7049 O O . SER B 1 387 ? -0.001 31.219 10.773 1 95.81 387 SER B O 1
ATOM 705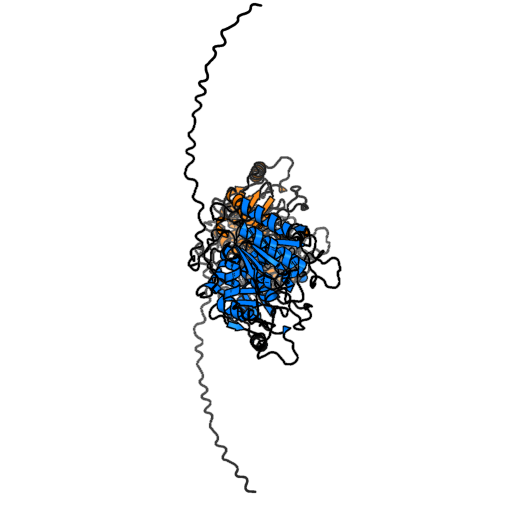1 N N . LEU B 1 388 ? -2.016 30.312 11.047 1 95.62 388 LEU B N 1
ATOM 7052 C CA . LEU B 1 388 ? -2.021 29.547 9.805 1 95.62 388 LEU B CA 1
ATOM 7053 C C . LEU B 1 388 ? -1.798 30.453 8.602 1 95.62 388 LEU B C 1
ATOM 7055 O O . LEU B 1 388 ? -1.307 30 7.562 1 95.62 388 LEU B O 1
ATOM 7059 N N . TRP B 1 389 ? -2.15 31.672 8.766 1 96.44 389 TRP B N 1
ATOM 7060 C CA . TRP B 1 389 ? -2.223 32.562 7.605 1 96.44 389 TRP B CA 1
ATOM 7061 C C . TRP B 1 389 ? -1.012 33.469 7.547 1 96.44 389 TRP B C 1
ATOM 7063 O O . TRP B 1 389 ? -0.954 34.375 6.707 1 96.44 389 TRP B O 1
ATOM 7073 N N . MET B 1 390 ? -0.102 33.312 8.445 1 95.75 390 MET B N 1
ATOM 7074 C CA . MET B 1 390 ? 1.132 34.094 8.414 1 95.75 390 MET B CA 1
ATOM 7075 C C . MET B 1 390 ? 1.983 33.719 7.207 1 95.75 390 MET B C 1
ATOM 7077 O O . MET B 1 390 ? 1.742 32.688 6.566 1 95.75 390 MET B O 1
ATOM 7081 N N . THR B 1 391 ? 2.865 34.562 6.871 1 93.5 391 THR B N 1
ATOM 7082 C CA . THR B 1 391 ? 3.801 34.281 5.781 1 93.5 391 THR B CA 1
ATOM 7083 C C . THR B 1 391 ? 5.012 33.5 6.277 1 93.5 391 THR B C 1
ATOM 7085 O O . THR B 1 391 ? 5.605 33.844 7.301 1 93.5 391 THR B O 1
ATOM 7088 N N . PRO B 1 392 ? 5.293 32.469 5.551 1 93.62 392 PRO B N 1
ATOM 7089 C CA . PRO B 1 392 ? 6.449 31.672 5.98 1 93.62 392 PRO B CA 1
ATOM 7090 C C . PRO B 1 392 ? 7.77 32.438 5.812 1 93.62 392 PRO B C 1
ATOM 7092 O O . PRO B 1 392 ? 7.891 33.281 4.934 1 93.62 392 PRO B O 1
ATOM 7095 N N . GLY B 1 393 ? 8.805 32.062 6.707 1 92.62 393 GLY B N 1
ATOM 7096 C CA . GLY B 1 393 ? 10.125 32.656 6.598 1 92.62 393 GLY B CA 1
ATOM 7097 C C . GLY B 1 393 ? 10.938 32.531 7.871 1 92.62 393 GLY B C 1
ATOM 7098 O O . GLY B 1 393 ? 10.406 32.219 8.93 1 92.62 393 GLY B O 1
ATOM 7099 N N . PRO B 1 394 ? 12.203 32.906 7.734 1 93.75 394 PRO B N 1
ATOM 7100 C CA . PRO B 1 394 ? 13.094 32.75 8.883 1 93.75 394 PRO B CA 1
ATOM 7101 C C . PRO B 1 394 ? 12.953 33.875 9.898 1 93.75 394 PRO B C 1
ATOM 7103 O O . PRO B 1 394 ? 13.344 33.719 11.055 1 93.75 394 PRO B O 1
ATOM 7106 N N . CYS B 1 395 ? 12.453 35.031 9.445 1 96.19 395 CYS B N 1
ATOM 7107 C CA . CYS B 1 395 ? 12.289 36.156 10.344 1 96.19 395 CYS B CA 1
ATOM 7108 C C . CYS B 1 395 ? 10.844 36.281 10.82 1 96.19 395 CYS B C 1
ATOM 7110 O O . CYS B 1 395 ? 10.242 37.344 10.719 1 96.19 395 CYS B O 1
ATOM 7112 N N . LYS B 1 396 ? 10.289 35.188 11.133 1 96.38 396 LYS B N 1
ATOM 7113 C CA . LYS B 1 396 ? 8.906 35.094 11.609 1 96.38 396 LYS B CA 1
ATOM 7114 C C . LYS B 1 396 ? 8.844 34.312 12.914 1 96.38 396 LYS B C 1
ATOM 7116 O O . LYS B 1 396 ? 9.695 33.438 13.18 1 96.38 396 LYS B O 1
ATOM 7121 N N . GLY B 1 397 ? 7.816 34.625 13.719 1 97.38 397 GLY B N 1
ATOM 7122 C CA . GLY B 1 397 ? 7.656 33.875 14.961 1 97.38 397 GLY B CA 1
ATOM 7123 C C . GLY B 1 397 ? 6.301 34.062 15.602 1 97.38 397 GLY B C 1
ATOM 7124 O O . GLY B 1 397 ? 5.684 35.125 15.453 1 97.38 397 GLY B O 1
ATOM 7125 N N . VAL B 1 398 ? 5.855 33.031 16.25 1 98.38 398 VAL B N 1
ATOM 7126 C CA . VAL B 1 398 ? 4.66 33.125 17.094 1 98.38 398 VAL B CA 1
ATOM 7127 C C . VAL B 1 398 ? 5.047 32.875 18.547 1 98.38 398 VAL B C 1
ATOM 7129 O O . VAL B 1 398 ? 5.648 31.859 18.891 1 98.38 398 VAL B O 1
ATOM 7132 N N . PHE B 1 399 ? 4.777 33.844 19.375 1 98.31 399 PHE B N 1
ATOM 7133 C CA . PHE B 1 399 ? 5.004 33.75 20.812 1 98.31 399 PHE B CA 1
ATOM 7134 C C . PHE B 1 399 ? 3.693 33.5 21.562 1 98.31 399 PHE B C 1
ATOM 7136 O O . PHE B 1 399 ? 2.896 34.438 21.719 1 98.31 399 PHE B O 1
ATOM 7143 N N . GLU B 1 400 ? 3.467 32.312 21.969 1 97.75 400 GLU B N 1
ATOM 7144 C CA . GLU B 1 400 ? 2.256 31.938 22.688 1 97.75 400 GLU B CA 1
ATOM 7145 C C . GLU B 1 400 ? 2.48 32 24.203 1 97.75 400 GLU B C 1
ATOM 7147 O O . GLU B 1 400 ? 3.32 31.281 24.734 1 97.75 400 GLU B O 1
ATOM 7152 N N . LEU B 1 401 ? 1.704 32.781 24.891 1 97.56 401 LEU B N 1
ATOM 7153 C CA . LEU B 1 401 ? 1.804 32.969 26.328 1 97.56 401 LEU B CA 1
ATOM 7154 C C . LEU B 1 401 ? 0.881 32 27.062 1 97.56 401 LEU B C 1
ATOM 7156 O O . LEU B 1 401 ? -0.316 31.938 26.766 1 97.56 401 LEU B O 1
ATOM 7160 N N . GLN B 1 402 ? 1.44 31.266 27.969 1 95.75 402 GLN B N 1
ATOM 7161 C CA . GLN B 1 402 ? 0.694 30.312 28.797 1 95.75 402 GLN B CA 1
ATOM 7162 C C . GLN B 1 402 ? 1.062 30.438 30.266 1 95.75 402 GLN B C 1
ATOM 7164 O O . GLN B 1 402 ? 2.15 30.922 30.594 1 95.75 402 GLN B O 1
ATOM 7169 N N . PRO B 1 403 ? 0.104 30.062 31.188 1 94.31 403 PRO B N 1
ATOM 7170 C CA . PRO B 1 403 ? 0.474 30.109 32.594 1 94.31 403 PRO B CA 1
ATOM 7171 C C . PRO B 1 403 ? 1.466 29.016 32.969 1 94.31 403 PRO B C 1
ATOM 7173 O O . PRO B 1 403 ? 1.337 27.875 32.531 1 94.31 403 PRO B O 1
ATOM 7176 N N . LYS B 1 404 ? 2.43 29.375 33.719 1 89.19 404 LYS B N 1
ATOM 7177 C CA . LYS B 1 404 ? 3.326 28.375 34.281 1 89.19 404 LYS B CA 1
ATOM 7178 C C . LYS B 1 404 ? 2.57 27.406 35.188 1 89.19 404 LYS B C 1
ATOM 7180 O O . LYS B 1 404 ? 1.755 27.812 36 1 89.19 404 LYS B O 1
ATOM 7185 N N . PRO B 1 405 ? 2.633 26.172 35 1 89.81 405 PRO B N 1
ATOM 7186 C CA . PRO B 1 405 ? 3.619 25.484 34.188 1 89.81 405 PRO B CA 1
ATOM 7187 C C . PRO B 1 405 ? 3.002 24.844 32.938 1 89.81 405 PRO B C 1
ATOM 7189 O O . PRO B 1 405 ? 3.379 23.734 32.562 1 89.81 405 PRO B O 1
ATOM 7192 N N . CYS B 1 406 ? 2.057 25.516 32.344 1 91.69 406 CYS B N 1
ATOM 7193 C CA . CYS B 1 406 ? 1.371 24.922 31.203 1 91.69 406 CYS B CA 1
ATOM 7194 C C . CYS B 1 406 ? 2.303 24.828 30 1 91.69 406 CYS B C 1
ATOM 7196 O O . CYS B 1 406 ? 3.117 25.719 29.766 1 91.69 406 CYS B O 1
ATOM 7198 N N . SER B 1 407 ? 2.215 23.688 29.328 1 89.81 407 SER B N 1
ATOM 7199 C CA . SER B 1 407 ? 2.918 23.453 28.078 1 89.81 407 SER B CA 1
ATOM 7200 C C . SER B 1 407 ? 2.002 22.812 27.031 1 89.81 407 SER B C 1
ATOM 7202 O O . SER B 1 407 ? 2.252 21.688 26.609 1 89.81 407 SER B O 1
ATOM 7204 N N . LEU B 1 408 ? 1.014 23.531 26.641 1 90.25 408 LEU B N 1
ATOM 7205 C CA . LEU B 1 408 ? 0.058 23.031 25.672 1 90.25 408 LEU B CA 1
ATOM 7206 C C . LEU B 1 408 ? 0.535 23.312 24.25 1 90.25 408 LEU B C 1
ATOM 7208 O O . LEU B 1 408 ? 0.985 24.422 23.953 1 90.25 408 LEU B O 1
ATOM 7212 N N . ASN B 1 409 ? 0.54 22.359 23.438 1 87 409 ASN B N 1
ATOM 7213 C CA . ASN B 1 409 ? 1.049 22.516 22.078 1 87 409 ASN B CA 1
ATOM 7214 C C . ASN B 1 409 ? -0.082 22.531 21.062 1 87 409 ASN B C 1
ATOM 7216 O O . ASN B 1 409 ? 0.083 22.031 19.938 1 87 409 ASN B O 1
ATOM 7220 N N . ASP B 1 410 ? -1.175 23.031 21.359 1 90.56 410 ASP B N 1
ATOM 7221 C CA . ASP B 1 410 ? -2.352 23.062 20.5 1 90.56 410 ASP B CA 1
ATOM 7222 C C . ASP B 1 410 ? -2.107 23.922 19.266 1 90.56 410 ASP B C 1
ATOM 7224 O O . ASP B 1 410 ? -2.557 23.578 18.156 1 90.56 410 ASP B O 1
ATOM 7228 N N . PHE B 1 411 ? -1.394 24.984 19.453 1 93.94 411 PHE B N 1
ATOM 7229 C CA . PHE B 1 411 ? -1.322 25.953 18.375 1 93.94 411 PHE B CA 1
ATOM 7230 C C . PHE B 1 411 ? 0.046 25.922 17.703 1 93.94 411 PHE B C 1
ATOM 7232 O O . PHE B 1 411 ? 0.227 26.469 16.625 1 93.94 411 PHE B O 1
ATOM 7239 N N . SER B 1 412 ? 1.053 25.234 18.281 1 92.12 412 SER B N 1
ATOM 7240 C CA . SER B 1 412 ? 2.389 25.125 17.703 1 92.12 412 SER B CA 1
ATOM 7241 C C . SER B 1 412 ? 2.338 24.531 16.297 1 92.12 412 SER B C 1
ATOM 7243 O O . SER B 1 412 ? 2.965 25.047 15.367 1 92.12 412 SER B O 1
ATOM 7245 N N . PRO B 1 413 ? 1.53 23.531 16.125 1 91.25 413 PRO B N 1
ATOM 7246 C CA . PRO B 1 413 ? 1.515 22.922 14.789 1 91.25 413 PRO B CA 1
ATOM 7247 C C . PRO B 1 413 ? 0.96 23.859 13.719 1 91.25 413 PRO B C 1
ATOM 7249 O O . PRO B 1 413 ? 1.307 23.734 12.539 1 91.25 413 PRO B O 1
ATOM 7252 N N . LEU B 1 414 ? 0.1 24.719 14.094 1 95 414 LEU B N 1
ATOM 7253 C CA . LEU B 1 414 ? -0.465 25.656 13.133 1 95 414 LEU B CA 1
ATOM 7254 C C . LEU B 1 414 ? 0.602 26.625 12.617 1 95 414 LEU B C 1
ATOM 7256 O O . LEU B 1 414 ? 0.707 26.844 11.414 1 95 414 LEU B O 1
ATOM 7260 N N . ALA B 1 415 ? 1.389 27.125 13.547 1 94.69 415 ALA B N 1
ATOM 7261 C CA . ALA B 1 415 ? 2.506 27.984 13.156 1 94.69 415 ALA B CA 1
ATOM 7262 C C . ALA B 1 415 ? 3.508 27.219 12.297 1 94.69 415 ALA B C 1
ATOM 7264 O O . ALA B 1 415 ? 3.959 27.719 11.266 1 94.69 415 ALA B O 1
ATOM 7265 N N . ILE B 1 416 ? 3.746 26.031 12.672 1 91.94 416 ILE B N 1
ATOM 7266 C CA . ILE B 1 416 ? 4.707 25.203 11.961 1 91.94 416 ILE B CA 1
ATOM 7267 C C . ILE B 1 416 ? 4.188 24.906 10.555 1 91.94 416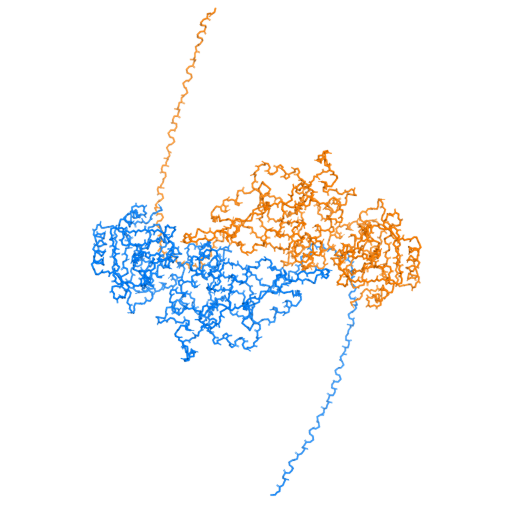 ILE B C 1
ATOM 7269 O O . ILE B 1 416 ? 4.938 24.969 9.578 1 91.94 416 ILE B O 1
ATOM 7273 N N . ALA B 1 417 ? 2.936 24.562 10.484 1 94.19 417 ALA B N 1
ATOM 7274 C CA . ALA B 1 417 ? 2.322 24.312 9.18 1 94.19 417 ALA B CA 1
ATOM 7275 C C . ALA B 1 417 ? 2.443 25.547 8.281 1 94.19 417 ALA B C 1
ATOM 7277 O O . ALA B 1 417 ? 2.609 25.422 7.066 1 94.19 417 ALA B O 1
ATOM 7278 N N . ALA B 1 418 ? 2.389 26.703 8.898 1 94.94 418 ALA B N 1
ATOM 7279 C CA . ALA B 1 418 ? 2.479 27.953 8.164 1 94.94 418 ALA B CA 1
ATOM 7280 C C . ALA B 1 418 ? 3.926 28.281 7.805 1 94.94 418 ALA B C 1
ATOM 7282 O O . ALA B 1 418 ? 4.191 29.234 7.066 1 94.94 418 ALA B O 1
ATOM 7283 N N . GLY B 1 419 ? 4.883 27.531 8.344 1 92.94 419 GLY B N 1
ATOM 7284 C CA . GLY B 1 419 ? 6.293 27.766 8.07 1 92.94 419 GLY B CA 1
ATOM 7285 C C . GLY B 1 419 ? 6.91 28.812 8.977 1 92.94 419 GLY B C 1
ATOM 7286 O O . GLY B 1 419 ? 7.848 29.5 8.578 1 92.94 419 GLY B O 1
ATOM 7287 N N . VAL B 1 420 ? 6.312 28.984 10.125 1 95.12 420 VAL B N 1
ATOM 7288 C CA . VAL B 1 420 ? 6.766 29.984 11.086 1 95.12 420 VAL B CA 1
ATOM 7289 C C . VAL B 1 420 ? 7.188 29.312 12.383 1 95.12 420 VAL B C 1
ATOM 7291 O O . VAL B 1 420 ? 6.59 28.312 12.797 1 95.12 420 VAL B O 1
ATOM 7294 N N . GLN B 1 421 ? 8.242 29.859 13 1 95.25 421 GLN B N 1
ATOM 7295 C CA . GLN B 1 421 ? 8.711 29.297 14.266 1 95.25 421 GLN B CA 1
ATOM 7296 C C . GLN B 1 421 ? 7.746 29.625 15.406 1 95.25 421 GLN B C 1
ATOM 7298 O O . GLN B 1 421 ? 7.293 30.766 15.531 1 95.25 421 GLN B O 1
ATOM 7303 N N . HIS B 1 422 ? 7.414 28.656 16.141 1 96.62 422 HIS B N 1
ATOM 7304 C CA . HIS B 1 422 ? 6.562 28.828 17.312 1 96.62 422 HIS B CA 1
ATOM 7305 C C . HIS B 1 422 ? 7.379 28.781 18.594 1 96.62 422 HIS B C 1
ATOM 7307 O O . HIS B 1 422 ? 8.297 27.969 18.734 1 96.62 422 HIS B O 1
ATOM 7313 N N . TYR B 1 423 ? 7.062 29.625 19.562 1 97.12 423 TYR B N 1
ATOM 7314 C CA . TYR B 1 423 ? 7.641 29.656 20.891 1 97.12 423 TYR B CA 1
ATOM 7315 C C . TYR B 1 423 ? 6.555 29.578 21.969 1 97.12 423 TYR B C 1
ATOM 7317 O O . TYR B 1 423 ? 5.59 30.344 21.922 1 97.12 423 TYR B O 1
ATOM 7325 N N . LEU B 1 424 ? 6.738 28.641 22.844 1 96.12 424 LEU B N 1
ATOM 7326 C CA . LEU B 1 424 ? 5.93 28.625 24.062 1 96.12 424 LEU B CA 1
ATOM 7327 C C . LEU B 1 424 ? 6.582 29.453 25.156 1 96.12 424 LEU B C 1
ATOM 7329 O O . LEU B 1 424 ? 7.742 29.234 25.516 1 96.12 424 LEU B O 1
ATOM 7333 N N . VAL B 1 425 ? 5.816 30.406 25.688 1 97 425 VAL B N 1
ATOM 7334 C CA . VAL B 1 425 ? 6.367 31.328 26.672 1 97 425 VAL B CA 1
ATOM 7335 C C . VAL B 1 425 ? 5.598 31.203 27.984 1 97 425 VAL B C 1
ATOM 7337 O O . VAL B 1 425 ? 4.367 31.281 28 1 97 425 VAL B O 1
ATOM 7340 N N . THR B 1 426 ? 6.379 30.938 29.031 1 93.75 426 THR B N 1
ATOM 7341 C CA . THR B 1 426 ? 5.824 30.984 30.391 1 93.75 426 THR B CA 1
ATOM 7342 C C . THR B 1 426 ? 6.574 31.984 31.25 1 93.75 426 THR B C 1
ATOM 7344 O O . THR B 1 426 ? 7.809 32 31.25 1 93.75 426 THR B O 1
ATOM 7347 N N . GLU B 1 427 ? 5.941 32.75 32.062 1 93.69 427 GLU B N 1
ATOM 7348 C CA . GLU B 1 427 ? 6.379 33.781 33 1 93.69 427 GLU B CA 1
ATOM 7349 C C . GLU B 1 427 ? 7.797 34.25 32.688 1 93.69 427 GLU B C 1
ATOM 7351 O O . GLU B 1 427 ? 8 35.375 32.281 1 93.69 427 GLU B O 1
ATOM 7356 N N . ASP B 1 428 ? 8.805 33.219 32.719 1 93.94 428 ASP B N 1
ATOM 7357 C CA . ASP B 1 428 ? 10.195 33.656 32.562 1 93.94 428 ASP B CA 1
ATOM 7358 C C . ASP B 1 428 ? 10.969 32.656 31.719 1 93.94 428 ASP B C 1
ATOM 7360 O O . ASP B 1 428 ? 12.203 32.625 31.75 1 93.94 428 ASP B O 1
ATOM 7364 N N . THR B 1 429 ? 10.258 31.812 31 1 94.38 429 THR B N 1
ATOM 7365 C CA . THR B 1 429 ? 10.914 30.812 30.172 1 94.38 429 THR B CA 1
ATOM 7366 C C . THR B 1 429 ? 10.273 30.75 28.797 1 94.38 429 THR B C 1
ATOM 7368 O O . THR B 1 429 ? 9.156 31.234 28.594 1 94.38 429 THR B O 1
ATOM 7371 N N . MET B 1 430 ? 11.047 30.266 27.859 1 95.88 430 MET B N 1
ATOM 7372 C CA . MET B 1 430 ? 10.609 30.094 26.484 1 95.88 430 MET B CA 1
ATOM 7373 C C . MET B 1 430 ? 11.227 28.828 25.875 1 95.88 430 MET B C 1
ATOM 7375 O O . MET B 1 430 ? 12.383 28.516 26.141 1 95.88 430 MET B O 1
ATOM 7379 N N . CYS B 1 431 ? 10.445 28.109 25.156 1 94.56 431 CYS B N 1
ATOM 7380 C CA . CYS B 1 431 ? 10.969 26.922 24.484 1 94.56 431 CYS B CA 1
ATOM 7381 C C . CYS B 1 431 ? 10.273 26.703 23.141 1 94.56 431 CYS B C 1
ATOM 7383 O O . CYS B 1 431 ? 9.203 27.25 22.891 1 94.56 431 CYS B O 1
ATOM 7385 N N . THR B 1 432 ? 10.953 26.016 22.25 1 93.31 432 THR B N 1
ATOM 7386 C CA . THR B 1 432 ? 10.336 25.578 21 1 93.31 432 THR B CA 1
ATOM 7387 C C . THR B 1 432 ? 9.562 24.281 21.203 1 93.31 432 THR B C 1
ATOM 7389 O O . THR B 1 432 ? 9.797 23.562 22.188 1 93.31 432 THR B O 1
ATOM 7392 N N . PRO B 1 433 ? 8.656 24.031 20.297 1 89.56 433 PRO B N 1
ATOM 7393 C CA . PRO B 1 433 ? 7.832 22.828 20.484 1 89.56 433 PRO B CA 1
ATOM 7394 C C . PRO B 1 433 ? 8.672 21.562 20.641 1 89.56 433 PRO B C 1
ATOM 7396 O O . PRO B 1 433 ? 8.297 20.672 21.406 1 89.56 433 PRO B O 1
ATOM 7399 N N . LEU B 1 434 ? 9.766 21.438 20.047 1 86.94 434 LEU B N 1
ATOM 7400 C CA . LEU B 1 434 ? 10.625 20.266 20.125 1 86.94 434 LEU B CA 1
ATOM 7401 C C . LEU B 1 434 ? 11.328 20.203 21.484 1 86.94 434 LEU B C 1
ATOM 7403 O O . LEU B 1 434 ? 11.664 19.109 21.953 1 86.94 434 LEU B O 1
ATOM 7407 N N . GLU B 1 435 ? 11.438 21.328 22.125 1 88.94 435 GLU B N 1
ATOM 7408 C CA . GLU B 1 435 ? 12.227 21.422 23.344 1 88.94 435 GLU B CA 1
ATOM 7409 C C . GLU B 1 435 ? 11.32 21.453 24.578 1 88.94 435 GLU B C 1
ATOM 7411 O O . GLU B 1 435 ? 11.781 21.219 25.703 1 88.94 435 GLU B O 1
ATOM 7416 N N . CYS B 1 436 ? 10.102 21.828 24.328 1 88.19 436 CYS B N 1
ATOM 7417 C CA . CYS B 1 436 ? 9.188 22.016 25.453 1 88.19 436 CYS B CA 1
ATOM 7418 C C . CYS B 1 436 ? 8.891 20.688 26.141 1 88.19 436 CYS B C 1
ATOM 7420 O O . CYS B 1 436 ? 8.938 19.625 25.5 1 88.19 436 CYS B O 1
ATOM 7422 N N . PRO B 1 437 ? 8.625 20.734 27.375 1 82.44 437 PRO B N 1
ATOM 7423 C CA . PRO B 1 437 ? 8.219 19.516 28.078 1 82.44 437 PRO B CA 1
ATOM 7424 C C . PRO B 1 437 ? 6.902 18.938 27.547 1 82.44 437 PRO B C 1
ATOM 7426 O O . PRO B 1 437 ? 6.266 19.547 26.688 1 82.44 437 PRO B O 1
ATOM 7429 N N . ASP B 1 438 ? 6.531 17.828 28.156 1 78.62 438 ASP B N 1
ATOM 7430 C CA . ASP B 1 438 ? 5.309 17.141 27.734 1 78.62 438 ASP B CA 1
ATOM 7431 C C . ASP B 1 438 ? 4.078 18 28.031 1 78.62 438 ASP B C 1
ATOM 7433 O O . ASP B 1 438 ? 4.086 18.812 28.969 1 78.62 438 ASP B O 1
ATOM 7437 N N . ARG B 1 439 ? 3.174 17.766 27.312 1 84.56 439 ARG B N 1
ATOM 7438 C CA . ARG B 1 439 ? 1.925 18.516 27.391 1 84.56 439 ARG B CA 1
ATOM 7439 C C . ARG B 1 439 ? 1.305 18.391 28.781 1 84.56 439 ARG B C 1
ATOM 7441 O O . ARG B 1 439 ? 1.143 17.297 29.312 1 84.56 439 ARG B O 1
ATOM 7448 N N . GLY B 1 440 ? 0.974 19.625 29.297 1 85.88 440 GLY B N 1
ATOM 7449 C CA . GLY B 1 440 ? 0.279 19.641 30.578 1 85.88 440 GLY B CA 1
ATOM 7450 C C . GLY B 1 440 ? 0.401 20.953 31.312 1 85.88 440 GLY B C 1
ATOM 7451 O O . GLY B 1 440 ? 1.051 21.891 30.812 1 85.88 440 GLY B O 1
ATOM 7452 N N . CYS B 1 441 ? -0.377 21.047 32.375 1 90.62 441 CYS B N 1
ATOM 7453 C CA . CYS B 1 441 ? -0.33 22.234 33.219 1 90.62 441 CYS B CA 1
ATOM 7454 C C . CYS B 1 441 ? 0.042 21.891 34.656 1 90.62 441 CYS B C 1
ATOM 7456 O O . CYS B 1 441 ? -0.425 22.531 35.594 1 90.62 441 CYS B O 1
ATOM 7458 N N . GLY B 1 442 ? 0.793 20.844 34.781 1 85.12 442 GLY B N 1
ATOM 7459 C CA . GLY B 1 442 ? 1.271 20.453 36.094 1 85.12 442 GLY B CA 1
ATOM 7460 C C . GLY B 1 442 ? 0.152 20.094 37.031 1 85.12 442 GLY B C 1
ATOM 7461 O O . GLY B 1 442 ? 0.257 20.344 38.25 1 85.12 442 GLY B O 1
ATOM 7462 N N . GLY B 1 443 ? -0.94 19.703 36.594 1 82.81 443 GLY B N 1
ATOM 7463 C CA . GLY B 1 443 ? -2.051 19.281 37.438 1 82.81 443 GLY B CA 1
ATOM 7464 C C . GLY B 1 443 ? -2.867 20.438 37.969 1 82.81 443 GLY B C 1
ATOM 7465 O O . GLY B 1 443 ? -3.758 20.25 38.812 1 82.81 443 GLY B O 1
ATOM 7466 N N . HIS B 1 444 ? -2.604 21.594 37.562 1 84.44 444 HIS B N 1
ATOM 7467 C CA . HIS B 1 444 ? -3.377 22.75 38 1 84.44 444 HIS B CA 1
ATOM 7468 C C . HIS B 1 444 ? -4.848 22.609 37.625 1 84.44 444 HIS B C 1
ATOM 7470 O O . HIS B 1 444 ? -5.164 22.281 36.469 1 84.44 444 HIS B O 1
ATOM 7476 N N . PRO B 1 445 ? -5.699 22.859 38.469 1 81.44 445 PRO B N 1
ATOM 7477 C CA . PRO B 1 445 ? -7.121 22.609 38.25 1 81.44 445 PRO B CA 1
ATOM 7478 C C . PRO B 1 445 ? -7.707 23.469 37.125 1 81.44 445 PRO B C 1
ATOM 7480 O O . PRO B 1 445 ? -8.633 23.047 36.438 1 81.44 445 PRO B O 1
ATOM 7483 N N . SER B 1 446 ? -7.223 24.719 36.969 1 84.94 446 SER B N 1
ATOM 7484 C CA . SER B 1 446 ? -7.805 25.594 35.969 1 84.94 446 SER B CA 1
ATOM 7485 C C . SER B 1 446 ? -7.125 25.422 34.625 1 84.94 446 SER B C 1
ATOM 7487 O O . SER B 1 446 ? -7.48 26.094 33.656 1 84.94 446 SER B O 1
ATOM 7489 N N . GLY B 1 447 ? -6.172 24.547 34.656 1 89.38 447 GLY B N 1
ATOM 7490 C CA . GLY B 1 447 ? -5.449 24.359 33.406 1 89.38 447 GLY B CA 1
ATOM 7491 C C . GLY B 1 447 ? -4.926 25.672 32.844 1 89.38 447 GLY B C 1
ATOM 7492 O O . GLY B 1 447 ? -4.359 26.484 33.562 1 89.38 447 GLY B O 1
ATOM 7493 N N . PRO B 1 448 ? -5.141 25.859 31.562 1 90.06 448 PRO B N 1
ATOM 7494 C CA . PRO B 1 448 ? -4.641 27.078 30.922 1 90.06 448 PRO B CA 1
ATOM 7495 C C . PRO B 1 448 ? -5.59 28.266 31.094 1 90.06 448 PRO B C 1
ATOM 7497 O O . PRO B 1 448 ? -5.242 29.391 30.734 1 90.06 448 PRO B O 1
ATOM 7500 N N . ASN B 1 449 ? -6.801 28.031 31.594 1 92 449 ASN B N 1
ATOM 7501 C CA . ASN B 1 449 ? -7.805 29.078 31.734 1 92 449 ASN B CA 1
ATOM 7502 C C . ASN B 1 449 ? -7.582 29.906 33 1 92 449 ASN B C 1
ATOM 7504 O O . ASN B 1 449 ? -8.289 29.719 34 1 92 449 ASN B O 1
ATOM 7508 N N . ARG B 1 450 ? -6.703 30.859 32.844 1 93.44 450 ARG B N 1
ATOM 7509 C CA . ARG B 1 450 ? -6.328 31.719 33.938 1 93.44 450 ARG B CA 1
ATOM 7510 C C . ARG B 1 450 ? -6.418 33.188 33.562 1 93.44 450 ARG B C 1
ATOM 7512 O O . ARG B 1 450 ? -6.141 33.562 32.406 1 93.44 450 ARG B O 1
ATOM 7519 N N . ASP B 1 451 ? -6.734 34 34.5 1 93.06 451 ASP B N 1
ATOM 7520 C CA . ASP B 1 451 ? -6.859 35.438 34.25 1 93.06 451 ASP B CA 1
ATOM 7521 C C . ASP B 1 451 ? -5.742 36.219 34.938 1 93.06 451 ASP B C 1
ATOM 7523 O O . ASP B 1 451 ? -5.852 37.438 35.094 1 93.06 451 ASP B O 1
ATOM 7527 N N . ASN B 1 452 ? -4.809 35.531 35.375 1 94.12 452 ASN B N 1
ATOM 7528 C CA . ASN B 1 452 ? -3.688 36.156 36.094 1 94.12 452 ASN B CA 1
ATOM 7529 C C . ASN B 1 452 ? -2.35 35.719 35.5 1 94.12 452 ASN B C 1
ATOM 7531 O O . ASN B 1 452 ? -1.406 35.438 36.25 1 94.12 452 ASN B O 1
ATOM 7535 N N . ILE B 1 453 ? -2.34 35.531 34.188 1 96.25 453 ILE B N 1
ATOM 7536 C CA . ILE B 1 453 ? -1.113 35.125 33.531 1 96.25 453 ILE B CA 1
ATOM 7537 C C . ILE B 1 453 ? -0.086 36.25 33.594 1 96.25 453 ILE B C 1
ATOM 7539 O O . ILE B 1 453 ? -0.435 37.406 33.438 1 96.25 453 ILE B O 1
ATOM 7543 N N . VAL B 1 454 ? 1.162 35.875 33.875 1 96.81 454 VAL B N 1
ATOM 7544 C CA . VAL B 1 454 ? 2.236 36.875 33.875 1 96.81 454 VAL B CA 1
ATOM 7545 C C . VAL B 1 454 ? 3.326 36.469 32.906 1 96.81 454 VAL B C 1
ATOM 7547 O O . VAL B 1 454 ? 3.439 35.281 32.531 1 96.81 454 VAL B O 1
ATOM 7550 N N . VAL B 1 455 ? 4.133 37.5 32.438 1 97.5 455 VAL B N 1
ATOM 7551 C CA . VAL B 1 455 ? 5.238 37.25 31.516 1 97.5 455 VAL B CA 1
ATOM 7552 C C . VAL B 1 455 ? 6.285 38.375 31.656 1 97.5 455 VAL B C 1
ATOM 7554 O O . VAL B 1 455 ? 5.941 39.531 31.875 1 97.5 455 VAL B O 1
ATOM 7557 N N . ASP B 1 456 ? 7.5 37.938 31.719 1 97.69 456 ASP B N 1
ATOM 7558 C CA . ASP B 1 456 ? 8.586 38.906 31.531 1 97.69 456 ASP B CA 1
ATOM 7559 C C . ASP B 1 456 ? 8.711 39.312 30.062 1 97.69 456 ASP B C 1
ATOM 7561 O O . ASP B 1 456 ? 9.164 38.531 29.234 1 97.69 456 ASP B O 1
ATOM 7565 N N . PRO B 1 457 ? 8.367 40.531 29.75 1 97.81 457 PRO B N 1
ATOM 7566 C CA . PRO B 1 457 ? 8.352 40.938 28.344 1 97.81 457 PRO B CA 1
ATOM 7567 C C . PRO B 1 457 ? 9.727 40.875 27.688 1 97.81 457 PRO B C 1
ATOM 7569 O O . PRO B 1 457 ? 9.828 40.719 26.469 1 97.81 457 PRO B O 1
ATOM 7572 N N . LEU B 1 458 ? 10.773 40.844 28.484 1 97.62 458 LEU B N 1
ATOM 7573 C CA . LEU B 1 458 ? 12.133 40.875 27.938 1 97.62 458 LEU B CA 1
ATOM 7574 C C . LEU B 1 458 ? 12.461 39.562 27.25 1 97.62 458 LEU B C 1
ATOM 7576 O O . LEU B 1 458 ? 13.242 39.562 26.281 1 97.62 458 LEU B O 1
ATOM 7580 N N . ILE B 1 459 ? 11.93 38.562 27.703 1 97.38 459 ILE B N 1
ATOM 7581 C CA . ILE B 1 459 ? 12.219 37.25 27.094 1 97.38 459 ILE B CA 1
ATOM 7582 C C . ILE B 1 459 ? 11.719 37.25 25.641 1 97.38 459 ILE B C 1
ATOM 7584 O O . ILE B 1 459 ? 12.344 36.625 24.781 1 97.38 459 ILE B O 1
ATOM 7588 N N . ILE B 1 460 ? 10.664 37.875 25.391 1 98.25 460 ILE B N 1
ATOM 7589 C CA . ILE B 1 460 ? 10.07 37.938 24.047 1 98.25 460 ILE B CA 1
ATOM 7590 C C . ILE B 1 460 ? 10.852 38.906 23.188 1 98.25 460 ILE B C 1
ATOM 7592 O O . ILE B 1 460 ? 11.281 38.562 22.078 1 98.25 460 ILE B O 1
ATOM 7596 N N . THR B 1 461 ? 11.094 40.125 23.719 1 98.12 461 THR B N 1
ATOM 7597 C CA . THR B 1 461 ? 11.711 41.156 22.906 1 98.12 461 THR B CA 1
ATOM 7598 C C . THR B 1 461 ? 13.172 40.812 22.609 1 98.12 461 THR B C 1
ATOM 7600 O O . THR B 1 461 ? 13.688 41.156 21.547 1 98.12 461 THR B O 1
ATOM 7603 N N . HIS B 1 462 ? 13.852 40.156 23.531 1 97.88 462 HIS B N 1
ATOM 7604 C CA . HIS B 1 462 ? 15.211 39.719 23.281 1 97.88 462 HIS B CA 1
ATOM 7605 C C . HIS B 1 462 ? 15.258 38.719 22.141 1 97.88 462 HIS B C 1
ATOM 7607 O O . HIS B 1 462 ? 16.156 38.75 21.297 1 97.88 462 HIS B O 1
ATOM 7613 N N . GLN B 1 463 ? 14.305 37.812 22.172 1 98.06 463 GLN B N 1
ATOM 7614 C CA . GLN B 1 463 ? 14.258 36.812 21.109 1 98.06 463 GLN B CA 1
ATOM 7615 C C . GLN B 1 463 ? 13.945 37.469 19.766 1 98.06 463 GLN B C 1
ATOM 7617 O O . GLN B 1 463 ? 14.523 37.094 18.734 1 98.06 463 GLN B O 1
ATOM 7622 N N . ILE B 1 464 ? 13.016 38.375 19.703 1 98.19 464 ILE B N 1
ATOM 7623 C CA . ILE B 1 464 ? 12.688 39.094 18.484 1 98.19 464 ILE B CA 1
ATOM 7624 C C . ILE B 1 464 ? 13.93 39.812 17.953 1 98.19 464 ILE B C 1
ATOM 7626 O O . ILE B 1 464 ? 14.234 39.719 16.766 1 98.19 464 ILE B O 1
ATOM 7630 N N . ARG B 1 465 ? 14.688 40.469 18.875 1 97.81 465 ARG B N 1
ATOM 7631 C CA . ARG B 1 465 ? 15.922 41.156 18.484 1 97.81 465 ARG B CA 1
ATOM 7632 C C . ARG B 1 465 ? 16.906 40.156 17.844 1 97.81 465 ARG B C 1
ATOM 7634 O O . ARG B 1 465 ? 17.516 40.469 16.828 1 97.81 465 ARG B O 1
ATOM 7641 N N . ARG B 1 466 ? 17.047 39.094 18.453 1 97.56 466 ARG B N 1
ATOM 7642 C CA . ARG B 1 466 ? 17.969 38.094 17.953 1 97.56 466 ARG B CA 1
ATOM 7643 C C . ARG B 1 466 ? 17.578 37.625 16.547 1 97.56 466 ARG B C 1
ATOM 7645 O O . ARG B 1 466 ? 18.438 37.469 15.68 1 97.56 466 ARG B O 1
ATOM 7652 N N . ILE B 1 467 ? 16.297 37.344 16.328 1 97.75 467 ILE B N 1
ATOM 7653 C CA . ILE B 1 467 ? 15.805 36.875 15.047 1 97.75 467 ILE B CA 1
ATOM 7654 C C . ILE B 1 467 ? 16.016 37.938 13.977 1 97.75 467 ILE B C 1
ATOM 7656 O O . ILE B 1 467 ? 16.484 37.625 12.875 1 97.75 467 ILE B O 1
ATOM 7660 N N . ILE B 1 468 ? 15.695 39.156 14.344 1 97.12 468 ILE B N 1
ATOM 7661 C CA . ILE B 1 468 ? 15.828 40.25 13.406 1 97.12 468 ILE B CA 1
ATOM 7662 C C . ILE B 1 468 ? 17.297 40.438 13.031 1 97.12 468 ILE B C 1
ATOM 7664 O O . ILE B 1 468 ? 17.625 40.625 11.859 1 97.12 468 ILE B O 1
ATOM 7668 N N . GLU B 1 469 ? 18.172 40.406 14.008 1 96.38 469 GLU B N 1
ATOM 7669 C CA . GLU B 1 469 ? 19.594 40.562 13.773 1 96.38 469 GLU B CA 1
ATOM 7670 C C . GLU B 1 469 ? 20.125 39.5 12.797 1 96.38 469 GLU B C 1
ATOM 7672 O O . GLU B 1 469 ? 21.016 39.781 11.992 1 96.38 469 GLU B O 1
ATOM 7677 N N . ARG B 1 470 ? 19.562 38.406 12.867 1 96.44 470 ARG B N 1
ATOM 7678 C CA . ARG B 1 470 ? 20.047 37.281 12.062 1 96.44 470 ARG B CA 1
ATOM 7679 C C . ARG B 1 470 ? 19.406 37.312 10.672 1 96.44 470 ARG B C 1
ATOM 7681 O O . ARG B 1 470 ? 20.047 36.906 9.695 1 96.44 470 ARG B O 1
ATOM 7688 N N . HIS B 1 471 ? 18.109 37.75 10.586 1 96.06 471 HIS B N 1
ATOM 7689 C CA . HIS B 1 471 ? 17.359 37.406 9.383 1 96.06 471 HIS B CA 1
ATOM 7690 C C . HIS B 1 471 ? 16.766 38.656 8.727 1 96.06 471 HIS B C 1
ATOM 7692 O O . HIS B 1 471 ? 15.914 38.531 7.848 1 96.06 471 HIS B O 1
ATOM 7698 N N . TRP B 1 472 ? 17.141 39.781 9.211 1 93.25 472 TRP B N 1
ATOM 7699 C CA . TRP B 1 472 ? 16.641 41.031 8.609 1 93.25 472 TRP B CA 1
ATOM 7700 C C . TRP B 1 472 ? 17.766 42 8.305 1 93.25 472 TRP B C 1
ATOM 7702 O O . TRP B 1 472 ? 18.562 42.312 9.188 1 93.25 472 TRP B O 1
ATOM 7712 N N . ARG B 1 473 ? 17.875 42.438 6.977 1 91.25 473 ARG B N 1
ATOM 7713 C CA . ARG B 1 473 ? 18.922 43.344 6.551 1 91.25 473 ARG B CA 1
ATOM 7714 C C . ARG B 1 473 ? 18.406 44.312 5.484 1 91.25 473 ARG B C 1
ATOM 7716 O O . ARG B 1 473 ? 17.766 43.875 4.523 1 91.25 473 ARG B O 1
ATOM 7723 N N . ASN B 1 474 ? 18.672 45.5 5.637 1 88.62 474 ASN B N 1
ATOM 7724 C CA . ASN B 1 474 ? 18.359 46.562 4.676 1 88.62 474 ASN B CA 1
ATOM 7725 C C . ASN B 1 474 ? 16.875 46.531 4.289 1 88.62 474 ASN B C 1
ATOM 7727 O O . ASN B 1 474 ? 16.547 46.594 3.107 1 88.62 474 ASN B O 1
ATOM 7731 N N . GLY B 1 475 ? 16.078 46.156 5.234 1 85.81 475 GLY B N 1
ATOM 7732 C CA . GLY B 1 475 ? 14.641 46.312 5.031 1 85.81 475 GLY B CA 1
ATOM 7733 C C . GLY B 1 475 ? 13.984 45.062 4.461 1 85.81 475 GLY B C 1
ATOM 7734 O O . GLY B 1 475 ? 12.812 45.094 4.082 1 85.81 475 GLY B O 1
ATOM 7735 N N . VAL B 1 476 ? 14.883 44.031 4.375 1 86.94 476 VAL B N 1
ATOM 7736 C CA . VAL B 1 476 ? 14.297 42.844 3.809 1 86.94 476 VAL B CA 1
ATOM 7737 C C . VAL B 1 476 ? 14.742 41.594 4.609 1 86.94 476 VAL B C 1
ATOM 7739 O O . VAL B 1 476 ? 15.758 41.656 5.305 1 86.94 476 VAL B O 1
ATOM 7742 N N . GLU B 1 477 ? 13.859 40.594 4.512 1 90.5 477 GLU B N 1
ATOM 7743 C CA . GLU B 1 477 ? 14.18 39.312 5.145 1 90.5 477 GLU B CA 1
ATOM 7744 C C . GLU B 1 477 ? 15.312 38.594 4.406 1 90.5 477 GLU B C 1
ATOM 7746 O O . GLU B 1 477 ? 15.359 38.625 3.176 1 90.5 477 GLU B O 1
ATOM 7751 N N . VAL B 1 478 ? 16.234 38.031 5.176 1 87.31 478 VAL B N 1
ATOM 7752 C CA . VAL B 1 478 ? 17.359 37.312 4.586 1 87.31 478 VAL B CA 1
ATOM 7753 C C . VAL B 1 478 ? 17.438 35.906 5.203 1 87.31 478 VAL B C 1
ATOM 7755 O O . VAL B 1 478 ? 16.906 35.656 6.293 1 87.31 478 VAL B O 1
ATOM 7758 N N . GLU B 1 479 ? 18.094 34.969 4.438 1 86.06 479 GLU B N 1
ATOM 7759 C CA . GLU B 1 479 ? 18.219 33.562 4.895 1 86.06 479 GLU B CA 1
ATOM 7760 C C . GLU B 1 479 ? 19.281 33.438 5.984 1 86.06 479 GLU B C 1
ATOM 7762 O O . GLU B 1 479 ? 20.297 34.156 5.961 1 86.06 479 GLU B O 1
#

Sequence (958 aa):
MTRRLSRRQFCYVFVVVLVLFLTFETLATPRTLDVRFLRLRETQWTGYAGPARLTTVLAHQPGFTVFENLYWQNDTFYVVTDQPWTVPNVDHIAIKPTDKHDGVPTADKAIKILAIREPGINGFVREDRQLGTSILLEDAVELTSSAEDLPSPLLMNYDDMFVSHYYHWIGETFLGAWRIWSHYRYRAGAVLDDFKVVSFRHMYDLDDTPAHLNYDSQWEDHAGANRFFMEKWFPGIAIESRAIWDARAASNTLYRMPIVVIANRWAGHRGPSAAWKPWGDVLRMPVHPGYLLNLRQRVLRNYRGSVKLRPSRRPRVKYLTRQETNRRLTDAAHDALVAELIRLDDEGLVEFSLLHFVDGDSFEDQVAHMASTDFLIGVHGNGLTHSLWMTPGPCKGVFELQPKPCSLNDFSPLAIAAGVQHYLVTEDTMCTPLECPDRGCGGHPSGPNRDNIVVDPLIITHQIRRIIERHWRNGVEVEMTRRLSRRQFCYVFVVVLVLFLTFETLATPRTLDVRFLRLRETQWTGYAGPARLTTVLAHQPGFTVFENLYWQNDTFYVVTDQPWTVPNVDHIAIKPTDKHDGVPTADKAIKILAIREPGINGFVREDRQLGTSILLEDAVELTSSAEDLPSPLLMNYDDMFVSHYYHWIGETFLGAWRIWSHYRYRAGAVLDDFKVVSFRHMYDLDDTPAHLNYDSQWEDHAGANRFFMEKWFPGIAIESRAIWDARAASNTLYRMPIVVIANRWAGHRGPSAAWKPWGDVLRMPVHPGYLLNLRQRVLRNYRGSVKLRPSRRPRVKYLTRQETNRRLTDAAHDALVAELIRLDDEGLVEFSLLHFVDGDSFEDQVAHMASTDFLIGVHGNGLTHSLWMTPGPCKGVFELQPKPCSLNDFSPLAIAAGVQHYLVTEDTMCTPLECPDRGCGGHPSGPNRDNIVVDPLIITHQIRRIIERHWRNGVEVE

Organism: NCBI:txid879819

InterPro domains:
  IPR049625 Glycosyltransferase 61, catalytic domain [PF04577] (284-393)